Protein AF-0000000084404192 (afdb_homodimer)

Structure (mmCIF, N/CA/C/O backbone):
data_AF-0000000084404192-model_v1
#
loop_
_entity.id
_entity.type
_entity.pdbx_description
1 polymer 'DUF2264 domain-containing protein'
#
loop_
_atom_site.group_PDB
_atom_site.id
_atom_site.type_symbol
_atom_site.label_atom_id
_atom_site.label_alt_id
_atom_site.label_comp_id
_atom_site.label_asym_id
_atom_site.label_entity_id
_atom_site.label_seq_id
_atom_site.pdbx_PDB_ins_code
_atom_site.Cartn_x
_atom_site.Cartn_y
_atom_site.Cartn_z
_atom_site.occupancy
_atom_site.B_iso_or_equiv
_atom_site.auth_seq_id
_atom_site.auth_comp_id
_atom_site.auth_asym_id
_atom_site.auth_atom_id
_atom_site.pdbx_PDB_model_num
ATOM 1 N N . MET A 1 1 ? 2.139 10.898 -24.016 1 40.5 1 MET A N 1
ATOM 2 C CA . MET A 1 1 ? 1.684 10.602 -22.672 1 40.5 1 MET A CA 1
ATOM 3 C C . MET A 1 1 ? 0.314 11.219 -22.406 1 40.5 1 MET A C 1
ATOM 5 O O . MET A 1 1 ? 0.075 12.383 -22.75 1 40.5 1 MET A O 1
ATOM 9 N N . LEU A 1 2 ? -0.665 10.398 -22.328 1 48.69 2 LEU A N 1
ATOM 10 C CA . LEU A 1 2 ? -2.076 10.734 -22.156 1 48.69 2 LEU A CA 1
ATOM 11 C C . LEU A 1 2 ? -2.254 11.852 -21.141 1 48.69 2 LEU A C 1
ATOM 13 O O . LEU A 1 2 ? -3.381 12.211 -20.797 1 48.69 2 LEU A O 1
ATOM 17 N N . LEU A 1 3 ? -1.363 12 -20.219 1 56.56 3 LEU A N 1
ATOM 18 C CA . LEU A 1 3 ? -1.996 13.008 -19.359 1 56.56 3 LEU A CA 1
ATOM 19 C C . LEU A 1 3 ? -2.244 14.297 -20.141 1 56.56 3 LEU A C 1
ATOM 21 O O . LEU A 1 3 ? -1.31 14.883 -20.688 1 56.56 3 LEU A O 1
ATOM 25 N N . GLY A 1 4 ? -3.332 14.422 -20.844 1 57.03 4 GLY A N 1
ATOM 26 C CA . GLY A 1 4 ? -3.65 15.734 -21.375 1 57.03 4 GLY A CA 1
ATOM 27 C C . GLY A 1 4 ? -3.316 16.859 -20.406 1 57.03 4 GLY A C 1
ATOM 28 O O . GLY A 1 4 ? -2.916 16.609 -19.266 1 57.03 4 GLY A O 1
ATOM 29 N N . THR A 1 5 ? -3.389 18.078 -20.844 1 65.88 5 THR A N 1
ATOM 30 C CA . THR A 1 5 ? -3.062 19.359 -20.219 1 65.88 5 THR A CA 1
ATOM 31 C C . THR A 1 5 ? -3.91 19.594 -18.984 1 65.88 5 THR A C 1
ATOM 33 O O . THR A 1 5 ? -5.141 19.578 -19.047 1 65.88 5 THR A O 1
ATOM 36 N N . ASN A 1 6 ? -3.549 19.219 -17.766 1 86.94 6 ASN A N 1
ATOM 37 C CA . ASN A 1 6 ? -4.148 19.625 -16.5 1 86.94 6 ASN A CA 1
ATOM 38 C C . ASN A 1 6 ? -3.67 21 -16.047 1 86.94 6 ASN A C 1
ATOM 40 O O . ASN A 1 6 ? -2.494 21.188 -15.734 1 86.94 6 ASN A O 1
ATOM 44 N N . ASP A 1 7 ? -4.562 21.984 -16.078 1 93.69 7 ASP A N 1
ATOM 45 C CA . ASP A 1 7 ? -4.207 23.391 -15.852 1 93.69 7 ASP A CA 1
ATOM 46 C C . ASP A 1 7 ? -3.729 23.609 -14.422 1 93.69 7 ASP A C 1
ATOM 48 O O . ASP A 1 7 ? -3.26 24.688 -14.07 1 93.69 7 ASP A O 1
ATOM 52 N N . PHE A 1 8 ? -3.838 22.641 -13.578 1 97.56 8 PHE A N 1
ATOM 53 C CA . PHE A 1 8 ? -3.242 22.719 -12.25 1 97.56 8 PHE A CA 1
ATOM 54 C C . PHE A 1 8 ? -1.722 22.75 -12.336 1 97.56 8 PHE A C 1
ATOM 56 O O . PHE A 1 8 ? -1.057 23.406 -11.539 1 97.56 8 PHE A O 1
ATOM 63 N N . LEU A 1 9 ? -1.216 22.047 -13.305 1 96.62 9 LEU A N 1
ATOM 64 C CA . LEU A 1 9 ? 0.223 21.922 -13.508 1 96.62 9 LEU A CA 1
ATOM 65 C C . LEU A 1 9 ? 0.754 23.062 -14.375 1 96.62 9 LEU A C 1
ATOM 67 O O . LEU A 1 9 ? 0.008 23.641 -15.164 1 96.62 9 LEU A O 1
ATOM 71 N N . ASN A 1 10 ? 2.002 23.391 -14.188 1 95.62 10 ASN A N 1
ATOM 72 C CA . ASN A 1 10 ? 2.646 24.469 -14.93 1 95.62 10 ASN A CA 1
ATOM 73 C C . ASN A 1 10 ? 1.862 25.781 -14.828 1 95.62 10 ASN A C 1
ATOM 75 O O . ASN A 1 10 ? 1.777 26.531 -15.789 1 95.62 10 ASN A O 1
ATOM 79 N N . ASN A 1 11 ? 1.137 25.969 -13.781 1 97.12 11 ASN A N 1
ATOM 80 C CA . ASN A 1 11 ? 0.391 27.172 -13.422 1 97.12 11 ASN A CA 1
ATOM 81 C C . ASN A 1 11 ? 1.244 28.141 -12.594 1 97.12 11 ASN A C 1
ATOM 83 O O . ASN A 1 11 ? 1.782 27.766 -11.555 1 97.12 11 ASN A O 1
ATOM 87 N N . PRO A 1 12 ? 1.361 29.391 -13.047 1 97.25 12 PRO A N 1
ATOM 88 C CA . PRO A 1 12 ? 2.252 30.297 -12.32 1 97.25 12 PRO A CA 1
ATOM 89 C C . PRO A 1 12 ? 1.75 30.609 -10.914 1 97.25 12 PRO A C 1
ATOM 91 O O . PRO A 1 12 ? 2.543 30.969 -10.031 1 97.25 12 PRO A O 1
ATOM 94 N N . TYR A 1 13 ? 0.391 30.516 -10.688 1 98 13 TYR A N 1
ATOM 95 C CA . TYR A 1 13 ? -0.243 30.844 -9.414 1 98 13 TYR A CA 1
ATOM 96 C C . TYR A 1 13 ? 0.238 32.188 -8.906 1 98 13 TYR A C 1
ATOM 98 O O . TYR A 1 13 ? 0.752 32.312 -7.789 1 98 13 TYR A O 1
ATOM 106 N N . LYS A 1 14 ? -0.002 33.219 -9.656 1 97.56 14 LYS A N 1
ATOM 107 C CA . LYS A 1 14 ? 0.392 34.594 -9.312 1 97.56 14 LYS A CA 1
ATOM 108 C C . LYS A 1 14 ? -0.83 35.469 -9.086 1 97.56 14 LYS A C 1
ATOM 110 O O . LYS A 1 14 ? -0.753 36.469 -8.375 1 97.56 14 LYS A O 1
ATOM 115 N N . THR A 1 15 ? -1.922 35.094 -9.727 1 97.31 15 THR A N 1
ATOM 116 C CA . THR A 1 15 ? -3.129 35.906 -9.672 1 97.31 15 THR A CA 1
ATOM 117 C C . THR A 1 15 ? -4.32 35.094 -9.195 1 97.31 15 THR A C 1
ATOM 119 O O . THR A 1 15 ? -4.238 33.844 -9.109 1 97.31 15 THR A O 1
ATOM 122 N N . ARG A 1 16 ? -5.41 35.781 -8.883 1 98.12 16 ARG A N 1
ATOM 123 C CA . ARG A 1 16 ? -6.656 35.094 -8.531 1 98.12 16 ARG A CA 1
ATOM 124 C C . ARG A 1 16 ? -7.125 34.188 -9.664 1 98.12 16 ARG A C 1
ATOM 126 O O . ARG A 1 16 ? -7.629 33.094 -9.414 1 98.12 16 ARG A O 1
ATOM 133 N N . GLU A 1 17 ? -6.941 34.625 -10.93 1 97.81 17 GLU A N 1
ATOM 134 C CA . GLU A 1 17 ? -7.332 33.844 -12.102 1 97.81 17 GLU A CA 1
ATOM 135 C C . GLU A 1 17 ? -6.547 32.562 -12.188 1 97.81 17 GLU A C 1
ATOM 137 O O . GLU A 1 17 ? -7.086 31.516 -12.594 1 97.81 17 GLU A O 1
ATOM 142 N N . ASP A 1 18 ? -5.262 32.625 -11.898 1 98.31 18 ASP A N 1
ATOM 143 C CA . ASP A 1 18 ? -4.445 31.422 -11.883 1 98.31 18 ASP A CA 1
ATOM 144 C C . ASP A 1 18 ? -4.988 30.406 -10.875 1 98.31 18 ASP A C 1
ATOM 146 O O . ASP A 1 18 ? -5.039 29.203 -11.156 1 98.31 18 ASP A O 1
ATOM 150 N N . VAL A 1 19 ? -5.328 30.906 -9.688 1 98.69 19 VAL A N 1
ATOM 151 C CA . VAL A 1 19 ? -5.859 30.047 -8.641 1 98.69 19 VAL A CA 1
ATOM 152 C C . VAL A 1 19 ? -7.191 29.453 -9.086 1 98.69 19 VAL A C 1
ATOM 154 O O . VAL A 1 19 ? -7.445 28.266 -8.875 1 98.69 19 VAL A O 1
ATOM 157 N N . LEU A 1 20 ? -8.031 30.281 -9.719 1 98.5 20 LEU A N 1
ATOM 158 C CA . LEU A 1 20 ? -9.305 29.812 -10.25 1 98.5 20 LEU A CA 1
ATOM 159 C C . LEU A 1 20 ? -9.094 28.719 -11.281 1 98.5 20 LEU A C 1
ATOM 161 O O . LEU A 1 20 ? -9.789 27.703 -11.258 1 98.5 20 LEU A O 1
ATOM 165 N N . LYS A 1 21 ? -8.133 28.891 -12.133 1 97.81 21 LYS A N 1
ATOM 166 C CA . LYS A 1 21 ? -7.812 27.891 -13.156 1 97.81 21 LYS A CA 1
ATOM 167 C C . LYS A 1 21 ? -7.391 26.562 -12.516 1 97.81 21 LYS A C 1
ATOM 169 O O . LYS A 1 21 ? -7.762 25.5 -12.992 1 97.81 21 LYS A O 1
ATOM 174 N N . GLY A 1 22 ? -6.551 26.688 -11.508 1 98.31 22 GLY A N 1
ATOM 175 C CA . GLY A 1 22 ? -6.148 25.484 -10.789 1 98.31 22 GLY A CA 1
ATOM 176 C C . GLY A 1 22 ? -7.316 24.75 -10.156 1 98.31 22 GLY A C 1
ATOM 177 O O . GLY A 1 22 ? -7.387 23.516 -10.219 1 98.31 22 GLY A O 1
ATOM 178 N N . CYS A 1 23 ? -8.219 25.484 -9.555 1 98.62 23 CYS A N 1
ATOM 179 C CA . CYS A 1 23 ? -9.398 24.906 -8.93 1 98.62 23 CYS A CA 1
ATOM 180 C C . CYS A 1 23 ? -10.258 24.172 -9.945 1 98.62 23 CYS A C 1
ATOM 182 O O . CYS A 1 23 ? -10.641 23.016 -9.727 1 98.62 23 CYS A O 1
ATOM 184 N N . ILE A 1 24 ? -10.492 24.797 -11.102 1 98.25 24 ILE A N 1
ATOM 185 C CA . ILE A 1 24 ? -11.344 24.266 -12.148 1 98.25 24 ILE A CA 1
ATOM 186 C C . ILE A 1 24 ? -10.688 23.016 -12.75 1 98.25 24 ILE A C 1
ATOM 188 O O . ILE A 1 24 ? -11.375 22.047 -13.086 1 98.25 24 ILE A O 1
ATOM 192 N N . ALA A 1 25 ? -9.383 23.031 -12.82 1 97.56 25 ALA A N 1
ATOM 193 C CA . ALA A 1 25 ? -8.625 21.906 -13.367 1 97.56 25 ALA A CA 1
ATOM 194 C C . ALA A 1 25 ? -8.836 20.641 -12.531 1 97.56 25 ALA A C 1
ATOM 196 O O . ALA A 1 25 ? -8.742 19.531 -13.039 1 97.56 25 ALA A O 1
ATOM 197 N N . LEU A 1 26 ? -9.133 20.781 -11.258 1 98.19 26 LEU A N 1
ATOM 198 C CA . LEU A 1 26 ? -9.375 19.641 -10.375 1 98.19 26 LEU A CA 1
ATOM 199 C C . LEU A 1 26 ? -10.836 19.203 -10.438 1 98.19 26 LEU A C 1
ATOM 201 O O . LEU A 1 26 ? -11.156 18.047 -10.148 1 98.19 26 LEU A O 1
ATOM 205 N N . LEU A 1 27 ? -11.703 20.094 -10.867 1 98.31 27 LEU A N 1
ATOM 206 C CA . LEU A 1 27 ? -13.133 19.812 -10.922 1 98.31 27 LEU A CA 1
ATOM 207 C C . LEU A 1 27 ? -13.508 19.125 -12.234 1 98.31 27 LEU A C 1
ATOM 209 O O . LEU A 1 27 ? -14.305 18.188 -12.25 1 98.31 27 LEU A O 1
ATOM 213 N N . ASP A 1 28 ? -12.914 19.5 -13.281 1 96.94 28 ASP A N 1
ATOM 214 C CA . ASP A 1 28 ? -13.328 19.141 -14.633 1 96.94 28 ASP A CA 1
ATOM 215 C C . ASP A 1 28 ? -13.234 17.625 -14.852 1 96.94 28 ASP A C 1
ATOM 217 O O . ASP A 1 28 ? -14.164 17.016 -15.375 1 96.94 28 ASP A O 1
ATOM 221 N N . PRO A 1 29 ? -12.141 17 -14.43 1 96.06 29 PRO A N 1
ATOM 222 C CA . PRO A 1 29 ? -11.984 15.57 -14.734 1 96.06 29 PRO A CA 1
ATOM 223 C C . PRO A 1 29 ? -13.039 14.703 -14.062 1 96.06 29 PRO A C 1
ATOM 225 O O . PRO A 1 29 ? -13.273 13.57 -14.484 1 96.06 29 PRO A O 1
ATOM 228 N N . LEU A 1 30 ? -13.695 15.195 -13.055 1 97.12 30 LEU A N 1
ATOM 229 C CA . LEU A 1 30 ? -14.648 14.406 -12.281 1 97.12 30 LEU A CA 1
ATOM 230 C C . LEU A 1 30 ? -15.914 14.141 -13.086 1 97.12 30 LEU A C 1
ATOM 232 O O . LEU A 1 30 ? -16.688 13.234 -12.766 1 97.12 30 LEU A O 1
ATOM 236 N N . ALA A 1 31 ? -16.156 14.953 -14.125 1 96.62 31 ALA A N 1
ATOM 237 C CA . ALA A 1 31 ? -17.359 14.844 -14.93 1 96.62 31 ALA A CA 1
ATOM 238 C C . ALA A 1 31 ? -17.5 13.445 -15.523 1 96.62 31 ALA A C 1
ATOM 240 O O . ALA A 1 31 ? -18.578 12.844 -15.477 1 96.62 31 ALA A O 1
ATOM 241 N N . ALA A 1 32 ? -16.422 12.883 -15.969 1 94 32 ALA A N 1
ATOM 242 C CA . ALA A 1 32 ? -16.438 11.602 -16.656 1 94 32 ALA A CA 1
ATOM 243 C C . ALA A 1 32 ? -16.688 10.453 -15.688 1 94 32 ALA A C 1
ATOM 245 O O . ALA A 1 32 ? -17 9.336 -16.109 1 94 32 ALA A O 1
ATOM 246 N N . HIS A 1 33 ? -16.625 10.75 -14.445 1 95.75 33 HIS A N 1
ATOM 247 C CA . HIS A 1 33 ? -16.75 9.719 -13.43 1 95.75 33 HIS A CA 1
ATOM 248 C C . HIS A 1 33 ? -18.016 9.906 -12.594 1 95.75 33 HIS A C 1
ATOM 250 O O . HIS A 1 33 ? -18.172 9.297 -11.539 1 95.75 33 HIS A O 1
ATOM 256 N N . THR A 1 34 ? -18.891 10.766 -13.031 1 97.31 34 THR A N 1
ATOM 257 C CA . THR A 1 34 ? -20.094 11.125 -12.305 1 97.31 34 THR A CA 1
ATOM 258 C C . THR A 1 34 ? -21.297 10.336 -12.82 1 97.31 34 THR A C 1
ATOM 260 O O . THR A 1 34 ? -21.484 10.211 -14.031 1 97.31 34 THR A O 1
ATOM 263 N N . SER A 1 35 ? -22.078 9.727 -11.961 1 97.25 35 SER A N 1
ATOM 264 C CA . SER A 1 35 ? -23.281 8.992 -12.312 1 97.25 35 SER A CA 1
ATOM 265 C C . SER A 1 35 ? -24.312 9.891 -12.992 1 97.25 35 SER A C 1
ATOM 267 O O . SER A 1 35 ? -24.219 11.117 -12.914 1 97.25 35 SER A O 1
ATOM 269 N N . PRO A 1 36 ? -25.359 9.367 -13.664 1 96.44 36 PRO A N 1
ATOM 270 C CA . PRO A 1 36 ? -26.359 10.172 -14.367 1 96.44 36 PRO A CA 1
ATOM 271 C C . PRO A 1 36 ? -27.094 11.141 -13.445 1 96.44 36 PRO A C 1
ATOM 273 O O . PRO A 1 36 ? -27.328 12.289 -13.82 1 96.44 36 PRO A O 1
ATOM 276 N N . GLY A 1 37 ? -27.375 10.734 -12.203 1 97.94 37 GLY A N 1
ATOM 277 C CA . GLY A 1 37 ? -28.047 11.609 -11.258 1 97.94 37 GLY A CA 1
ATOM 278 C C . GLY A 1 37 ? -27.109 12.609 -10.602 1 97.94 37 GLY A C 1
ATOM 279 O O . GLY A 1 37 ? -27.562 13.539 -9.922 1 97.94 37 GLY A O 1
ATOM 280 N N . GLY A 1 38 ? -25.797 12.398 -10.789 1 97.94 38 GLY A N 1
ATOM 281 C CA . GLY A 1 38 ? -24.797 13.344 -10.312 1 97.94 38 GLY A CA 1
ATOM 282 C C . GLY A 1 38 ? -24.266 13.008 -8.938 1 97.94 38 GLY A C 1
ATOM 283 O O . GLY A 1 38 ? -23.219 13.531 -8.523 1 97.94 38 GLY A O 1
ATOM 284 N N . ALA A 1 39 ? -24.875 12.094 -8.188 1 98.38 39 ALA A N 1
ATOM 285 C CA . ALA A 1 39 ? -24.625 11.93 -6.758 1 98.38 39 ALA A CA 1
ATOM 286 C C . ALA A 1 39 ? -23.422 11.031 -6.516 1 98.38 39 ALA A C 1
ATOM 288 O O . ALA A 1 39 ? -22.766 11.125 -5.473 1 98.38 39 ALA A O 1
ATOM 289 N N . LEU A 1 40 ? -23.172 10.086 -7.41 1 97.94 40 LEU A N 1
ATOM 290 C CA . LEU A 1 40 ? -22.141 9.07 -7.195 1 97.94 40 LEU A CA 1
ATOM 291 C C . LEU A 1 40 ? -20.938 9.312 -8.102 1 97.94 40 LEU A C 1
ATOM 293 O O . LEU A 1 40 ? -21.078 9.359 -9.32 1 97.94 40 LEU A O 1
ATOM 297 N N . LEU A 1 41 ? -19.797 9.5 -7.504 1 97.06 41 LEU A N 1
ATOM 298 C CA . LEU A 1 41 ? -18.547 9.57 -8.234 1 97.06 41 LEU A CA 1
ATOM 299 C C . LEU A 1 41 ? -17.688 8.344 -7.953 1 97.06 41 LEU A C 1
ATOM 301 O O . LEU A 1 41 ? -17.438 8.008 -6.793 1 97.06 41 LEU A O 1
ATOM 305 N N . ASP A 1 42 ? -17.266 7.625 -8.969 1 93.44 42 ASP A N 1
ATOM 306 C CA . ASP A 1 42 ? -16.406 6.441 -8.898 1 93.44 42 ASP A CA 1
ATOM 307 C C . ASP A 1 42 ? -15.102 6.664 -9.648 1 93.44 42 ASP A C 1
ATOM 309 O O . ASP A 1 42 ? -15.055 6.57 -10.875 1 93.44 42 ASP A O 1
ATOM 313 N N . ILE A 1 43 ? -13.977 6.84 -8.945 1 93.31 43 ILE A N 1
ATOM 314 C CA . ILE A 1 43 ? -12.758 7.223 -9.648 1 93.31 43 ILE A CA 1
ATOM 315 C C . ILE A 1 43 ? -11.641 6.23 -9.328 1 93.31 43 ILE A C 1
ATOM 317 O O . ILE A 1 43 ? -10.477 6.457 -9.68 1 93.31 43 ILE A O 1
ATOM 321 N N . GLY A 1 44 ? -11.875 5.168 -8.617 1 92 44 GLY A N 1
ATOM 322 C CA . GLY A 1 44 ? -10.867 4.168 -8.312 1 92 44 GLY A CA 1
ATOM 323 C C . GLY A 1 44 ? -11.422 2.967 -7.57 1 92 44 GLY A C 1
ATOM 324 O O . GLY A 1 44 ? -12.594 2.945 -7.203 1 92 44 GLY A O 1
ATOM 325 N N . SER A 1 45 ? -10.492 1.961 -7.281 1 93.06 45 SER A N 1
ATOM 326 C CA . SER A 1 45 ? -11.016 0.665 -6.855 1 93.06 45 SER A CA 1
ATOM 327 C C . SER A 1 45 ? -10.547 0.323 -5.445 1 93.06 45 SER A C 1
ATOM 329 O O . SER A 1 45 ? -10.961 -0.69 -4.875 1 93.06 45 SER A O 1
ATOM 331 N N . THR A 1 46 ? -9.688 1.093 -4.785 1 95 46 THR A N 1
ATOM 332 C CA . THR A 1 46 ? -9.273 0.804 -3.414 1 95 46 THR A CA 1
ATOM 333 C C . THR A 1 46 ? -10.406 1.12 -2.434 1 95 46 THR A C 1
ATOM 335 O O . THR A 1 46 ? -11.305 1.896 -2.748 1 95 46 THR A O 1
ATOM 338 N N . ALA A 1 47 ? -10.352 0.507 -1.283 1 96.5 47 ALA A N 1
ATOM 339 C CA . ALA A 1 47 ? -11.492 0.551 -0.371 1 96.5 47 ALA A CA 1
ATOM 340 C C . ALA A 1 47 ? -11.133 1.277 0.922 1 96.5 47 ALA A C 1
ATOM 342 O O . ALA A 1 47 ? -9.984 1.688 1.112 1 96.5 47 ALA A O 1
ATOM 343 N N . THR A 1 48 ? -12.117 1.525 1.726 1 96.5 48 THR A N 1
ATOM 344 C CA . THR A 1 48 ? -12.062 2.02 3.098 1 96.5 48 THR A CA 1
ATOM 345 C C . THR A 1 48 ? -12.805 1.077 4.043 1 96.5 48 THR A C 1
ATOM 347 O O . THR A 1 48 ? -13.391 0.089 3.604 1 96.5 48 THR A O 1
ATOM 350 N N . HIS A 1 49 ? -12.742 1.449 5.344 1 95.25 49 HIS A N 1
ATOM 351 C CA . HIS A 1 49 ? -13.469 0.657 6.328 1 95.25 49 HIS A CA 1
ATOM 352 C C . HIS A 1 49 ? -14.969 0.925 6.25 1 95.25 49 HIS A C 1
ATOM 354 O O . HIS A 1 49 ? -15.773 0.172 6.809 1 95.25 49 HIS A O 1
ATOM 360 N N . TYR A 1 50 ? -15.398 1.955 5.551 1 95.5 50 TYR A N 1
ATOM 361 C CA . TYR A 1 50 ? -16.812 2.248 5.375 1 95.5 50 TYR A CA 1
ATOM 362 C C . TYR A 1 50 ? -17.281 1.88 3.973 1 95.5 50 TYR A C 1
ATOM 364 O O . TYR A 1 50 ? -16.469 1.549 3.107 1 95.5 50 TYR A O 1
ATOM 372 N N . ASP A 1 51 ? -18.594 1.933 3.719 1 94.81 51 ASP A N 1
ATOM 373 C CA . ASP A 1 51 ? -19.234 1.271 2.582 1 94.81 51 ASP A CA 1
ATOM 374 C C . ASP A 1 51 ? -19.062 2.098 1.308 1 94.81 51 ASP A C 1
ATOM 376 O O . ASP A 1 51 ? -18.688 3.268 1.364 1 94.81 51 ASP A O 1
ATOM 380 N N . VAL A 1 52 ? -19.453 1.566 0.211 1 94.62 52 VAL A N 1
ATOM 381 C CA . VAL A 1 52 ? -19.234 2.072 -1.139 1 94.62 52 VAL A CA 1
ATOM 382 C C . VAL A 1 52 ? -20.016 3.365 -1.345 1 94.62 52 VAL A C 1
ATOM 384 O O . VAL A 1 52 ? -19.531 4.293 -2.004 1 94.62 52 VAL A O 1
ATOM 387 N N . LYS A 1 53 ? -21.203 3.455 -0.828 1 95.75 53 LYS A N 1
ATOM 388 C CA . LYS A 1 53 ? -22 4.668 -0.997 1 95.75 53 LYS A CA 1
ATOM 389 C C . LYS A 1 53 ? -21.359 5.848 -0.268 1 95.75 53 LYS A C 1
ATOM 391 O O . LYS A 1 53 ? -21.375 6.973 -0.771 1 95.75 53 LYS A O 1
ATOM 396 N N . ALA A 1 54 ? -20.875 5.523 0.899 1 96.88 54 ALA A N 1
ATOM 397 C CA . ALA A 1 54 ? -20.172 6.57 1.633 1 96.88 54 ALA A CA 1
ATOM 398 C C . ALA A 1 54 ? -18.922 7.027 0.876 1 96.88 54 ALA A C 1
ATOM 400 O O . ALA A 1 54 ? -18.594 8.211 0.878 1 96.88 54 ALA A O 1
ATOM 401 N N . VAL A 1 55 ? -18.234 6.066 0.261 1 97.56 55 VAL A N 1
ATOM 402 C CA . VAL A 1 55 ? -17.062 6.375 -0.55 1 97.56 55 VAL A CA 1
ATOM 403 C C . VAL A 1 55 ? -17.453 7.301 -1.7 1 97.56 55 VAL A C 1
ATOM 405 O O . VAL A 1 55 ? -16.766 8.281 -1.978 1 97.56 55 VAL A O 1
ATOM 408 N N . ALA A 1 56 ? -18.547 7 -2.373 1 97.69 56 ALA A N 1
ATOM 409 C CA . ALA A 1 56 ? -19.031 7.812 -3.488 1 97.69 56 ALA A CA 1
ATOM 410 C C . ALA A 1 56 ? -19.453 9.203 -3.014 1 97.69 56 ALA A C 1
ATOM 412 O O . ALA A 1 56 ? -19.188 10.203 -3.686 1 97.69 56 ALA A O 1
ATOM 413 N N . LEU A 1 57 ? -20.094 9.25 -1.882 1 98.38 57 LEU A N 1
ATOM 414 C CA . LEU A 1 57 ? -20.469 10.531 -1.289 1 98.38 57 LEU A CA 1
ATOM 415 C C . LEU A 1 57 ? -19.25 11.375 -0.994 1 98.38 57 LEU A C 1
ATOM 417 O O . LEU A 1 57 ? -19.234 12.586 -1.248 1 98.38 57 LEU A O 1
ATOM 421 N N . GLU A 1 58 ? -18.266 10.75 -0.421 1 98.44 58 GLU A N 1
ATOM 422 C CA . GLU A 1 58 ? -17.031 11.461 -0.124 1 98.44 58 GLU A CA 1
ATOM 423 C C . GLU A 1 58 ? -16.453 12.094 -1.381 1 98.44 58 GLU A C 1
ATOM 425 O O . GLU A 1 58 ? -16.062 13.273 -1.367 1 98.44 58 GLU A O 1
ATOM 430 N N . ALA A 1 59 ? -16.375 11.297 -2.451 1 98.5 59 ALA A N 1
ATOM 431 C CA . ALA A 1 59 ? -15.836 11.789 -3.717 1 98.5 59 ALA A CA 1
ATOM 432 C C . ALA A 1 59 ? -16.688 12.93 -4.27 1 98.5 59 ALA A C 1
ATOM 434 O O . ALA A 1 59 ? -16.156 13.836 -4.93 1 98.5 59 ALA A O 1
ATOM 435 N N . PHE A 1 60 ? -17.969 12.914 -4 1 98.56 60 PHE A N 1
ATOM 436 C CA . PHE A 1 60 ? -18.906 13.953 -4.422 1 98.56 60 PHE A CA 1
ATOM 437 C C . PHE A 1 60 ? -18.719 15.211 -3.588 1 98.56 60 PHE A C 1
ATOM 439 O O . PHE A 1 60 ? -18.688 16.328 -4.129 1 98.56 60 PHE A O 1
ATOM 446 N N . ALA A 1 61 ? -18.578 15.078 -2.307 1 98.88 61 ALA A N 1
ATOM 447 C CA . ALA A 1 61 ? -18.719 16.172 -1.354 1 98.88 61 ALA A CA 1
ATOM 448 C C . ALA A 1 61 ? -17.438 17 -1.261 1 98.88 61 ALA A C 1
ATOM 450 O O . ALA A 1 61 ? -17.484 18.234 -1.213 1 98.88 61 ALA A O 1
ATOM 451 N N . ARG A 1 62 ? -16.344 16.453 -1.263 1 98.62 62 ARG A N 1
ATOM 452 C CA . ARG A 1 62 ? -15.102 17.109 -0.866 1 98.62 62 ARG A CA 1
ATOM 453 C C . ARG A 1 62 ? -14.688 18.172 -1.888 1 98.62 62 ARG A C 1
ATOM 455 O O . ARG A 1 62 ? -14.195 19.234 -1.521 1 98.62 62 ARG A O 1
ATOM 462 N N . PRO A 1 63 ? -14.953 17.969 -3.209 1 98.81 63 PRO A N 1
ATOM 463 C CA . PRO A 1 63 ? -14.664 19.031 -4.164 1 98.81 63 PRO A CA 1
ATOM 464 C C . PRO A 1 63 ? -15.477 20.297 -3.896 1 98.81 63 PRO A C 1
ATOM 466 O O . PRO A 1 63 ? -15.109 21.391 -4.363 1 98.81 63 PRO A O 1
ATOM 469 N N . LEU A 1 64 ? -16.516 20.188 -3.115 1 98.88 64 LEU A N 1
ATOM 470 C CA . LEU A 1 64 ? -17.406 21.312 -2.861 1 98.88 64 LEU A CA 1
ATOM 471 C C . LEU A 1 64 ? -16.688 22.406 -2.09 1 98.88 64 LEU A C 1
ATOM 473 O O . LEU A 1 64 ? -17.094 23.578 -2.143 1 98.88 64 LEU A O 1
ATOM 477 N N . TRP A 1 65 ? -15.625 22.094 -1.382 1 98.75 65 TRP A N 1
ATOM 478 C CA . TRP A 1 65 ? -14.859 23.125 -0.689 1 98.75 65 TRP A CA 1
ATOM 479 C C . TRP A 1 65 ? -14.359 24.188 -1.667 1 98.75 65 TRP A C 1
ATOM 481 O O . TRP A 1 65 ? -14.453 25.391 -1.393 1 98.75 65 TRP A O 1
ATOM 491 N N . GLY A 1 66 ? -13.82 23.703 -2.789 1 98.81 66 GLY A N 1
ATOM 492 C CA . GLY A 1 66 ? -13.352 24.609 -3.816 1 98.81 66 GLY A CA 1
ATOM 493 C C . GLY A 1 66 ? -14.469 25.188 -4.66 1 98.81 66 GLY A C 1
ATOM 494 O O . GLY A 1 66 ? -14.5 26.391 -4.926 1 98.81 66 GLY A O 1
ATOM 495 N N . LEU A 1 67 ? -15.453 24.359 -5.039 1 98.88 67 LEU A N 1
ATOM 496 C CA . LEU A 1 67 ? -16.547 24.766 -5.922 1 98.88 67 LEU A CA 1
ATOM 497 C C . LEU A 1 67 ? -17.406 25.844 -5.266 1 98.88 67 LEU A C 1
ATOM 499 O O . LEU A 1 67 ? -17.688 26.875 -5.883 1 98.88 67 LEU A O 1
ATOM 503 N N . ALA A 1 68 ? -17.797 25.609 -4.043 1 98.81 68 ALA A N 1
ATOM 504 C CA . ALA A 1 68 ? -18.625 26.594 -3.344 1 98.81 68 ALA A CA 1
ATOM 505 C C . ALA A 1 68 ? -17.859 27.906 -3.137 1 98.81 68 ALA A C 1
ATOM 507 O O . ALA A 1 68 ? -18.469 28.984 -3.174 1 98.81 68 ALA A O 1
ATOM 508 N N . SER A 1 69 ? -16.578 27.812 -2.949 1 98.81 69 SER A N 1
ATOM 509 C CA . SER A 1 69 ? -15.75 29 -2.734 1 98.81 69 SER A CA 1
ATOM 510 C C . SER A 1 69 ? -15.68 29.859 -3.992 1 98.81 69 SER A C 1
ATOM 512 O O . SER A 1 69 ? -15.867 31.078 -3.93 1 98.81 69 SER A O 1
ATOM 514 N N . LEU A 1 70 ? -15.359 29.188 -5.137 1 98.56 70 LEU A N 1
ATOM 515 C CA . LEU A 1 70 ? -15.289 30 -6.348 1 98.56 70 LEU A CA 1
ATOM 516 C C . LEU A 1 70 ? -16.641 30.609 -6.684 1 98.56 70 LEU A C 1
ATOM 518 O O . LEU A 1 70 ? -16.719 31.734 -7.184 1 98.56 70 LEU A O 1
ATOM 522 N N . LEU A 1 71 ? -17.781 29.938 -6.387 1 98.38 71 LEU A N 1
ATOM 523 C CA . LEU A 1 71 ? -19.109 30.469 -6.625 1 98.38 71 LEU A CA 1
ATOM 524 C C . LEU A 1 71 ? -19.406 31.625 -5.672 1 98.38 71 LEU A C 1
ATOM 526 O O . LEU A 1 71 ? -19.953 32.656 -6.086 1 98.38 71 LEU A O 1
ATOM 530 N N . ALA A 1 72 ? -19.109 31.422 -4.418 1 97.62 72 ALA A N 1
ATOM 531 C CA . ALA A 1 72 ? -19.328 32.469 -3.412 1 97.62 72 ALA A CA 1
ATOM 532 C C . ALA A 1 72 ? -18.547 33.719 -3.75 1 97.62 72 ALA A C 1
ATOM 534 O O . ALA A 1 72 ? -18.969 34.844 -3.426 1 97.62 72 ALA A O 1
ATOM 535 N N . GLY A 1 73 ? -17.406 33.531 -4.359 1 96.75 73 GLY A N 1
ATOM 536 C CA . GLY A 1 73 ? -16.562 34.656 -4.742 1 96.75 73 GLY A CA 1
ATOM 537 C C . GLY A 1 73 ? -17.062 35.375 -5.969 1 96.75 73 GLY A C 1
ATOM 538 O O . GLY A 1 73 ? -16.516 36.438 -6.352 1 96.75 73 GLY A O 1
ATOM 539 N N . GLY A 1 74 ? -18.109 34.875 -6.566 1 95.81 74 GLY A N 1
ATOM 540 C CA . GLY A 1 74 ? -18.734 35.531 -7.688 1 95.81 74 GLY A CA 1
ATOM 541 C C . GLY A 1 74 ? -18.406 34.906 -9.023 1 95.81 74 GLY A C 1
ATOM 542 O O . GLY A 1 74 ? -18.906 35.344 -10.062 1 95.81 74 GLY A O 1
ATOM 543 N N . ASP A 1 75 ? -17.562 33.875 -9.07 1 97.06 75 ASP A N 1
ATOM 544 C CA . ASP A 1 75 ? -17.203 33.219 -10.312 1 97.06 75 ASP A CA 1
ATOM 545 C C . ASP A 1 75 ? -18.312 32.219 -10.734 1 97.06 75 ASP A C 1
ATOM 547 O O . ASP A 1 75 ? -19.188 31.906 -9.938 1 97.06 75 ASP A O 1
ATOM 551 N N . GLN A 1 76 ? -18.266 31.891 -12.016 1 96.56 76 GLN A N 1
ATOM 552 C CA . GLN A 1 76 ? -19.188 30.906 -12.562 1 96.56 76 GLN A CA 1
ATOM 553 C C . GLN A 1 76 ? -18.469 29.641 -12.969 1 96.56 76 GLN A C 1
ATOM 555 O O . GLN A 1 76 ? -17.297 29.672 -13.352 1 96.56 76 GLN A O 1
ATOM 560 N N . TYR A 1 77 ? -19.109 28.578 -12.852 1 97.81 77 TYR A N 1
ATOM 561 C CA . TYR A 1 77 ? -18.641 27.266 -13.266 1 97.81 77 TYR A CA 1
ATOM 562 C C . TYR A 1 77 ? -19.797 26.406 -13.766 1 97.81 77 TYR A C 1
ATOM 564 O O . TYR A 1 77 ? -20.641 25.953 -12.977 1 97.81 77 TYR A O 1
ATOM 572 N N . ALA A 1 78 ? -19.828 26.141 -15.062 1 97.38 78 ALA A N 1
ATOM 573 C CA . ALA A 1 78 ? -20.938 25.453 -15.703 1 97.38 78 ALA A CA 1
ATOM 574 C C . ALA A 1 78 ? -21.141 24.047 -15.117 1 97.38 78 ALA A C 1
ATOM 576 O O . ALA A 1 78 ? -22.266 23.562 -15.016 1 97.38 78 ALA A O 1
ATOM 577 N N . GLY A 1 79 ? -20.109 23.484 -14.672 1 97.69 79 GLY A N 1
ATOM 578 C CA . GLY A 1 79 ? -20.156 22.125 -14.172 1 97.69 79 GLY A CA 1
ATOM 579 C C . GLY A 1 79 ? -20.859 22 -12.82 1 97.69 79 GLY A C 1
ATOM 580 O O . GLY A 1 79 ? -21.141 20.906 -12.352 1 97.69 79 GLY A O 1
ATOM 581 N N . ALA A 1 80 ? -21.172 23.156 -12.211 1 98.31 80 ALA A N 1
ATOM 582 C CA . ALA A 1 80 ? -21.875 23.156 -10.93 1 98.31 80 ALA A CA 1
ATOM 583 C C . ALA A 1 80 ? -23.203 22.422 -11.031 1 98.31 80 ALA A C 1
ATOM 585 O O . ALA A 1 80 ? -23.719 21.906 -10.039 1 98.31 80 ALA A O 1
ATOM 586 N N . GLU A 1 81 ? -23.734 22.344 -12.273 1 97.94 81 GLU A N 1
ATOM 587 C CA . GLU A 1 81 ? -25.016 21.688 -12.523 1 97.94 81 GLU A CA 1
ATOM 588 C C . GLU A 1 81 ? -24.984 20.219 -12.094 1 97.94 81 GLU A C 1
ATOM 590 O O . GLU A 1 81 ? -25.984 19.688 -11.609 1 97.94 81 GLU A O 1
ATOM 595 N N . ARG A 1 82 ? -23.891 19.531 -12.211 1 98 82 ARG A N 1
ATOM 596 C CA . ARG A 1 82 ? -23.766 18.125 -11.805 1 98 82 ARG A CA 1
ATOM 597 C C . ARG A 1 82 ? -23.938 17.984 -10.297 1 98 82 ARG A C 1
ATOM 599 O O . ARG A 1 82 ? -24.547 17.016 -9.836 1 98 82 ARG A O 1
ATOM 606 N N . TRP A 1 83 ? -23.391 18.953 -9.594 1 98.62 83 TRP A N 1
ATOM 607 C CA . TRP A 1 83 ? -23.5 18.906 -8.141 1 98.62 83 TRP A CA 1
ATOM 608 C C . TRP A 1 83 ? -24.922 19.25 -7.695 1 98.62 83 TRP A C 1
ATOM 610 O O . TRP A 1 83 ? -25.422 18.734 -6.699 1 98.62 83 TRP A O 1
ATOM 620 N N . VAL A 1 84 ? -25.562 20.219 -8.422 1 98.5 84 VAL A N 1
ATOM 621 C CA . VAL A 1 84 ? -26.953 20.547 -8.117 1 98.5 84 VAL A CA 1
ATOM 622 C C . VAL A 1 84 ? -27.828 19.312 -8.281 1 98.5 84 VAL A C 1
ATOM 624 O O . VAL A 1 84 ? -28.594 18.969 -7.387 1 98.5 84 VAL A O 1
ATOM 627 N N . ARG A 1 85 ? -27.672 18.594 -9.398 1 98.25 85 ARG A N 1
ATOM 628 C CA . ARG A 1 85 ? -28.391 17.328 -9.617 1 98.25 85 ARG A CA 1
ATOM 629 C C . ARG A 1 85 ? -28.016 16.297 -8.562 1 98.25 85 ARG A C 1
ATOM 631 O O . ARG A 1 85 ? -28.859 15.523 -8.117 1 98.25 85 ARG A O 1
ATOM 638 N N . GLY A 1 86 ? -26.719 16.344 -8.203 1 98.69 86 GLY A N 1
ATOM 639 C CA . GLY A 1 86 ? -26.234 15.391 -7.219 1 98.69 86 GLY A CA 1
ATOM 640 C C . GLY A 1 86 ? -26.859 15.57 -5.848 1 98.69 86 GLY A C 1
ATOM 641 O O . GLY A 1 86 ? -27.156 14.586 -5.168 1 98.69 86 GLY A O 1
ATOM 642 N N . PHE A 1 87 ? -27.031 16.812 -5.426 1 98.75 87 PHE A N 1
ATOM 643 C CA . PHE A 1 87 ? -27.719 17.094 -4.168 1 98.75 87 PHE A CA 1
ATOM 644 C C . PHE A 1 87 ? -29.125 16.5 -4.184 1 98.75 87 PHE A C 1
ATOM 646 O O . PHE A 1 87 ? -29.547 15.867 -3.209 1 98.75 87 PHE A O 1
ATOM 653 N N . ASP A 1 88 ? -29.781 16.688 -5.285 1 98.69 88 ASP A N 1
ATOM 654 C CA . ASP A 1 88 ? -31.141 16.172 -5.422 1 98.69 88 ASP A CA 1
ATOM 655 C C . ASP A 1 88 ? -31.156 14.648 -5.398 1 98.69 88 ASP A C 1
ATOM 657 O O . ASP A 1 88 ? -31.797 14.047 -4.543 1 98.69 88 ASP A O 1
ATOM 661 N N . SER A 1 89 ? -30.359 14.016 -6.211 1 98.69 89 SER A N 1
ATOM 662 C CA . SER A 1 89 ? -30.359 12.562 -6.379 1 98.69 89 SER A CA 1
ATOM 663 C C . SER A 1 89 ? -29.781 11.867 -5.148 1 98.69 89 SER A C 1
ATOM 665 O O . SER A 1 89 ? -30.281 10.82 -4.734 1 98.69 89 SER A O 1
ATOM 667 N N . GLY A 1 90 ? -28.75 12.406 -4.586 1 98.69 90 GLY A N 1
ATOM 668 C CA . GLY A 1 90 ? -28.062 11.781 -3.473 1 98.69 90 GLY A CA 1
ATOM 669 C C . GLY A 1 90 ? -28.859 11.812 -2.182 1 98.69 90 GLY A C 1
ATOM 670 O O . GLY A 1 90 ? -28.641 10.977 -1.299 1 98.69 90 GLY A O 1
ATOM 671 N N . THR A 1 91 ? -29.781 12.734 -2.047 1 98.69 91 THR A N 1
ATOM 672 C CA . THR A 1 91 ? -30.531 12.875 -0.803 1 98.69 91 THR A CA 1
ATOM 673 C C . THR A 1 91 ? -31.953 12.344 -0.96 1 98.69 91 THR A C 1
ATOM 675 O O . THR A 1 91 ? -32.75 12.391 -0.019 1 98.69 91 THR A O 1
ATOM 678 N N . ASP A 1 92 ? -32.312 11.812 -2.135 1 98.5 92 ASP A N 1
ATOM 679 C CA . ASP A 1 92 ? -33.625 11.242 -2.385 1 98.5 92 ASP A CA 1
ATOM 680 C C . ASP A 1 92 ? -33.719 9.797 -1.907 1 98.5 92 ASP A C 1
ATOM 682 O O . ASP A 1 92 ? -33.188 8.891 -2.568 1 98.5 92 ASP A O 1
ATOM 686 N N . PRO A 1 93 ? -34.375 9.539 -0.865 1 97.69 93 PRO A N 1
ATOM 687 C CA . PRO A 1 93 ? -34.375 8.18 -0.314 1 97.69 93 PRO A CA 1
ATOM 688 C C . PRO A 1 93 ? -35.062 7.172 -1.249 1 97.69 93 PRO A C 1
ATOM 690 O O . PRO A 1 93 ? -34.906 5.961 -1.06 1 97.69 93 PRO A O 1
ATOM 693 N N . LYS A 1 94 ? -35.75 7.559 -2.223 1 97.19 94 LYS A N 1
ATOM 694 C CA . LYS A 1 94 ? -36.438 6.672 -3.16 1 97.19 94 LYS A CA 1
ATOM 695 C C . LYS A 1 94 ? -35.594 6.441 -4.41 1 97.19 94 LYS A C 1
ATOM 697 O O . LYS A 1 94 ? -35.906 5.59 -5.242 1 97.19 94 LYS A O 1
ATOM 702 N N . GLY A 1 95 ? -34.594 7.219 -4.488 1 96.94 95 GLY A N 1
ATOM 703 C CA . GLY A 1 95 ? -33.75 7.152 -5.688 1 96.94 95 GLY A CA 1
ATOM 704 C C . GLY A 1 95 ? -32.656 6.105 -5.602 1 96.94 95 GLY A C 1
ATOM 705 O O . GLY A 1 95 ? -32.25 5.727 -4.508 1 96.94 95 GLY A O 1
ATOM 706 N N . LYS A 1 96 ? -32.062 5.707 -6.707 1 95.81 96 LYS A N 1
ATOM 707 C CA . LYS A 1 96 ? -31.016 4.684 -6.809 1 95.81 96 LYS A CA 1
ATOM 708 C C . LYS A 1 96 ? -29.672 5.215 -6.316 1 95.81 96 LYS A C 1
ATOM 710 O O . LYS A 1 96 ? -28.812 4.438 -5.898 1 95.81 96 LYS A O 1
ATOM 715 N N . GLU A 1 97 ? -29.5 6.508 -6.363 1 97.88 97 GLU A N 1
ATOM 716 C CA . GLU A 1 97 ? -28.203 7.094 -6.031 1 97.88 97 GLU A CA 1
ATOM 717 C C . GLU A 1 97 ? -28.203 7.633 -4.602 1 97.88 97 GLU A C 1
ATOM 719 O O . GLU A 1 97 ? -27.266 8.352 -4.211 1 97.88 97 GLU A O 1
ATOM 724 N N . TYR A 1 98 ? -29.281 7.238 -3.824 1 98.12 98 TYR A N 1
ATOM 725 C CA . TYR A 1 98 ? -29.406 7.707 -2.447 1 98.12 98 TYR A CA 1
ATOM 726 C C . TYR A 1 98 ? -28.172 7.32 -1.63 1 98.12 98 TYR A C 1
ATOM 728 O O . TYR A 1 98 ? -27.766 6.16 -1.631 1 98.12 98 TYR A O 1
ATOM 736 N N . TRP A 1 99 ? -27.609 8.281 -0.894 1 98.06 99 TRP A N 1
ATOM 737 C CA . TRP A 1 99 ? -26.391 8.047 -0.109 1 98.06 99 TRP A CA 1
ATOM 738 C C . TRP A 1 99 ? -26.719 7.258 1.157 1 98.06 99 TRP A C 1
ATOM 740 O O . TRP A 1 99 ? -25.828 6.621 1.737 1 98.06 99 TRP A O 1
ATOM 750 N N . GLY A 1 100 ? -27.906 7.281 1.597 1 96.5 100 GLY A N 1
ATOM 751 C CA . GLY A 1 100 ? -28.297 6.688 2.867 1 96.5 100 GLY A CA 1
ATOM 752 C C . GLY A 1 100 ? -28.109 7.621 4.047 1 96.5 100 GLY A C 1
ATOM 753 O O . GLY A 1 100 ? -27.156 8.406 4.074 1 96.5 100 GLY A O 1
ATOM 754 N N . GLU A 1 101 ? -28.922 7.531 5.059 1 95.31 101 GLU A N 1
ATOM 755 C CA . GLU A 1 101 ? -28.812 8.367 6.254 1 95.31 101 GLU A CA 1
ATOM 756 C C . GLU A 1 101 ? -27.578 8.008 7.07 1 95.31 101 GLU A C 1
ATOM 758 O O . GLU A 1 101 ? -27.078 6.891 6.984 1 95.31 101 GLU A O 1
ATOM 763 N N . SER A 1 102 ? -27.141 9.008 7.801 1 95.19 102 SER A N 1
ATOM 764 C CA . SER A 1 102 ? -26 8.773 8.688 1 95.19 102 SER A CA 1
ATOM 765 C C . SER A 1 102 ? -26.391 7.895 9.867 1 95.19 102 SER A C 1
ATOM 767 O O . SER A 1 102 ? -27.484 8.031 10.422 1 95.19 102 SER A O 1
ATOM 769 N N . MET A 1 103 ? -25.516 6.949 10.219 1 93.69 103 MET A N 1
ATOM 770 C CA . MET A 1 103 ? -25.594 6.195 11.469 1 93.69 103 MET A CA 1
ATOM 771 C C . MET A 1 103 ? -24.562 6.707 12.469 1 93.69 103 MET A C 1
ATOM 773 O O . MET A 1 103 ? -23.922 7.742 12.25 1 93.69 103 MET A O 1
ATOM 777 N N . ASP A 1 104 ? -24.453 6.074 13.672 1 94.56 104 ASP A N 1
ATOM 778 C CA . ASP A 1 104 ? -23.484 6.48 14.688 1 94.56 104 ASP A CA 1
ATOM 779 C C . ASP A 1 104 ? -22.062 6.359 14.156 1 94.56 104 ASP A C 1
ATOM 781 O O . ASP A 1 104 ? -21.688 5.324 13.602 1 94.56 104 ASP A O 1
ATOM 785 N N . LYS A 1 105 ? -21.25 7.441 14.32 1 94.62 105 LYS A N 1
ATOM 786 C CA . LYS A 1 105 ? -19.844 7.484 13.938 1 94.62 105 LYS A CA 1
ATOM 787 C C . LYS A 1 105 ? -19.656 7.055 12.492 1 94.62 105 LYS A C 1
ATOM 789 O O . LYS A 1 105 ? -18.766 6.246 12.195 1 94.62 105 LYS A O 1
ATOM 794 N N . ASP A 1 106 ? -20.531 7.582 11.672 1 94 106 ASP A N 1
ATOM 795 C CA . ASP A 1 106 ? -20.641 7.219 10.266 1 94 106 ASP A CA 1
ATOM 796 C C . ASP A 1 106 ? -19.875 8.203 9.383 1 94 106 ASP A C 1
ATOM 798 O O . ASP A 1 106 ? -19.953 9.414 9.586 1 94 106 ASP A O 1
ATOM 802 N N . GLN A 1 107 ? -19.172 7.691 8.43 1 94.88 107 GLN A N 1
ATOM 803 C CA . GLN A 1 107 ? -18.406 8.523 7.508 1 94.88 107 GLN A CA 1
ATOM 804 C C . GLN A 1 107 ? -19.281 9.586 6.863 1 94.88 107 GLN A C 1
ATOM 806 O O . GLN A 1 107 ? -18.812 10.68 6.535 1 94.88 107 GLN A O 1
ATOM 811 N N . ARG A 1 108 ? -20.547 9.375 6.613 1 97.06 108 ARG A N 1
ATOM 812 C CA . ARG A 1 108 ? -21.469 10.336 6.016 1 97.06 108 ARG A CA 1
ATOM 813 C C . ARG A 1 108 ? -21.469 11.648 6.797 1 97.06 108 ARG A C 1
ATOM 815 O O . ARG A 1 108 ? -21.641 12.719 6.215 1 97.06 108 ARG A O 1
ATOM 822 N N . MET A 1 109 ? -21.203 11.531 8.094 1 97.06 109 MET A N 1
ATOM 823 C CA . MET A 1 109 ? -21.172 12.719 8.945 1 97.06 109 MET A CA 1
ATOM 824 C C . MET A 1 109 ? -20.062 13.664 8.523 1 97.06 109 MET A C 1
ATOM 826 O O . MET A 1 109 ? -20.219 14.883 8.539 1 97.06 109 MET A O 1
ATOM 830 N N . VAL A 1 110 ? -18.938 13.078 8.18 1 97 110 VAL A N 1
ATOM 831 C CA . VAL A 1 110 ? -17.781 13.875 7.758 1 97 110 VAL A CA 1
ATOM 832 C C . VAL A 1 110 ? -18.141 14.68 6.512 1 97 110 VAL A C 1
ATOM 834 O O . VAL A 1 110 ? -17.828 15.867 6.426 1 97 110 VAL A O 1
ATOM 837 N N . GLU A 1 111 ? -18.828 14.039 5.613 1 98.25 111 GLU A N 1
ATOM 838 C CA . GLU A 1 111 ? -19.125 14.633 4.312 1 98.25 111 GLU A CA 1
ATOM 839 C C . GLU A 1 111 ? -20.266 15.641 4.406 1 98.25 111 GLU A C 1
ATOM 841 O O . GLU A 1 111 ? -20.484 16.422 3.48 1 98.25 111 GLU A O 1
ATOM 846 N N . MET A 1 112 ? -20.953 15.695 5.492 1 96.44 112 MET A N 1
ATOM 847 C CA . MET A 1 112 ? -21.953 16.734 5.707 1 96.44 112 MET A CA 1
ATOM 848 C C . MET A 1 112 ? -21.297 18.109 5.863 1 96.44 112 MET A C 1
ATOM 850 O O . MET A 1 112 ? -21.938 19.125 5.605 1 96.44 112 MET A O 1
ATOM 854 N N . SER A 1 113 ? -20.047 18.031 6.262 1 97.12 113 SER A N 1
ATOM 855 C CA . SER A 1 113 ? -19.359 19.312 6.441 1 97.12 113 SER A CA 1
ATOM 856 C C . SER A 1 113 ? -19.188 20.031 5.109 1 97.12 113 SER A C 1
ATOM 858 O O . SER A 1 113 ? -19.625 21.172 4.957 1 97.12 113 SER A O 1
ATOM 860 N N . PRO A 1 114 ? -18.594 19.406 4.066 1 98.44 114 PRO A N 1
ATOM 861 C CA . PRO A 1 114 ? -18.5 20.109 2.787 1 98.44 114 PRO A CA 1
ATOM 862 C C . PRO A 1 114 ? -19.859 20.375 2.156 1 98.44 114 PRO A C 1
ATOM 864 O O . PRO A 1 114 ? -20.047 21.406 1.509 1 98.44 114 PRO A O 1
ATOM 867 N N . LEU A 1 115 ? -20.859 19.469 2.318 1 98.81 115 LEU A N 1
ATOM 868 C CA . LEU A 1 115 ? -22.203 19.719 1.818 1 98.81 115 LEU A CA 1
ATOM 869 C C . LEU A 1 115 ? -22.797 20.969 2.453 1 98.81 115 LEU A C 1
ATOM 871 O O . LEU A 1 115 ? -23.359 21.812 1.757 1 98.81 115 LEU A O 1
ATOM 875 N N . SER A 1 116 ? -22.656 21.047 3.742 1 98.75 116 SER A N 1
ATOM 876 C CA . SER A 1 116 ? -23.188 22.172 4.508 1 98.75 116 SER A CA 1
ATOM 877 C C . SER A 1 116 ? -22.484 23.469 4.152 1 98.75 116 SER A C 1
ATOM 879 O O . SER A 1 116 ? -23.125 24.516 4.07 1 98.75 116 SER A O 1
ATOM 881 N N . PHE A 1 117 ? -21.203 23.375 3.988 1 98.69 117 PHE A N 1
ATOM 882 C CA . PHE A 1 117 ? -20.453 24.547 3.555 1 98.69 117 PHE A CA 1
ATOM 883 C C . PHE A 1 117 ? -21 25.094 2.242 1 98.69 117 PHE A C 1
ATOM 885 O O . PHE A 1 117 ? -21.219 26.297 2.107 1 98.69 117 PHE A O 1
ATOM 892 N N . ALA A 1 118 ? -21.219 24.156 1.305 1 98.81 118 ALA A N 1
ATOM 893 C CA . ALA A 1 118 ? -21.734 24.562 -0.001 1 98.81 118 ALA A CA 1
ATOM 894 C C . ALA A 1 118 ? -23.109 25.219 0.13 1 98.81 118 ALA A C 1
ATOM 896 O O . ALA A 1 118 ? -23.359 26.281 -0.436 1 98.81 118 ALA A O 1
ATOM 897 N N . VAL A 1 119 ? -23.969 24.609 0.898 1 98.69 119 VAL A N 1
ATOM 898 C CA . VAL A 1 119 ? -25.344 25.109 1.073 1 98.69 119 VAL A CA 1
ATOM 899 C C . VAL A 1 119 ? -25.312 26.469 1.778 1 98.69 119 VAL A C 1
ATOM 901 O O . VAL A 1 119 ? -26.062 27.375 1.421 1 98.69 119 VAL A O 1
ATOM 904 N N . ALA A 1 120 ? -24.453 26.625 2.74 1 98.31 120 ALA A N 1
ATOM 905 C CA . ALA A 1 120 ? -24.391 27.844 3.533 1 98.31 120 ALA A CA 1
ATOM 906 C C . ALA A 1 120 ? -23.75 28.984 2.75 1 98.31 120 ALA A C 1
ATOM 908 O O . ALA A 1 120 ? -24.172 30.141 2.844 1 98.31 120 ALA A O 1
ATOM 909 N N . MET A 1 121 ? -22.719 28.672 1.968 1 97.94 121 MET A N 1
ATOM 910 C CA . MET A 1 121 ? -21.922 29.703 1.301 1 97.94 121 MET A CA 1
ATOM 911 C C . MET A 1 121 ? -22.562 30.094 -0.031 1 97.94 121 MET A C 1
ATOM 913 O O . MET A 1 121 ? -22.391 31.219 -0.493 1 97.94 121 MET A O 1
ATOM 917 N N . ALA A 1 122 ? -23.281 29.141 -0.623 1 97.81 122 ALA A N 1
ATOM 918 C CA . ALA A 1 122 ? -23.891 29.391 -1.926 1 97.81 122 ALA A CA 1
ATOM 919 C C . ALA A 1 122 ? -25.297 28.797 -1.985 1 97.81 122 ALA A C 1
ATOM 921 O O . ALA A 1 122 ? -25.609 28.016 -2.881 1 97.81 122 ALA A O 1
ATOM 922 N N . PRO A 1 123 ? -26.172 29.234 -1.142 1 97.62 123 PRO A N 1
ATOM 923 C CA . PRO A 1 123 ? -27.516 28.672 -1.07 1 97.62 123 PRO A CA 1
ATOM 924 C C . PRO A 1 123 ? -28.312 28.875 -2.357 1 97.62 123 PRO A C 1
ATOM 926 O O . PRO A 1 123 ? -29.172 28.047 -2.691 1 97.62 123 PRO A O 1
ATOM 929 N N . ASP A 1 124 ? -28.094 29.922 -3.107 1 96.94 124 ASP A N 1
ATOM 930 C CA . ASP A 1 124 ? -28.812 30.219 -4.34 1 96.94 124 ASP A CA 1
ATOM 931 C C . ASP A 1 124 ? -28.531 29.156 -5.402 1 96.94 124 ASP A C 1
ATOM 933 O O . ASP A 1 124 ? -29.375 28.891 -6.262 1 96.94 124 ASP A O 1
ATOM 937 N N . VAL A 1 125 ? -27.344 28.547 -5.27 1 97.62 125 VAL A N 1
ATOM 938 C CA . VAL A 1 125 ? -26.953 27.547 -6.258 1 97.62 125 VAL A CA 1
ATOM 939 C C . VAL A 1 125 ? -27.375 26.156 -5.781 1 97.62 125 VAL A C 1
ATOM 941 O O . VAL A 1 125 ? -28.016 25.422 -6.52 1 97.62 125 VAL A O 1
ATOM 944 N N . PHE A 1 126 ? -27.109 25.797 -4.57 1 98.38 126 PHE A N 1
ATOM 945 C CA . PHE A 1 126 ? -27.156 24.391 -4.168 1 98.38 126 PHE A CA 1
ATOM 946 C C . PHE A 1 126 ? -28.469 24.078 -3.438 1 98.38 126 PHE A C 1
ATOM 948 O O . PHE A 1 126 ? -28.812 22.922 -3.242 1 98.38 126 PHE A O 1
ATOM 955 N N . TYR A 1 127 ? -29.234 25.109 -3.068 1 98.44 127 TYR A N 1
ATOM 956 C CA . TYR A 1 127 ? -30.438 24.844 -2.279 1 98.44 127 TYR A CA 1
ATOM 957 C C . TYR A 1 127 ? -31.641 25.594 -2.84 1 98.44 127 TYR A C 1
ATOM 959 O O . TYR A 1 127 ? -32.625 24.984 -3.258 1 98.44 127 TYR A O 1
ATOM 967 N N . ASN A 1 128 ? -31.562 26.938 -2.941 1 97.94 128 ASN A N 1
ATOM 968 C CA . ASN A 1 128 ? -32.688 27.781 -3.291 1 97.94 128 ASN A CA 1
ATOM 969 C C . ASN A 1 128 ? -33.25 27.438 -4.676 1 97.94 128 ASN A C 1
ATOM 971 O O . ASN A 1 128 ? -34.438 27.562 -4.922 1 97.94 128 ASN A O 1
ATOM 975 N N . ASN A 1 129 ? -32.406 26.953 -5.543 1 94.75 129 ASN A N 1
ATOM 976 C CA . ASN A 1 129 ? -32.812 26.641 -6.91 1 94.75 129 ASN A CA 1
ATOM 977 C C . ASN A 1 129 ? -33.312 25.203 -7.031 1 94.75 129 ASN A C 1
ATOM 979 O O . ASN A 1 129 ? -33.688 24.766 -8.117 1 94.75 129 ASN A O 1
ATOM 983 N N . GLN A 1 130 ? -33.406 24.484 -5.977 1 98.25 130 GLN A N 1
ATOM 984 C CA . GLN A 1 130 ? -33.906 23.109 -5.965 1 98.25 130 GLN A CA 1
ATOM 985 C C . GLN A 1 130 ? -35.406 23.062 -5.906 1 98.25 130 GLN A C 1
ATOM 987 O O . GLN A 1 130 ? -36.062 24.047 -5.547 1 98.25 130 GLN A O 1
ATOM 992 N N . SER A 1 131 ? -36.031 21.922 -6.305 1 98 131 SER A N 1
ATOM 993 C CA . SER A 1 131 ? -37.469 21.688 -6.105 1 98 131 SER A CA 1
ATOM 994 C C . SER A 1 131 ? -37.812 21.625 -4.625 1 98 131 SER A C 1
ATOM 996 O O . SER A 1 131 ? -36.938 21.375 -3.787 1 98 131 SER A O 1
ATOM 998 N N . PRO A 1 132 ? -39.062 21.844 -4.285 1 98.06 132 PRO A N 1
ATOM 999 C CA . PRO A 1 132 ? -39.469 21.719 -2.885 1 98.06 132 PRO A CA 1
ATOM 1000 C C . PRO A 1 132 ? -39.125 20.359 -2.293 1 98.06 132 PRO A C 1
ATOM 1002 O O . PRO A 1 132 ? -38.688 20.266 -1.143 1 98.06 132 PRO A O 1
ATOM 1005 N N . GLU A 1 133 ? -39.344 19.359 -3.088 1 98.19 133 GLU A N 1
ATOM 1006 C CA . GLU A 1 133 ? -39.031 18.016 -2.617 1 98.19 133 GLU A CA 1
ATOM 1007 C C . GLU A 1 133 ? -37.531 17.844 -2.355 1 98.19 133 GLU A C 1
ATOM 1009 O O . GLU A 1 133 ? -37.156 17.25 -1.343 1 98.19 133 GLU A O 1
ATOM 1014 N N . ALA A 1 134 ? -36.75 18.297 -3.277 1 98.44 134 ALA A N 1
ATOM 1015 C CA . ALA A 1 134 ? -35.281 18.203 -3.119 1 98.44 134 ALA A CA 1
ATOM 1016 C C . ALA A 1 134 ? -34.844 18.969 -1.883 1 98.44 134 ALA A C 1
ATOM 1018 O O . ALA A 1 134 ? -33.938 18.516 -1.152 1 98.44 134 ALA A O 1
ATOM 1019 N N . LYS A 1 135 ? -35.375 20.188 -1.667 1 98.62 135 LYS A N 1
ATOM 1020 C CA . LYS A 1 135 ? -35.031 20.984 -0.492 1 98.62 135 LYS A CA 1
ATOM 1021 C C . LYS A 1 135 ? -35.344 20.219 0.795 1 98.62 135 LYS A C 1
ATOM 1023 O O . LYS A 1 135 ? -34.531 20.188 1.713 1 98.62 135 LYS A O 1
ATOM 1028 N N . LYS A 1 136 ? -36.469 19.562 0.807 1 98.31 136 LYS A N 1
ATOM 1029 C CA . LYS A 1 136 ? -36.844 18.766 1.966 1 98.31 136 LYS A CA 1
ATOM 1030 C C . LYS A 1 136 ? -35.875 17.609 2.186 1 98.31 136 LYS A C 1
ATOM 1032 O O . LYS A 1 136 ? -35.469 17.344 3.316 1 98.31 136 LYS A O 1
ATOM 1037 N N . ASN A 1 137 ? -35.562 16.938 1.129 1 98.56 137 ASN A N 1
ATOM 1038 C CA . ASN A 1 137 ? -34.656 15.797 1.208 1 98.56 137 ASN A CA 1
ATOM 1039 C C . ASN A 1 137 ? -33.25 16.219 1.663 1 98.56 137 ASN A C 1
ATOM 1041 O O . ASN A 1 137 ? -32.625 15.516 2.455 1 98.56 137 ASN A O 1
ATOM 1045 N N . ILE A 1 138 ? -32.781 17.344 1.133 1 98.75 138 ILE A N 1
ATOM 1046 C CA . ILE A 1 138 ? -31.469 17.859 1.512 1 98.75 138 ILE A CA 1
ATOM 1047 C C . ILE A 1 138 ? -31.438 18.141 3.014 1 98.75 138 ILE A C 1
ATOM 1049 O O . ILE A 1 138 ? -30.516 17.703 3.709 1 98.75 138 ILE A O 1
ATOM 1053 N N . CYS A 1 139 ? -32.438 18.781 3.506 1 98.69 139 CYS A N 1
ATOM 1054 C CA . CYS A 1 139 ? -32.5 19.094 4.926 1 98.69 139 CYS A CA 1
ATOM 1055 C C . CYS A 1 139 ? -32.625 17.828 5.762 1 98.69 139 CYS A C 1
ATOM 1057 O O . CYS A 1 139 ? -32 17.719 6.824 1 98.69 139 CYS A O 1
ATOM 1059 N N . ALA A 1 140 ? -33.438 16.875 5.262 1 98.31 140 ALA A N 1
ATOM 1060 C CA . ALA A 1 140 ? -33.594 15.602 5.965 1 98.31 140 ALA A CA 1
ATOM 1061 C C . ALA A 1 140 ? -32.281 14.844 6.047 1 98.31 140 ALA A C 1
ATOM 1063 O O . ALA A 1 140 ? -31.969 14.211 7.062 1 98.31 140 ALA A O 1
ATOM 1064 N N . PHE A 1 141 ? -31.531 14.875 5.027 1 98.44 141 PHE A N 1
ATOM 1065 C CA . PHE A 1 141 ? -30.234 14.211 5.004 1 98.44 141 PHE A CA 1
ATOM 1066 C C . PHE A 1 141 ? -29.281 14.859 6 1 98.44 141 PHE A C 1
ATOM 1068 O O . PHE A 1 141 ? -28.641 14.164 6.789 1 98.44 141 PHE A O 1
ATOM 1075 N N . LEU A 1 142 ? -29.141 16.172 5.996 1 98.44 142 LEU A N 1
ATOM 1076 C CA . LEU A 1 142 ? -28.25 16.906 6.902 1 98.44 142 LEU A CA 1
ATOM 1077 C C . LEU A 1 142 ? -28.656 16.672 8.352 1 98.44 142 LEU A C 1
ATOM 1079 O O . LEU A 1 142 ? -27.797 16.547 9.234 1 98.44 142 LEU A O 1
ATOM 1083 N N . GLN A 1 143 ? -29.922 16.625 8.586 1 97.25 143 GLN A N 1
ATOM 1084 C CA . GLN A 1 143 ? -30.422 16.484 9.945 1 97.25 143 GLN A CA 1
ATOM 1085 C C . GLN A 1 143 ? -30.188 15.078 10.484 1 97.25 143 GLN A C 1
ATOM 1087 O O . GLN A 1 143 ? -30.203 14.867 11.703 1 97.25 143 GLN A O 1
ATOM 1092 N N . SER A 1 144 ? -29.875 14.156 9.609 1 96.81 144 SER A N 1
ATOM 1093 C CA . SER A 1 144 ? -29.766 12.758 10.016 1 96.81 144 SER A CA 1
ATOM 1094 C C . SER A 1 144 ? -28.609 12.547 10.992 1 96.81 144 SER A C 1
ATOM 1096 O O . SER A 1 144 ? -28.578 11.547 11.719 1 96.81 144 SER A O 1
ATOM 1098 N N . CYS A 1 145 ? -27.641 13.453 11.039 1 96.25 145 CYS A N 1
ATOM 1099 C CA . CYS A 1 145 ? -26.516 13.312 11.953 1 96.25 145 CYS A CA 1
ATOM 1100 C C . CYS A 1 145 ? -26.828 13.945 13.305 1 96.25 145 CYS A C 1
ATOM 1102 O O . CYS A 1 145 ? -26.109 13.734 14.281 1 96.25 145 CYS A O 1
ATOM 1104 N N . ILE A 1 146 ? -27.906 14.75 13.398 1 95.88 146 ILE A N 1
ATOM 1105 C CA . ILE A 1 146 ? -28.266 15.406 14.648 1 95.88 146 ILE A CA 1
ATOM 1106 C C . ILE A 1 146 ? -28.812 14.375 15.633 1 95.88 146 ILE A C 1
ATOM 1108 O O . ILE A 1 146 ? -29.719 13.609 15.297 1 95.88 146 ILE A O 1
ATOM 1112 N N . GLY A 1 147 ? -28.266 14.305 16.797 1 92.19 147 GLY A N 1
ATOM 1113 C CA . GLY A 1 147 ? -28.656 13.344 17.812 1 92.19 147 GLY A CA 1
ATOM 1114 C C . GLY A 1 147 ? -27.906 12.031 17.719 1 92.19 147 GLY A C 1
ATOM 1115 O O . GLY A 1 147 ? -28.047 11.164 18.578 1 92.19 147 GLY A O 1
ATOM 1116 N N . LYS A 1 148 ? -27.109 11.867 16.703 1 94.38 148 LYS A N 1
ATOM 1117 C CA . LYS A 1 148 ? -26.312 10.648 16.578 1 94.38 148 LYS A CA 1
ATOM 1118 C C . LYS A 1 148 ? -25.016 10.758 17.375 1 94.38 148 LYS A C 1
ATOM 1120 O O . LYS A 1 148 ? -24.547 11.859 17.688 1 94.38 148 LYS A O 1
ATOM 1125 N N . ARG A 1 149 ? -24.469 9.633 17.828 1 95.44 149 ARG A N 1
ATOM 1126 C CA . ARG A 1 149 ? -23.172 9.625 18.484 1 95.44 149 ARG A CA 1
ATOM 1127 C C . ARG A 1 149 ? -22.062 10.039 17.531 1 95.44 149 ARG A C 1
ATOM 1129 O O . ARG A 1 149 ? -21.969 9.539 16.406 1 95.44 149 ARG A O 1
ATOM 1136 N N . MET A 1 150 ? -21.25 10.969 17.859 1 94.25 150 MET A N 1
ATOM 1137 C CA . MET A 1 150 ? -20.062 11.438 17.141 1 94.25 150 MET A CA 1
ATOM 1138 C C . MET A 1 150 ? -18.797 11.031 17.875 1 94.25 150 MET A C 1
ATOM 1140 O O . MET A 1 150 ? -18.766 11 19.109 1 94.25 150 MET A O 1
ATOM 1144 N N . PRO A 1 151 ? -17.719 10.602 17.109 1 92.81 151 PRO A N 1
ATOM 1145 C CA . PRO A 1 151 ? -16.438 10.586 17.812 1 92.81 151 PRO A CA 1
ATOM 1146 C C . PRO A 1 151 ? -16.156 11.898 18.547 1 92.81 151 PRO A C 1
ATOM 1148 O O . PRO A 1 151 ? -16.469 12.969 18.031 1 92.81 151 PRO A O 1
ATOM 1151 N N . ASP A 1 152 ? -15.586 11.734 19.703 1 93.94 152 ASP A N 1
ATOM 1152 C CA . ASP A 1 152 ? -15.312 12.891 20.547 1 93.94 152 ASP A CA 1
ATOM 1153 C C . ASP A 1 152 ? -14.062 13.633 20.078 1 93.94 152 ASP A C 1
ATOM 1155 O O . ASP A 1 152 ? -13.086 13.75 20.812 1 93.94 152 ASP A O 1
ATOM 1159 N N . THR A 1 153 ? -14.102 14.148 18.859 1 93.94 153 THR A N 1
ATOM 1160 C CA . THR A 1 153 ? -13.016 14.797 18.141 1 93.94 153 THR A CA 1
ATOM 1161 C C . THR A 1 153 ? -13.547 15.938 17.266 1 93.94 153 THR A C 1
ATOM 1163 O O . THR A 1 153 ? -14.641 16.453 17.516 1 93.94 153 THR A O 1
ATOM 1166 N N . ASN A 1 154 ? -12.781 16.344 16.266 1 94.5 154 ASN A N 1
ATOM 1167 C CA . ASN A 1 154 ? -13.195 17.391 15.336 1 94.5 154 ASN A CA 1
ATOM 1168 C C . ASN A 1 154 ? -14.492 17.016 14.625 1 94.5 154 ASN A C 1
ATOM 1170 O O . ASN A 1 154 ? -15.141 17.875 14.023 1 94.5 154 ASN A O 1
ATOM 1174 N N . TRP A 1 155 ? -14.969 15.797 14.758 1 95.44 155 TRP A N 1
ATOM 1175 C CA . TRP A 1 155 ? -16.219 15.359 14.125 1 95.44 155 TRP A CA 1
ATOM 1176 C C . TRP A 1 155 ? -17.391 16.219 14.594 1 95.44 155 TRP A C 1
ATOM 1178 O O . TRP A 1 155 ? -18.375 16.391 13.875 1 95.44 155 TRP A O 1
ATOM 1188 N N . LEU A 1 156 ? -17.234 16.75 15.758 1 96.75 156 LEU A N 1
ATOM 1189 C CA . LEU A 1 156 ? -18.297 17.594 16.297 1 96.75 156 LEU A CA 1
ATOM 1190 C C . LEU A 1 156 ? -18.5 18.828 15.406 1 96.75 156 LEU A C 1
ATOM 1192 O O . LEU A 1 156 ? -19.609 19.344 15.328 1 96.75 156 LEU A O 1
ATOM 1196 N N . TRP A 1 157 ? -17.453 19.25 14.727 1 96.94 157 TRP A N 1
ATOM 1197 C CA . TRP A 1 157 ? -17.594 20.359 13.781 1 96.94 157 TRP A CA 1
ATOM 1198 C C . TRP A 1 157 ? -18.484 19.984 12.609 1 96.94 157 TRP A C 1
ATOM 1200 O O . TRP A 1 157 ? -19.188 20.828 12.055 1 96.94 157 TRP A O 1
ATOM 1210 N N . PHE A 1 158 ? -18.516 18.703 12.227 1 97.44 158 PHE A N 1
ATOM 1211 C CA . PHE A 1 158 ? -19.312 18.281 11.086 1 97.44 158 PHE A CA 1
ATOM 1212 C C . PHE A 1 158 ? -20.812 18.422 11.375 1 97.44 158 PHE A C 1
ATOM 1214 O O . PHE A 1 158 ? -21.562 18.875 10.516 1 97.44 158 PHE A O 1
ATOM 1221 N N . ARG A 1 159 ? -21.141 18.016 12.547 1 97.75 159 ARG A N 1
ATOM 1222 C CA . ARG A 1 159 ? -22.531 18.203 12.945 1 97.75 159 ARG A CA 1
ATOM 1223 C C . ARG A 1 159 ? -22.859 19.688 13.125 1 97.75 159 ARG A C 1
ATOM 1225 O O . ARG A 1 159 ? -23.969 20.141 12.828 1 97.75 159 ARG A O 1
ATOM 1232 N N . THR A 1 160 ? -21.922 20.438 13.664 1 97.88 160 THR A N 1
ATOM 1233 C CA . THR A 1 160 ? -22.094 21.891 13.773 1 97.88 160 THR A CA 1
ATOM 1234 C C . THR A 1 160 ? -22.328 22.516 12.398 1 97.88 160 THR A C 1
ATOM 1236 O O . THR A 1 160 ? -23.219 23.344 12.25 1 97.88 160 THR A O 1
ATOM 1239 N N . PHE A 1 161 ? -21.609 22.094 11.391 1 98.25 161 PHE A N 1
ATOM 1240 C CA . PHE A 1 161 ? -21.781 22.594 10.039 1 98.25 161 PHE A CA 1
ATOM 1241 C C . PHE A 1 161 ? -23.156 22.234 9.5 1 98.25 161 PHE A C 1
ATOM 1243 O O . PHE A 1 161 ? -23.812 23.062 8.836 1 98.25 161 PHE A O 1
ATOM 1250 N N . ALA A 1 162 ? -23.594 21.031 9.758 1 98.38 162 ALA A N 1
ATOM 1251 C CA . ALA A 1 162 ? -24.938 20.656 9.336 1 98.38 162 ALA A CA 1
ATOM 1252 C C . ALA A 1 162 ? -25.984 21.578 9.938 1 98.38 162 ALA A C 1
ATOM 1254 O O . ALA A 1 162 ? -26.891 22.031 9.242 1 98.38 162 ALA A O 1
ATOM 1255 N N . ASN A 1 163 ? -25.828 21.906 11.219 1 97.88 163 ASN A N 1
ATOM 1256 C CA . ASN A 1 163 ? -26.75 22.797 11.898 1 97.88 163 ASN A CA 1
ATOM 1257 C C . ASN A 1 163 ? -26.688 24.219 11.312 1 97.88 163 ASN A C 1
ATOM 1259 O O . ASN A 1 163 ? -27.703 24.875 11.18 1 97.88 163 ASN A O 1
ATOM 1263 N N . LEU A 1 164 ? -25.5 24.656 11 1 97.62 164 LEU A N 1
ATOM 1264 C CA . LEU A 1 164 ? -25.328 25.984 10.422 1 97.62 164 LEU A CA 1
ATOM 1265 C C . LEU A 1 164 ? -26.031 26.078 9.07 1 97.62 164 LEU A C 1
ATOM 1267 O O . LEU A 1 164 ? -26.641 27.109 8.766 1 97.62 164 LEU A O 1
ATOM 1271 N N . ALA A 1 165 ? -25.891 25.031 8.25 1 98.5 165 ALA A N 1
ATOM 1272 C CA . ALA A 1 165 ? -26.562 25.016 6.949 1 98.5 165 ALA A CA 1
ATOM 1273 C C . ALA A 1 165 ? -28.078 25.031 7.113 1 98.5 165 ALA A C 1
ATOM 1275 O O . ALA A 1 165 ? -28.781 25.766 6.414 1 98.5 165 ALA A O 1
ATOM 1276 N N . LEU A 1 166 ? -28.594 24.203 8.008 1 98.5 166 LEU A N 1
ATOM 1277 C CA . LEU A 1 166 ? -30.031 24.141 8.273 1 98.5 166 LEU A CA 1
ATOM 1278 C C . LEU A 1 166 ? -30.547 25.484 8.758 1 98.5 166 LEU A C 1
ATOM 1280 O O . LEU A 1 166 ? -31.625 25.922 8.359 1 98.5 166 LEU A O 1
ATOM 1284 N N . ARG A 1 167 ? -29.781 26.109 9.617 1 97.56 167 ARG A N 1
ATOM 1285 C CA . ARG A 1 167 ? -30.125 27.453 10.062 1 97.56 167 ARG A CA 1
ATOM 1286 C C . ARG A 1 167 ? -30.172 28.422 8.891 1 97.56 167 ARG A C 1
ATOM 1288 O O . ARG A 1 167 ? -31.109 29.219 8.773 1 97.56 167 ARG A O 1
ATOM 1295 N N . THR A 1 168 ? -29.156 28.375 8.062 1 97 168 THR A N 1
ATOM 1296 C CA . THR A 1 168 ? -29 29.297 6.941 1 97 168 THR A CA 1
ATOM 1297 C C . THR A 1 168 ? -30.203 29.234 6.008 1 97 168 THR A C 1
ATOM 1299 O O . THR A 1 168 ? -30.672 30.266 5.508 1 97 168 THR A O 1
ATOM 1302 N N . VAL A 1 169 ? -30.75 28.078 5.797 1 97.69 169 VAL A N 1
ATOM 1303 C CA . VAL A 1 169 ? -31.828 27.938 4.82 1 97.69 169 VAL A CA 1
ATOM 1304 C C . VAL A 1 169 ? -33.188 27.969 5.523 1 97.69 169 VAL A C 1
ATOM 1306 O O . VAL A 1 169 ? -34.219 27.734 4.902 1 97.69 169 VAL A O 1
ATOM 1309 N N . GLY A 1 170 ? -33.188 28.203 6.801 1 97 170 GLY A N 1
ATOM 1310 C CA . GLY A 1 170 ? -34.438 28.375 7.555 1 97 170 GLY A CA 1
ATOM 1311 C C . GLY A 1 170 ? -35.188 27.078 7.777 1 97 170 GLY A C 1
ATOM 1312 O O . GLY A 1 170 ? -36.406 27.062 7.836 1 97 170 GLY A O 1
ATOM 1313 N N . SER A 1 171 ? -34.469 26.047 7.898 1 97.75 171 SER A N 1
ATOM 1314 C CA . SER A 1 171 ? -35.094 24.75 8.07 1 97.75 171 SER A CA 1
ATOM 1315 C C . SER A 1 171 ? -35.562 24.547 9.508 1 97.75 171 SER A C 1
ATOM 1317 O O . SER A 1 171 ? -34.875 24.953 10.453 1 97.75 171 SER A O 1
ATOM 1319 N N . ASP A 1 172 ? -36.688 23.734 9.695 1 96.44 172 ASP A N 1
ATOM 1320 C CA . ASP A 1 172 ? -37.219 23.391 11.008 1 96.44 172 ASP A CA 1
ATOM 1321 C C . ASP A 1 172 ? -36.344 22.375 11.711 1 96.44 172 ASP A C 1
ATOM 1323 O O . ASP A 1 172 ? -36.469 22.156 12.922 1 96.44 172 ASP A O 1
ATOM 1327 N N . PHE A 1 173 ? -35.406 21.875 10.977 1 96.75 173 PHE A N 1
ATOM 1328 C CA . PHE A 1 173 ? -34.531 20.859 11.547 1 96.75 173 PHE A CA 1
ATOM 1329 C C . PHE A 1 173 ? -33.375 21.5 12.289 1 96.75 173 PHE A C 1
ATOM 1331 O O . PHE A 1 173 ? -32.625 20.812 13 1 96.75 173 PHE A O 1
ATOM 1338 N N . HIS A 1 174 ? -33.188 22.75 12.086 1 97.31 174 HIS A N 1
ATOM 1339 C CA . HIS A 1 174 ? -32.156 23.438 12.844 1 97.31 174 HIS A CA 1
ATOM 1340 C C . HIS A 1 174 ? -32.312 23.188 14.344 1 97.31 174 HIS A C 1
ATOM 1342 O O . HIS A 1 174 ? -33.406 23.344 14.891 1 97.31 174 HIS A O 1
ATOM 1348 N N . ASN A 1 175 ? -31.219 22.781 15.016 1 97.88 175 ASN A N 1
ATOM 1349 C CA . ASN A 1 175 ? -31.203 22.453 16.438 1 97.88 175 ASN A CA 1
ATOM 1350 C C . ASN A 1 175 ? -30.141 23.25 17.188 1 97.88 175 ASN A C 1
ATOM 1352 O O . ASN A 1 175 ? -29.031 22.75 17.406 1 97.88 175 ASN A O 1
ATOM 1356 N N . PRO A 1 176 ? -30.484 24.391 17.672 1 96.5 176 PRO A N 1
ATOM 1357 C CA . PRO A 1 176 ? -29.5 25.25 18.328 1 96.5 176 PRO A CA 1
ATOM 1358 C C . PRO A 1 176 ? -28.938 24.641 19.594 1 96.5 176 PRO A C 1
ATOM 1360 O O . PRO A 1 176 ? -27.766 24.875 19.938 1 96.5 176 PRO A O 1
ATOM 1363 N N . GLU A 1 177 ? -29.734 23.812 20.297 1 97.19 177 GLU A N 1
ATOM 1364 C CA . GLU A 1 177 ? -29.25 23.188 21.531 1 97.19 177 GLU A CA 1
ATOM 1365 C C . GLU A 1 177 ? -28.109 22.203 21.234 1 97.19 177 GLU A C 1
ATOM 1367 O O . GLU A 1 177 ? -27.094 22.219 21.922 1 97.19 177 GLU A O 1
ATOM 1372 N N . GLN A 1 178 ? -28.344 21.375 20.266 1 97.38 178 GLN A N 1
ATOM 1373 C CA . GLN A 1 178 ? -27.297 20.438 19.875 1 97.38 178 GLN A CA 1
ATOM 1374 C C . GLN A 1 178 ? -26.047 21.172 19.406 1 97.38 178 GLN A C 1
ATOM 1376 O O . GLN A 1 178 ? -24.922 20.75 19.719 1 97.38 178 GLN A O 1
ATOM 1381 N N . MET A 1 179 ? -26.219 22.156 18.609 1 97.56 179 MET A N 1
ATOM 1382 C CA . MET A 1 179 ? -25.078 22.922 18.109 1 97.56 179 MET A CA 1
ATOM 1383 C C . MET A 1 179 ? -24.266 23.516 19.266 1 97.56 179 MET A C 1
ATOM 1385 O O . MET A 1 179 ? -23.031 23.453 19.25 1 97.56 179 MET A O 1
ATOM 1389 N N . GLU A 1 180 ? -24.953 24.094 20.234 1 97.81 180 GLU A N 1
ATOM 1390 C CA . GLU A 1 180 ? -24.281 24.703 21.391 1 97.81 180 GLU A CA 1
ATOM 1391 C C . GLU A 1 180 ? -23.531 23.641 22.203 1 97.81 180 GLU A C 1
ATOM 1393 O O . GLU A 1 180 ? -22.406 23.891 22.656 1 97.81 180 GLU A O 1
ATOM 1398 N N . LYS A 1 181 ? -24.156 22.531 22.375 1 97.88 181 LYS A N 1
ATOM 1399 C CA . LYS A 1 181 ? -23.5 21.438 23.078 1 97.88 181 LYS A CA 1
ATOM 1400 C C . LYS A 1 181 ? -22.203 21.047 22.406 1 97.88 181 LYS A C 1
ATOM 1402 O O . LYS A 1 181 ? -21.188 20.844 23.078 1 97.88 181 LYS A O 1
ATOM 1407 N N . ASP A 1 182 ? -22.234 20.922 21.109 1 98 182 ASP A N 1
ATOM 1408 C CA . ASP A 1 182 ? -21.047 20.562 20.344 1 98 182 ASP A CA 1
ATOM 1409 C C . ASP A 1 182 ? -19.969 21.641 20.469 1 98 182 ASP A C 1
ATOM 1411 O O . ASP A 1 182 ? -18.797 21.344 20.656 1 98 182 ASP A O 1
ATOM 1415 N N . LEU A 1 183 ? -20.375 22.859 20.344 1 98.25 183 LEU A N 1
ATOM 1416 C CA . LEU A 1 183 ? -19.438 23.984 20.391 1 98.25 183 LEU A CA 1
ATOM 1417 C C . LEU A 1 183 ? -18.781 24.078 21.766 1 98.25 183 LEU A C 1
ATOM 1419 O O . LEU A 1 183 ? -17.594 24.359 21.859 1 98.25 183 LEU A O 1
ATOM 1423 N N . LEU A 1 184 ? -19.547 23.844 22.797 1 98.06 184 LEU A N 1
ATOM 1424 C CA . LEU A 1 184 ? -19 23.859 24.156 1 98.06 184 LEU A CA 1
ATOM 1425 C C . LEU A 1 184 ? -17.984 22.734 24.344 1 98.06 184 LEU A C 1
ATOM 1427 O O . LEU A 1 184 ? -16.953 22.922 24.969 1 98.06 184 LEU A O 1
ATOM 1431 N N . ARG A 1 185 ? -18.328 21.547 23.859 1 97.44 185 ARG A N 1
ATOM 1432 C CA . ARG A 1 185 ? -17.391 20.438 23.953 1 97.44 185 ARG A CA 1
ATOM 1433 C C . ARG A 1 185 ? -16.109 20.719 23.188 1 97.44 185 ARG A C 1
ATOM 1435 O O . ARG A 1 185 ? -15.008 20.406 23.656 1 97.44 185 ARG A O 1
ATOM 1442 N N . LEU A 1 186 ? -16.219 21.266 22 1 96.56 186 LEU A N 1
ATOM 1443 C CA . LEU A 1 186 ? -15.07 21.625 21.172 1 96.56 186 LEU A CA 1
ATOM 1444 C C . LEU A 1 186 ? -14.18 22.625 21.906 1 96.56 186 LEU A C 1
ATOM 1446 O O . LEU A 1 186 ? -12.953 22.578 21.766 1 96.56 186 LEU A O 1
ATOM 1450 N N . GLU A 1 187 ? -14.758 23.484 22.656 1 96 187 GLU A N 1
ATOM 1451 C CA . GLU A 1 187 ? -13.992 24.453 23.438 1 96 187 GLU A CA 1
ATOM 1452 C C . GLU A 1 187 ? -13.078 23.75 24.438 1 96 187 GLU A C 1
ATOM 1454 O O . GLU A 1 187 ? -11.984 24.234 24.734 1 96 187 GLU A O 1
ATOM 1459 N N . GLU A 1 188 ? -13.516 22.625 24.891 1 95.81 188 GLU A N 1
ATOM 1460 C CA . GLU A 1 188 ? -12.734 21.875 25.859 1 95.81 188 GLU A CA 1
ATOM 1461 C C . GLU A 1 188 ? -11.477 21.281 25.234 1 95.81 188 GLU A C 1
ATOM 1463 O O . GLU A 1 188 ? -10.547 20.891 25.938 1 95.81 188 GLU A O 1
ATOM 1468 N N . PHE A 1 189 ? -11.461 21.219 23.938 1 94.75 189 PHE A N 1
ATOM 1469 C CA . PHE A 1 189 ? -10.297 20.672 23.25 1 94.75 189 PHE A CA 1
ATOM 1470 C C . PHE A 1 189 ? -9.242 21.75 23.047 1 94.75 189 PHE A C 1
ATOM 1472 O O . PHE A 1 189 ? -8.086 21.438 22.719 1 94.75 189 PHE A O 1
ATOM 1479 N N . GLN A 1 190 ? -9.633 22.984 23.172 1 94.75 190 GLN A N 1
ATOM 1480 C CA . GLN A 1 190 ? -8.703 24.109 23.016 1 94.75 190 GLN A CA 1
ATOM 1481 C C . GLN A 1 190 ? -7.605 24.062 24.078 1 94.75 190 GLN A C 1
ATOM 1483 O O . GLN A 1 190 ? -7.887 23.875 25.266 1 94.75 190 GLN A O 1
ATOM 1488 N N . LEU A 1 191 ? -6.355 24.172 23.656 1 94.44 191 LEU A N 1
ATOM 1489 C CA . LEU A 1 191 ? -5.238 24.203 24.609 1 94.44 191 LEU A CA 1
ATOM 1490 C C . LEU A 1 191 ? -5.102 25.594 25.234 1 94.44 191 LEU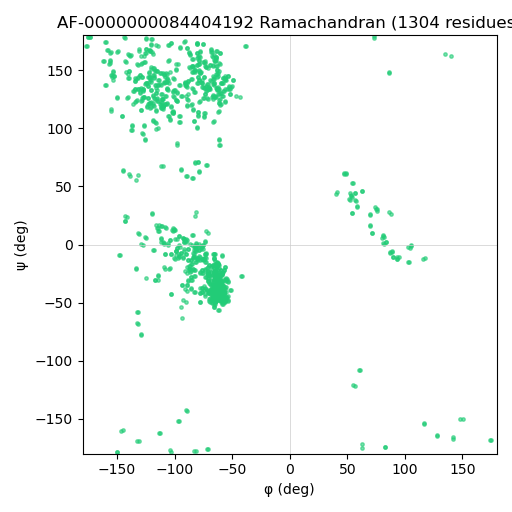 A C 1
ATOM 1492 O O . LEU A 1 191 ? -5.336 26.594 24.578 1 94.44 191 LEU A O 1
ATOM 1496 N N . PRO A 1 192 ? -4.785 25.594 26.5 1 92.31 192 PRO A N 1
ATOM 1497 C CA . PRO A 1 192 ? -4.527 26.891 27.109 1 92.31 192 PRO A CA 1
ATOM 1498 C C . PRO A 1 192 ? -3.279 27.578 26.562 1 92.31 192 PRO A C 1
ATOM 1500 O O . PRO A 1 192 ? -2.385 26.906 26.047 1 92.31 192 PRO A O 1
ATOM 1503 N N . PRO A 1 193 ? -3.332 28.906 26.672 1 91.75 193 PRO A N 1
ATOM 1504 C CA . PRO A 1 193 ? -2.109 29.594 26.234 1 91.75 193 PRO A CA 1
ATOM 1505 C C . PRO A 1 193 ? -0.895 29.203 27.094 1 91.75 193 PRO A C 1
ATOM 1507 O O . PRO A 1 193 ? -1.038 28.891 28.266 1 91.75 193 PRO A O 1
ATOM 1510 N N . HIS A 1 194 ? 0.175 29.125 26.531 1 88.62 194 HIS A N 1
ATOM 1511 C CA . HIS A 1 194 ? 1.41 29.062 27.297 1 88.62 194 HIS A CA 1
ATOM 1512 C C . HIS A 1 194 ? 2.086 30.422 27.391 1 88.62 194 HIS A C 1
ATOM 1514 O O . HIS A 1 194 ? 1.939 31.25 26.5 1 88.62 194 HIS A O 1
ATOM 1520 N N . ASP A 1 195 ? 2.812 30.609 28.469 1 88.31 195 ASP A N 1
ATOM 1521 C CA . ASP A 1 195 ? 3.48 31.875 28.734 1 88.31 195 ASP A CA 1
ATOM 1522 C C . ASP A 1 195 ? 4.703 32.062 27.844 1 88.31 195 ASP A C 1
ATOM 1524 O O . ASP A 1 195 ? 5.289 31.062 27.375 1 88.31 195 ASP A O 1
ATOM 1528 N N . PRO A 1 196 ? 4.867 33.344 27.469 1 89.44 196 PRO A N 1
ATOM 1529 C CA . PRO A 1 196 ? 6.145 33.562 26.797 1 89.44 196 PRO A CA 1
ATOM 1530 C C . PRO A 1 196 ? 7.344 33.125 27.641 1 89.44 196 PRO A C 1
ATOM 1532 O O . PRO A 1 196 ? 7.285 33.156 28.875 1 89.44 196 PRO A O 1
ATOM 1535 N N . GLU A 1 197 ? 8.289 32.625 27.109 1 89.12 197 GLU A N 1
ATOM 1536 C CA . GLU A 1 197 ? 9.539 32.25 27.766 1 89.12 197 GLU A CA 1
ATOM 1537 C C . GLU A 1 197 ? 10.742 32.688 26.953 1 89.12 197 GLU A C 1
ATOM 1539 O O . GLU A 1 197 ? 10.891 32.312 25.781 1 89.12 197 GLU A O 1
ATOM 1544 N N . GLY A 1 198 ? 11.555 33.469 27.609 1 84.69 198 GLY A N 1
ATOM 1545 C CA . GLY A 1 198 ? 12.688 34.031 26.859 1 84.69 198 GLY A CA 1
ATOM 1546 C C . GLY A 1 198 ? 12.273 34.781 25.609 1 84.69 198 GLY A C 1
ATOM 1547 O O . GLY A 1 198 ? 11.43 35.688 25.672 1 84.69 198 GLY A O 1
ATOM 1548 N N . ASP A 1 199 ? 12.789 34.312 24.5 1 79.44 199 ASP A N 1
ATOM 1549 C CA . ASP A 1 199 ? 12.531 35 23.234 1 79.44 199 ASP A CA 1
ATOM 1550 C C . ASP A 1 199 ? 11.289 34.406 22.547 1 79.44 199 ASP A C 1
ATOM 1552 O O . ASP A 1 199 ? 10.844 34.938 21.531 1 79.44 199 ASP A O 1
ATOM 1556 N N . ASP A 1 200 ? 10.789 33.406 23.156 1 86.38 200 ASP A N 1
ATOM 1557 C CA . ASP A 1 200 ? 9.633 32.781 22.547 1 86.38 200 ASP A CA 1
ATOM 1558 C C . ASP A 1 200 ? 8.328 33.406 23.047 1 86.38 200 ASP A C 1
ATOM 1560 O O . ASP A 1 200 ? 8.172 33.656 24.234 1 86.38 200 ASP A O 1
ATOM 1564 N N . ALA A 1 201 ? 7.504 33.625 22.172 1 81.44 201 ALA A N 1
ATOM 1565 C CA . ALA A 1 201 ? 6.234 34.25 22.5 1 81.44 201 ALA A CA 1
ATOM 1566 C C . ALA A 1 201 ? 5.238 33.25 23.062 1 81.44 201 ALA A C 1
ATOM 1568 O O . ALA A 1 201 ? 5.43 32.062 22.938 1 81.44 201 ALA A O 1
ATOM 1569 N N . ALA A 1 202 ? 4.23 33.781 23.641 1 85.38 202 ALA A N 1
ATOM 1570 C CA . ALA A 1 202 ? 3.082 32.969 24.078 1 85.38 202 ALA A CA 1
ATOM 1571 C C . ALA A 1 202 ? 2.242 32.531 22.875 1 85.38 202 ALA A C 1
ATOM 1573 O O . ALA A 1 202 ? 2.363 33.094 21.781 1 85.38 202 ALA A O 1
ATOM 1574 N N . SER A 1 203 ? 1.55 31.469 22.969 1 86.31 203 SER A N 1
ATOM 1575 C CA . SER A 1 203 ? 0.617 31.016 21.953 1 86.31 203 SER A CA 1
ATOM 1576 C C . SER A 1 203 ? -0.647 30.438 22.578 1 86.31 203 SER A C 1
ATOM 1578 O O . SER A 1 203 ? -0.601 29.859 23.656 1 86.31 203 SER A O 1
ATOM 1580 N N . ALA A 1 204 ? -1.828 30.625 21.875 1 89 204 ALA A N 1
ATOM 1581 C CA . ALA A 1 204 ? -3.111 30.094 22.328 1 89 204 ALA A CA 1
ATOM 1582 C C . ALA A 1 204 ? -3.932 29.578 21.156 1 89 204 ALA A C 1
ATOM 1584 O O . ALA A 1 204 ? -5.152 29.438 21.25 1 89 204 ALA A O 1
ATOM 1585 N N . GLY A 1 205 ? -3.25 29.25 20.125 1 91.94 205 GLY A N 1
ATOM 1586 C CA . GLY A 1 205 ? -3.994 28.953 18.906 1 91.94 205 GLY A CA 1
ATOM 1587 C C . GLY A 1 205 ? -4.227 27.469 18.703 1 91.94 205 GLY A C 1
ATOM 1588 O O . GLY A 1 205 ? -5.035 27.078 17.859 1 91.94 205 GLY A O 1
ATOM 1589 N N . TRP A 1 206 ? -3.561 26.594 19.484 1 93.88 206 TRP A N 1
ATOM 1590 C CA . TRP A 1 206 ? -3.584 25.172 19.203 1 93.88 206 TRP A CA 1
ATOM 1591 C C . TRP A 1 206 ? -4.746 24.484 19.906 1 93.88 206 TRP A C 1
ATOM 1593 O O . TRP A 1 206 ? -5.074 24.844 21.047 1 93.88 206 TRP A O 1
ATOM 1603 N N . SER A 1 207 ? -5.391 23.562 19.219 1 93.44 207 SER A N 1
ATOM 1604 C CA . SER A 1 207 ? -6.414 22.688 19.781 1 93.44 207 SER A CA 1
ATOM 1605 C C . SER A 1 207 ? -6.047 21.219 19.609 1 93.44 207 SER A C 1
ATOM 1607 O O . SER A 1 207 ? -5.422 20.844 18.609 1 93.44 207 SER A O 1
ATOM 1609 N N . ARG A 1 208 ? -6.477 20.422 20.562 1 92.31 208 ARG A N 1
ATOM 1610 C CA . ARG A 1 208 ? -6.371 18.984 20.422 1 92.31 208 ARG A CA 1
ATOM 1611 C C . ARG A 1 208 ? -7.535 18.422 19.609 1 92.31 208 ARG A C 1
ATOM 1613 O O . ARG A 1 208 ? -8.641 18.953 19.656 1 92.31 208 ARG A O 1
ATOM 1620 N N . ASP A 1 209 ? -7.273 17.344 18.906 1 93.19 209 ASP A N 1
ATOM 1621 C CA . ASP A 1 209 ? -8.352 16.656 18.219 1 93.19 209 ASP A CA 1
ATOM 1622 C C . ASP A 1 209 ? -8.984 15.586 19.109 1 93.19 209 ASP A C 1
ATOM 1624 O O . ASP A 1 209 ? -9.023 14.414 18.734 1 93.19 209 ASP A O 1
ATOM 1628 N N . GLY A 1 210 ? -9.477 16.031 20.203 1 93.5 210 GLY A N 1
ATOM 1629 C CA . GLY A 1 210 ? -10.062 15.109 21.156 1 93.5 210 GLY A CA 1
ATOM 1630 C C . GLY A 1 210 ? -9.766 15.469 22.594 1 93.5 210 GLY A C 1
ATOM 1631 O O . GLY A 1 210 ? -9.336 16.578 22.891 1 93.5 210 GLY A O 1
ATOM 1632 N N . PRO A 1 211 ? -10 14.539 23.531 1 93.38 211 PRO A N 1
ATOM 1633 C CA . PRO A 1 211 ? -9.828 14.805 24.953 1 93.38 211 PRO A CA 1
ATOM 1634 C C . PRO A 1 211 ? -8.359 14.922 25.359 1 93.38 211 PRO A C 1
ATOM 1636 O O . PRO A 1 211 ? -7.477 14.883 24.5 1 93.38 211 PRO A O 1
ATOM 1639 N N . GLU A 1 212 ? -8.156 15.07 26.547 1 90.06 212 GLU A N 1
ATOM 1640 C CA . GLU A 1 212 ? -6.863 15.492 27.078 1 90.06 212 GLU A CA 1
ATOM 1641 C C . GLU A 1 212 ? -5.781 14.461 26.797 1 90.06 212 GLU A C 1
ATOM 1643 O O . GLU A 1 212 ? -4.609 14.805 26.641 1 90.06 212 GLU A O 1
ATOM 1648 N N . ASP A 1 213 ? -6.125 13.258 26.641 1 88.62 213 ASP A N 1
ATOM 1649 C CA . ASP A 1 213 ? -5.129 12.203 26.469 1 88.62 213 ASP A CA 1
ATOM 1650 C C . ASP A 1 213 ? -4.668 12.109 25.016 1 88.62 213 ASP A C 1
ATOM 1652 O O . ASP A 1 213 ? -3.684 11.438 24.719 1 88.62 213 ASP A O 1
ATOM 1656 N N . VAL A 1 214 ? -5.309 12.828 24.156 1 90.75 214 VAL A N 1
ATOM 1657 C CA . VAL A 1 214 ? -4.91 12.859 22.75 1 90.75 214 VAL A CA 1
ATOM 1658 C C . VAL A 1 214 ? -3.695 13.766 22.578 1 90.75 214 VAL A C 1
ATOM 1660 O O . VAL A 1 214 ? -3.748 14.953 22.891 1 90.75 214 VAL A O 1
ATOM 1663 N N . ARG A 1 215 ? -2.584 13.234 22.016 1 90.06 215 ARG A N 1
ATOM 1664 C CA . ARG A 1 215 ? -1.321 13.953 21.906 1 90.06 215 ARG A CA 1
ATOM 1665 C C . ARG A 1 215 ? -1.03 14.336 20.469 1 90.06 215 ARG A C 1
ATOM 1667 O O . ARG A 1 215 ? -0.028 14.992 20.172 1 90.06 215 ARG A O 1
ATOM 1674 N N . GLN A 1 216 ? -1.935 13.977 19.594 1 92.56 216 GLN A N 1
ATOM 1675 C CA . GLN A 1 216 ? -1.722 14.234 18.172 1 92.56 216 GLN A CA 1
ATOM 1676 C C . GLN A 1 216 ? -2.062 15.68 17.812 1 92.56 216 GLN A C 1
ATOM 1678 O O . GLN A 1 216 ? -3.232 16.016 17.625 1 92.56 216 GLN A O 1
ATOM 1683 N N . LEU A 1 217 ? -1.045 16.453 17.703 1 93.88 217 LEU A N 1
ATOM 1684 C CA . LEU A 1 217 ? -1.224 17.828 17.234 1 93.88 217 LEU A CA 1
ATOM 1685 C C . LEU A 1 217 ? -0.632 18 15.836 1 93.88 217 LEU A C 1
ATOM 1687 O O . LEU A 1 217 ? 0.354 18.734 15.672 1 93.88 217 LEU A O 1
ATOM 1691 N N . ASP A 1 218 ? -1.312 17.312 14.883 1 93.75 218 ASP A N 1
ATOM 1692 C CA . ASP A 1 218 ? -0.915 17.328 13.477 1 93.75 218 ASP A CA 1
ATOM 1693 C C . ASP A 1 218 ? -1.714 18.375 12.695 1 93.75 218 ASP A C 1
ATOM 1695 O O . ASP A 1 218 ? -2.104 19.406 13.234 1 93.75 218 ASP A O 1
ATOM 1699 N N . TYR A 1 219 ? -1.92 18.172 11.414 1 92.88 219 TYR A N 1
ATOM 1700 C CA . TYR A 1 219 ? -2.539 19.188 10.555 1 92.88 219 TYR A CA 1
ATOM 1701 C C . TYR A 1 219 ? -4.051 19.203 10.742 1 92.88 219 TYR A C 1
ATOM 1703 O O . TYR A 1 219 ? -4.742 20.062 10.195 1 92.88 219 TYR A O 1
ATOM 1711 N N . TYR A 1 220 ? -4.66 18.25 11.57 1 85 220 TYR A N 1
ATOM 1712 C CA . TYR A 1 220 ? -6.074 18.344 11.922 1 85 220 TYR A CA 1
ATOM 1713 C C . TYR A 1 220 ? -6.336 19.547 12.82 1 85 220 TYR A C 1
ATOM 1715 O O . TYR A 1 220 ? -7.328 20.25 12.633 1 85 220 TYR A O 1
ATOM 1723 N N . SER A 1 221 ? -5.473 19.688 13.836 1 75.06 221 SER A N 1
ATOM 1724 C CA . SER A 1 221 ? -5.59 20.859 14.703 1 75.06 221 SER A CA 1
ATOM 1725 C C . SER A 1 221 ? -5.285 22.141 13.938 1 75.06 221 SER A C 1
ATOM 1727 O O . SER A 1 221 ? -5.848 23.188 14.242 1 75.06 221 SER A O 1
ATOM 1729 N N . SER A 1 222 ? -4.355 22.047 13.062 1 69.12 222 SER A N 1
ATOM 1730 C CA . SER A 1 222 ? -3.869 23.25 12.406 1 69.12 222 SER A CA 1
ATOM 1731 C C . SER A 1 222 ? -4.605 23.5 11.094 1 69.12 222 SER A C 1
ATOM 1733 O O . SER A 1 222 ? -5.473 24.375 11.016 1 69.12 222 SER A O 1
ATOM 1735 N N . SER A 1 223 ? -4.484 22.641 10.164 1 75 223 SER A N 1
ATOM 1736 C CA . SER A 1 223 ? -4.445 23.109 8.789 1 75 223 SER A CA 1
ATOM 1737 C C . SER A 1 223 ? -5.656 22.625 7.996 1 75 223 SER A C 1
ATOM 1739 O O . SER A 1 223 ? -6.176 23.344 7.141 1 75 223 SER A O 1
ATOM 1741 N N . PHE A 1 224 ? -6.176 21.484 8.344 1 86.5 224 PHE A N 1
ATOM 1742 C CA . PHE A 1 224 ? -7.199 21.234 7.336 1 86.5 224 PHE A CA 1
ATOM 1743 C C . PHE A 1 224 ? -8.516 20.844 7.988 1 86.5 224 PHE A C 1
ATOM 1745 O O . PHE A 1 224 ? -9.508 20.578 7.297 1 86.5 224 PHE A O 1
ATOM 1752 N N . ALA A 1 225 ? -8.531 21.016 9.43 1 92.31 225 ALA A N 1
ATOM 1753 C CA . ALA A 1 225 ? -9.82 20.641 10.016 1 92.31 225 ALA A CA 1
ATOM 1754 C C . ALA A 1 225 ? -10.305 21.703 11 1 92.31 225 ALA A C 1
ATOM 1756 O O . ALA A 1 225 ? -11.125 22.547 10.648 1 92.31 225 ALA A O 1
ATOM 1757 N N . ILE A 1 226 ? -9.633 21.859 12.109 1 95.5 226 ILE A N 1
ATOM 1758 C CA . ILE A 1 226 ? -10.211 22.609 13.227 1 95.5 226 ILE A CA 1
ATOM 1759 C C . ILE A 1 226 ? -10.102 24.109 12.969 1 95.5 226 ILE A C 1
ATOM 1761 O O . ILE A 1 226 ? -11.086 24.828 13.102 1 95.5 226 ILE A O 1
ATOM 1765 N N . GLN A 1 227 ? -8.945 24.609 12.594 1 95.81 227 GLN A N 1
ATOM 1766 C CA . GLN A 1 227 ? -8.773 26.047 12.367 1 95.81 227 GLN A CA 1
ATOM 1767 C C . GLN A 1 227 ? -9.719 26.531 11.273 1 95.81 227 GLN A C 1
ATOM 1769 O O . GLN A 1 227 ? -10.445 27.516 11.469 1 95.81 227 GLN A O 1
ATOM 1774 N N . PRO A 1 228 ? -9.758 25.844 10.133 1 97.19 228 PRO A N 1
ATOM 1775 C CA . PRO A 1 228 ? -10.711 26.297 9.109 1 97.19 228 PRO A CA 1
ATOM 1776 C C . PRO A 1 228 ? -12.164 26.234 9.594 1 97.19 228 PRO A C 1
ATOM 1778 O O . PRO A 1 228 ? -12.953 27.125 9.273 1 97.19 228 PRO A O 1
ATOM 1781 N N . ALA A 1 229 ? -12.492 25.234 10.344 1 97.5 229 ALA A N 1
ATOM 1782 C CA . ALA A 1 229 ? -13.859 25.109 10.844 1 97.5 229 ALA A CA 1
ATOM 1783 C C . ALA A 1 229 ? -14.227 26.297 11.734 1 97.5 229 ALA A C 1
ATOM 1785 O O . ALA A 1 229 ? -15.312 26.859 11.609 1 97.5 229 ALA A O 1
ATOM 1786 N N . GLN A 1 230 ? -13.344 26.656 12.625 1 97.31 230 GLN A N 1
ATOM 1787 C CA . GLN A 1 230 ? -13.578 27.797 13.508 1 97.31 230 GLN A CA 1
ATOM 1788 C C . GLN A 1 230 ? -13.75 29.094 12.711 1 97.31 230 GLN A C 1
ATOM 1790 O O . GLN A 1 230 ? -14.641 29.891 13.008 1 97.31 230 GLN A O 1
ATOM 1795 N N . MET A 1 231 ? -12.969 29.281 11.758 1 97.75 231 MET A N 1
ATOM 1796 C CA . MET A 1 231 ? -13.008 30.516 10.984 1 97.75 231 MET A CA 1
ATOM 1797 C C . MET A 1 231 ? -14.273 30.578 10.141 1 97.75 231 MET A C 1
ATOM 1799 O O . MET A 1 231 ? -14.875 31.656 10.008 1 97.75 231 MET A O 1
ATOM 1803 N N . ILE A 1 232 ? -14.641 29.453 9.547 1 98.25 232 ILE A N 1
ATOM 1804 C CA . ILE A 1 232 ? -15.875 29.406 8.766 1 98.25 232 ILE A CA 1
ATOM 1805 C C . ILE A 1 232 ? -17.062 29.688 9.68 1 98.25 232 ILE A C 1
ATOM 1807 O O . ILE A 1 232 ? -17.984 30.422 9.312 1 98.25 232 ILE A O 1
ATOM 1811 N N . TYR A 1 233 ? -17.031 29.094 10.859 1 98.31 233 TYR A N 1
ATOM 1812 C CA . TYR A 1 233 ? -18.062 29.391 11.852 1 98.31 233 TYR A CA 1
ATOM 1813 C C . TYR A 1 233 ? -18.094 30.891 12.156 1 98.31 233 TYR A C 1
ATOM 1815 O O . TYR A 1 233 ? -19.172 31.484 12.203 1 98.31 233 TYR A O 1
ATOM 1823 N N . ALA A 1 234 ? -16.906 31.438 12.422 1 98.12 234 ALA A N 1
ATOM 1824 C CA . ALA A 1 234 ? -16.828 32.844 12.75 1 98.12 234 ALA A CA 1
ATOM 1825 C C . ALA A 1 234 ? -17.453 33.719 11.648 1 98.12 234 ALA A C 1
ATOM 1827 O O . ALA A 1 234 ? -18.078 34.719 11.93 1 98.12 234 ALA A O 1
ATOM 1828 N N . LYS A 1 235 ? -17.281 33.312 10.43 1 97.5 235 LYS A N 1
ATOM 1829 C CA . LYS A 1 235 ? -17.875 34 9.297 1 97.5 235 LYS A CA 1
ATOM 1830 C C . LYS A 1 235 ? -19.391 33.844 9.273 1 97.5 235 LYS A C 1
ATOM 1832 O O . LYS A 1 235 ? -20.125 34.844 9.18 1 97.5 235 LYS A O 1
ATOM 1837 N N . LEU A 1 236 ? -19.875 32.656 9.398 1 97.06 236 LEU A N 1
ATOM 1838 C CA . LEU A 1 236 ? -21.281 32.344 9.203 1 97.06 236 LEU A CA 1
ATOM 1839 C C . LEU A 1 236 ? -22.109 32.75 10.422 1 97.06 236 LEU A C 1
ATOM 1841 O O . LEU A 1 236 ? -23.312 33 10.305 1 97.06 236 LEU A O 1
ATOM 1845 N N . ALA A 1 237 ? -21.453 32.812 11.57 1 96.81 237 ALA A N 1
ATOM 1846 C CA . ALA A 1 237 ? -22.156 33.125 12.805 1 96.81 237 ALA A CA 1
ATOM 1847 C C . ALA A 1 237 ? -21.719 34.469 13.383 1 96.81 237 ALA A C 1
ATOM 1849 O O . ALA A 1 237 ? -21.938 34.75 14.57 1 96.81 237 ALA A O 1
ATOM 1850 N N . ALA A 1 238 ? -21.094 35.312 12.672 1 96.19 238 ALA A N 1
ATOM 1851 C CA . ALA A 1 238 ? -20.547 36.594 13.117 1 96.19 238 ALA A CA 1
ATOM 1852 C C . ALA A 1 238 ? -21.594 37.406 13.852 1 96.19 238 ALA A C 1
ATOM 1854 O O . ALA A 1 238 ? -21.297 38.062 14.852 1 96.19 238 ALA A O 1
ATOM 1855 N N . LYS A 1 239 ? -22.844 37.406 13.414 1 95.56 239 LYS A N 1
ATOM 1856 C CA . LYS A 1 239 ? -23.906 38.219 14 1 95.56 239 LYS A CA 1
ATOM 1857 C C . LYS A 1 239 ? -24.609 37.469 15.141 1 95.56 239 LYS A C 1
ATOM 1859 O O . LYS A 1 239 ? -24.984 38.062 16.141 1 95.56 239 LYS A O 1
ATOM 1864 N N . THR A 1 240 ? -24.719 36.156 14.969 1 94.81 240 THR A N 1
ATOM 1865 C CA . THR A 1 240 ? -25.531 35.406 15.914 1 94.81 240 THR A CA 1
ATOM 1866 C C . THR A 1 240 ? -24.688 34.938 17.094 1 94.81 240 THR A C 1
ATOM 1868 O O . THR A 1 240 ? -25.219 34.625 18.156 1 94.81 240 THR A O 1
ATOM 1871 N N . ASP A 1 241 ? -23.422 34.906 16.922 1 97.25 241 ASP A N 1
ATOM 1872 C CA . ASP A 1 241 ? -22.5 34.5 17.969 1 97.25 241 ASP A CA 1
ATOM 1873 C C . ASP A 1 241 ? -21.203 35.281 17.922 1 97.25 241 ASP A C 1
ATOM 1875 O O . ASP A 1 241 ? -20.125 34.719 17.766 1 97.25 241 ASP A O 1
ATOM 1879 N N . PRO A 1 242 ? -21.281 36.562 18.125 1 97.69 242 PRO A N 1
ATOM 1880 C CA . PRO A 1 242 ? -20.141 37.469 17.891 1 97.69 242 PRO A CA 1
ATOM 1881 C C . PRO A 1 242 ? -18.969 37.219 18.828 1 97.69 242 PRO A C 1
ATOM 1883 O O . PRO A 1 242 ? -17.812 37.312 18.422 1 97.69 242 PRO A O 1
ATOM 1886 N N . GLU A 1 243 ? -19.203 36.875 20.141 1 98 243 GLU A N 1
ATOM 1887 C CA . GLU A 1 243 ? -18.125 36.656 21.094 1 98 243 GLU A CA 1
ATOM 1888 C C . GLU A 1 243 ? -17.281 35.469 20.719 1 98 243 GLU A C 1
ATOM 1890 O O . GLU A 1 243 ? -16.047 35.531 20.703 1 98 243 GLU A O 1
ATOM 1895 N N . ARG A 1 244 ? -17.938 34.375 20.422 1 97.88 244 ARG A N 1
ATOM 1896 C CA . ARG A 1 244 ? -17.219 33.188 20 1 97.88 244 ARG A CA 1
ATOM 1897 C C . ARG A 1 244 ? -16.5 33.406 18.688 1 97.88 244 ARG A C 1
ATOM 1899 O O . ARG A 1 244 ? -15.375 32.938 18.5 1 97.88 244 ARG A O 1
ATOM 1906 N N . ALA A 1 245 ? -17.172 34.062 17.766 1 98.12 245 ALA A N 1
ATOM 1907 C CA . ALA A 1 245 ? -16.562 34.375 16.484 1 98.12 245 ALA A CA 1
ATOM 1908 C C . ALA A 1 245 ? -15.25 35.125 16.656 1 98.12 245 ALA A C 1
ATOM 1910 O O . ALA A 1 245 ? -14.25 34.844 16.016 1 98.12 245 ALA A O 1
ATOM 1911 N N . GLU A 1 246 ? -15.297 36.094 17.531 1 97.88 246 GLU A N 1
ATOM 1912 C CA . GLU A 1 246 ? -14.094 36.875 17.75 1 97.88 246 GLU A CA 1
ATOM 1913 C C . GLU A 1 246 ? -12.992 36.031 18.391 1 97.88 246 GLU A C 1
ATOM 1915 O O . GLU A 1 246 ? -11.812 36.219 18.062 1 97.88 246 GLU A O 1
ATOM 1920 N N . ARG A 1 247 ? -13.344 35.188 19.312 1 97.12 247 ARG A N 1
ATOM 1921 C CA . ARG A 1 247 ? -12.367 34.281 19.906 1 97.12 247 ARG A CA 1
ATOM 1922 C C . ARG A 1 247 ? -11.719 33.406 18.828 1 97.12 247 ARG A C 1
ATOM 1924 O O . ARG A 1 247 ? -10.5 33.219 18.844 1 97.12 247 ARG A O 1
ATOM 1931 N N . TYR A 1 248 ? -12.555 32.938 17.953 1 97.38 248 TYR A N 1
ATOM 1932 C CA . TYR A 1 248 ? -12.039 32.094 16.891 1 97.38 248 TYR A CA 1
ATOM 1933 C C . TYR A 1 248 ? -11.125 32.875 15.961 1 97.38 248 TYR A C 1
ATOM 1935 O O . TYR A 1 248 ? -10.117 32.344 15.477 1 97.38 248 TYR A O 1
ATOM 1943 N N . ARG A 1 249 ? -11.461 34.125 15.672 1 97.75 249 ARG A N 1
ATOM 1944 C CA . ARG A 1 249 ? -10.594 34.969 14.859 1 97.75 249 ARG A CA 1
ATOM 1945 C C . ARG A 1 249 ? -9.242 35.188 15.531 1 97.75 249 ARG A C 1
ATOM 1947 O O . ARG A 1 249 ? -8.203 35.156 14.875 1 97.75 249 ARG A O 1
ATOM 1954 N N . GLN A 1 250 ? -9.297 35.375 16.812 1 96.81 250 GLN A N 1
ATOM 1955 C CA . GLN A 1 250 ? -8.055 35.562 17.547 1 96.81 250 GLN A CA 1
ATOM 1956 C C . GLN A 1 250 ? -7.215 34.281 17.562 1 96.81 250 GLN A C 1
ATOM 1958 O O . GLN A 1 250 ? -5.992 34.344 17.406 1 96.81 250 GLN A O 1
ATOM 1963 N N . ARG A 1 251 ? -7.836 33.188 17.719 1 95.81 251 ARG A N 1
ATOM 1964 C CA . ARG A 1 251 ? -7.133 31.906 17.719 1 95.81 251 ARG A CA 1
ATOM 1965 C C . ARG A 1 251 ? -6.441 31.672 16.375 1 95.81 251 ARG A C 1
ATOM 1967 O O . ARG A 1 251 ? -5.348 31.109 16.328 1 95.81 251 ARG A O 1
ATOM 1974 N N . ALA A 1 252 ? -7.141 32.062 15.344 1 96.25 252 ALA A N 1
ATOM 1975 C CA . ALA A 1 252 ? -6.547 31.938 14.016 1 96.25 252 ALA A CA 1
ATOM 1976 C C . ALA A 1 252 ? -5.254 32.75 13.914 1 96.25 252 ALA A C 1
ATOM 1978 O O . ALA A 1 252 ? -4.262 32.25 13.359 1 96.25 252 ALA A O 1
ATOM 1979 N N . ARG A 1 253 ? -5.281 34 14.445 1 96.19 253 ARG A N 1
ATOM 1980 C CA . ARG A 1 253 ? -4.09 34.844 14.461 1 96.19 253 ARG A CA 1
ATOM 1981 C C . ARG A 1 253 ? -2.971 34.188 15.266 1 96.19 253 ARG A C 1
ATOM 1983 O O . ARG A 1 253 ? -1.824 34.156 14.82 1 96.19 253 ARG A O 1
ATOM 1990 N N . ASP A 1 254 ? -3.35 33.688 16.406 1 94.5 254 ASP A N 1
ATOM 1991 C CA . ASP A 1 254 ? -2.371 33.031 17.297 1 94.5 254 ASP A CA 1
ATOM 1992 C C . ASP A 1 254 ? -1.778 31.797 16.656 1 94.5 254 ASP A C 1
ATOM 1994 O O . ASP A 1 254 ? -0.569 31.562 16.719 1 94.5 254 ASP A O 1
ATOM 1998 N N . PHE A 1 255 ? -2.576 31.094 16.094 1 95.12 255 PHE A N 1
ATOM 1999 C CA . PHE A 1 255 ? -2.137 29.844 15.484 1 95.12 255 PHE A CA 1
ATOM 2000 C C . PHE A 1 255 ? -1.209 30.094 14.305 1 95.12 255 PHE A C 1
ATOM 2002 O O . PHE A 1 255 ? -0.198 29.422 14.141 1 95.12 255 PHE A O 1
ATOM 2009 N N . LEU A 1 256 ? -1.569 31 13.398 1 94.75 256 LEU A N 1
ATOM 2010 C CA . LEU A 1 256 ? -0.797 31.281 12.195 1 94.75 256 LEU A CA 1
ATOM 2011 C C . LEU A 1 256 ? 0.638 31.656 12.539 1 94.75 256 LEU A C 1
ATOM 2013 O O . LEU A 1 256 ? 1.568 31.344 11.805 1 94.75 256 LEU A O 1
ATOM 2017 N N . SER A 1 257 ? 0.829 32.281 13.68 1 92 257 SER A N 1
ATOM 2018 C CA . SER A 1 257 ? 2.154 32.719 14.102 1 92 257 SER A CA 1
ATOM 2019 C C . SER A 1 257 ? 3.078 31.531 14.352 1 92 257 SER A C 1
ATOM 2021 O O . SER A 1 257 ? 4.301 31.656 14.273 1 92 257 SER A O 1
ATOM 2023 N N . ASP A 1 258 ? 2.461 30.391 14.688 1 92.81 258 ASP A N 1
ATOM 2024 C CA . ASP A 1 258 ? 3.207 29.141 14.82 1 92.81 258 ASP A CA 1
ATOM 2025 C C . ASP A 1 258 ? 3.268 28.406 13.484 1 92.81 258 ASP A C 1
ATOM 2027 O O . ASP A 1 258 ? 4.32 27.891 13.102 1 92.81 258 ASP A O 1
ATOM 2031 N N . PHE A 1 259 ? 2.191 28.469 12.852 1 94.38 259 PHE A N 1
ATOM 2032 C CA . PHE A 1 259 ? 1.944 27.594 11.719 1 94.38 259 PHE A CA 1
ATOM 2033 C C . PHE A 1 259 ? 2.846 27.953 10.547 1 94.38 259 PHE A C 1
ATOM 2035 O O . PHE A 1 259 ? 3.246 27.094 9.766 1 94.38 259 PHE A O 1
ATOM 2042 N N . VAL A 1 260 ? 3.215 29.188 10.398 1 94.69 260 VAL A N 1
ATOM 2043 C CA . VAL A 1 260 ? 4.031 29.672 9.297 1 94.69 260 VAL A CA 1
ATOM 2044 C C . VAL A 1 260 ? 5.371 28.938 9.281 1 94.69 260 VAL A C 1
ATOM 2046 O O . VAL A 1 260 ? 5.945 28.703 8.211 1 94.69 260 VAL A O 1
ATOM 2049 N N . TYR A 1 261 ? 5.82 28.422 10.438 1 95.19 261 TYR A N 1
ATOM 2050 C CA . TYR A 1 261 ? 7.129 27.797 10.555 1 95.19 261 TYR A CA 1
ATOM 2051 C C . TYR A 1 261 ? 7.121 26.406 9.93 1 95.19 261 TYR A C 1
ATOM 2053 O O . TYR A 1 261 ? 8.18 25.797 9.703 1 95.19 261 TYR A O 1
ATOM 2061 N N . TYR A 1 262 ? 5.977 25.844 9.609 1 96.56 262 TYR A N 1
ATOM 2062 C CA . TYR A 1 262 ? 5.875 24.5 9.031 1 96.56 262 TYR A CA 1
ATOM 2063 C C . TYR A 1 262 ? 6.148 24.531 7.535 1 96.56 262 TYR A C 1
ATOM 2065 O O . TYR A 1 262 ? 6.125 23.5 6.875 1 96.56 262 TYR A O 1
ATOM 2073 N N . PHE A 1 263 ? 6.445 25.734 6.988 1 96.44 263 PHE A N 1
ATOM 2074 C CA . PHE A 1 263 ? 6.613 25.875 5.547 1 96.44 263 PHE A CA 1
ATOM 2075 C C . PHE A 1 263 ? 8.008 26.391 5.211 1 96.44 263 PHE A C 1
ATOM 2077 O O . PHE A 1 263 ? 8.539 27.25 5.918 1 96.44 263 PHE A O 1
ATOM 2084 N N . SER A 1 264 ? 8.57 25.875 4.137 1 95.88 264 SER A N 1
ATOM 2085 C CA . SER A 1 264 ? 9.812 26.438 3.605 1 95.88 264 SER A CA 1
ATOM 2086 C C . SER A 1 264 ? 9.562 27.75 2.873 1 95.88 264 SER A C 1
ATOM 2088 O O . SER A 1 264 ? 8.414 28.094 2.594 1 95.88 264 SER A O 1
ATOM 2090 N N . ASP A 1 265 ? 10.641 28.422 2.49 1 92.88 265 ASP A N 1
ATOM 2091 C CA . ASP A 1 265 ? 10.562 29.688 1.774 1 92.88 265 ASP A CA 1
ATOM 2092 C C . ASP A 1 265 ? 9.984 29.5 0.375 1 92.88 265 ASP A C 1
ATOM 2094 O O . ASP A 1 265 ? 9.438 30.438 -0.209 1 92.88 265 ASP A O 1
ATOM 2098 N N . GLU A 1 266 ? 10.039 28.25 -0.056 1 92.38 266 GLU A N 1
ATOM 2099 C CA . GLU A 1 266 ? 9.57 27.953 -1.408 1 92.38 266 GLU A CA 1
ATOM 2100 C C . GLU A 1 266 ? 8.141 27.422 -1.392 1 92.38 266 GLU A C 1
ATOM 2102 O O . GLU A 1 266 ? 7.547 27.203 -2.447 1 92.38 266 GLU A O 1
ATOM 2107 N N . GLY A 1 267 ? 7.625 27.266 -0.225 1 95.44 267 GLY A N 1
ATOM 2108 C CA . GLY A 1 267 ? 6.215 26.922 -0.142 1 95.44 267 GLY A CA 1
ATOM 2109 C C . GLY A 1 267 ? 5.98 25.469 0.227 1 95.44 267 GLY A C 1
ATOM 2110 O O . GLY A 1 267 ? 4.836 25.047 0.419 1 95.44 267 GLY A O 1
ATOM 2111 N N . ALA A 1 268 ? 7.059 24.672 0.41 1 96.62 268 ALA A N 1
ATOM 2112 C CA . ALA A 1 268 ? 6.895 23.266 0.798 1 96.62 268 ALA A CA 1
ATOM 2113 C C . ALA A 1 268 ? 6.473 23.156 2.26 1 96.62 268 ALA A C 1
ATOM 2115 O O . ALA A 1 268 ? 7.066 23.781 3.137 1 96.62 268 ALA A O 1
ATOM 2116 N N . ALA A 1 269 ? 5.445 22.406 2.535 1 97.25 269 ALA A N 1
ATOM 2117 C CA . ALA A 1 269 ? 5.086 22.062 3.908 1 97.25 269 ALA A CA 1
ATOM 2118 C C . ALA A 1 269 ? 5.91 20.891 4.41 1 97.25 269 ALA A C 1
ATOM 2120 O O . ALA A 1 269 ? 6.328 20.031 3.625 1 97.25 269 ALA A O 1
ATOM 2121 N N . ILE A 1 270 ? 6.172 20.812 5.703 1 98 270 ILE A N 1
ATOM 2122 C CA . ILE A 1 270 ? 6.77 19.625 6.309 1 98 270 ILE A CA 1
ATOM 2123 C C . ILE A 1 270 ? 5.73 18.516 6.41 1 98 270 ILE A C 1
ATOM 2125 O O . ILE A 1 270 ? 4.75 18.641 7.148 1 98 270 ILE A O 1
ATOM 2129 N N . PRO A 1 271 ? 5.902 17.438 5.602 1 97.69 271 PRO A N 1
ATOM 2130 C CA . PRO A 1 271 ? 4.969 16.328 5.828 1 97.69 271 PRO A CA 1
ATOM 2131 C C . PRO A 1 271 ? 5.129 15.695 7.207 1 97.69 271 PRO A C 1
ATOM 2133 O O . PRO A 1 271 ? 6.234 15.297 7.59 1 97.69 271 PRO A O 1
ATOM 2136 N N . PHE A 1 272 ? 4.078 15.602 7.922 1 96.62 272 PHE A N 1
ATOM 2137 C CA . PHE A 1 272 ? 4.023 15.125 9.297 1 96.62 272 PHE A CA 1
ATOM 2138 C C . PHE A 1 272 ? 2.609 14.688 9.664 1 96.62 272 PHE A C 1
ATOM 2140 O O . PHE A 1 272 ? 1.632 15.312 9.242 1 96.62 272 PHE A O 1
ATOM 2147 N N . GLY A 1 273 ? 2.57 13.547 10.367 1 95.88 273 GLY A N 1
ATOM 2148 C CA . GLY A 1 273 ? 1.27 13.133 10.867 1 95.88 273 GLY A CA 1
ATOM 2149 C C . GLY A 1 273 ? 0.439 12.391 9.836 1 95.88 273 GLY A C 1
ATOM 2150 O O . GLY A 1 273 ? 0.938 12.039 8.766 1 95.88 273 GLY A O 1
ATOM 2151 N N . ARG A 1 274 ? -0.775 12.078 10.133 1 94.44 274 ARG A N 1
ATOM 2152 C CA . ARG A 1 274 ? -1.707 11.352 9.281 1 94.44 274 ARG A CA 1
ATOM 2153 C C . ARG A 1 274 ? -2.293 12.266 8.211 1 94.44 274 ARG A C 1
ATOM 2155 O O . ARG A 1 274 ? -2.141 13.492 8.281 1 94.44 274 ARG A O 1
ATOM 2162 N N . SER A 1 275 ? -2.924 11.75 7.203 1 95.19 275 SER A N 1
ATOM 2163 C CA . SER A 1 275 ? -3.799 12.398 6.234 1 95.19 275 SER A CA 1
ATOM 2164 C C . SER A 1 275 ? -3.008 13.32 5.309 1 95.19 275 SER A C 1
ATOM 2166 O O . SER A 1 275 ? -3.547 14.305 4.797 1 95.19 275 SER A O 1
ATOM 2168 N N . MET A 1 276 ? -1.733 13.023 5.133 1 96.19 276 MET A N 1
ATOM 2169 C CA . MET A 1 276 ? -0.942 13.797 4.184 1 96.19 276 MET A CA 1
ATOM 2170 C C . MET A 1 276 ? -1.427 13.578 2.758 1 96.19 276 MET A C 1
ATOM 2172 O O . MET A 1 276 ? -1.075 14.336 1.852 1 96.19 276 MET A O 1
ATOM 2176 N N . VAL A 1 277 ? -2.354 12.617 2.576 1 96.88 277 VAL A N 1
ATOM 2177 C CA . VAL A 1 277 ? -2.943 12.359 1.268 1 96.88 277 VAL A CA 1
ATOM 2178 C C . VAL A 1 277 ? -3.746 13.57 0.809 1 96.88 277 VAL A C 1
ATOM 2180 O O . VAL A 1 277 ? -4.012 13.734 -0.384 1 96.88 277 VAL A O 1
ATOM 2183 N N . TYR A 1 278 ? -4.078 14.484 1.76 1 97.38 278 TYR A N 1
ATOM 2184 C CA . TYR A 1 278 ? -4.848 15.672 1.413 1 97.38 278 TYR A CA 1
ATOM 2185 C C . TYR A 1 278 ? -3.955 16.75 0.802 1 97.38 278 TYR A C 1
ATOM 2187 O O . TYR A 1 278 ? -4.445 17.75 0.292 1 97.38 278 TYR A O 1
ATOM 2195 N N . ARG A 1 279 ? -2.652 16.594 0.883 1 97.44 279 ARG A N 1
ATOM 2196 C CA . ARG A 1 279 ? -1.653 17.328 0.123 1 97.44 279 ARG A CA 1
ATOM 2197 C C . ARG A 1 279 ? -1.744 18.828 0.413 1 97.44 279 ARG A C 1
ATOM 2199 O O . ARG A 1 279 ? -1.491 19.266 1.539 1 97.44 279 ARG A O 1
ATOM 2206 N N . PHE A 1 280 ? -2.219 19.609 -0.497 1 97.56 280 PHE A N 1
ATOM 2207 C CA . PHE A 1 280 ? -2.119 21.047 -0.343 1 97.56 280 PHE A CA 1
ATOM 2208 C C . PHE A 1 280 ? -3.271 21.594 0.498 1 97.56 280 PHE A C 1
ATOM 2210 O O . PHE A 1 280 ? -3.35 22.797 0.762 1 97.56 280 PHE A O 1
ATOM 2217 N N . ALA A 1 281 ? -4.078 20.656 1.089 1 97.62 281 ALA A N 1
ATOM 2218 C CA . ALA A 1 281 ? -5.066 21.094 2.078 1 97.62 281 ALA A CA 1
ATOM 2219 C C . ALA A 1 281 ? -4.391 21.734 3.285 1 97.62 281 ALA A C 1
ATOM 2221 O O . ALA A 1 281 ? -5.035 22.438 4.059 1 97.62 281 ALA A O 1
ATOM 2222 N N . VAL A 1 282 ? -3.135 21.531 3.463 1 96.75 282 VAL A N 1
ATOM 2223 C CA . VAL A 1 282 ? -2.416 22.016 4.641 1 96.75 282 VAL A CA 1
ATOM 2224 C C . VAL A 1 282 ? -2.438 23.547 4.672 1 96.75 282 VAL A C 1
ATOM 2226 O O . VAL A 1 282 ? -2.305 24.156 5.738 1 96.75 282 VAL A O 1
ATOM 2229 N N . ILE A 1 283 ? -2.701 24.172 3.529 1 97.19 283 ILE A N 1
ATOM 2230 C CA . ILE A 1 283 ? -2.627 25.641 3.465 1 97.19 283 ILE A CA 1
ATOM 2231 C C . ILE A 1 283 ? -3.998 26.234 3.771 1 97.19 283 ILE A C 1
ATOM 2233 O O . ILE A 1 283 ? -4.172 27.453 3.732 1 97.19 283 ILE A O 1
ATOM 2237 N N . ALA A 1 284 ? -4.957 25.375 4.129 1 97.56 284 ALA A N 1
ATOM 2238 C CA . ALA A 1 284 ? -6.359 25.781 4.246 1 97.56 284 ALA A CA 1
ATOM 2239 C C . ALA A 1 284 ? -6.535 26.859 5.309 1 97.56 284 ALA A C 1
ATOM 2241 O O . ALA A 1 284 ? -7.387 27.734 5.172 1 97.56 284 ALA A O 1
ATOM 2242 N N . THR A 1 285 ? -5.734 26.812 6.375 1 96.31 285 THR A N 1
ATOM 2243 C CA . THR A 1 285 ? -5.832 27.844 7.414 1 96.31 285 THR A CA 1
ATOM 2244 C C . THR A 1 285 ? -5.59 29.234 6.832 1 96.31 285 THR A C 1
ATOM 2246 O O . THR A 1 285 ? -6.406 30.141 7.027 1 96.31 285 THR A O 1
ATOM 2249 N N . ALA A 1 286 ? -4.5 29.375 6.109 1 97 286 ALA A N 1
ATOM 2250 C CA . ALA A 1 286 ? -4.168 30.672 5.508 1 97 286 ALA A CA 1
ATOM 2251 C C . ALA A 1 286 ? -5.211 31.078 4.473 1 97 286 ALA A C 1
ATOM 2253 O O . ALA A 1 286 ? -5.582 32.25 4.379 1 97 286 ALA A O 1
ATOM 2254 N N . SER A 1 287 ? -5.68 30.125 3.717 1 97.94 287 SER A N 1
ATOM 2255 C CA . SER A 1 287 ? -6.703 30.375 2.709 1 97.94 287 SER A CA 1
ATOM 2256 C C . SER A 1 287 ? -8.008 30.844 3.354 1 97.94 287 SER A C 1
ATOM 2258 O O . SER A 1 287 ? -8.68 31.734 2.834 1 97.94 287 SER A O 1
ATOM 2260 N N . THR A 1 288 ? -8.391 30.234 4.43 1 98.12 288 THR A N 1
ATOM 2261 C CA . THR A 1 288 ? -9.664 30.516 5.082 1 98.12 288 THR A CA 1
ATOM 2262 C C . THR A 1 288 ? -9.633 31.875 5.766 1 98.12 288 THR A C 1
ATOM 2264 O O . THR A 1 288 ? -10.68 32.5 5.965 1 98.12 288 THR A O 1
ATOM 2267 N N . MET A 1 289 ? -8.453 32.375 6.129 1 98 289 MET A N 1
ATOM 2268 C CA . MET A 1 289 ? -8.359 33.719 6.68 1 98 289 MET A CA 1
ATOM 2269 C C . MET A 1 289 ? -8.914 34.75 5.699 1 98 289 MET A C 1
ATOM 2271 O O . MET A 1 289 ? -9.523 35.75 6.109 1 98 289 MET A O 1
ATOM 2275 N N . ALA A 1 290 ? -8.695 34.5 4.434 1 98.31 290 ALA A N 1
ATOM 2276 C CA . ALA A 1 290 ? -9.234 35.406 3.412 1 98.31 290 ALA A CA 1
ATOM 2277 C C . ALA A 1 290 ? -10.758 35.375 3.408 1 98.31 290 ALA A C 1
ATOM 2279 O O . ALA A 1 290 ? -11.406 36.438 3.328 1 98.31 290 ALA A O 1
ATOM 2280 N N . LEU A 1 291 ? -11.32 34.219 3.434 1 97.81 291 LEU A N 1
ATOM 2281 C CA . LEU A 1 291 ? -12.773 34.062 3.479 1 97.81 291 LEU A CA 1
ATOM 2282 C C . LEU A 1 291 ? -13.352 34.781 4.699 1 97.81 291 LEU A C 1
ATOM 2284 O O . LEU A 1 291 ? -14.352 35.5 4.594 1 97.81 291 LEU A O 1
ATOM 2288 N N . ALA A 1 292 ? -12.742 34.562 5.871 1 97.5 292 ALA A N 1
ATOM 2289 C CA . ALA A 1 292 ? -13.273 35.062 7.141 1 97.5 292 ALA A CA 1
ATOM 2290 C C . ALA A 1 292 ? -12.836 36.5 7.41 1 97.5 292 ALA A C 1
ATOM 2292 O O . ALA A 1 292 ? -13.195 37.062 8.43 1 97.5 292 ALA A O 1
ATOM 2293 N N . ASP A 1 293 ? -12.062 37.062 6.504 1 97.31 293 ASP A N 1
ATOM 2294 C CA . ASP A 1 293 ? -11.586 38.438 6.617 1 97.31 293 ASP A CA 1
ATOM 2295 C C . ASP A 1 293 ? -10.867 38.656 7.945 1 97.31 293 ASP A C 1
ATOM 2297 O O . ASP A 1 293 ? -11.227 39.531 8.711 1 97.31 293 ASP A O 1
ATOM 2301 N N . ILE A 1 294 ? -9.953 37.844 8.188 1 98.06 294 ILE A N 1
ATOM 2302 C CA . ILE A 1 294 ? -9.164 37.906 9.414 1 98.06 294 ILE A CA 1
ATOM 2303 C C . ILE A 1 294 ? -7.781 38.5 9.102 1 98.06 294 ILE A C 1
ATOM 2305 O O . ILE A 1 294 ? -6.906 37.781 8.609 1 98.06 294 ILE A O 1
ATOM 2309 N N . GLU A 1 295 ? -7.547 39.688 9.508 1 97.5 295 GLU A N 1
ATOM 2310 C CA . GLU A 1 295 ? -6.242 40.312 9.312 1 97.5 295 GLU A CA 1
ATOM 2311 C C . GLU A 1 295 ? -5.164 39.625 10.133 1 97.5 295 GLU A C 1
ATOM 2313 O O . GLU A 1 295 ? -5.336 39.406 11.336 1 97.5 295 GLU A O 1
ATOM 2318 N N . PRO A 1 296 ? -4.082 39.25 9.461 1 96.94 296 PRO A N 1
ATOM 2319 C CA . PRO A 1 296 ? -3.016 38.594 10.227 1 96.94 296 PRO A CA 1
ATOM 2320 C C . PRO A 1 296 ? -2.406 39.5 11.289 1 96.94 296 PRO A C 1
ATOM 2322 O O . PRO A 1 296 ? -2.439 40.719 11.148 1 96.94 296 PRO A O 1
ATOM 2325 N N . ALA A 1 297 ? -1.935 38.938 12.344 1 94.88 297 ALA A N 1
ATOM 2326 C CA . ALA A 1 297 ? -1.247 39.688 13.383 1 94.88 297 ALA A CA 1
ATOM 2327 C C . ALA A 1 297 ? 0.184 40.031 12.961 1 94.88 297 ALA A C 1
ATOM 2329 O O . ALA A 1 297 ? 0.84 39.219 12.297 1 94.88 297 ALA A O 1
ATOM 2330 N N . ALA A 1 298 ? 0.72 41.125 13.383 1 93.44 298 ALA A N 1
ATOM 2331 C CA . ALA A 1 298 ? 2.113 41.5 13.148 1 93.44 298 ALA A CA 1
ATOM 2332 C C . ALA A 1 298 ? 3.061 40.438 13.656 1 93.44 298 ALA A C 1
ATOM 2334 O O . ALA A 1 298 ? 2.809 39.812 14.695 1 93.44 298 ALA A O 1
ATOM 2335 N N . PRO A 1 299 ? 4.027 40.219 12.992 1 93.94 299 PRO A N 1
ATOM 2336 C CA . PRO A 1 299 ? 4.566 40.969 11.859 1 93.94 299 PRO A CA 1
ATOM 2337 C C . PRO A 1 299 ? 4.012 40.5 10.516 1 93.94 299 PRO A C 1
ATOM 2339 O O . PRO A 1 299 ? 4.445 40.969 9.461 1 93.94 299 PRO A O 1
ATOM 2342 N N . LEU A 1 300 ? 3.145 39.594 10.453 1 96.56 300 LEU A N 1
ATOM 2343 C CA . LEU A 1 300 ? 2.568 39.094 9.195 1 96.56 300 LEU A CA 1
ATOM 2344 C C . LEU A 1 300 ? 1.539 40.094 8.664 1 96.56 300 LEU A C 1
ATOM 2346 O O . LEU A 1 300 ? 0.844 40.75 9.445 1 96.56 300 LEU A O 1
ATOM 2350 N N . THR A 1 301 ? 1.54 40.281 7.375 1 97.38 301 THR A N 1
ATOM 2351 C CA . THR A 1 301 ? 0.556 41.062 6.66 1 97.38 301 THR A CA 1
ATOM 2352 C C . THR A 1 301 ? -0.193 40.219 5.637 1 97.38 301 THR A C 1
ATOM 2354 O O . THR A 1 301 ? 0.122 39.062 5.445 1 97.38 301 THR A O 1
ATOM 2357 N N . TRP A 1 302 ? -1.163 40.844 4.973 1 98.25 302 TRP A N 1
ATOM 2358 C CA . TRP A 1 302 ? -1.892 40.125 3.924 1 98.25 302 TRP A CA 1
ATOM 2359 C C . TRP A 1 302 ? -0.949 39.656 2.814 1 98.25 302 TRP A C 1
ATOM 2361 O O . TRP A 1 302 ? -1.146 38.625 2.215 1 98.25 302 TRP A O 1
ATOM 2371 N N . GLY A 1 303 ? 0.083 40.469 2.572 1 98.25 303 GLY A N 1
ATOM 2372 C CA . GLY A 1 303 ? 1.065 40.062 1.574 1 98.25 303 GLY A CA 1
ATOM 2373 C C . GLY A 1 303 ? 1.793 38.781 1.931 1 98.25 303 GLY A C 1
ATOM 2374 O O . GLY A 1 303 ? 2.1 37.969 1.054 1 98.25 303 GLY A O 1
ATOM 2375 N N . HIS A 1 304 ? 2.068 38.625 3.223 1 97.69 304 HIS A N 1
ATOM 2376 C CA . HIS A 1 304 ? 2.727 37.406 3.684 1 97.69 304 HIS A CA 1
ATOM 2377 C C . HIS A 1 304 ? 1.796 36.219 3.58 1 97.69 304 HIS A C 1
ATOM 2379 O O . HIS A 1 304 ? 2.219 35.125 3.172 1 97.69 304 HIS A O 1
ATOM 2385 N N . VAL A 1 305 ? 0.518 36.406 3.938 1 98 305 VAL A N 1
ATOM 2386 C CA . VAL A 1 305 ? -0.461 35.312 3.887 1 98 305 VAL A CA 1
ATOM 2387 C C . VAL A 1 305 ? -0.71 34.906 2.436 1 98 305 VAL A C 1
ATOM 2389 O O . VAL A 1 305 ? -0.738 33.719 2.113 1 98 305 VAL A O 1
ATOM 2392 N N . LYS A 1 306 ? -0.875 35.938 1.559 1 98.5 306 LYS A N 1
ATOM 2393 C CA . LYS A 1 306 ? -1.005 35.688 0.127 1 98.5 306 LYS A CA 1
ATOM 2394 C C . LYS A 1 306 ? 0.194 34.906 -0.404 1 98.5 306 LYS A C 1
ATOM 2396 O O . LYS A 1 306 ? 0.03 33.906 -1.119 1 98.5 306 LYS A O 1
ATOM 2401 N N . GLY A 1 307 ? 1.381 35.375 -0.035 1 98.19 307 GLY A N 1
ATOM 2402 C CA . GLY A 1 307 ? 2.594 34.688 -0.457 1 98.19 307 GLY A CA 1
ATOM 2403 C C . GLY A 1 307 ? 2.658 33.25 0 1 98.19 307 GLY A C 1
ATOM 2404 O O . GLY A 1 307 ? 3.102 32.375 -0.748 1 98.19 307 GLY A O 1
ATOM 2405 N N . LEU A 1 308 ? 2.229 33 1.22 1 97.56 308 LEU A N 1
ATOM 2406 C CA . LEU A 1 308 ? 2.227 31.641 1.764 1 97.56 308 LEU A CA 1
ATOM 2407 C C . LEU A 1 308 ? 1.327 30.734 0.941 1 97.56 308 LEU A C 1
ATOM 2409 O O . LEU A 1 308 ? 1.733 29.625 0.567 1 97.56 308 LEU A O 1
ATOM 2413 N N . VAL A 1 309 ? 0.117 31.125 0.614 1 98.38 309 VAL A N 1
ATOM 2414 C CA . VAL A 1 309 ? -0.857 30.328 -0.122 1 98.38 309 VAL A CA 1
ATOM 2415 C C . VAL A 1 309 ? -0.359 30.094 -1.546 1 98.38 309 VAL A C 1
ATOM 2417 O O . VAL A 1 309 ? -0.329 28.953 -2.016 1 98.38 309 VAL A O 1
ATOM 2420 N N . LEU A 1 310 ? 0.088 31.156 -2.209 1 98.69 310 LEU A N 1
ATOM 2421 C CA . LEU A 1 310 ? 0.454 31.062 -3.617 1 98.69 310 LEU A CA 1
ATOM 2422 C C . LEU A 1 310 ? 1.73 30.25 -3.795 1 98.69 310 LEU A C 1
ATOM 2424 O O . LEU A 1 310 ? 1.831 29.438 -4.715 1 98.69 310 LEU A O 1
ATOM 2428 N N . ARG A 1 311 ? 2.703 30.453 -2.928 1 98 311 ARG A N 1
ATOM 2429 C CA . ARG A 1 311 ? 3.939 29.688 -3.029 1 98 311 ARG A CA 1
ATOM 2430 C C . ARG A 1 311 ? 3.686 28.203 -2.771 1 98 311 ARG A C 1
ATOM 2432 O O . ARG A 1 311 ? 4.32 27.344 -3.387 1 98 311 ARG A O 1
ATOM 2439 N N . HIS A 1 312 ? 2.801 27.938 -1.844 1 98.12 312 HIS A N 1
ATOM 2440 C CA . HIS A 1 312 ? 2.473 26.547 -1.585 1 98.12 312 HIS A CA 1
ATOM 2441 C C . HIS A 1 312 ? 1.825 25.891 -2.803 1 98.12 312 HIS A C 1
ATOM 2443 O O . HIS A 1 312 ? 2.16 24.766 -3.16 1 98.12 312 HIS A O 1
ATOM 2449 N N . LEU A 1 313 ? 0.887 26.562 -3.418 1 98.5 313 LEU A N 1
ATOM 2450 C CA . LEU A 1 313 ? 0.267 26.031 -4.629 1 98.5 313 LEU A CA 1
ATOM 2451 C C . LEU A 1 313 ? 1.301 25.859 -5.738 1 98.5 313 LEU A C 1
ATOM 2453 O O . LEU A 1 313 ? 1.279 24.859 -6.461 1 98.5 313 LEU A O 1
ATOM 2457 N N . ARG A 1 314 ? 2.191 26.844 -5.844 1 97.56 314 ARG A N 1
ATOM 2458 C CA . ARG A 1 314 ? 3.246 26.75 -6.848 1 97.56 314 ARG A CA 1
ATOM 2459 C C . ARG A 1 314 ? 4.156 25.562 -6.586 1 97.56 314 ARG A C 1
ATOM 2461 O O . ARG A 1 314 ? 4.641 24.922 -7.523 1 97.56 314 ARG A O 1
ATOM 2468 N N . TYR A 1 315 ? 4.398 25.312 -5.359 1 96.44 315 TYR A N 1
ATOM 2469 C CA . TYR A 1 315 ? 5.207 24.156 -4.992 1 96.44 315 TYR A CA 1
ATOM 2470 C C . TYR A 1 315 ? 4.609 22.859 -5.555 1 96.44 315 TYR A C 1
ATOM 2472 O O . TYR A 1 315 ? 5.34 21.938 -5.91 1 96.44 315 TYR A O 1
ATOM 2480 N N . TRP A 1 316 ? 3.346 22.766 -5.719 1 97.44 316 TRP A N 1
ATOM 2481 C CA . TRP A 1 316 ? 2.668 21.562 -6.152 1 97.44 316 TRP A CA 1
ATOM 2482 C C . TRP A 1 316 ? 2.463 21.547 -7.66 1 97.44 316 TRP A C 1
ATOM 2484 O O . TRP A 1 316 ? 2.041 20.547 -8.234 1 97.44 316 TRP A O 1
ATOM 2494 N N . ASN A 1 317 ? 2.756 22.609 -8.359 1 95.44 317 ASN A N 1
ATOM 2495 C CA . ASN A 1 317 ? 2.322 22.766 -9.742 1 95.44 317 ASN A CA 1
ATOM 2496 C C . ASN A 1 317 ? 3.203 21.953 -10.703 1 95.44 317 ASN A C 1
ATOM 2498 O O . ASN A 1 317 ? 2.955 21.938 -11.906 1 95.44 317 ASN A O 1
ATOM 2502 N N . ASP A 1 318 ? 4.223 21.25 -10.227 1 92.81 318 ASP A N 1
ATOM 2503 C CA . ASP A 1 318 ? 5.012 20.344 -11.062 1 92.81 318 ASP A CA 1
ATOM 2504 C C . ASP A 1 318 ? 4.762 18.891 -10.68 1 92.81 318 ASP A C 1
ATOM 2506 O O . ASP A 1 318 ? 5.441 17.984 -11.172 1 92.81 318 ASP A O 1
ATOM 2510 N N . ALA A 1 319 ? 3.908 18.656 -9.766 1 94.44 319 ALA A N 1
ATOM 2511 C CA . ALA A 1 319 ? 3.689 17.312 -9.234 1 94.44 319 ALA A CA 1
ATOM 2512 C C . ALA A 1 319 ? 2.799 16.5 -10.164 1 94.44 319 ALA A C 1
ATOM 2514 O O . ALA A 1 319 ? 1.699 16.094 -9.781 1 94.44 319 ALA A O 1
ATOM 2515 N N . LYS A 1 320 ? 3.322 16.109 -11.32 1 94.75 320 LYS A N 1
ATOM 2516 C CA . LYS A 1 320 ? 2.549 15.375 -12.312 1 94.75 320 LYS A CA 1
ATOM 2517 C C . LYS A 1 320 ? 2.135 14.008 -11.789 1 94.75 320 LYS A C 1
ATOM 2519 O O . LYS A 1 320 ? 1.083 13.484 -12.164 1 94.75 320 LYS A O 1
ATOM 2524 N N . ASP A 1 321 ? 2.912 13.492 -10.859 1 95.69 321 ASP A N 1
ATOM 2525 C CA . ASP A 1 321 ? 2.738 12.109 -10.422 1 95.69 321 ASP A CA 1
ATOM 2526 C C . ASP A 1 321 ? 1.602 11.992 -9.414 1 95.69 321 ASP A C 1
ATOM 2528 O O . ASP A 1 321 ? 1.254 10.891 -8.984 1 95.69 321 ASP A O 1
ATOM 2532 N N . ILE A 1 322 ? 0.945 13.094 -9.031 1 97.06 322 ILE A N 1
ATOM 2533 C CA . ILE A 1 322 ? -0.188 13 -8.117 1 97.06 322 ILE A CA 1
ATOM 2534 C C . ILE A 1 322 ? -1.475 12.781 -8.906 1 97.06 322 ILE A C 1
ATOM 2536 O O . ILE A 1 322 ? -2.537 12.539 -8.328 1 97.06 322 ILE A O 1
ATOM 2540 N N . PHE A 1 323 ? -1.39 12.789 -10.242 1 96.19 323 PHE A N 1
ATOM 2541 C CA . PHE A 1 323 ? -2.549 12.633 -11.109 1 96.19 323 PHE A CA 1
ATOM 2542 C C . PHE A 1 323 ? -2.523 11.273 -11.805 1 96.19 323 PHE A C 1
ATOM 2544 O O . PHE A 1 323 ? -1.45 10.742 -12.102 1 96.19 323 PHE A O 1
ATOM 2551 N N . ARG A 1 324 ? -3.686 10.727 -12.016 1 93.56 324 ARG A N 1
ATOM 2552 C CA . ARG A 1 324 ? -3.863 9.594 -12.914 1 93.56 324 ARG A CA 1
ATOM 2553 C C . ARG A 1 324 ? -3.916 10.039 -14.367 1 93.56 324 ARG A C 1
ATOM 2555 O O . ARG A 1 324 ? -3.936 11.242 -14.648 1 93.56 324 ARG A O 1
ATOM 2562 N N . SER A 1 325 ? -3.947 9.078 -15.273 1 91.75 325 SER A N 1
ATOM 2563 C CA . SER A 1 325 ? -3.926 9.391 -16.688 1 91.75 325 SER A CA 1
ATOM 2564 C C . SER A 1 325 ? -5.18 10.156 -17.109 1 91.75 325 SER A C 1
ATOM 2566 O O . SER A 1 325 ? -5.172 10.875 -18.109 1 91.75 325 SER A O 1
ATOM 2568 N N . ASP A 1 326 ? -6.254 10.047 -16.359 1 91.75 326 ASP A N 1
ATOM 2569 C CA . ASP A 1 326 ? -7.488 10.766 -16.672 1 91.75 326 ASP A CA 1
ATOM 2570 C C . ASP A 1 326 ? -7.547 12.102 -15.938 1 91.75 326 ASP A C 1
ATOM 2572 O O . ASP A 1 326 ? -8.602 12.734 -15.867 1 91.75 326 ASP A O 1
ATOM 2576 N N . SER A 1 327 ? -6.512 12.523 -15.234 1 94.12 327 SER A N 1
ATOM 2577 C CA . SER A 1 327 ? -6.297 13.812 -14.578 1 94.12 327 SER A CA 1
ATOM 2578 C C . SER A 1 327 ? -7.012 13.867 -13.234 1 94.12 327 SER A C 1
ATOM 2580 O O . SER A 1 327 ? -7.117 14.938 -12.633 1 94.12 327 SER A O 1
ATOM 2582 N N . THR A 1 328 ? -7.574 12.75 -12.766 1 96.06 328 THR A N 1
ATOM 2583 C CA . THR A 1 328 ? -8.031 12.711 -11.375 1 96.06 328 THR A CA 1
ATOM 2584 C C . THR A 1 328 ? -6.855 12.492 -10.43 1 96.06 328 THR A C 1
ATOM 2586 O O . THR A 1 328 ? -5.777 12.07 -10.852 1 96.06 328 THR A O 1
ATOM 2589 N N . LEU A 1 329 ? -7.035 12.781 -9.211 1 97.06 329 LEU A N 1
ATOM 2590 C CA . LEU A 1 329 ? -5.98 12.633 -8.219 1 97.06 329 LEU A CA 1
ATOM 2591 C C . LEU A 1 329 ? -5.859 11.18 -7.77 1 97.06 329 LEU A C 1
ATOM 2593 O O . LEU A 1 329 ? -6.867 10.469 -7.672 1 97.06 329 LEU A O 1
ATOM 2597 N N . ASN A 1 330 ? -4.707 10.711 -7.605 1 96.06 330 ASN A N 1
ATOM 2598 C CA . ASN A 1 330 ? -4.5 9.398 -7.004 1 96.06 330 ASN A CA 1
ATOM 2599 C C . ASN A 1 330 ? -4.328 9.5 -5.488 1 96.06 330 ASN A C 1
ATOM 2601 O O . ASN A 1 330 ? -4.41 10.594 -4.922 1 96.06 330 ASN A O 1
ATOM 2605 N N . VAL A 1 331 ? -4.223 8.359 -4.754 1 96.88 331 VAL A N 1
ATOM 2606 C CA . VAL A 1 331 ? -4.016 8.297 -3.312 1 96.88 331 VAL A CA 1
ATOM 2607 C C . VAL A 1 331 ? -2.518 8.273 -3.006 1 96.88 331 VAL A C 1
ATOM 2609 O O . VAL A 1 331 ? -1.777 7.453 -3.547 1 96.88 331 VAL A O 1
ATOM 2612 N N . GLY A 1 332 ? -2.061 9.109 -2.186 1 96.38 332 GLY A N 1
ATOM 2613 C CA . GLY A 1 332 ? -0.66 9.266 -1.827 1 96.38 332 GLY A CA 1
ATOM 2614 C C . GLY A 1 332 ? -0.299 10.688 -1.435 1 96.38 332 GLY A C 1
ATOM 2615 O O . GLY A 1 332 ? -1.107 11.391 -0.831 1 96.38 332 GLY A O 1
ATOM 2616 N N . TYR A 1 333 ? 1.012 11.086 -1.701 1 97.31 333 TYR A N 1
ATOM 2617 C CA . TYR A 1 333 ? 1.456 12.445 -1.399 1 97.31 333 TYR A CA 1
ATOM 2618 C C . TYR A 1 333 ? 2.139 13.07 -2.605 1 97.31 333 TYR A C 1
ATOM 2620 O O . TYR A 1 333 ? 1.47 13.555 -3.525 1 97.31 333 TYR A O 1
ATOM 2628 N N . ARG A 1 334 ? 3.361 12.734 -2.906 1 97.44 334 ARG A N 1
ATOM 2629 C CA . ARG A 1 334 ? 3.998 13.289 -4.098 1 97.44 334 ARG A CA 1
ATOM 2630 C C . ARG A 1 334 ? 3.812 12.367 -5.297 1 97.44 334 ARG A C 1
ATOM 2632 O O . ARG A 1 334 ? 4.051 12.773 -6.438 1 97.44 334 ARG A O 1
ATOM 2639 N N . PHE A 1 335 ? 3.363 11.211 -5.145 1 96.62 335 PHE A N 1
ATOM 2640 C CA . PHE A 1 335 ? 3.061 10.172 -6.121 1 96.62 335 PHE A CA 1
ATOM 2641 C C . PHE A 1 335 ? 2.1 9.141 -5.535 1 96.62 335 PHE A C 1
ATOM 2643 O O . PHE A 1 335 ? 1.712 9.242 -4.367 1 96.62 335 PHE A O 1
ATOM 2650 N N . ASP A 1 336 ? 1.64 8.203 -6.312 1 95.44 336 ASP A N 1
ATOM 2651 C CA . ASP A 1 336 ? 0.788 7.117 -5.844 1 95.44 336 ASP A CA 1
ATOM 2652 C C . ASP A 1 336 ? 1.498 6.285 -4.777 1 95.44 336 ASP A C 1
ATOM 2654 O O . ASP A 1 336 ? 2.607 5.793 -5 1 95.44 336 ASP A O 1
ATOM 2658 N N . ASN A 1 337 ? 0.883 6.227 -3.561 1 95.12 337 ASN A N 1
ATOM 2659 C CA . ASN A 1 337 ? 1.527 5.574 -2.426 1 95.12 337 ASN A CA 1
ATOM 2660 C C . ASN A 1 337 ? 0.503 5.082 -1.406 1 95.12 337 ASN A C 1
ATOM 2662 O O . ASN A 1 337 ? -0.098 5.883 -0.688 1 95.12 337 ASN A O 1
ATOM 2666 N N . MET A 1 338 ? 0.395 3.803 -1.212 1 94.12 338 MET A N 1
ATOM 2667 C CA . MET A 1 338 ? -0.598 3.252 -0.294 1 94.12 338 MET A CA 1
ATOM 2668 C C . MET A 1 338 ? 0.019 2.977 1.073 1 94.12 338 MET A C 1
ATOM 2670 O O . MET A 1 338 ? -0.699 2.748 2.049 1 94.12 338 MET A O 1
ATOM 2674 N N . ASN A 1 339 ? 1.283 3.096 1.217 1 94.56 339 ASN A N 1
ATOM 2675 C CA . ASN A 1 339 ? 1.912 2.814 2.504 1 94.56 339 ASN A CA 1
ATOM 2676 C C . ASN A 1 339 ? 1.579 3.887 3.537 1 94.56 339 ASN A C 1
ATOM 2678 O O . ASN A 1 339 ? 1.521 3.604 4.734 1 94.56 339 ASN A O 1
ATOM 2682 N N . MET A 1 340 ? 1.354 5.059 3.119 1 94.25 340 MET A N 1
ATOM 2683 C CA . MET A 1 340 ? 1.116 6.156 4.051 1 94.25 340 MET A CA 1
ATOM 2684 C C . MET A 1 340 ? -0.374 6.32 4.328 1 94.25 340 MET A C 1
ATOM 2686 O O . MET A 1 340 ? -0.773 7.195 5.102 1 94.25 340 MET A O 1
ATOM 2690 N N . THR A 1 341 ? -1.253 5.477 3.768 1 95.19 341 THR A N 1
ATOM 2691 C CA . THR A 1 341 ? -2.697 5.672 3.848 1 95.19 341 THR A CA 1
ATOM 2692 C C . THR A 1 341 ? -3.236 5.188 5.191 1 95.19 341 THR A C 1
ATOM 2694 O O . THR A 1 341 ? -2.615 4.352 5.848 1 95.19 341 THR A O 1
ATOM 2697 N N . GLU A 1 342 ? -4.355 5.77 5.582 1 95.5 342 GLU A N 1
ATOM 2698 C CA . GLU A 1 342 ? -5.199 5.258 6.66 1 95.5 342 GLU A CA 1
ATOM 2699 C C . GLU A 1 342 ? -6.324 4.387 6.109 1 95.5 342 GLU A C 1
ATOM 2701 O O . GLU A 1 342 ? -6.539 4.332 4.898 1 95.5 342 GLU A O 1
ATOM 2706 N N . ASN A 1 343 ? -7.016 3.699 7.008 1 95.5 343 ASN A N 1
ATOM 2707 C CA . ASN A 1 343 ? -8.07 2.789 6.582 1 95.5 343 ASN A CA 1
ATOM 2708 C C . ASN A 1 343 ? -9.312 3.551 6.117 1 95.5 343 ASN A C 1
ATOM 2710 O O . ASN A 1 343 ? -10.305 2.941 5.707 1 95.5 343 ASN A O 1
ATOM 2714 N N . TYR A 1 344 ? -9.227 4.902 6.117 1 95.75 344 TYR A N 1
ATOM 2715 C CA . TYR A 1 344 ? -10.359 5.703 5.668 1 95.75 344 TYR A CA 1
ATOM 2716 C C . TYR A 1 344 ? -10.008 6.48 4.406 1 95.75 344 TYR A C 1
ATOM 2718 O O . TYR A 1 344 ? -10.688 7.449 4.055 1 95.75 344 TYR A O 1
ATOM 2726 N N . ASN A 1 345 ? -8.945 6.156 3.74 1 97.19 345 ASN A N 1
ATOM 2727 C CA . ASN A 1 345 ? -8.578 6.863 2.52 1 97.19 345 ASN A CA 1
ATOM 2728 C C . ASN A 1 345 ? -9.062 6.125 1.274 1 97.19 345 ASN A C 1
ATOM 2730 O O . ASN A 1 345 ? -8.539 5.062 0.934 1 97.19 345 ASN A O 1
ATOM 2734 N N . ALA A 1 346 ? -10.008 6.703 0.645 1 96.81 346 ALA A N 1
ATOM 2735 C CA . ALA A 1 346 ? -10.555 6.23 -0.624 1 96.81 346 ALA A CA 1
ATOM 2736 C C . ALA A 1 346 ? -10.047 7.074 -1.789 1 96.81 346 ALA A C 1
ATOM 2738 O O . ALA A 1 346 ? -9.375 8.086 -1.585 1 96.81 346 ALA A O 1
ATOM 2739 N N . PRO A 1 347 ? -10.352 6.68 -3.051 1 96.31 347 PRO A N 1
ATOM 2740 C CA . PRO A 1 347 ? -9.859 7.434 -4.207 1 96.31 347 PRO A CA 1
ATOM 2741 C C . PRO A 1 347 ? -10.312 8.891 -4.199 1 96.31 347 PRO A C 1
ATOM 2743 O O . PRO A 1 347 ? -9.617 9.758 -4.73 1 96.31 347 PRO A O 1
ATOM 2746 N N . GLY A 1 348 ? -11.391 9.195 -3.549 1 97.88 348 GLY A N 1
ATOM 2747 C CA . GLY A 1 348 ? -11.891 10.562 -3.488 1 97.88 348 GLY A CA 1
ATOM 2748 C C . GLY A 1 348 ? -11.344 11.344 -2.311 1 97.88 348 GLY A C 1
ATOM 2749 O O . GLY A 1 348 ? -11.508 12.57 -2.24 1 97.88 348 GLY A O 1
ATOM 2750 N N . SER A 1 349 ? -10.641 10.688 -1.42 1 98.06 349 SER A N 1
ATOM 2751 C CA . SER A 1 349 ? -10.18 11.297 -0.179 1 98.06 349 SER A CA 1
ATOM 2752 C C . SER A 1 349 ? -9.25 12.477 -0.456 1 98.06 349 SER A C 1
ATOM 2754 O O . SER A 1 349 ? -9.32 13.5 0.225 1 98.06 349 SER A O 1
ATOM 2756 N N . PRO A 1 350 ? -8.398 12.391 -1.46 1 98.19 350 PRO A N 1
ATOM 2757 C CA . PRO A 1 350 ? -7.441 13.477 -1.686 1 98.19 350 PRO A CA 1
ATOM 2758 C C . PRO A 1 350 ? -8.117 14.805 -2.025 1 98.19 350 PRO A C 1
ATOM 2760 O O . PRO A 1 350 ? -7.5 15.859 -1.903 1 98.19 350 PRO A O 1
ATOM 2763 N N . TYR A 1 351 ? -9.359 14.812 -2.371 1 98.69 351 TYR A N 1
ATOM 2764 C CA . TYR A 1 351 ? -10.023 16.031 -2.803 1 98.69 351 TYR A CA 1
ATOM 2765 C C . TYR A 1 351 ? -10.367 16.922 -1.61 1 98.69 351 TYR A C 1
ATOM 2767 O O . TYR A 1 351 ? -10.859 18.031 -1.779 1 98.69 351 TYR A O 1
ATOM 2775 N N . TRP A 1 352 ? -10.023 16.391 -0.391 1 98 352 TRP A N 1
ATOM 2776 C CA . TRP A 1 352 ? -10 17.328 0.737 1 98 352 TRP A CA 1
ATOM 2777 C C . TRP A 1 352 ? -9.062 18.5 0.461 1 98 352 TRP A C 1
ATOM 2779 O O . TRP A 1 352 ? -9.203 19.562 1.059 1 98 352 TRP A O 1
ATOM 2789 N N . CYS A 1 353 ? -8.156 18.328 -0.485 1 98.19 353 CYS A N 1
ATOM 2790 C CA . CYS A 1 353 ? -7.184 19.344 -0.88 1 98.19 353 CYS A CA 1
ATOM 2791 C C . CYS A 1 353 ? -7.879 20.578 -1.432 1 98.19 353 CYS A C 1
ATOM 2793 O O . CYS A 1 353 ? -7.285 21.656 -1.488 1 98.19 353 CYS A O 1
ATOM 2795 N N . MET A 1 354 ? -9.164 20.484 -1.801 1 98.62 354 MET A N 1
ATOM 2796 C CA . MET A 1 354 ? -9.914 21.594 -2.381 1 98.62 354 MET A CA 1
ATOM 2797 C C . MET A 1 354 ? -10.094 22.719 -1.367 1 98.62 354 MET A C 1
ATOM 2799 O O . MET A 1 354 ? -10.414 23.844 -1.738 1 98.62 354 MET A O 1
ATOM 2803 N N . LYS A 1 355 ? -9.789 22.438 -0.137 1 98.31 355 LYS A N 1
ATOM 2804 C CA . LYS A 1 355 ? -9.836 23.469 0.896 1 98.31 355 LYS A CA 1
ATOM 2805 C C . LYS A 1 355 ? -8.789 24.547 0.64 1 98.31 355 LYS A C 1
ATOM 2807 O O . LYS A 1 355 ? -8.914 25.672 1.126 1 98.31 355 LYS A O 1
ATOM 2812 N N . ALA A 1 356 ? -7.746 24.172 -0.074 1 98.44 356 ALA A N 1
ATOM 2813 C CA . ALA A 1 356 ? -6.723 25.156 -0.409 1 98.44 356 ALA A CA 1
ATOM 2814 C C . ALA A 1 356 ? -7.324 26.344 -1.172 1 98.44 356 ALA A C 1
ATOM 2816 O O . ALA A 1 356 ? -6.781 27.438 -1.146 1 98.44 356 ALA A O 1
ATOM 2817 N N . PHE A 1 357 ? -8.484 26.172 -1.802 1 98.75 357 PHE A N 1
ATOM 2818 C CA . PHE A 1 357 ? -9.055 27.172 -2.707 1 98.75 357 PHE A CA 1
ATOM 2819 C C . PHE A 1 357 ? -10.164 27.953 -2.016 1 98.75 357 PHE A C 1
ATOM 2821 O O . PHE A 1 357 ? -10.898 28.703 -2.668 1 98.75 357 PHE A O 1
ATOM 2828 N N . ILE A 1 358 ? -10.289 27.844 -0.744 1 98.69 358 ILE A N 1
ATOM 2829 C CA . ILE A 1 358 ? -11.297 28.578 0.013 1 98.69 358 ILE A CA 1
ATOM 2830 C C . ILE A 1 358 ? -11.078 30.078 -0.144 1 98.69 358 ILE A C 1
ATOM 2832 O O . ILE A 1 358 ? -12.023 30.859 -0.087 1 98.69 358 ILE A O 1
ATOM 2836 N N . CYS A 1 359 ? -9.844 30.531 -0.441 1 98.69 359 CYS A N 1
ATOM 2837 C CA . CYS A 1 359 ? -9.523 31.953 -0.618 1 98.69 359 CYS A CA 1
ATOM 2838 C C . CYS A 1 359 ? -10.305 32.531 -1.788 1 98.69 359 CYS A C 1
ATOM 2840 O O . CYS A 1 359 ? -10.5 33.75 -1.854 1 98.69 359 CYS A O 1
ATOM 2842 N N . LEU A 1 360 ? -10.75 31.688 -2.689 1 98.81 360 LEU A N 1
ATOM 2843 C CA . LEU A 1 360 ? -11.516 32.156 -3.838 1 98.81 360 LEU A CA 1
ATOM 2844 C C . LEU A 1 360 ? -12.859 32.719 -3.4 1 98.81 360 LEU A C 1
ATOM 2846 O O . LEU A 1 360 ? -13.523 33.438 -4.172 1 98.81 360 LEU A O 1
ATOM 2850 N N . ALA A 1 361 ? -13.297 32.406 -2.191 1 98.69 361 ALA A N 1
ATOM 2851 C CA . ALA A 1 361 ? -14.562 32.938 -1.681 1 98.69 361 ALA A CA 1
ATOM 2852 C C . ALA A 1 361 ? -14.453 34.438 -1.382 1 98.69 361 ALA A C 1
ATOM 2854 O O . ALA A 1 361 ? -15.461 35.125 -1.297 1 98.69 361 ALA A O 1
ATOM 2855 N N . ALA A 1 362 ? -13.219 34.906 -1.104 1 98.19 362 ALA A N 1
ATOM 2856 C CA . ALA A 1 362 ? -13 36.344 -0.912 1 98.19 362 ALA A CA 1
ATOM 2857 C C . ALA A 1 362 ? -13.148 37.094 -2.23 1 98.19 362 ALA A C 1
ATOM 2859 O O . ALA A 1 362 ? -12.641 36.656 -3.264 1 98.19 362 ALA A O 1
ATOM 2860 N N . PRO A 1 363 ? -13.852 38.188 -2.207 1 95.88 363 PRO A N 1
ATOM 2861 C CA . PRO A 1 363 ? -14.016 38.969 -3.445 1 95.88 363 PRO A CA 1
ATOM 2862 C C . PRO A 1 363 ? -12.695 39.531 -3.969 1 95.88 363 PRO A C 1
ATOM 2864 O O . PRO A 1 363 ? -11.734 39.656 -3.209 1 95.88 363 PRO A O 1
ATOM 2867 N N . VAL A 1 364 ? -12.648 39.906 -5.203 1 95.81 364 VAL A N 1
ATOM 2868 C CA . VAL A 1 364 ? -11.453 40.406 -5.887 1 95.81 364 VAL A CA 1
ATOM 2869 C C . VAL A 1 364 ? -10.922 41.656 -5.191 1 95.81 364 VAL A C 1
ATOM 2871 O O . VAL A 1 364 ? -9.719 41.906 -5.219 1 95.81 364 VAL A O 1
ATOM 2874 N N . SER A 1 365 ? -11.758 42.406 -4.504 1 97.12 365 SER A N 1
ATOM 2875 C CA . SER A 1 365 ? -11.383 43.656 -3.846 1 97.12 365 SER A CA 1
ATOM 2876 C C . SER A 1 365 ? -10.781 43.406 -2.471 1 97.12 365 SER A C 1
ATOM 2878 O O . SER A 1 365 ? -10.25 44.312 -1.838 1 97.12 365 SER A O 1
ATOM 2880 N N . HIS A 1 366 ? -10.883 42.219 -2.01 1 97.88 366 HIS A N 1
ATOM 2881 C CA . HIS A 1 366 ? -10.352 41.906 -0.69 1 97.88 366 HIS A CA 1
ATOM 2882 C C . HIS A 1 366 ? -8.844 42.125 -0.632 1 97.88 366 HIS A C 1
ATOM 2884 O O . HIS A 1 366 ? -8.125 41.844 -1.588 1 97.88 366 HIS A O 1
ATOM 2890 N N . PRO A 1 367 ? -8.273 42.531 0.519 1 98.25 367 PRO A N 1
ATOM 2891 C CA . PRO A 1 367 ? -6.848 42.812 0.664 1 98.25 367 PRO A CA 1
ATOM 2892 C C . PRO A 1 367 ? -5.973 41.594 0.367 1 98.25 367 PRO A C 1
ATOM 2894 O O . PRO A 1 367 ? -4.828 41.75 -0.068 1 98.25 367 PRO A O 1
ATOM 2897 N N . PHE A 1 368 ? -6.477 40.438 0.546 1 98.25 368 PHE A N 1
ATOM 2898 C CA . PHE A 1 368 ? -5.734 39.25 0.182 1 98.25 368 PHE A CA 1
ATOM 2899 C C . PHE A 1 368 ? -5.344 39.281 -1.29 1 98.25 368 PHE A C 1
ATOM 2901 O O . PHE A 1 368 ? -4.211 38.938 -1.644 1 98.25 368 PHE A O 1
ATOM 2908 N N . TRP A 1 369 ? -6.215 39.688 -2.104 1 98.31 369 TRP A N 1
ATOM 2909 C CA . TRP A 1 369 ? -5.965 39.656 -3.541 1 98.31 369 TRP A CA 1
ATOM 2910 C C . TRP A 1 369 ? -5.289 40.938 -3.998 1 98.31 369 TRP A C 1
ATOM 2912 O O . TRP A 1 369 ? -4.496 40.938 -4.941 1 98.31 369 TRP A O 1
ATOM 2922 N N . THR A 1 370 ? -5.57 42.062 -3.344 1 98.12 370 THR A N 1
ATOM 2923 C CA . THR A 1 370 ? -5.086 43.344 -3.834 1 98.12 370 THR A CA 1
ATOM 2924 C C . THR A 1 370 ? -3.688 43.625 -3.303 1 98.12 370 THR A C 1
ATOM 2926 O O . THR A 1 370 ? -2.973 44.469 -3.848 1 98.12 370 THR A O 1
ATOM 2929 N N . SER A 1 371 ? -3.285 42.969 -2.271 1 98.38 371 SER A N 1
ATOM 2930 C CA . SER A 1 371 ? -1.946 43.156 -1.724 1 98.38 371 SER A CA 1
ATOM 2931 C C . SER A 1 371 ? -0.882 42.562 -2.629 1 98.38 371 SER A C 1
ATOM 2933 O O . SER A 1 371 ? -1.153 41.594 -3.359 1 98.38 371 SER A O 1
ATOM 2935 N N . GLU A 1 372 ? 0.333 43.125 -2.576 1 98.25 372 GLU A N 1
ATOM 2936 C CA . GLU A 1 372 ? 1.48 42.531 -3.246 1 98.25 372 GLU A CA 1
ATOM 2937 C C . GLU A 1 372 ? 1.91 41.25 -2.549 1 98.25 372 GLU A C 1
ATOM 2939 O O . GLU A 1 372 ? 1.938 41.188 -1.317 1 98.25 372 GLU A O 1
ATOM 2944 N N . GLU A 1 373 ? 2.143 40.219 -3.354 1 98.19 373 GLU A N 1
ATOM 2945 C CA . GLU A 1 373 ? 2.689 38.969 -2.789 1 98.19 373 GLU A CA 1
ATOM 2946 C C . GLU A 1 373 ? 4.051 39.219 -2.145 1 98.19 373 GLU A C 1
ATOM 2948 O O . GLU A 1 373 ? 4.969 39.719 -2.795 1 98.19 373 GLU A O 1
ATOM 2953 N N . LEU A 1 374 ? 4.219 38.875 -0.912 1 97.75 374 LEU A N 1
ATOM 2954 C CA . LEU A 1 374 ? 5.496 39.031 -0.223 1 97.75 374 LEU A CA 1
ATOM 2955 C C . LEU A 1 374 ? 6.16 37.688 -0.002 1 97.75 374 LEU A C 1
ATOM 2957 O O . LEU A 1 374 ? 5.473 36.656 0.147 1 97.75 374 LEU A O 1
ATOM 2961 N N . PRO A 1 375 ? 7.5 37.625 -0.026 1 95.5 375 PRO A N 1
ATOM 2962 C CA . PRO A 1 375 ? 8.203 36.375 0.283 1 95.5 375 PRO A CA 1
ATOM 2963 C C . PRO A 1 375 ? 8.062 35.969 1.747 1 95.5 375 PRO A C 1
ATOM 2965 O O . PRO A 1 375 ? 7.5 36.719 2.551 1 95.5 375 PRO A O 1
ATOM 2968 N N . TRP A 1 376 ? 8.445 34.75 2.006 1 92.19 376 TRP A N 1
ATOM 2969 C CA . TRP A 1 376 ? 8.523 34.344 3.406 1 92.19 376 TRP A CA 1
ATOM 2970 C C . TRP A 1 376 ? 9.32 35.375 4.227 1 92.19 376 TRP A C 1
ATOM 2972 O O . TRP A 1 376 ? 10.375 35.844 3.789 1 92.19 376 TRP A O 1
ATOM 2982 N N . PRO A 1 377 ? 8.828 35.688 5.375 1 91.88 377 PRO A N 1
ATOM 2983 C CA . PRO A 1 377 ? 9.453 36.781 6.125 1 91.88 377 PRO A CA 1
ATOM 2984 C C . PRO A 1 377 ? 10.68 36.344 6.906 1 91.88 377 PRO A C 1
ATOM 2986 O O . PRO A 1 377 ? 10.703 36.406 8.141 1 91.88 377 PRO A O 1
ATOM 2989 N N . THR A 1 378 ? 11.711 36.062 6.281 1 88.94 378 THR A N 1
ATOM 2990 C CA . THR A 1 378 ? 12.945 35.5 6.836 1 88.94 378 THR A CA 1
ATOM 2991 C C . THR A 1 378 ? 13.555 36.469 7.844 1 88.94 378 THR A C 1
ATOM 2993 O O . THR A 1 378 ? 14.148 36.062 8.836 1 88.94 378 THR A O 1
ATOM 2996 N N . ASP A 1 379 ? 13.344 37.75 7.602 1 88.94 379 ASP A N 1
ATOM 2997 C CA . ASP A 1 379 ? 13.969 38.781 8.43 1 88.94 379 ASP A CA 1
ATOM 2998 C C . ASP A 1 379 ? 13.164 39.031 9.703 1 88.94 379 ASP A C 1
ATOM 3000 O O . ASP A 1 379 ? 13.664 39.656 10.648 1 88.94 379 ASP A O 1
ATOM 3004 N N . LYS A 1 380 ? 12.023 38.5 9.734 1 89.38 380 LYS A N 1
ATOM 3005 C CA . LYS A 1 380 ? 11.133 38.812 10.844 1 89.38 380 LYS A CA 1
ATOM 3006 C C . LYS A 1 380 ? 10.977 37.625 11.789 1 89.38 380 LYS A C 1
ATOM 3008 O O . LYS A 1 380 ? 10.57 37.812 12.938 1 89.38 380 LYS A O 1
ATOM 3013 N N . LEU A 1 381 ? 11.234 36.531 11.352 1 89.81 381 LEU A N 1
ATOM 3014 C CA . LEU A 1 381 ? 11 35.312 12.133 1 89.81 381 LEU A CA 1
ATOM 3015 C C . LEU A 1 381 ? 12.312 34.594 12.453 1 89.81 381 LEU A C 1
ATOM 3017 O O . LEU A 1 381 ? 13.164 34.438 11.578 1 89.81 381 LEU A O 1
ATOM 3021 N N . PRO A 1 382 ? 12.469 34.188 13.75 1 90.56 382 PRO A N 1
ATOM 3022 C CA . PRO A 1 382 ? 13.688 33.469 14.125 1 90.56 382 PRO A CA 1
ATOM 3023 C C . PRO A 1 382 ? 13.883 32.156 13.359 1 90.56 382 PRO A C 1
ATOM 3025 O O . PRO A 1 382 ? 12.898 31.562 12.914 1 90.56 382 PRO A O 1
ATOM 3028 N N . LEU A 1 383 ? 15.117 31.75 13.266 1 92.31 383 LEU A N 1
ATOM 3029 C CA . LEU A 1 383 ? 15.461 30.531 12.555 1 92.31 383 LEU A CA 1
ATOM 3030 C C . LEU A 1 383 ? 15.047 29.297 13.344 1 92.31 383 LEU A C 1
ATOM 3032 O O . LEU A 1 383 ? 14.852 28.219 12.773 1 92.31 383 LEU A O 1
ATOM 3036 N N . THR A 1 384 ? 15.008 29.422 14.664 1 94.31 384 THR A N 1
ATOM 3037 C CA . THR A 1 384 ? 14.586 28.359 15.555 1 94.31 384 THR A CA 1
ATOM 3038 C C . THR A 1 384 ? 13.422 28.812 16.438 1 94.31 384 THR A C 1
ATOM 3040 O O . THR A 1 384 ? 13.484 29.875 17.047 1 94.31 384 THR A O 1
ATOM 3043 N N . LYS A 1 385 ? 12.367 28.047 16.406 1 93.69 385 LYS A N 1
ATOM 3044 C CA . LYS A 1 385 ? 11.195 28.359 17.219 1 93.69 385 LYS A CA 1
ATOM 3045 C C . LYS A 1 385 ? 10.688 27.125 17.969 1 93.69 385 LYS A C 1
ATOM 3047 O O . LYS A 1 385 ? 10.445 26.094 17.359 1 93.69 385 LYS A O 1
ATOM 3052 N N . SER A 1 386 ? 10.586 27.219 19.281 1 95.38 386 SER A N 1
ATOM 3053 C CA . SER A 1 386 ? 9.984 26.156 20.078 1 95.38 386 SER A CA 1
ATOM 3054 C C . SER A 1 386 ? 8.469 26.266 20.094 1 95.38 386 SER A C 1
ATOM 3056 O O . SER A 1 386 ? 7.922 27.359 20.25 1 95.38 386 SER A O 1
ATOM 3058 N N . LEU A 1 387 ? 7.828 25.219 19.844 1 94.5 387 LEU A N 1
ATOM 3059 C CA . LEU A 1 387 ? 6.375 25.125 19.938 1 94.5 387 LEU A CA 1
ATOM 3060 C C . LEU A 1 387 ? 5.965 24.156 21.047 1 94.5 387 LEU A C 1
ATOM 3062 O O . LEU A 1 387 ? 5.859 22.953 20.797 1 94.5 387 LEU A O 1
ATOM 3066 N N . PRO A 1 388 ? 5.598 24.656 22.188 1 94.12 388 PRO A N 1
ATOM 3067 C CA . PRO A 1 388 ? 5.301 23.797 23.344 1 94.12 388 PRO A CA 1
ATOM 3068 C C . PRO A 1 388 ? 4.117 22.875 23.094 1 94.12 388 PRO A C 1
ATOM 3070 O O . PRO A 1 388 ? 4.141 21.703 23.516 1 94.12 388 PRO A O 1
ATOM 3073 N N . ASP A 1 389 ? 3.105 23.344 22.438 1 92.75 389 ASP A N 1
ATOM 3074 C CA . ASP A 1 389 ? 1.872 22.578 22.281 1 92.75 389 ASP A CA 1
ATOM 3075 C C . ASP A 1 389 ? 2.121 21.281 21.516 1 92.75 389 ASP A C 1
ATOM 3077 O O . ASP A 1 389 ? 1.887 20.188 22.047 1 92.75 389 ASP A O 1
ATOM 3081 N N . PRO A 1 390 ? 2.65 21.281 20.344 1 94.31 390 PRO A N 1
ATOM 3082 C CA . PRO A 1 390 ? 2.943 20.031 19.641 1 94.31 390 PRO A CA 1
ATOM 3083 C C . PRO A 1 390 ? 4.262 19.406 20.094 1 94.31 390 PRO A C 1
ATOM 3085 O O . PRO A 1 390 ? 4.617 18.312 19.625 1 94.31 390 PRO A O 1
ATOM 3088 N N . SER A 1 391 ? 5.027 20.016 20.984 1 94.94 391 SER A N 1
ATOM 3089 C CA . SER A 1 391 ? 6.324 19.531 21.453 1 94.94 391 SER A CA 1
ATOM 3090 C C . SER A 1 391 ? 7.332 19.469 20.312 1 94.94 391 SER A C 1
ATOM 3092 O O . SER A 1 391 ? 8.016 18.469 20.125 1 94.94 391 SER A O 1
ATOM 3094 N N . HIS A 1 392 ? 7.375 20.547 19.516 1 96.88 392 HIS A N 1
ATOM 3095 C CA . HIS A 1 392 ? 8.281 20.641 18.391 1 96.88 392 HIS A CA 1
ATOM 3096 C C . HIS A 1 392 ? 9.273 21.797 18.578 1 96.88 392 HIS A C 1
ATOM 3098 O O . HIS A 1 392 ? 8.984 22.75 19.281 1 96.88 392 HIS A O 1
ATOM 3104 N N . ILE A 1 393 ? 10.422 21.656 18.047 1 97.81 393 ILE A N 1
ATOM 3105 C CA . ILE A 1 393 ? 11.305 22.781 17.734 1 97.81 393 ILE A CA 1
ATOM 3106 C C . ILE A 1 393 ? 11.438 22.922 16.219 1 97.81 393 ILE A C 1
ATOM 3108 O O . ILE A 1 393 ? 11.906 22 15.547 1 97.81 393 ILE A O 1
ATOM 3112 N N . MET A 1 394 ? 10.992 24.062 15.727 1 96.88 394 MET A N 1
ATOM 3113 C CA . MET A 1 394 ? 11.078 24.344 14.297 1 96.88 394 MET A CA 1
ATOM 3114 C C . MET A 1 394 ? 12.453 24.891 13.93 1 96.88 394 MET A C 1
ATOM 3116 O O . MET A 1 394 ? 12.992 25.75 14.641 1 96.88 394 MET A O 1
ATOM 3120 N N . CYS A 1 395 ? 13.016 24.344 12.844 1 97.5 395 CYS A N 1
ATOM 3121 C CA . CYS A 1 395 ? 14.359 24.734 12.422 1 97.5 395 CYS A CA 1
ATOM 3122 C C . CYS A 1 395 ? 14.375 25.156 10.953 1 97.5 395 CYS A C 1
ATOM 3124 O O . CYS A 1 395 ? 13.797 24.469 10.102 1 97.5 395 CYS A O 1
ATOM 3126 N N . ARG A 1 396 ? 14.977 26.266 10.68 1 94.75 396 ARG A N 1
ATOM 3127 C CA . ARG A 1 396 ? 15.141 26.797 9.328 1 94.75 396 ARG A CA 1
ATOM 3128 C C . ARG A 1 396 ? 16.578 27.219 9.07 1 94.75 396 ARG A C 1
ATOM 3130 O O . ARG A 1 396 ? 16.844 28.375 8.75 1 94.75 396 ARG A O 1
ATOM 3137 N N . GLN A 1 397 ? 17.484 26.375 9.156 1 92.88 397 GLN A N 1
ATOM 3138 C CA . GLN A 1 397 ? 18.906 26.641 8.992 1 92.88 397 GLN A CA 1
ATOM 3139 C C . GLN A 1 397 ? 19.438 26.031 7.695 1 92.88 397 GLN A C 1
ATOM 3141 O O . GLN A 1 397 ? 19.016 24.938 7.305 1 92.88 397 GLN A O 1
ATOM 3146 N N . ALA A 1 398 ? 20.438 26.672 7.059 1 90.69 398 ALA A N 1
ATOM 3147 C CA . ALA A 1 398 ? 21.188 26.172 5.906 1 90.69 398 ALA A CA 1
ATOM 3148 C C . ALA A 1 398 ? 20.234 25.734 4.797 1 90.69 398 ALA A C 1
ATOM 3150 O O . ALA A 1 398 ? 20.406 24.641 4.227 1 90.69 398 ALA A O 1
ATOM 3151 N N . ASP A 1 399 ? 19.188 26.453 4.605 1 89.44 399 ASP A N 1
ATOM 3152 C CA . ASP A 1 399 ? 18.188 26.234 3.553 1 89.44 399 ASP A CA 1
ATOM 3153 C C . ASP A 1 399 ? 17.375 24.969 3.809 1 89.44 399 ASP A C 1
ATOM 3155 O O . ASP A 1 399 ? 16.797 24.406 2.881 1 89.44 399 ASP A O 1
ATOM 3159 N N . HIS A 1 400 ? 17.469 24.531 5.023 1 95.62 400 HIS A N 1
ATOM 3160 C CA . HIS A 1 400 ? 16.719 23.344 5.406 1 95.62 400 HIS A CA 1
ATOM 3161 C C . HIS A 1 400 ? 15.609 23.688 6.387 1 95.62 400 HIS A C 1
ATOM 3163 O O . HIS A 1 400 ? 15.859 24.312 7.422 1 95.62 400 HIS A O 1
ATOM 3169 N N . THR A 1 401 ? 14.359 23.375 6.051 1 97.25 401 THR A N 1
ATOM 3170 C CA . THR A 1 401 ? 13.203 23.562 6.914 1 97.25 401 THR A CA 1
ATOM 3171 C C . THR A 1 401 ? 12.719 22.234 7.469 1 97.25 401 THR A C 1
ATOM 3173 O O . THR A 1 401 ? 12.25 21.375 6.715 1 97.25 401 THR A O 1
ATOM 3176 N N . PHE A 1 402 ? 12.891 22.016 8.766 1 98.5 402 PHE A N 1
ATOM 3177 C CA . PHE A 1 402 ? 12.5 20.766 9.406 1 98.5 402 PHE A CA 1
ATOM 3178 C C . PHE A 1 402 ? 12.094 21 10.852 1 98.5 402 PHE A C 1
ATOM 3180 O O . PHE A 1 402 ? 12.219 22.109 11.375 1 98.5 402 PHE A O 1
ATOM 3187 N N . LEU A 1 403 ? 11.469 20.016 11.438 1 98.5 403 LEU A N 1
ATOM 3188 C CA . LEU A 1 403 ? 11.133 20.094 12.859 1 98.5 403 LEU A CA 1
ATOM 3189 C C . LEU A 1 403 ? 11.758 18.938 13.617 1 98.5 403 LEU A C 1
ATOM 3191 O O . LEU A 1 403 ? 11.961 17.844 13.055 1 98.5 403 LEU A O 1
ATOM 3195 N N . LEU A 1 404 ? 12.18 19.156 14.812 1 98.75 404 LEU A N 1
ATOM 3196 C CA . LEU A 1 404 ? 12.477 18.125 15.805 1 98.75 404 LEU A CA 1
ATOM 3197 C C . LEU A 1 404 ? 11.25 17.812 16.656 1 98.75 404 LEU A C 1
ATOM 3199 O O . LEU A 1 404 ? 10.469 18.719 16.969 1 98.75 404 LEU A O 1
ATOM 3203 N N . SER A 1 405 ? 11.086 16.562 16.906 1 98.12 405 SER A N 1
ATOM 3204 C CA . SER A 1 405 ? 9.875 16.125 17.594 1 98.12 405 SER A CA 1
ATOM 3205 C C . SER A 1 405 ? 10.188 15.227 18.781 1 98.12 405 SER A C 1
ATOM 3207 O O . SER A 1 405 ? 11.109 14.406 18.703 1 98.12 405 SER A O 1
ATOM 3209 N N . SER A 1 406 ? 9.398 15.25 19.953 1 93.81 406 SER A N 1
ATOM 3210 C CA . SER A 1 406 ? 9.68 14.383 21.094 1 93.81 406 SER A CA 1
ATOM 3211 C C . SER A 1 406 ? 8.398 14 21.828 1 93.81 406 SER A C 1
ATOM 3213 O O . SER A 1 406 ? 8.398 13.094 22.656 1 93.81 406 SER A O 1
ATOM 3215 N N . GLY A 1 407 ? 7.285 14.586 21.5 1 92.38 407 GLY A N 1
ATOM 3216 C CA . GLY A 1 407 ? 6.152 14.391 22.391 1 92.38 407 GLY A CA 1
ATOM 3217 C C . GLY A 1 407 ? 4.906 13.906 21.672 1 92.38 407 GLY A C 1
ATOM 3218 O O . GLY A 1 407 ? 3.865 13.695 22.297 1 92.38 407 GLY A O 1
ATOM 3219 N N . GLN A 1 408 ? 4.918 13.719 20.469 1 95.31 408 GLN A N 1
ATOM 3220 C CA . GLN A 1 408 ? 3.758 13.289 19.688 1 95.31 408 GLN A CA 1
ATOM 3221 C C . GLN A 1 408 ? 3.623 11.766 19.703 1 95.31 408 GLN A C 1
ATOM 3223 O O . GLN A 1 408 ? 4.625 11.047 19.688 1 95.31 408 GLN A O 1
ATOM 3228 N N . ALA A 1 409 ? 2.402 11.195 19.766 1 94.19 409 ALA A N 1
ATOM 3229 C CA . ALA A 1 409 ? 2.113 9.766 19.688 1 94.19 409 ALA A CA 1
ATOM 3230 C C . ALA A 1 409 ? 0.695 9.516 19.188 1 94.19 409 ALA A C 1
ATOM 3232 O O . ALA A 1 409 ? -0.218 10.289 19.469 1 94.19 409 ALA A O 1
ATOM 3233 N N . PRO A 1 410 ? 0.518 8.461 18.453 1 91.5 410 PRO A N 1
ATOM 3234 C CA . PRO A 1 410 ? -0.853 8.133 18.047 1 91.5 410 PRO A CA 1
ATOM 3235 C C . PRO A 1 410 ? -1.734 7.734 19.234 1 91.5 410 PRO A C 1
ATOM 3237 O O . PRO A 1 410 ? -1.265 7.07 20.156 1 91.5 410 PRO A O 1
ATOM 3240 N N . HIS A 1 411 ? -2.996 8.078 19.219 1 89 411 HIS A N 1
ATOM 3241 C CA . HIS A 1 411 ? -3.873 7.789 20.344 1 89 411 HIS A CA 1
ATOM 3242 C C . HIS A 1 411 ? -4.699 6.535 20.094 1 89 411 HIS A C 1
ATOM 3244 O O . HIS A 1 411 ? -5.496 6.133 20.953 1 89 411 HIS A O 1
ATOM 3250 N N . TYR A 1 412 ? -4.613 5.977 18.922 1 88.19 412 TYR A N 1
ATOM 3251 C CA . TYR A 1 412 ? -5.219 4.688 18.609 1 88.19 412 TYR A CA 1
ATOM 3252 C C . TYR A 1 412 ? -4.336 3.896 17.641 1 88.19 412 TYR A C 1
ATOM 3254 O O . TYR A 1 412 ? -3.244 4.344 17.281 1 88.19 412 TYR A O 1
ATOM 3262 N N . ALA A 1 413 ? -4.754 2.705 17.297 1 89.75 413 ALA A N 1
ATOM 3263 C CA . ALA A 1 413 ? -3.963 1.833 16.438 1 89.75 413 ALA A CA 1
ATOM 3264 C C . ALA A 1 413 ? -3.967 2.342 14.992 1 89.75 413 ALA A C 1
ATOM 3266 O O . ALA A 1 413 ? -4.426 1.648 14.086 1 89.75 413 ALA A O 1
ATOM 3267 N N . MET A 1 414 ? -3.303 3.488 14.828 1 93.38 414 MET A N 1
ATOM 3268 C CA . MET A 1 414 ? -3.172 4.09 13.5 1 93.38 414 MET A CA 1
ATOM 3269 C C . MET A 1 414 ? -2.127 3.352 12.672 1 93.38 414 MET A C 1
ATOM 3271 O O . MET A 1 414 ? -1.064 2.99 13.18 1 93.38 414 MET A O 1
ATOM 3275 N N . ARG A 1 415 ? -2.477 3.182 11.414 1 94.56 415 ARG A N 1
ATOM 3276 C CA . ARG A 1 415 ? -1.493 2.568 10.523 1 94.56 415 ARG A CA 1
ATOM 3277 C C . ARG A 1 415 ? -0.188 3.357 10.523 1 94.56 415 ARG A C 1
ATOM 3279 O O . ARG A 1 415 ? -0.184 4.562 10.273 1 94.56 415 ARG A O 1
ATOM 3286 N N . HIS A 1 416 ? 0.905 2.746 10.844 1 96.31 416 HIS A N 1
ATOM 3287 C CA . HIS A 1 416 ? 2.25 3.311 10.891 1 96.31 416 HIS A CA 1
ATOM 3288 C C . HIS A 1 416 ? 2.295 4.551 11.773 1 96.31 416 HIS A C 1
ATOM 3290 O O . HIS A 1 416 ? 2.939 5.543 11.43 1 96.31 416 HIS A O 1
ATOM 3296 N N . GLY A 1 417 ? 1.613 4.496 12.898 1 95.75 417 GLY A N 1
ATOM 3297 C CA . GLY A 1 417 ? 1.562 5.605 13.844 1 95.75 417 GLY A CA 1
ATOM 3298 C C . GLY A 1 417 ? 2.934 6.098 14.258 1 95.75 417 GLY A C 1
ATOM 3299 O O . GLY A 1 417 ? 3.201 7.301 14.227 1 95.75 417 GLY A O 1
ATOM 3300 N N . PRO A 1 418 ? 3.828 5.211 14.625 1 95.88 418 PRO A N 1
ATOM 3301 C CA . PRO A 1 418 ? 5.168 5.645 15.039 1 95.88 418 PRO A CA 1
ATOM 3302 C C . PRO A 1 418 ? 5.891 6.438 13.953 1 95.88 418 PRO A C 1
ATOM 3304 O O . PRO A 1 418 ? 6.574 7.422 14.258 1 95.88 418 PRO A O 1
ATOM 3307 N N . ALA A 1 419 ? 5.781 6.031 12.695 1 97.31 419 ALA A N 1
ATOM 3308 C CA . ALA A 1 419 ? 6.426 6.75 11.602 1 97.31 419 ALA A CA 1
ATOM 3309 C C . ALA A 1 419 ? 5.828 8.141 11.43 1 97.31 419 ALA A C 1
ATOM 3311 O O . ALA A 1 419 ? 6.539 9.094 11.102 1 97.31 419 ALA A O 1
ATOM 3312 N N . LYS A 1 420 ? 4.602 8.266 11.711 1 97.25 420 LYS A N 1
ATOM 3313 C CA . LYS A 1 420 ? 3.879 9.508 11.445 1 97.25 420 LYS A CA 1
ATOM 3314 C C . LYS A 1 420 ? 4.035 10.492 12.602 1 97.25 420 LYS A C 1
ATOM 3316 O O . LYS A 1 420 ? 3.932 11.703 12.406 1 97.25 420 LYS A O 1
ATOM 3321 N N . TYR A 1 421 ? 4.352 9.969 13.828 1 96.94 421 TYR A N 1
ATOM 3322 C CA . TYR A 1 421 ? 4.258 10.891 14.953 1 96.94 421 TYR A CA 1
ATOM 3323 C C . TYR A 1 421 ? 5.488 10.781 15.844 1 96.94 421 TYR A C 1
ATOM 3325 O O . TYR A 1 421 ? 5.762 11.672 16.656 1 96.94 421 TYR A O 1
ATOM 3333 N N . CYS A 1 422 ? 6.227 9.672 15.781 1 97.62 422 CYS A N 1
ATOM 3334 C CA . CYS A 1 422 ? 7.141 9.414 16.891 1 97.62 422 CYS A CA 1
ATOM 3335 C C . CYS A 1 422 ? 8.594 9.531 16.438 1 97.62 422 CYS A C 1
ATOM 3337 O O . CYS A 1 422 ? 9.516 9.227 17.188 1 97.62 422 CYS A O 1
ATOM 3339 N N . LYS A 1 423 ? 8.859 9.93 15.219 1 98.31 423 LYS A N 1
ATOM 3340 C CA . LYS A 1 423 ? 10.234 10.148 14.781 1 98.31 423 LYS A CA 1
ATOM 3341 C C . LYS A 1 423 ? 10.852 11.352 15.5 1 98.31 423 LYS A C 1
ATOM 3343 O O . LYS A 1 423 ? 10.141 12.164 16.078 1 98.31 423 LYS A O 1
ATOM 3348 N N . PHE A 1 424 ? 12.164 11.43 15.391 1 98.75 424 PHE A N 1
ATOM 3349 C CA . PHE A 1 424 ? 12.883 12.492 16.078 1 98.75 424 PHE A CA 1
ATOM 3350 C C . PHE A 1 424 ? 12.875 13.781 15.258 1 98.75 424 PHE A C 1
ATOM 3352 O O . PHE A 1 424 ? 13.102 14.867 15.797 1 98.75 424 PHE A O 1
ATOM 3359 N N . SER A 1 425 ? 12.648 13.633 13.953 1 98.75 425 SER A N 1
ATOM 3360 C CA . SER A 1 425 ? 12.602 14.812 13.094 1 98.75 425 SER A CA 1
ATOM 3361 C C . SER A 1 425 ? 11.797 14.539 11.828 1 98.75 425 SER A C 1
ATOM 3363 O O . SER A 1 425 ? 11.648 13.391 11.422 1 98.75 425 SER A O 1
ATOM 3365 N N . TYR A 1 426 ? 11.266 15.562 11.227 1 98.62 426 TYR A N 1
ATOM 3366 C CA . TYR A 1 426 ? 10.562 15.578 9.953 1 98.62 426 TYR A CA 1
ATOM 3367 C C . TYR A 1 426 ? 11.039 16.734 9.078 1 98.62 426 TYR A C 1
ATOM 3369 O O . TYR A 1 426 ? 11.258 17.844 9.57 1 98.62 426 TYR A O 1
ATOM 3377 N N . SER A 1 427 ? 11.172 16.5 7.781 1 98.69 427 SER A N 1
ATOM 3378 C CA . SER A 1 427 ? 11.789 17.453 6.879 1 98.69 427 SER A CA 1
ATOM 3379 C C . SER A 1 427 ? 10.859 17.797 5.719 1 98.69 427 SER A C 1
ATOM 3381 O O . SER A 1 427 ? 10.195 16.922 5.164 1 98.69 427 SER A O 1
ATOM 3383 N N . ALA A 1 428 ? 10.844 19.078 5.375 1 97.88 428 ALA A N 1
ATOM 3384 C CA . ALA A 1 428 ? 10.078 19.516 4.211 1 97.88 428 ALA A CA 1
ATOM 3385 C C . ALA A 1 428 ? 10.711 19.016 2.916 1 97.88 428 ALA A C 1
ATOM 3387 O O . ALA A 1 428 ? 10.016 18.812 1.915 1 97.88 428 ALA A O 1
ATOM 3388 N N . ALA A 1 429 ? 12.016 18.797 2.943 1 97.38 429 ALA A N 1
ATOM 3389 C CA . ALA A 1 429 ? 12.742 18.469 1.721 1 97.38 429 ALA A CA 1
ATOM 3390 C C . ALA A 1 429 ? 12.844 16.953 1.535 1 97.38 429 ALA A C 1
ATOM 3392 O O . ALA A 1 429 ? 12.805 16.453 0.407 1 97.38 429 ALA A O 1
ATOM 3393 N N . PHE A 1 430 ? 12.977 16.281 2.68 1 98.31 430 PHE A N 1
ATOM 3394 C CA . PHE A 1 430 ? 13.359 14.875 2.572 1 98.31 430 PHE A CA 1
ATOM 3395 C C . PHE A 1 430 ? 12.195 13.961 2.93 1 98.31 430 PHE A C 1
ATOM 3397 O O . PHE A 1 430 ? 12.258 12.75 2.711 1 98.31 430 PHE A O 1
ATOM 3404 N N . GLY A 1 431 ? 11.102 14.516 3.432 1 97.81 431 GLY A N 1
ATOM 3405 C CA . GLY A 1 431 ? 9.922 13.727 3.773 1 97.81 431 GLY A CA 1
ATOM 3406 C C . GLY A 1 431 ? 10.18 12.711 4.871 1 97.81 431 GLY A C 1
ATOM 3407 O O . GLY A 1 431 ? 11.188 12.797 5.574 1 97.81 431 GLY A O 1
ATOM 3408 N N . PHE A 1 432 ? 9.258 11.844 5.152 1 98.62 432 PHE A N 1
ATOM 3409 C CA . PHE A 1 432 ? 9.414 10.734 6.09 1 98.62 432 PHE A CA 1
ATOM 3410 C C . PHE A 1 432 ? 8.977 9.422 5.457 1 98.62 432 PHE A C 1
ATOM 3412 O O . PHE A 1 432 ? 8.312 9.422 4.418 1 98.62 432 PHE A O 1
ATOM 3419 N N . CYS A 1 433 ? 9.391 8.336 6.023 1 98.56 433 CYS A N 1
ATOM 3420 C CA . CYS A 1 433 ? 9.102 7.012 5.492 1 98.56 433 CYS A CA 1
ATOM 3421 C C . CYS A 1 433 ? 8.039 6.309 6.328 1 98.56 433 CYS A C 1
ATOM 3423 O O . CYS A 1 433 ? 8.008 6.453 7.551 1 98.56 433 CYS A O 1
ATOM 3425 N N . CYS A 1 434 ? 7.188 5.609 5.672 1 97.75 434 CYS A N 1
ATOM 3426 C CA . CYS A 1 434 ? 6.348 4.59 6.293 1 97.75 434 CYS A CA 1
ATOM 3427 C C . CYS A 1 434 ? 6.844 3.191 5.957 1 97.75 434 CYS A C 1
ATOM 3429 O O . CYS A 1 434 ? 7.219 2.92 4.812 1 97.75 434 CYS A O 1
ATOM 3431 N N . PRO A 1 435 ? 6.824 2.324 6.949 1 96.94 435 PRO A N 1
ATOM 3432 C CA . PRO A 1 435 ? 7.305 0.966 6.68 1 96.94 435 PRO A CA 1
ATOM 3433 C C . PRO A 1 435 ? 6.449 0.234 5.648 1 96.94 435 PRO A C 1
ATOM 3435 O O . PRO A 1 435 ? 5.234 0.445 5.582 1 96.94 435 PRO A O 1
ATOM 3438 N N . THR A 1 436 ? 7.094 -0.639 4.84 1 96.31 436 THR A N 1
ATOM 3439 C CA . THR A 1 436 ? 6.402 -1.529 3.914 1 96.31 436 THR A CA 1
ATOM 3440 C C . THR A 1 436 ? 6.355 -2.951 4.465 1 96.31 436 THR A C 1
ATOM 3442 O O . THR A 1 436 ? 5.676 -3.818 3.906 1 96.31 436 THR A O 1
ATOM 3445 N N . GLY A 1 437 ? 7 -3.188 5.484 1 93.25 437 GLY A N 1
ATOM 3446 C CA . GLY A 1 437 ? 7.199 -4.422 6.223 1 93.25 437 GLY A CA 1
ATOM 3447 C C . GLY A 1 437 ? 8.195 -4.281 7.363 1 93.25 437 GLY A C 1
ATOM 3448 O O . GLY A 1 437 ? 8.539 -3.168 7.758 1 93.25 437 GLY A O 1
ATOM 3449 N N . ASP A 1 438 ? 8.625 -5.398 7.949 1 88.88 438 ASP A N 1
ATOM 3450 C CA . ASP A 1 438 ? 9.5 -5.281 9.109 1 88.88 438 ASP A CA 1
ATOM 3451 C C . ASP A 1 438 ? 10.562 -6.375 9.109 1 88.88 438 ASP A C 1
ATOM 3453 O O . ASP A 1 438 ? 11.141 -6.684 10.148 1 88.88 438 ASP A O 1
ATOM 3457 N N . MET A 1 439 ? 10.789 -6.941 7.98 1 89.88 439 MET A N 1
ATOM 3458 C CA . MET A 1 439 ? 11.703 -8.078 7.938 1 89.88 439 MET A CA 1
ATOM 3459 C C . MET A 1 439 ? 13.148 -7.613 7.879 1 89.88 439 MET A C 1
ATOM 3461 O O . MET A 1 439 ? 14.062 -8.359 8.234 1 89.88 439 MET A O 1
ATOM 3465 N N . ASP A 1 440 ? 13.352 -6.441 7.332 1 94 440 ASP A N 1
ATOM 3466 C CA . ASP A 1 440 ? 14.688 -5.859 7.305 1 94 440 ASP A CA 1
ATOM 3467 C C . ASP A 1 440 ? 14.625 -4.336 7.344 1 94 440 ASP A C 1
ATOM 3469 O O . ASP A 1 440 ? 13.547 -3.756 7.477 1 94 440 ASP A O 1
ATOM 3473 N N . LEU A 1 441 ? 15.805 -3.719 7.285 1 96.81 441 LEU A N 1
ATOM 3474 C CA . LEU A 1 441 ? 15.875 -2.27 7.426 1 96.81 441 LEU A CA 1
ATOM 3475 C C . LEU A 1 441 ? 15.312 -1.574 6.191 1 96.81 441 LEU A C 1
ATOM 3477 O O . LEU A 1 441 ? 14.797 -0.457 6.285 1 96.81 441 LEU A O 1
ATOM 3481 N N . GLY A 1 442 ? 15.469 -2.234 5.027 1 96.88 442 GLY A N 1
ATOM 3482 C CA . GLY A 1 442 ? 14.875 -1.66 3.832 1 96.88 442 GLY A CA 1
ATOM 3483 C C . GLY A 1 442 ? 13.367 -1.535 3.914 1 96.88 442 GLY A C 1
ATOM 3484 O O . GLY A 1 442 ? 12.797 -0.539 3.467 1 96.88 442 GLY A O 1
ATOM 3485 N N . GLN A 1 443 ? 12.711 -2.51 4.504 1 96.62 443 GLN A N 1
ATOM 3486 C CA . GLN A 1 443 ? 11.266 -2.508 4.684 1 96.62 443 GLN A CA 1
ATOM 3487 C C . GLN A 1 443 ? 10.852 -1.57 5.812 1 96.62 443 GLN A C 1
ATOM 3489 O O . GLN A 1 443 ? 9.867 -0.842 5.695 1 96.62 443 GLN A O 1
ATOM 3494 N N . LEU A 1 444 ? 11.609 -1.586 6.879 1 97.44 444 LEU A N 1
ATOM 3495 C CA . LEU A 1 444 ? 11.297 -0.757 8.039 1 97.44 444 LEU A CA 1
ATOM 3496 C C . LEU A 1 444 ? 11.469 0.722 7.711 1 97.44 444 LEU A C 1
ATOM 3498 O O . LEU A 1 444 ? 10.727 1.566 8.211 1 97.44 444 LEU A O 1
ATOM 3502 N N . ALA A 1 445 ? 12.531 1.031 6.957 1 98.12 445 ALA A N 1
ATOM 3503 C CA . ALA A 1 445 ? 12.875 2.395 6.566 1 98.12 445 ALA A CA 1
ATOM 3504 C C . ALA A 1 445 ? 12.805 3.344 7.758 1 98.12 445 ALA A C 1
ATOM 3506 O O . ALA A 1 445 ? 12.078 4.34 7.723 1 98.12 445 ALA A O 1
ATOM 3507 N N . PRO A 1 446 ? 13.562 3.152 8.766 1 98.44 446 PRO A N 1
ATOM 3508 C CA . PRO A 1 446 ? 13.422 3.928 10.008 1 98.44 446 PRO A CA 1
ATOM 3509 C C . PRO A 1 446 ? 14.156 5.266 9.945 1 98.44 446 PRO A C 1
ATOM 3511 O O . PRO A 1 446 ? 14.992 5.555 10.812 1 98.44 446 PRO A O 1
ATOM 3514 N N . ASP A 1 447 ? 13.797 6.094 8.938 1 98.88 447 ASP A N 1
ATOM 3515 C CA . ASP A 1 447 ? 14.375 7.434 8.859 1 98.88 447 ASP A CA 1
ATOM 3516 C C . ASP A 1 447 ? 14.086 8.227 10.125 1 98.88 447 ASP A C 1
ATOM 3518 O O . ASP A 1 447 ? 13 8.117 10.703 1 98.88 447 ASP A O 1
ATOM 3522 N N . SER A 1 448 ? 15.156 8.977 10.578 1 98.81 448 SER A N 1
ATOM 3523 C CA . SER A 1 448 ? 15.062 9.867 11.727 1 98.81 448 SER A CA 1
ATOM 3524 C C . SER A 1 448 ? 14.641 9.102 12.984 1 98.81 448 SER A C 1
ATOM 3526 O O . SER A 1 448 ? 13.922 9.633 13.828 1 98.81 448 SER A O 1
ATOM 3528 N N . MET A 1 449 ? 15.039 7.855 13.086 1 98.62 449 MET A N 1
ATOM 3529 C CA . MET A 1 449 ? 14.711 7.035 14.25 1 98.62 449 MET A CA 1
ATOM 3530 C C . MET A 1 449 ? 15.914 6.203 14.688 1 98.62 449 MET A C 1
ATOM 3532 O O . MET A 1 449 ? 16.891 6.09 13.953 1 98.62 449 MET A O 1
ATOM 3536 N N . LEU A 1 450 ? 15.875 5.688 15.93 1 98.62 450 LEU A N 1
ATOM 3537 C CA . LEU A 1 450 ? 16.703 4.602 16.438 1 98.62 450 LEU A CA 1
ATOM 3538 C C . LEU A 1 450 ? 15.93 3.291 16.469 1 98.62 450 LEU A C 1
ATOM 3540 O O . LEU A 1 450 ? 14.93 3.178 17.172 1 98.62 450 LEU A O 1
ATOM 3544 N N . ALA A 1 451 ? 16.375 2.342 15.625 1 98.5 451 ALA A N 1
ATOM 3545 C CA . ALA A 1 451 ? 15.773 1.013 15.617 1 98.5 451 ALA A CA 1
ATOM 3546 C C . ALA A 1 451 ? 16.625 0.02 16.406 1 98.5 451 ALA A C 1
ATOM 3548 O O . ALA A 1 451 ? 17.844 -0.016 16.266 1 98.5 451 ALA A O 1
AT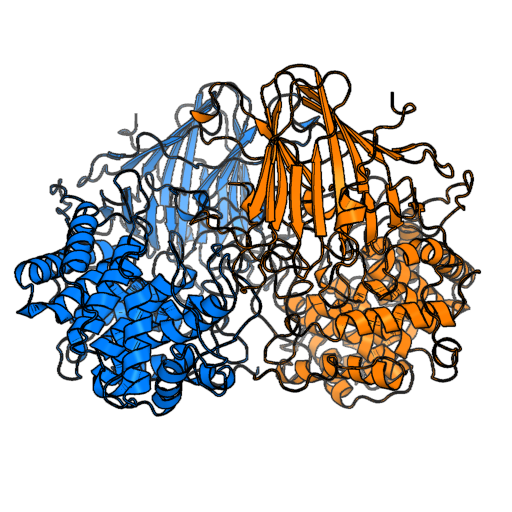OM 3549 N N . LEU A 1 452 ? 15.977 -0.743 17.266 1 97.88 452 LEU A N 1
ATOM 3550 C CA . LEU A 1 452 ? 16.656 -1.729 18.094 1 97.88 452 LEU A CA 1
ATOM 3551 C C . LEU A 1 452 ? 16.078 -3.123 17.859 1 97.88 452 LEU A C 1
ATOM 3553 O O . LEU A 1 452 ? 14.883 -3.27 17.609 1 97.88 452 LEU A O 1
ATOM 3557 N N . LYS A 1 453 ? 16.891 -4.062 17.906 1 96.5 453 LYS A N 1
ATOM 3558 C CA . LYS A 1 453 ? 16.516 -5.461 17.75 1 96.5 453 LYS A CA 1
ATOM 3559 C C . LYS A 1 453 ? 17.188 -6.332 18.812 1 96.5 453 LYS A C 1
ATOM 3561 O O . LYS A 1 453 ? 18.359 -6.148 19.109 1 96.5 453 LYS A O 1
ATOM 3566 N N . ASP A 1 454 ? 16.406 -7.223 19.438 1 95.44 454 ASP A N 1
ATOM 3567 C CA . ASP A 1 454 ? 16.953 -8.141 20.422 1 95.44 454 ASP A CA 1
ATOM 3568 C C . ASP A 1 454 ? 18.016 -9.055 19.781 1 95.44 454 ASP A C 1
ATOM 3570 O O . ASP A 1 454 ? 17.734 -9.727 18.781 1 95.44 454 ASP A O 1
ATOM 3574 N N . ALA A 1 455 ? 19.141 -9 20.297 1 95.56 455 ALA A N 1
ATOM 3575 C CA . ALA A 1 455 ? 20.234 -9.828 19.812 1 95.56 455 ALA A CA 1
ATOM 3576 C C . ALA A 1 455 ? 20.75 -10.75 20.922 1 95.56 455 ALA A C 1
ATOM 3578 O O . ALA A 1 455 ? 21.938 -11.078 20.953 1 95.56 455 ALA A O 1
ATOM 3579 N N . SER A 1 456 ? 19.906 -11.062 21.828 1 94.19 456 SER A N 1
ATOM 3580 C CA . SER A 1 456 ? 20.281 -11.961 22.906 1 94.19 456 SER A CA 1
ATOM 3581 C C . SER A 1 456 ? 20.531 -13.375 22.391 1 94.19 456 SER A C 1
ATOM 3583 O O . SER A 1 456 ? 20.062 -13.742 21.312 1 94.19 456 SER A O 1
ATOM 3585 N N . ASP A 1 457 ? 21.203 -14.141 23.172 1 91.19 457 ASP A N 1
ATOM 3586 C CA . ASP A 1 457 ? 21.516 -15.516 22.797 1 91.19 457 ASP A CA 1
ATOM 3587 C C . ASP A 1 457 ? 20.234 -16.328 22.625 1 91.19 457 ASP A C 1
ATOM 3589 O O . ASP A 1 457 ? 19.312 -16.219 23.438 1 91.19 457 ASP A O 1
ATOM 3593 N N . GLY A 1 458 ? 20.172 -17.078 21.594 1 88.38 458 GLY A N 1
ATOM 3594 C CA . GLY A 1 458 ? 19.062 -18 21.391 1 88.38 458 GLY A CA 1
ATOM 3595 C C . GLY A 1 458 ? 17.938 -17.422 20.562 1 88.38 458 GLY A C 1
ATOM 3596 O O . GLY A 1 458 ? 17.047 -18.141 20.109 1 88.38 458 GLY A O 1
ATOM 3597 N N . VAL A 1 459 ? 17.984 -16.141 20.328 1 89.44 459 VAL A N 1
ATOM 3598 C CA . VAL A 1 459 ? 16.906 -15.484 19.594 1 89.44 459 VAL A CA 1
ATOM 3599 C C . VAL A 1 459 ? 16.875 -16.016 18.156 1 89.44 459 VAL A C 1
ATOM 3601 O O . VAL A 1 459 ? 15.797 -16.141 17.562 1 89.44 459 VAL A O 1
ATOM 3604 N N . ASP A 1 460 ? 17.891 -16.406 17.625 1 85.69 460 ASP A N 1
ATOM 3605 C CA . ASP A 1 460 ? 17.984 -16.828 16.234 1 85.69 460 ASP A CA 1
ATOM 3606 C C . ASP A 1 460 ? 17.438 -18.234 16.047 1 85.69 460 ASP A C 1
ATOM 3608 O O . ASP A 1 460 ? 17.188 -18.672 14.914 1 85.69 460 ASP A O 1
ATOM 3612 N N . ALA A 1 461 ? 17.234 -18.953 17.094 1 86.69 461 ALA A N 1
ATOM 3613 C CA . ALA A 1 461 ? 16.703 -20.297 17.031 1 86.69 461 ALA A CA 1
ATOM 3614 C C . ALA A 1 461 ? 15.172 -20.297 16.906 1 86.69 461 ALA A C 1
ATOM 3616 O O . ALA A 1 461 ? 14.555 -21.328 16.688 1 86.69 461 ALA A O 1
ATOM 3617 N N . ALA A 1 462 ? 14.648 -19.156 16.984 1 91.81 462 ALA A N 1
ATOM 3618 C CA . ALA A 1 462 ? 13.203 -18.984 16.859 1 91.81 462 ALA A CA 1
ATOM 3619 C C . ALA A 1 462 ? 12.859 -18.203 15.586 1 91.81 462 ALA A C 1
ATOM 3621 O O . ALA A 1 462 ? 13.594 -18.266 14.594 1 91.81 462 ALA A O 1
ATOM 3622 N N . ASP A 1 463 ? 11.68 -17.656 15.484 1 90.25 463 ASP A N 1
ATOM 3623 C CA . ASP A 1 463 ? 11.219 -16.906 14.312 1 90.25 463 ASP A CA 1
ATOM 3624 C C . ASP A 1 463 ? 11.93 -15.562 14.211 1 90.25 463 ASP A C 1
ATOM 3626 O O . ASP A 1 463 ? 11.641 -14.773 13.312 1 90.25 463 ASP A O 1
ATOM 3630 N N . GLY A 1 464 ? 12.961 -15.406 15.047 1 83.62 464 GLY A N 1
ATOM 3631 C CA . GLY A 1 464 ? 13.703 -14.164 15.031 1 83.62 464 GLY A CA 1
ATOM 3632 C C . GLY A 1 464 ? 12.945 -13 15.656 1 83.62 464 GLY A C 1
ATOM 3633 O O . GLY A 1 464 ? 11.859 -13.188 16.203 1 83.62 464 GLY A O 1
ATOM 3634 N N . GLU A 1 465 ? 13.656 -11.812 15.664 1 85 465 GLU A N 1
ATOM 3635 C CA . GLU A 1 465 ? 13.086 -10.594 16.219 1 85 465 GLU A CA 1
ATOM 3636 C C . GLU A 1 465 ? 12.898 -9.523 15.141 1 85 465 GLU A C 1
ATOM 3638 O O . GLU A 1 465 ? 13.57 -9.562 14.109 1 85 465 GLU A O 1
ATOM 3643 N N . THR A 1 466 ? 11.898 -8.742 15.367 1 88.31 466 THR A N 1
ATOM 3644 C CA . THR A 1 466 ? 11.711 -7.586 14.5 1 88.31 466 THR A CA 1
ATOM 3645 C C . THR A 1 466 ? 12.305 -6.328 15.125 1 88.31 466 THR A C 1
ATOM 3647 O O . THR A 1 466 ? 12.508 -6.273 16.344 1 88.31 466 THR A O 1
ATOM 3650 N N . TRP A 1 467 ? 12.641 -5.422 14.297 1 95.5 467 TRP A N 1
ATOM 3651 C CA . TRP A 1 467 ? 13.141 -4.133 14.758 1 95.5 467 TRP A CA 1
ATOM 3652 C C . TRP A 1 467 ? 12.055 -3.359 15.5 1 95.5 467 TRP A C 1
ATOM 3654 O O . TRP A 1 467 ? 10.883 -3.404 15.125 1 95.5 467 TRP A O 1
ATOM 3664 N N . ARG A 1 468 ? 12.469 -2.725 16.578 1 96 468 ARG A N 1
ATOM 3665 C CA . ARG A 1 468 ? 11.562 -1.862 17.328 1 96 468 ARG A CA 1
ATOM 3666 C C . ARG A 1 468 ? 12.008 -0.405 17.25 1 96 468 ARG A C 1
ATOM 3668 O O . ARG A 1 468 ? 13.203 -0.113 17.297 1 96 468 ARG A O 1
ATOM 3675 N N . VAL A 1 469 ? 11.055 0.465 17.062 1 97.06 469 VAL A N 1
ATOM 3676 C CA . VAL A 1 469 ? 11.281 1.907 17.094 1 97.06 469 VAL A CA 1
ATOM 3677 C C . VAL A 1 469 ? 10.391 2.545 18.156 1 97.06 469 VAL A C 1
ATOM 3679 O O . VAL A 1 469 ? 9.508 1.889 18.719 1 97.06 469 VAL A O 1
ATOM 3682 N N . ARG A 1 470 ? 10.633 3.791 18.5 1 97.31 470 ARG A N 1
ATOM 3683 C CA . ARG A 1 470 ? 9.852 4.504 19.5 1 97.31 470 ARG A CA 1
ATOM 3684 C C . ARG A 1 470 ? 8.383 4.555 19.125 1 97.31 470 ARG A C 1
ATOM 3686 O O . ARG A 1 470 ? 8.039 4.973 18.016 1 97.31 470 ARG A O 1
ATOM 3693 N N . ARG A 1 471 ? 7.535 4.133 20.062 1 94.62 471 ARG A N 1
ATOM 3694 C CA . ARG A 1 471 ? 6.098 4.156 19.828 1 94.62 471 ARG A CA 1
ATOM 3695 C C . ARG A 1 471 ? 5.398 5.086 20.812 1 94.62 471 ARG A C 1
ATOM 3697 O O . ARG A 1 471 ? 4.344 5.645 20.516 1 94.62 471 ARG A O 1
ATOM 3704 N N . ASN A 1 472 ? 5.973 5.188 21.984 1 93.75 472 ASN A N 1
ATOM 3705 C CA . ASN A 1 472 ? 5.387 5.984 23.062 1 93.75 472 ASN A CA 1
ATOM 3706 C C . ASN A 1 472 ? 6.445 6.805 23.797 1 93.75 472 ASN A C 1
ATOM 3708 O O . ASN A 1 472 ? 7.035 6.328 24.766 1 93.75 472 ASN A O 1
ATOM 3712 N N . PRO A 1 473 ? 6.539 8.055 23.422 1 96 473 PRO A N 1
ATOM 3713 C CA . PRO A 1 473 ? 7.469 8.906 24.172 1 96 473 PRO A CA 1
ATOM 3714 C C . PRO A 1 473 ? 7.031 9.117 25.625 1 96 473 PRO A C 1
ATOM 3716 O O . PRO A 1 473 ? 5.848 9.32 25.891 1 96 473 PRO A O 1
ATOM 3719 N N . ILE A 1 474 ? 7.992 9.047 26.5 1 95.75 474 ILE A N 1
ATOM 3720 C CA . ILE A 1 474 ? 7.773 9.211 27.922 1 95.75 474 ILE A CA 1
ATOM 3721 C C . ILE A 1 474 ? 8.523 10.445 28.422 1 95.75 474 ILE A C 1
ATOM 3723 O O . ILE A 1 474 ? 9.656 10.703 28 1 95.75 474 ILE A O 1
ATOM 3727 N N . ASP A 1 475 ? 7.898 11.266 29.281 1 96.44 475 ASP A N 1
ATOM 3728 C CA . ASP A 1 475 ? 8.5 12.414 29.953 1 96.44 475 ASP A CA 1
ATOM 3729 C C . ASP A 1 475 ? 9.086 13.391 28.938 1 96.44 475 ASP A C 1
ATOM 3731 O O . ASP A 1 475 ? 10.227 13.844 29.094 1 96.44 475 ASP A O 1
ATOM 3735 N N . ALA A 1 476 ? 8.359 13.672 27.875 1 97.12 476 ALA A N 1
ATOM 3736 C CA . ALA A 1 476 ? 8.82 14.586 26.844 1 97.12 476 ALA A CA 1
ATOM 3737 C C . ALA A 1 476 ? 8.75 16.031 27.312 1 97.12 476 ALA A C 1
ATOM 3739 O O . ALA A 1 476 ? 7.758 16.438 27.938 1 97.12 476 ALA A O 1
ATOM 3740 N N . LYS A 1 477 ? 9.789 16.812 27.078 1 96.44 477 LYS A N 1
ATOM 3741 C CA . LYS A 1 477 ? 9.789 18.219 27.484 1 96.44 477 LYS A CA 1
ATOM 3742 C C . LYS A 1 477 ? 10.711 19.047 26.594 1 96.44 477 LYS A C 1
ATOM 3744 O O . LYS A 1 477 ? 11.664 18.516 26.016 1 96.44 477 LYS A O 1
ATOM 3749 N N . ILE A 1 478 ? 10.336 20.25 26.438 1 96.88 478 ILE A N 1
ATOM 3750 C CA . ILE A 1 478 ? 11.234 21.25 25.875 1 96.88 478 ILE A CA 1
ATOM 3751 C C . ILE A 1 478 ? 12.047 21.906 27 1 96.88 478 ILE A C 1
ATOM 3753 O O . ILE A 1 478 ? 11.477 22.469 27.938 1 96.88 478 ILE A O 1
ATOM 3757 N N . VAL A 1 479 ? 13.344 21.781 26.922 1 96.81 479 VAL A N 1
ATOM 3758 C CA . VAL A 1 479 ? 14.234 22.328 27.938 1 96.81 479 VAL A CA 1
ATOM 3759 C C . VAL A 1 479 ? 14.938 23.562 27.391 1 96.81 479 VAL A C 1
ATOM 3761 O O . VAL A 1 479 ? 15.406 23.578 26.25 1 96.81 479 VAL A O 1
ATOM 3764 N N . GLY A 1 480 ? 14.969 24.609 28.188 1 95.44 480 GLY A N 1
ATOM 3765 C CA . GLY A 1 480 ? 15.688 25.812 27.828 1 95.44 480 GLY A CA 1
ATOM 3766 C C . GLY A 1 480 ? 14.953 26.641 26.781 1 95.44 480 GLY A C 1
ATOM 3767 O O . GLY A 1 480 ? 15.586 27.297 25.953 1 95.44 480 GLY A O 1
ATOM 3768 N N . ARG A 1 481 ? 13.672 26.594 26.719 1 94.25 481 ARG A N 1
ATOM 3769 C CA . ARG A 1 481 ? 12.875 27.375 25.766 1 94.25 481 ARG A CA 1
ATOM 3770 C C . ARG A 1 481 ? 13.234 28.844 25.812 1 94.25 481 ARG A C 1
ATOM 3772 O O . ARG A 1 481 ? 13.359 29.422 26.906 1 94.25 481 ARG A O 1
ATOM 3779 N N . GLY A 1 482 ? 13.414 29.438 24.672 1 90.62 482 GLY A N 1
ATOM 3780 C CA . GLY A 1 482 ? 13.703 30.859 24.578 1 90.62 482 GLY A CA 1
ATOM 3781 C C . GLY A 1 482 ? 15.172 31.172 24.766 1 90.62 482 GLY A C 1
ATOM 3782 O O . GLY A 1 482 ? 15.555 32.344 24.844 1 90.62 482 GLY A O 1
ATOM 3783 N N . THR A 1 483 ? 15.969 30.125 24.938 1 92.81 483 THR A N 1
ATOM 3784 C CA . THR A 1 483 ? 17.406 30.344 25.094 1 92.81 483 THR A CA 1
ATOM 3785 C C . THR A 1 483 ? 18.188 29.609 24 1 92.81 483 THR A C 1
ATOM 3787 O O . THR A 1 483 ? 17.594 28.844 23.219 1 92.81 483 THR A O 1
ATOM 3790 N N . ASP A 1 484 ? 19.484 29.875 23.969 1 90.62 484 ASP A N 1
ATOM 3791 C CA . ASP A 1 484 ? 20.359 29.234 22.984 1 90.62 484 ASP A CA 1
ATOM 3792 C C . ASP A 1 484 ? 20.641 27.781 23.375 1 90.62 484 ASP A C 1
ATOM 3794 O O . ASP A 1 484 ? 21.297 27.062 22.609 1 90.62 484 ASP A O 1
ATOM 3798 N N . LYS A 1 485 ? 20.094 27.344 24.5 1 94.81 485 LYS A N 1
ATOM 3799 C CA . LYS A 1 485 ? 20.328 25.969 24.969 1 94.81 485 LYS A CA 1
ATOM 3800 C C . LYS A 1 485 ? 19.062 25.109 24.797 1 94.81 485 LYS A C 1
ATOM 3802 O O . LYS A 1 485 ? 18.953 24.047 25.422 1 94.81 485 LYS A O 1
ATOM 3807 N N . VAL A 1 486 ? 18.172 25.625 24.047 1 96.25 486 VAL A N 1
ATOM 3808 C CA . VAL A 1 486 ? 16.906 24.938 23.906 1 96.25 486 VAL A CA 1
ATOM 3809 C C . VAL A 1 486 ? 17.141 23.562 23.297 1 96.25 486 VAL A C 1
ATOM 3811 O O . VAL A 1 486 ? 17.969 23.406 22.391 1 96.25 486 VAL A O 1
ATOM 3814 N N . HIS A 1 487 ? 16.547 22.531 23.828 1 97.62 487 HIS A N 1
ATOM 3815 C CA . HIS A 1 487 ? 16.578 21.188 23.297 1 97.62 487 HIS A CA 1
ATOM 3816 C C . HIS A 1 487 ? 15.367 20.375 23.766 1 97.62 487 HIS A C 1
ATOM 3818 O O . HIS A 1 487 ? 14.602 20.844 24.609 1 97.62 487 HIS A O 1
ATOM 3824 N N . LEU A 1 488 ? 15.117 19.25 23.109 1 98.38 488 LEU A N 1
ATOM 3825 C CA . LEU A 1 488 ? 14.062 18.328 23.531 1 98.38 488 LEU A CA 1
ATOM 3826 C C . LEU A 1 488 ? 14.641 17.141 24.297 1 98.38 488 LEU A C 1
ATOM 3828 O O . LEU A 1 488 ? 15.719 16.656 23.969 1 98.38 488 LEU A O 1
ATOM 3832 N N . ARG A 1 489 ? 13.945 16.688 25.312 1 97.94 489 ARG A N 1
ATOM 3833 C CA . ARG A 1 489 ? 14.305 15.508 26.078 1 97.94 489 ARG A CA 1
ATOM 3834 C C . ARG A 1 489 ? 13.109 14.578 26.25 1 97.94 489 ARG A C 1
ATOM 3836 O O . ARG A 1 489 ? 11.992 15.031 26.5 1 97.94 489 ARG A O 1
ATOM 3843 N N . SER A 1 490 ? 13.32 13.297 26.016 1 97.75 490 SER A N 1
ATOM 3844 C CA . SER A 1 490 ? 12.266 12.305 26.203 1 97.75 490 SER A CA 1
ATOM 3845 C C . SER A 1 490 ? 12.852 10.914 26.406 1 97.75 490 SER A C 1
ATOM 3847 O O . SER A 1 490 ? 14.055 10.703 26.234 1 97.75 490 SER A O 1
ATOM 3849 N N . LYS A 1 491 ? 11.992 10 26.844 1 98 491 LYS A N 1
ATOM 3850 C CA . LYS A 1 491 ? 12.367 8.602 27 1 98 491 LYS A CA 1
ATOM 3851 C C . LYS A 1 491 ? 11.422 7.688 26.219 1 98 491 LYS A C 1
ATOM 3853 O O . LYS A 1 491 ? 10.383 8.133 25.734 1 98 491 LYS A O 1
ATOM 3858 N N . TRP A 1 492 ? 11.812 6.461 26.016 1 97.88 492 TRP A N 1
ATOM 3859 C CA . TRP A 1 492 ? 10.945 5.375 25.562 1 97.88 492 TRP A CA 1
ATOM 3860 C C . TRP A 1 492 ? 11.516 4.02 25.984 1 97.88 492 TRP A C 1
ATOM 3862 O O . TRP A 1 492 ? 12.672 3.924 26.391 1 97.88 492 TRP A O 1
ATOM 3872 N N . ARG A 1 493 ? 10.688 3.027 26.031 1 97.5 493 ARG A N 1
ATOM 3873 C CA . ARG A 1 493 ? 11.047 1.681 26.469 1 97.5 493 ARG A CA 1
ATOM 3874 C C . ARG A 1 493 ? 10.609 0.641 25.438 1 97.5 493 ARG A C 1
ATOM 3876 O O . ARG A 1 493 ? 9.5 0.12 25.516 1 97.5 493 ARG A O 1
ATOM 3883 N N . PRO A 1 494 ? 11.57 0.238 24.547 1 96.31 494 PRO A N 1
ATOM 3884 C CA . PRO A 1 494 ? 11.18 -0.791 23.578 1 96.31 494 PRO A CA 1
ATOM 3885 C C . PRO A 1 494 ? 10.781 -2.107 24.234 1 96.31 494 PRO A C 1
ATOM 3887 O O . PRO A 1 494 ? 9.938 -2.832 23.719 1 96.31 494 PRO A O 1
ATOM 3890 N N . TRP A 1 495 ? 11.391 -2.479 25.312 1 94.69 495 TRP A N 1
ATOM 3891 C CA . TRP A 1 495 ? 11.07 -3.6 26.188 1 94.69 495 TRP A CA 1
ATOM 3892 C C . TRP A 1 495 ? 11.039 -3.16 27.641 1 94.69 495 TRP A C 1
ATOM 3894 O O . TRP A 1 495 ? 11.523 -2.076 27.984 1 94.69 495 TRP A O 1
ATOM 3904 N N . LYS A 1 496 ? 10.492 -4.035 28.484 1 92.75 496 LYS A N 1
ATOM 3905 C CA . LYS A 1 496 ? 10.352 -3.693 29.906 1 92.75 496 LYS A CA 1
ATOM 3906 C C . LYS A 1 496 ? 11.719 -3.525 30.562 1 92.75 496 LYS A C 1
ATOM 3908 O O . LYS A 1 496 ? 11.852 -2.809 31.562 1 92.75 496 LYS A O 1
ATOM 3913 N N . ASP A 1 497 ? 12.766 -4.129 30 1 94.44 497 ASP A N 1
ATOM 3914 C CA . ASP A 1 497 ? 14.086 -4.109 30.625 1 94.44 497 ASP A CA 1
ATOM 3915 C C . ASP A 1 497 ? 15.062 -3.26 29.812 1 94.44 497 ASP A C 1
ATOM 3917 O O . ASP A 1 497 ? 16.281 -3.438 29.922 1 94.44 497 ASP A O 1
ATOM 3921 N N . VAL A 1 498 ? 14.617 -2.428 28.906 1 97.19 498 VAL A N 1
ATOM 3922 C CA . VAL A 1 498 ? 15.422 -1.507 28.109 1 97.19 498 VAL A CA 1
ATOM 3923 C C . VAL A 1 498 ? 14.82 -0.104 28.172 1 97.19 498 VAL A C 1
ATOM 3925 O O . VAL A 1 498 ? 13.609 0.069 28 1 97.19 498 VAL A O 1
ATOM 3928 N N . GLU A 1 499 ? 15.586 0.882 28.453 1 98.19 499 GLU A N 1
ATOM 3929 C CA . GLU A 1 499 ? 15.164 2.279 28.438 1 98.19 499 GLU A CA 1
ATOM 3930 C C . GLU A 1 499 ? 16.125 3.137 27.609 1 98.19 499 GLU A C 1
ATOM 3932 O O . GLU A 1 499 ? 17.344 2.98 27.703 1 98.19 499 GLU A O 1
ATOM 3937 N N . VAL A 1 500 ? 15.602 3.969 26.781 1 98.38 500 VAL A N 1
ATOM 3938 C CA . VAL A 1 500 ? 16.375 4.91 25.984 1 98.38 500 VAL A CA 1
ATOM 3939 C C . VAL A 1 500 ? 15.977 6.34 26.344 1 98.38 500 VAL A C 1
ATOM 3941 O O . VAL A 1 500 ? 14.812 6.723 26.219 1 98.38 500 VAL A O 1
ATOM 3944 N N . GLU A 1 501 ? 16.859 7.105 26.797 1 98 501 GLU A N 1
ATOM 3945 C CA . GLU A 1 501 ? 16.688 8.539 27 1 98 501 GLU A CA 1
ATOM 3946 C C . GLU A 1 501 ? 17.359 9.328 25.875 1 98 501 GLU A C 1
ATOM 3948 O O . GLU A 1 501 ? 18.516 9.078 25.531 1 98 501 GLU A O 1
ATOM 3953 N N . THR A 1 502 ? 16.641 10.305 25.281 1 98.25 502 THR A N 1
ATOM 3954 C CA . THR A 1 502 ? 17.125 10.977 24.094 1 98.25 502 THR A CA 1
ATOM 3955 C C . THR A 1 502 ? 17.109 12.492 24.281 1 98.25 502 THR A C 1
ATOM 3957 O O . THR A 1 502 ? 16.141 13.047 24.797 1 98.25 502 THR A O 1
ATOM 3960 N N . TRP A 1 503 ? 18.172 13.164 23.922 1 98.12 503 TRP A N 1
ATOM 3961 C CA . TRP A 1 503 ? 18.266 14.609 23.766 1 98.12 503 TRP A CA 1
ATOM 3962 C C . TRP A 1 503 ? 18.375 14.992 22.297 1 98.12 503 TRP A C 1
ATOM 3964 O O . TRP A 1 503 ? 19.188 14.438 21.562 1 98.12 503 TRP A O 1
ATOM 3974 N N . LEU A 1 504 ? 17.516 15.891 21.844 1 98.62 504 LEU A N 1
ATOM 3975 C CA . LEU A 1 504 ? 17.594 16.453 20.5 1 98.62 504 LEU A CA 1
ATOM 3976 C C . LEU A 1 504 ? 18 17.906 20.531 1 98.62 504 LEU A C 1
ATOM 3978 O O . LEU A 1 504 ? 17.297 18.75 21.109 1 98.62 504 LEU A O 1
ATOM 3982 N N . LEU A 1 505 ? 19.094 18.234 19.922 1 98.06 505 LEU A N 1
ATOM 3983 C CA . LEU A 1 505 ? 19.609 19.594 19.906 1 98.06 505 LEU A CA 1
ATOM 3984 C C . LEU A 1 505 ? 19.484 20.203 18.516 1 98.06 505 LEU A C 1
ATOM 3986 O O . LEU A 1 505 ? 20.078 19.688 17.562 1 98.06 505 LEU A O 1
ATOM 3990 N N . PRO A 1 506 ? 18.734 21.281 18.375 1 97.88 506 PRO A N 1
ATOM 3991 C CA . PRO A 1 506 ? 18.703 21.953 17.062 1 97.88 506 PRO A CA 1
ATOM 3992 C C . PRO A 1 506 ? 20.062 22.5 16.656 1 97.88 506 PRO A C 1
ATOM 3994 O O . PRO A 1 506 ? 21 22.5 17.453 1 97.88 506 PRO A O 1
ATOM 3997 N N . PRO A 1 507 ? 20.172 22.875 15.336 1 96.12 507 PRO A N 1
ATOM 3998 C CA . PRO A 1 507 ? 21.438 23.469 14.922 1 96.12 507 PRO A CA 1
ATOM 3999 C C . PRO A 1 507 ? 21.859 24.641 15.805 1 96.12 507 PRO A C 1
ATOM 4001 O O . PRO A 1 507 ? 21.031 25.5 16.125 1 96.12 507 PRO A O 1
ATOM 4004 N N . GLN A 1 508 ? 23.109 24.641 16.156 1 84.31 508 GLN A N 1
ATOM 4005 C CA . GLN A 1 508 ? 23.609 25.625 17.109 1 84.31 508 GLN A CA 1
ATOM 4006 C C . GLN A 1 508 ? 24.078 26.891 16.406 1 84.31 508 GLN A C 1
ATOM 4008 O O . GLN A 1 508 ? 24.188 27.953 17.016 1 84.31 508 GLN A O 1
ATOM 4013 N N . ASP A 1 509 ? 24.422 26.703 15.188 1 88.12 509 ASP A N 1
ATOM 4014 C CA . ASP A 1 509 ? 24.875 27.828 14.383 1 88.12 509 ASP A CA 1
ATOM 4015 C C . ASP A 1 509 ? 23.984 28.016 13.156 1 88.12 509 ASP A C 1
ATOM 4017 O O . ASP A 1 509 ? 23.422 27.062 12.641 1 88.12 509 ASP A O 1
ATOM 4021 N N . VAL A 1 510 ? 23.906 29.281 12.664 1 87 510 VAL A N 1
ATOM 4022 C CA . VAL A 1 510 ? 23.016 29.672 11.57 1 87 510 VAL A CA 1
ATOM 4023 C C . VAL A 1 510 ? 23.422 28.938 10.297 1 87 510 VAL A C 1
ATOM 4025 O O . VAL A 1 510 ? 22.578 28.688 9.422 1 87 510 VAL A O 1
ATOM 4028 N N . GLN A 1 511 ? 24.578 28.547 10.242 1 90.25 511 GLN A N 1
ATOM 4029 C CA . GLN A 1 511 ? 25.062 27.953 9.008 1 90.25 511 GLN A CA 1
ATOM 4030 C C . GLN A 1 511 ? 25.156 26.438 9.133 1 90.25 511 GLN A C 1
ATOM 4032 O O . GLN A 1 511 ? 25.547 25.75 8.18 1 90.25 511 GLN A O 1
ATOM 4037 N N . SER A 1 512 ? 24.734 26 10.234 1 94.19 512 SER A N 1
ATOM 4038 C CA . SER A 1 512 ? 24.922 24.578 10.453 1 94.19 512 SER A CA 1
ATOM 4039 C C . SER A 1 512 ? 23.906 23.75 9.672 1 94.19 512 SER A C 1
ATOM 4041 O O . SER A 1 512 ? 22.719 24.094 9.648 1 94.19 512 SER A O 1
ATOM 4043 N N . SER A 1 513 ? 24.375 22.719 9.047 1 96.94 513 SER A N 1
ATOM 4044 C CA . SER A 1 513 ? 23.531 21.75 8.352 1 96.94 513 SER A CA 1
ATOM 4045 C C . SER A 1 513 ? 23.328 20.5 9.18 1 96.94 513 SER A C 1
ATOM 4047 O O . SER A 1 513 ? 22.938 19.453 8.656 1 96.94 513 SER A O 1
ATOM 4049 N N . TYR A 1 514 ? 23.703 20.609 10.516 1 98.12 514 TYR A N 1
ATOM 4050 C CA . TYR A 1 514 ? 23.625 19.469 11.422 1 98.12 514 TYR A CA 1
ATOM 4051 C C . TYR A 1 514 ? 22.656 19.75 12.562 1 98.12 514 TYR A C 1
ATOM 4053 O O . TYR A 1 514 ? 22.531 20.891 13.016 1 98.12 514 TYR A O 1
ATOM 4061 N N . TYR A 1 515 ? 21.938 18.766 12.984 1 98.25 515 TYR A N 1
ATOM 4062 C CA . TYR A 1 515 ? 21.453 18.734 14.359 1 98.25 515 TYR A CA 1
ATOM 4063 C C . TYR A 1 515 ? 21.984 17.516 15.109 1 98.25 515 TYR A C 1
ATOM 4065 O O . TYR A 1 515 ? 22.562 16.609 14.5 1 98.25 515 TYR A O 1
ATOM 4073 N N . LEU A 1 516 ? 21.906 17.516 16.469 1 97.81 516 LEU A N 1
ATOM 4074 C CA . LEU A 1 516 ? 22.484 16.438 17.281 1 97.81 516 LEU A CA 1
ATOM 4075 C C . LEU A 1 516 ? 21.406 15.617 17.953 1 97.81 516 LEU A C 1
ATOM 4077 O O . LEU A 1 516 ? 20.406 16.172 18.453 1 97.81 516 LEU A O 1
ATOM 4081 N N . ARG A 1 517 ? 21.578 14.305 17.938 1 98.19 517 ARG A N 1
ATOM 4082 C CA . ARG A 1 517 ? 20.781 13.344 18.672 1 98.19 517 ARG A CA 1
ATOM 4083 C C . ARG A 1 517 ? 21.641 12.555 19.656 1 98.19 517 ARG A C 1
ATOM 4085 O O . ARG A 1 517 ? 22.609 11.891 19.25 1 98.19 517 ARG A O 1
ATOM 4092 N N . ILE A 1 518 ? 21.312 12.602 20.891 1 97.5 518 ILE A N 1
ATOM 4093 C CA . ILE A 1 518 ? 22.062 11.914 21.953 1 97.5 518 ILE A CA 1
ATOM 4094 C C . ILE A 1 518 ? 21.156 10.898 22.641 1 97.5 518 ILE A C 1
ATOM 4096 O O . ILE A 1 518 ? 20.062 11.234 23.078 1 97.5 518 ILE A O 1
ATOM 4100 N N . HIS A 1 519 ? 21.594 9.672 22.734 1 97.31 519 HIS A N 1
ATOM 4101 C CA . HIS A 1 519 ? 20.828 8.633 23.422 1 97.31 519 HIS A CA 1
ATOM 4102 C C . HIS A 1 519 ? 21.625 8.055 24.578 1 97.31 519 HIS A C 1
ATOM 4104 O O . HIS A 1 519 ? 22.812 7.75 24.438 1 97.31 519 HIS A O 1
ATOM 4110 N N . LYS A 1 520 ? 21.047 7.93 25.688 1 97 520 LYS A N 1
ATOM 4111 C CA . LYS A 1 520 ? 21.484 7.051 26.766 1 97 520 LYS A CA 1
ATOM 4112 C C . LYS A 1 520 ? 20.656 5.777 26.812 1 97 520 LYS A C 1
ATOM 4114 O O . LYS A 1 520 ? 19.453 5.824 27.094 1 97 520 LYS A O 1
ATOM 4119 N N . VAL A 1 521 ? 21.266 4.641 26.547 1 97.38 521 VAL A N 1
ATOM 4120 C CA . VAL A 1 521 ? 20.578 3.359 26.5 1 97.38 521 VAL A CA 1
ATOM 4121 C C . VAL A 1 521 ? 20.938 2.533 27.734 1 97.38 521 VAL A C 1
ATOM 4123 O O . VAL A 1 521 ? 22.109 2.271 27.984 1 97.38 521 VAL A O 1
ATOM 4126 N N . THR A 1 522 ? 19.984 2.178 28.484 1 98.06 522 THR A N 1
ATOM 4127 C CA . THR A 1 522 ? 20.141 1.223 29.578 1 98.06 522 THR A CA 1
ATOM 4128 C C . THR A 1 522 ? 19.422 -0.088 29.25 1 98.06 522 THR A C 1
ATOM 4130 O O . THR A 1 522 ? 18.203 -0.113 29.078 1 98.06 522 THR A O 1
ATOM 4133 N N . SER A 1 523 ? 20.203 -1.131 29.172 1 97.56 523 SER A N 1
ATOM 4134 C CA . SER A 1 523 ? 19.625 -2.385 28.703 1 97.56 523 SER A CA 1
ATOM 4135 C C . SER A 1 523 ? 20.156 -3.572 29.484 1 97.56 523 SER A C 1
ATOM 4137 O O . SER A 1 523 ? 21.344 -3.627 29.812 1 97.56 523 SER A O 1
ATOM 4139 N N . SER A 1 524 ? 19.297 -4.566 29.75 1 96.31 524 SER A N 1
ATOM 4140 C CA . SER A 1 524 ? 19.703 -5.828 30.359 1 96.31 524 SER A CA 1
ATOM 4141 C C . SER A 1 524 ? 19.969 -6.891 29.281 1 96.31 524 SER A C 1
ATOM 4143 O O . SER A 1 524 ? 20.281 -8.039 29.609 1 96.31 524 SER A O 1
ATOM 4145 N N . ARG A 1 525 ? 19.766 -6.551 28.047 1 95.31 525 ARG A N 1
ATOM 4146 C CA . ARG A 1 525 ? 19.938 -7.496 26.938 1 95.31 525 ARG A CA 1
ATOM 4147 C C . ARG A 1 525 ? 20.891 -6.945 25.891 1 95.31 525 ARG A C 1
ATOM 4149 O O . ARG A 1 525 ? 21.141 -5.738 25.844 1 95.31 525 ARG A O 1
ATOM 4156 N N . LYS A 1 526 ? 21.5 -7.879 25.094 1 96.62 526 LYS A N 1
ATOM 4157 C CA . LYS A 1 526 ? 22.266 -7.477 23.922 1 96.62 526 LYS A CA 1
ATOM 4158 C C . LYS A 1 526 ? 21.344 -7.004 22.797 1 96.62 526 LYS A C 1
ATOM 4160 O O . LYS A 1 526 ? 20.297 -7.617 22.547 1 96.62 526 LYS A O 1
ATOM 4165 N N . LEU A 1 527 ? 21.719 -5.871 22.156 1 97.31 527 LEU A N 1
ATOM 4166 C CA . LEU A 1 527 ? 20.875 -5.309 21.125 1 97.31 527 LEU A CA 1
ATOM 4167 C C . LEU A 1 527 ? 21.672 -5.051 19.844 1 97.31 527 LEU A C 1
ATOM 4169 O O . LEU A 1 527 ? 22.859 -4.777 19.906 1 97.31 527 LEU A O 1
ATOM 4173 N N . GLU A 1 528 ? 21.047 -5.25 18.734 1 97.12 528 GLU A N 1
ATOM 4174 C CA . GLU A 1 528 ? 21.484 -4.602 17.516 1 97.12 528 GLU A CA 1
ATOM 4175 C C . GLU A 1 528 ? 20.828 -3.232 17.344 1 97.12 528 GLU A C 1
ATOM 4177 O O . GLU A 1 528 ? 19.672 -3.047 17.703 1 97.12 528 GLU A O 1
ATOM 4182 N N . SER A 1 529 ? 21.609 -2.281 16.859 1 98 529 SER A N 1
ATOM 4183 C CA . SER A 1 529 ? 21.078 -0.932 16.672 1 98 529 SER A CA 1
ATOM 4184 C C . SER A 1 529 ? 21.266 -0.447 15.242 1 98 529 SER A C 1
ATOM 4186 O O . SER A 1 529 ? 22.281 -0.773 14.602 1 98 529 SER A O 1
ATOM 4188 N N . ALA A 1 530 ? 20.312 0.188 14.695 1 98.62 530 ALA A N 1
ATOM 4189 C CA . ALA A 1 530 ? 20.391 0.945 13.453 1 98.62 530 ALA A CA 1
ATOM 4190 C C . ALA A 1 530 ? 19.828 2.354 13.633 1 98.62 530 ALA A C 1
ATOM 4192 O O . ALA A 1 530 ? 18.641 2.523 13.945 1 98.62 530 ALA A O 1
ATOM 4193 N N . GLU A 1 531 ? 20.594 3.352 13.5 1 98.62 531 GLU A N 1
ATOM 4194 C CA . GLU A 1 531 ? 20.188 4.746 13.641 1 98.62 531 GLU A CA 1
ATOM 4195 C C . GLU A 1 531 ? 20.312 5.496 12.312 1 98.62 531 GLU A C 1
ATOM 4197 O O . GLU A 1 531 ? 21.406 5.582 11.742 1 98.62 531 GLU A O 1
ATOM 4202 N N . ALA A 1 532 ? 19.188 6.066 11.898 1 98.81 532 ALA A N 1
ATOM 4203 C CA . ALA A 1 532 ? 19.188 6.629 10.547 1 98.81 532 ALA A CA 1
ATOM 4204 C C . ALA A 1 532 ? 18.938 8.133 10.578 1 98.81 532 ALA A C 1
ATOM 4206 O O . ALA A 1 532 ? 18.328 8.648 11.531 1 98.81 532 ALA A O 1
ATOM 4207 N N . GLY A 1 533 ? 19.469 8.852 9.555 1 98.75 533 GLY A N 1
ATOM 4208 C CA . GLY A 1 533 ? 19.156 10.25 9.312 1 98.75 533 GLY A CA 1
ATOM 4209 C C . GLY A 1 533 ? 17.953 10.445 8.406 1 98.75 533 GLY A C 1
ATOM 4210 O O . GLY A 1 533 ? 16.938 9.766 8.562 1 98.75 533 GLY A O 1
ATOM 4211 N N . TRP A 1 534 ? 18.031 11.453 7.566 1 98.75 534 TRP A N 1
ATOM 4212 C CA . TRP A 1 534 ? 16.984 11.711 6.59 1 98.75 534 TRP A CA 1
ATOM 4213 C C . TRP A 1 534 ? 17.203 10.883 5.328 1 98.75 534 TRP A C 1
ATOM 4215 O O . TRP A 1 534 ? 18.328 10.484 5.02 1 98.75 534 TRP A O 1
ATOM 4225 N N . THR A 1 535 ? 16.125 10.609 4.656 1 98.5 535 THR A N 1
ATOM 4226 C CA . THR A 1 535 ? 16.172 9.938 3.363 1 98.5 535 THR A CA 1
ATOM 4227 C C . THR A 1 535 ? 16.578 10.906 2.26 1 98.5 535 THR A C 1
ATOM 4229 O O . THR A 1 535 ? 16.344 12.109 2.361 1 98.5 535 THR A O 1
ATOM 4232 N N . ASN A 1 536 ? 17.266 10.406 1.287 1 97.81 536 ASN A N 1
ATOM 4233 C CA . ASN A 1 536 ? 17.516 11.133 0.044 1 97.81 536 ASN A CA 1
ATOM 4234 C C . ASN A 1 536 ? 16.984 10.367 -1.165 1 97.81 536 ASN A C 1
ATOM 4236 O O . ASN A 1 536 ? 16.547 9.219 -1.036 1 97.81 536 ASN A O 1
ATOM 4240 N N . TYR A 1 537 ? 16.922 11.141 -2.348 1 96.75 537 TYR A N 1
ATOM 4241 C CA . TYR A 1 537 ? 16.688 10.438 -3.604 1 96.75 537 TYR A CA 1
ATOM 4242 C C . TYR A 1 537 ? 17.703 9.336 -3.822 1 96.75 537 TYR A C 1
ATOM 4244 O O . TYR A 1 537 ? 18.906 9.547 -3.629 1 96.75 537 TYR A O 1
ATOM 4252 N N . GLY A 1 538 ? 17.281 8.148 -4.219 1 96.69 538 GLY A N 1
ATOM 4253 C CA . GLY A 1 538 ? 18.109 6.961 -4.133 1 96.69 538 GLY A CA 1
ATOM 4254 C C . GLY A 1 538 ? 18.828 6.637 -5.43 1 96.69 538 GLY A C 1
ATOM 4255 O O . GLY A 1 538 ? 19.406 5.559 -5.574 1 96.69 538 GLY A O 1
ATOM 4256 N N . GLN A 1 539 ? 18.75 7.527 -6.445 1 95.25 539 GLN A N 1
ATOM 4257 C CA . GLN A 1 539 ? 19.391 7.238 -7.723 1 95.25 539 GLN A CA 1
ATOM 4258 C C . GLN A 1 539 ? 20.625 8.109 -7.93 1 95.25 539 GLN A C 1
ATOM 4260 O O . GLN A 1 539 ? 20.656 9.266 -7.504 1 95.25 539 GLN A O 1
ATOM 4265 N N . GLY A 1 540 ? 21.641 7.496 -8.57 1 92.69 540 GLY A N 1
ATOM 4266 C CA . GLY A 1 540 ? 22.828 8.25 -8.945 1 92.69 540 GLY A CA 1
ATOM 4267 C C . GLY A 1 540 ? 22.672 9.008 -10.25 1 92.69 540 GLY A C 1
ATOM 4268 O O . GLY A 1 540 ? 21.609 8.977 -10.867 1 92.69 540 GLY A O 1
ATOM 4269 N N . GLU A 1 541 ? 23.734 9.656 -10.656 1 89.19 541 GLU A N 1
ATOM 4270 C CA . GLU A 1 541 ? 23.719 10.469 -11.875 1 89.19 541 GLU A CA 1
ATOM 4271 C C . GLU A 1 541 ? 23.453 9.609 -13.109 1 89.19 541 GLU A C 1
ATOM 4273 O O . GLU A 1 541 ? 22.906 10.086 -14.102 1 89.19 541 GLU A O 1
ATOM 4278 N N . ASP A 1 542 ? 23.797 8.352 -13.039 1 88.44 542 ASP A N 1
ATOM 4279 C CA . ASP A 1 542 ? 23.609 7.449 -14.172 1 88.44 542 ASP A CA 1
ATOM 4280 C C . ASP A 1 542 ? 22.172 6.91 -14.219 1 88.44 542 ASP A C 1
ATOM 4282 O O . ASP A 1 542 ? 21.828 6.129 -15.102 1 88.44 542 ASP A O 1
ATOM 4286 N N . GLY A 1 543 ? 21.438 7.297 -13.273 1 90.31 543 GLY A N 1
ATOM 4287 C CA . GLY A 1 543 ? 20.047 6.871 -13.234 1 90.31 543 GLY A CA 1
ATOM 4288 C C . GLY A 1 543 ? 19.828 5.574 -12.477 1 90.31 543 GLY A C 1
ATOM 4289 O O . GLY A 1 543 ? 18.703 5.207 -12.156 1 90.31 543 GLY A O 1
ATOM 4290 N N . ARG A 1 544 ? 20.844 4.891 -12.141 1 92.56 544 ARG A N 1
ATOM 4291 C CA . ARG A 1 544 ? 20.75 3.643 -11.391 1 92.56 544 ARG A CA 1
ATOM 4292 C C . ARG A 1 544 ? 20.734 3.906 -9.883 1 92.56 544 ARG A C 1
ATOM 4294 O O . ARG A 1 544 ? 21.031 5.016 -9.445 1 92.56 544 ARG A O 1
ATOM 4301 N N . ALA A 1 545 ? 20.328 2.877 -9.125 1 93.62 545 ALA A N 1
ATOM 4302 C CA . ALA A 1 545 ? 20.297 3.006 -7.668 1 93.62 545 ALA A CA 1
ATOM 4303 C C . ALA A 1 545 ? 21.672 3.318 -7.105 1 93.62 545 ALA A C 1
ATOM 4305 O O . ALA A 1 545 ? 22.688 2.775 -7.574 1 93.62 545 ALA A O 1
ATOM 4306 N N . LEU A 1 546 ? 21.75 4.199 -6.141 1 94.62 546 LEU A N 1
ATOM 4307 C CA . LEU A 1 546 ? 23.016 4.508 -5.5 1 94.62 546 LEU A CA 1
ATOM 4308 C C . LEU A 1 546 ? 23.672 3.244 -4.953 1 94.62 546 LEU A C 1
ATOM 4310 O O . LEU A 1 546 ? 24.891 3.068 -5.078 1 94.62 546 LEU A O 1
ATOM 4314 N N . ILE A 1 547 ? 22.828 2.518 -4.328 1 91.94 547 ILE A N 1
ATOM 4315 C CA . ILE A 1 547 ? 23.234 1.18 -3.898 1 91.94 547 ILE A CA 1
ATOM 4316 C C . ILE A 1 547 ? 22.219 0.156 -4.402 1 91.94 547 ILE A C 1
ATOM 4318 O O . ILE A 1 547 ? 21.016 0.326 -4.223 1 91.94 547 ILE A O 1
ATOM 4322 N N . GLN A 1 548 ? 22.734 -0.804 -5.059 1 86.19 548 GLN A N 1
ATOM 4323 C CA . GLN A 1 548 ? 21.906 -1.928 -5.469 1 86.19 548 GLN A CA 1
ATOM 4324 C C . GLN A 1 548 ? 22.016 -3.088 -4.484 1 86.19 548 GLN A C 1
ATOM 4326 O O . GLN A 1 548 ? 22.953 -3.891 -4.566 1 86.19 548 GLN A O 1
ATOM 4331 N N . SER A 1 549 ? 21.062 -3.295 -3.707 1 79.38 549 SER A N 1
ATOM 4332 C CA . SER A 1 549 ? 21.141 -4.227 -2.586 1 79.38 549 SER A CA 1
ATOM 4333 C C . SER A 1 549 ? 21.328 -5.656 -3.068 1 79.38 549 SER A C 1
ATOM 4335 O O . SER A 1 549 ? 21.969 -6.469 -2.387 1 79.38 549 SER A O 1
ATOM 4337 N N . PHE A 1 550 ? 20.875 -5.961 -4.23 1 79.38 550 PHE A N 1
ATOM 4338 C CA . PHE A 1 550 ? 20.938 -7.328 -4.73 1 79.38 550 PHE A CA 1
ATOM 4339 C C . PHE A 1 550 ? 22.344 -7.656 -5.219 1 79.38 550 PHE A C 1
ATOM 4341 O O . PHE A 1 550 ? 22.844 -8.766 -5.016 1 79.38 550 PHE A O 1
ATOM 4348 N N . SER A 1 551 ? 22.984 -6.609 -5.852 1 82.56 551 SER A N 1
ATOM 4349 C CA . SER A 1 551 ? 24.297 -6.867 -6.461 1 82.56 551 SER A CA 1
ATOM 4350 C C . SER A 1 551 ? 25.422 -6.297 -5.609 1 82.56 551 SER A C 1
ATOM 4352 O O . SER A 1 551 ? 26.578 -6.707 -5.75 1 82.56 551 SER A O 1
ATOM 4354 N N . GLY A 1 552 ? 25.141 -5.395 -4.781 1 82.19 552 GLY A N 1
ATOM 4355 C CA . GLY A 1 552 ? 26.141 -4.691 -3.994 1 82.19 552 GLY A CA 1
ATOM 4356 C C . GLY A 1 552 ? 26.828 -3.58 -4.762 1 82.19 552 GLY A C 1
ATOM 4357 O O . GLY A 1 552 ? 27.625 -2.838 -4.195 1 82.19 552 GLY A O 1
ATOM 4358 N N . LEU A 1 553 ? 26.391 -3.42 -6.012 1 85.31 553 LEU A N 1
ATOM 4359 C CA . LEU A 1 553 ? 26.984 -2.363 -6.824 1 85.31 553 LEU A CA 1
ATOM 4360 C C . LEU A 1 553 ? 26.578 -0.987 -6.312 1 85.31 553 LEU A C 1
ATOM 4362 O O . LEU A 1 553 ? 25.438 -0.805 -5.852 1 85.31 553 LEU A O 1
ATOM 4366 N N . MET A 1 554 ? 27.547 -0.035 -6.352 1 87.81 554 MET A N 1
ATOM 4367 C CA . MET A 1 554 ? 27.281 1.32 -5.883 1 87.81 554 MET A CA 1
ATOM 4368 C C . MET A 1 554 ? 27.562 2.342 -6.98 1 87.81 554 MET A C 1
ATOM 4370 O O . MET A 1 554 ? 28.531 2.219 -7.719 1 87.81 554 MET A O 1
ATOM 4374 N N . SER A 1 555 ? 26.703 3.254 -7.105 1 87.5 555 SER A N 1
ATOM 4375 C CA . SER A 1 555 ? 26.938 4.418 -7.957 1 87.5 555 SER A CA 1
ATOM 4376 C C . SER A 1 555 ? 27.609 5.547 -7.188 1 87.5 555 SER A C 1
ATOM 4378 O O . SER A 1 555 ? 27.734 5.48 -5.965 1 87.5 555 SER A O 1
ATOM 4380 N N . LYS A 1 556 ? 28.062 6.543 -7.992 1 90.69 556 LYS A N 1
ATOM 4381 C CA . LYS A 1 556 ? 28.672 7.707 -7.355 1 90.69 556 LYS A CA 1
ATOM 4382 C C . LYS A 1 556 ? 27.641 8.477 -6.531 1 90.69 556 LYS A C 1
ATOM 4384 O O . LYS A 1 556 ? 26.484 8.609 -6.934 1 90.69 556 LYS A O 1
ATOM 4389 N N . GLY A 1 557 ? 28.141 8.984 -5.367 1 94.06 557 GLY A N 1
ATOM 4390 C CA . GLY A 1 557 ? 27.297 9.836 -4.551 1 94.06 557 GLY A CA 1
ATOM 4391 C C . GLY A 1 557 ? 26.984 9.242 -3.188 1 94.06 557 GLY A C 1
ATOM 4392 O O . GLY A 1 557 ? 26.438 9.922 -2.32 1 94.06 557 GLY A O 1
ATOM 4393 N N . GLY A 1 558 ? 27.297 7.973 -3.039 1 94.75 558 GLY A N 1
ATOM 4394 C CA . GLY A 1 558 ? 27.109 7.328 -1.752 1 94.75 558 GLY A CA 1
ATOM 4395 C C . GLY A 1 558 ? 28.406 6.922 -1.086 1 94.75 558 GLY A C 1
ATOM 4396 O O . GLY A 1 558 ? 29.344 6.492 -1.758 1 94.75 558 GLY A O 1
ATOM 4397 N N . ASP A 1 559 ? 28.469 7.078 0.217 1 95.69 559 ASP A N 1
ATOM 4398 C CA . ASP A 1 559 ? 29.656 6.723 0.996 1 95.69 559 ASP A CA 1
ATOM 4399 C C . ASP A 1 559 ? 29.266 5.973 2.268 1 95.69 559 ASP A C 1
ATOM 4401 O O . ASP A 1 559 ? 28.312 6.34 2.945 1 95.69 559 ASP A O 1
ATOM 4405 N N . GLN A 1 560 ? 29.938 4.875 2.521 1 96 560 GLN A N 1
ATOM 4406 C CA . GLN A 1 560 ? 29.828 4.074 3.738 1 96 560 GLN A CA 1
ATOM 4407 C C . GLN A 1 560 ? 31.188 3.904 4.402 1 96 560 GLN A C 1
ATOM 4409 O O . GLN A 1 560 ? 32.125 3.357 3.801 1 96 560 GLN A O 1
ATOM 4414 N N . GLU A 1 561 ? 31.328 4.379 5.594 1 97.06 561 GLU A N 1
ATOM 4415 C CA . GLU A 1 561 ? 32.594 4.324 6.324 1 97.06 561 GLU A CA 1
ATOM 4416 C C . GLU A 1 561 ? 32.375 3.994 7.797 1 97.06 561 GLU A C 1
ATOM 4418 O O . GLU A 1 561 ? 31.234 4.023 8.273 1 97.06 561 GLU A O 1
ATOM 4423 N N . VAL A 1 562 ? 33.438 3.582 8.492 1 97.69 562 VAL A N 1
ATOM 4424 C CA . VAL A 1 562 ? 33.375 3.48 9.953 1 97.69 562 VAL A CA 1
ATOM 4425 C C . VAL A 1 562 ? 33.094 4.855 10.555 1 97.69 562 VAL A C 1
ATOM 4427 O O . VAL A 1 562 ? 33.875 5.805 10.312 1 97.69 562 VAL A O 1
ATOM 4430 N N . GLY A 1 563 ? 32.031 4.957 11.125 1 97.75 563 GLY A N 1
ATOM 4431 C CA . GLY A 1 563 ? 31.719 6.176 11.852 1 97.75 563 GLY A CA 1
ATOM 4432 C C . GLY A 1 563 ? 30.766 7.094 11.102 1 97.75 563 GLY A C 1
ATOM 4433 O O . GLY A 1 563 ? 30.297 8.086 11.648 1 97.75 563 GLY A O 1
ATOM 4434 N N . TRP A 1 564 ? 30.578 6.871 9.82 1 98.31 564 TRP A N 1
ATOM 4435 C CA . TRP A 1 564 ? 29.656 7.77 9.133 1 98.31 564 TRP A CA 1
ATOM 4436 C C . TRP A 1 564 ? 29.172 7.164 7.816 1 98.31 564 TRP A C 1
ATOM 4438 O O . TRP A 1 564 ? 29.781 6.215 7.309 1 98.31 564 TRP A O 1
ATOM 4448 N N . SER A 1 565 ? 28.062 7.555 7.262 1 98.44 565 SER A N 1
ATOM 4449 C CA . SER A 1 565 ? 27.531 7.305 5.922 1 98.44 565 SER A CA 1
ATOM 4450 C C . SER A 1 565 ? 26.875 8.547 5.344 1 98.44 565 SER A C 1
ATOM 4452 O O . SER A 1 565 ? 26.406 9.414 6.09 1 98.44 565 SER A O 1
ATOM 4454 N N . ARG A 1 566 ? 26.906 8.703 3.994 1 98.19 566 ARG A N 1
ATOM 4455 C CA . ARG A 1 566 ? 26.406 9.914 3.348 1 98.19 566 ARG A CA 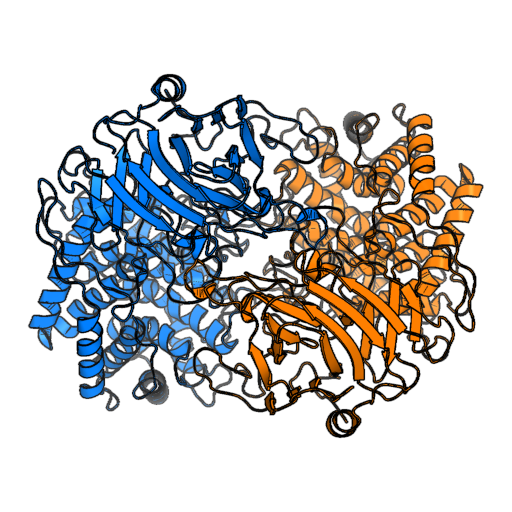1
ATOM 4456 C C . ARG A 1 566 ? 25.938 9.617 1.928 1 98.19 566 ARG A C 1
ATOM 4458 O O . ARG A 1 566 ? 26.484 8.75 1.25 1 98.19 566 ARG A O 1
ATOM 4465 N N . ALA A 1 567 ? 24.938 10.266 1.526 1 97.69 567 ALA A N 1
ATOM 4466 C CA . ALA A 1 567 ? 24.438 10.219 0.154 1 97.69 567 ALA A CA 1
ATOM 4467 C C . ALA A 1 567 ? 24.266 11.617 -0.415 1 97.69 567 ALA A C 1
ATOM 4469 O O . ALA A 1 567 ? 23.594 12.461 0.194 1 97.69 567 ALA A O 1
ATOM 4470 N N . VAL A 1 568 ? 24.859 11.938 -1.511 1 96.75 568 VAL A N 1
ATOM 4471 C CA . VAL A 1 568 ? 24.703 13.188 -2.244 1 96.75 568 VAL A CA 1
ATOM 4472 C C . VAL A 1 568 ? 24.109 12.914 -3.623 1 96.75 568 VAL A C 1
ATOM 4474 O O . VAL A 1 568 ? 24.781 12.359 -4.496 1 96.75 568 VAL A O 1
ATOM 4477 N N . THR A 1 569 ? 22.875 13.219 -3.797 1 95.44 569 THR A N 1
ATOM 4478 C CA . THR A 1 569 ? 22.156 12.992 -5.039 1 95.44 569 THR A CA 1
ATOM 4479 C C . THR A 1 569 ? 21.375 14.242 -5.453 1 95.44 569 THR A C 1
ATOM 4481 O O . THR A 1 569 ? 21.641 15.336 -4.949 1 95.44 569 THR A O 1
ATOM 4484 N N . ALA A 1 570 ? 20.484 14.078 -6.477 1 93.81 570 ALA A N 1
ATOM 4485 C CA . ALA A 1 570 ? 19.719 15.203 -6.988 1 93.81 570 ALA A CA 1
ATOM 4486 C C . ALA A 1 570 ? 18.797 15.781 -5.91 1 93.81 570 ALA A C 1
ATOM 4488 O O . ALA A 1 570 ? 18.391 16.938 -5.992 1 93.81 570 ALA A O 1
ATOM 4489 N N . GLY A 1 571 ? 18.516 14.984 -4.832 1 94.56 571 GLY A N 1
ATOM 4490 C CA . GLY A 1 571 ? 17.656 15.453 -3.754 1 94.56 571 GLY A CA 1
ATOM 4491 C C . GLY A 1 571 ? 18.391 16.312 -2.74 1 94.56 571 GLY A C 1
ATOM 4492 O O . GLY A 1 571 ? 17.766 17 -1.932 1 94.56 571 GLY A O 1
ATOM 4493 N N . GLY A 1 572 ? 19.672 16.281 -2.775 1 97 572 GLY A N 1
ATOM 4494 C CA . GLY A 1 572 ? 20.5 16.984 -1.816 1 97 572 GLY A CA 1
ATOM 4495 C C . GLY A 1 572 ? 21.547 16.094 -1.162 1 97 572 GLY A C 1
ATOM 4496 O O . GLY A 1 572 ? 21.969 15.094 -1.744 1 97 572 GLY A O 1
ATOM 4497 N N . ALA A 1 573 ? 22.062 16.609 -0.104 1 97.81 573 ALA A N 1
ATOM 4498 C CA . ALA A 1 573 ? 23.062 15.859 0.659 1 97.81 573 ALA A CA 1
ATOM 4499 C C . ALA A 1 573 ? 22.547 15.516 2.051 1 97.81 573 ALA A C 1
ATOM 4501 O O . ALA A 1 573 ? 22.016 16.391 2.758 1 97.81 573 ALA A O 1
ATOM 4502 N N . VAL A 1 574 ? 22.578 14.273 2.375 1 98.56 574 VAL A N 1
ATOM 4503 C CA . VAL A 1 574 ? 22.188 13.828 3.711 1 98.56 574 VAL A CA 1
ATOM 4504 C C . VAL A 1 574 ? 23.25 12.867 4.254 1 98.56 574 VAL A C 1
ATOM 4506 O O . VAL A 1 574 ? 23.984 12.242 3.486 1 98.56 574 VAL A O 1
ATOM 4509 N N . GLY A 1 575 ? 23.328 12.789 5.562 1 98.75 575 GLY A N 1
ATOM 4510 C CA . GLY A 1 575 ? 24.281 11.867 6.18 1 98.75 575 GLY A CA 1
ATOM 4511 C C . GLY A 1 575 ? 24.172 11.836 7.691 1 98.75 575 GLY A C 1
ATOM 4512 O O . GLY A 1 575 ? 23.406 12.594 8.289 1 98.75 575 GLY A O 1
ATOM 4513 N N . VAL A 1 576 ? 24.875 10.875 8.289 1 98.88 576 VAL A N 1
ATOM 4514 C CA . VAL A 1 576 ? 25 10.734 9.734 1 98.88 576 VAL A CA 1
ATOM 4515 C C . VAL A 1 576 ? 26.453 10.5 10.117 1 98.88 576 VAL A C 1
ATOM 4517 O O . VAL A 1 576 ? 27.188 9.836 9.391 1 98.88 576 VAL A O 1
ATOM 4520 N N . VAL A 1 577 ? 26.844 11.055 11.195 1 98.56 577 VAL A N 1
ATOM 4521 C CA . VAL A 1 577 ? 28.188 10.891 11.742 1 98.56 577 VAL A CA 1
ATOM 4522 C C . VAL A 1 577 ? 28.109 10.43 13.195 1 98.56 577 VAL A C 1
ATOM 4524 O O . VAL A 1 577 ? 27.359 11 13.992 1 98.56 577 VAL A O 1
ATOM 4527 N N . ASP A 1 578 ? 28.797 9.344 13.492 1 97.94 578 ASP A N 1
ATOM 4528 C CA . ASP A 1 578 ? 28.938 8.875 14.867 1 97.94 578 ASP A CA 1
ATOM 4529 C C . ASP A 1 578 ? 29.906 9.766 15.648 1 97.94 578 ASP A C 1
ATOM 4531 O O . ASP A 1 578 ? 31.109 9.766 15.367 1 97.94 578 ASP A O 1
ATOM 4535 N N . VAL A 1 579 ? 29.406 10.461 16.609 1 96.31 579 VAL A N 1
ATOM 4536 C CA . VAL A 1 579 ? 30.219 11.383 17.391 1 96.31 579 VAL A CA 1
ATOM 4537 C C . VAL A 1 579 ? 30.641 10.719 18.688 1 96.31 579 VAL A C 1
ATOM 4539 O O . VAL A 1 579 ? 29.812 10.227 19.453 1 96.31 579 VAL A O 1
ATOM 4542 N N . SER A 1 580 ? 31.953 10.648 18.984 1 91.94 580 SER A N 1
ATOM 4543 C CA . SER A 1 580 ? 32.469 10.055 20.219 1 91.94 580 SER A CA 1
ATOM 4544 C C . SER A 1 580 ? 32 10.852 21.438 1 91.94 580 SER A C 1
ATOM 4546 O O . SER A 1 580 ? 32.031 12.078 21.422 1 91.94 580 SER A O 1
ATOM 4548 N N . TYR A 1 581 ? 31.578 10.047 22.375 1 91.06 581 TYR A N 1
ATOM 4549 C CA . TYR A 1 581 ? 31.078 10.672 23.594 1 91.06 581 TYR A CA 1
ATOM 4550 C C . TYR A 1 581 ? 31.219 9.719 24.781 1 91.06 581 TYR A C 1
ATOM 4552 O O . TYR A 1 581 ? 31 8.508 24.641 1 91.06 581 TYR A O 1
ATOM 4560 N N . ARG A 1 582 ? 31.531 10.242 26.016 1 84.12 582 ARG A N 1
ATOM 4561 C CA . ARG A 1 582 ? 31.594 9.617 27.344 1 84.12 582 ARG A CA 1
ATOM 4562 C C . ARG A 1 582 ? 32.219 8.234 27.266 1 84.12 582 ARG A C 1
ATOM 4564 O O . ARG A 1 582 ? 31.656 7.27 27.797 1 84.12 582 ARG A O 1
ATOM 4571 N N . GLY A 1 583 ? 33.219 7.93 26.609 1 71.56 583 GLY A N 1
ATOM 4572 C CA . GLY A 1 583 ? 33.969 6.68 26.609 1 71.56 583 GLY A CA 1
ATOM 4573 C C . GLY A 1 583 ? 33.438 5.656 25.641 1 71.56 583 GLY A C 1
ATOM 4574 O O . GLY A 1 583 ? 33.562 4.449 25.859 1 71.56 583 GLY A O 1
ATOM 4575 N N . SER A 1 584 ? 32.844 6.039 24.688 1 71.06 584 SER A N 1
ATOM 4576 C CA . SER A 1 584 ? 32.375 5.156 23.625 1 71.06 584 SER A CA 1
ATOM 4577 C C . SER A 1 584 ? 33.406 4.121 23.234 1 71.06 584 SER A C 1
ATOM 4579 O O . SER A 1 584 ? 34.625 4.418 23.219 1 71.06 584 SER A O 1
ATOM 4581 N N . SER A 1 585 ? 33 2.828 23.25 1 68.31 585 SER A N 1
ATOM 4582 C CA . SER A 1 585 ? 33.875 1.702 23 1 68.31 585 SER A CA 1
ATOM 4583 C C . SER A 1 585 ? 34.062 1.457 21.516 1 68.31 585 SER A C 1
ATOM 4585 O O . SER A 1 585 ? 34.406 0.352 21.094 1 68.31 585 SER A O 1
ATOM 4587 N N . GLY A 1 586 ? 33.906 2.344 20.734 1 80.75 586 GLY A N 1
ATOM 4588 C CA . GLY A 1 586 ? 34.031 2.133 19.297 1 80.75 586 GLY A CA 1
ATOM 4589 C C . GLY A 1 586 ? 33 2.863 18.469 1 80.75 586 GLY A C 1
ATOM 4590 O O . GLY A 1 586 ? 31.984 3.322 19 1 80.75 586 GLY A O 1
ATOM 4591 N N . LYS A 1 587 ? 33.375 2.971 17.109 1 91.88 587 LYS A N 1
ATOM 4592 C CA . LYS A 1 587 ? 32.469 3.65 16.188 1 91.88 587 LYS A CA 1
ATOM 4593 C C . LYS A 1 587 ? 31.484 2.662 15.555 1 91.88 587 LYS A C 1
ATOM 4595 O O . LYS A 1 587 ? 31.859 1.53 15.242 1 91.88 587 LYS A O 1
ATOM 4600 N N . ARG A 1 588 ? 30.328 3.111 15.516 1 97.06 588 ARG A N 1
ATOM 4601 C CA . ARG A 1 588 ? 29.359 2.369 14.734 1 97.06 588 ARG A CA 1
ATOM 4602 C C . ARG A 1 588 ? 29.734 2.375 13.25 1 97.06 588 ARG A C 1
ATOM 4604 O O . ARG A 1 588 ? 30.562 3.178 12.82 1 97.06 588 ARG A O 1
ATOM 4611 N N . HIS A 1 589 ? 29.172 1.427 12.453 1 98.06 589 HIS A N 1
ATOM 4612 C CA . HIS A 1 589 ? 29.469 1.31 11.031 1 98.06 589 HIS A CA 1
ATOM 4613 C C . HIS A 1 589 ? 28.453 2.066 10.188 1 98.06 589 HIS A C 1
ATOM 4615 O O . HIS A 1 589 ? 27.234 1.909 10.383 1 98.06 589 HIS A O 1
ATOM 4621 N N . GLY A 1 590 ? 29.016 2.926 9.305 1 98.19 590 GLY A N 1
ATOM 4622 C CA . GLY A 1 590 ? 28.141 3.578 8.352 1 98.19 590 GLY A CA 1
ATOM 4623 C C . GLY A 1 590 ? 27.578 2.629 7.309 1 98.19 590 GLY A C 1
ATOM 4624 O O . GLY A 1 590 ? 28.328 1.821 6.742 1 98.19 590 GLY A O 1
ATOM 4625 N N . GLN A 1 591 ? 26.312 2.719 7.07 1 97.44 591 GLN A N 1
ATOM 4626 C CA . GLN A 1 591 ? 25.641 1.875 6.082 1 97.44 591 GLN A CA 1
ATOM 4627 C C . GLN A 1 591 ? 24.578 2.658 5.316 1 97.44 591 GLN A C 1
ATOM 4629 O O . GLN A 1 591 ? 23.75 3.346 5.918 1 97.44 591 GLN A O 1
ATOM 4634 N N . LEU A 1 592 ? 24.672 2.637 4 1 97.56 592 LEU A N 1
ATOM 4635 C CA . LEU A 1 592 ? 23.578 3.135 3.168 1 97.56 592 LEU A CA 1
ATOM 4636 C C . LEU A 1 592 ? 22.531 2.053 2.945 1 97.56 592 LEU A C 1
ATOM 4638 O O . LEU A 1 592 ? 22.844 0.975 2.432 1 97.56 592 LEU A O 1
ATOM 4642 N N . VAL A 1 593 ? 21.328 2.322 3.344 1 97.5 593 VAL A N 1
ATOM 4643 C CA . VAL A 1 593 ? 20.234 1.362 3.197 1 97.5 593 VAL A CA 1
ATOM 4644 C C . VAL A 1 593 ? 19.359 1.755 2.016 1 97.5 593 VAL A C 1
ATOM 4646 O O . VAL A 1 593 ? 18.766 2.836 2.008 1 97.5 593 VAL A O 1
ATOM 4649 N N . GLN A 1 594 ? 19.312 0.975 0.962 1 97.38 594 GLN A N 1
ATOM 4650 C CA . GLN A 1 594 ? 18.281 1.141 -0.046 1 97.38 594 GLN A CA 1
ATOM 4651 C C . GLN A 1 594 ? 16.906 0.795 0.521 1 97.38 594 GLN A C 1
ATOM 4653 O O . GLN A 1 594 ? 16.594 -0.378 0.726 1 97.38 594 GLN A O 1
ATOM 4658 N N . ILE A 1 595 ? 16.141 1.803 0.768 1 97.56 595 ILE A N 1
ATOM 4659 C CA . ILE A 1 595 ? 14.844 1.522 1.367 1 97.56 595 ILE A CA 1
ATOM 4660 C C . ILE A 1 595 ? 13.875 1.026 0.293 1 97.56 595 ILE A C 1
ATOM 4662 O O . ILE A 1 595 ? 14.078 1.271 -0.897 1 97.56 595 ILE A O 1
ATOM 4666 N N . ASP A 1 596 ? 12.844 0.333 0.723 1 97.12 596 ASP A N 1
ATOM 4667 C CA . ASP A 1 596 ? 11.836 -0.17 -0.207 1 97.12 596 ASP A CA 1
ATOM 4668 C C . ASP A 1 596 ? 11.203 0.971 -0.997 1 97.12 596 ASP A C 1
ATOM 4670 O O . ASP A 1 596 ? 10.984 2.059 -0.46 1 97.12 596 ASP A O 1
ATOM 4674 N N . PRO A 1 597 ? 10.922 0.632 -2.27 1 97 597 PRO A N 1
ATOM 4675 C CA . PRO A 1 597 ? 10.227 1.651 -3.061 1 97 597 PRO A CA 1
ATOM 4676 C C . PRO A 1 597 ? 8.922 2.113 -2.414 1 97 597 PRO A C 1
ATOM 4678 O O . PRO A 1 597 ? 8.211 1.311 -1.801 1 97 597 PRO A O 1
ATOM 4681 N N . ASN A 1 598 ? 8.641 3.414 -2.533 1 97.25 598 ASN A N 1
ATOM 4682 C CA . ASN A 1 598 ? 7.398 4.055 -2.117 1 97.25 598 ASN A CA 1
ATOM 4683 C C . ASN A 1 598 ? 7.289 4.137 -0.597 1 97.25 598 ASN A C 1
ATOM 4685 O O . ASN A 1 598 ? 6.207 4.387 -0.061 1 97.25 598 ASN A O 1
ATOM 4689 N N . ALA A 1 599 ? 8.367 3.834 0.095 1 97.75 599 ALA A N 1
ATOM 4690 C CA . ALA A 1 599 ? 8.328 3.971 1.549 1 97.75 599 ALA A CA 1
ATOM 4691 C C . ALA A 1 599 ? 8.328 5.441 1.962 1 97.75 599 ALA A C 1
ATOM 4693 O O . ALA A 1 599 ? 7.664 5.82 2.93 1 97.75 599 ALA A O 1
ATOM 4694 N N . ASN A 1 600 ? 9.102 6.273 1.268 1 98.5 600 ASN A N 1
ATOM 4695 C CA . ASN A 1 600 ? 9.156 7.703 1.549 1 98.5 600 ASN A CA 1
ATOM 4696 C C . ASN A 1 600 ? 8.031 8.461 0.849 1 98.5 600 ASN A C 1
ATOM 4698 O O . ASN A 1 600 ? 7.625 8.094 -0.254 1 98.5 600 ASN A O 1
ATOM 4702 N N . VAL A 1 601 ? 7.578 9.5 1.438 1 98 601 VAL A N 1
ATOM 4703 C CA . VAL A 1 601 ? 6.402 10.188 0.911 1 98 601 VAL A CA 1
ATOM 4704 C C . VAL A 1 601 ? 6.816 11.125 -0.218 1 98 601 VAL A C 1
ATOM 4706 O O . VAL A 1 601 ? 5.988 11.523 -1.041 1 98 601 VAL A O 1
ATOM 4709 N N . ILE A 1 602 ? 8.086 11.516 -0.237 1 97.69 602 ILE A N 1
ATOM 4710 C CA . ILE A 1 602 ? 8.539 12.469 -1.242 1 97.69 602 ILE A CA 1
ATOM 4711 C C . ILE A 1 602 ? 9.312 11.734 -2.338 1 97.69 602 ILE A C 1
ATOM 4713 O O . ILE A 1 602 ? 9.133 12.016 -3.525 1 97.69 602 ILE A O 1
ATOM 4717 N N . PHE A 1 603 ? 10.18 10.781 -1.949 1 97.25 603 PHE A N 1
ATOM 4718 C CA . PHE A 1 603 ? 10.992 10.031 -2.895 1 97.25 603 PHE A CA 1
ATOM 4719 C C . PHE A 1 603 ? 10.422 8.625 -3.098 1 97.25 603 PHE A C 1
ATOM 4721 O O . PHE A 1 603 ? 10.445 7.805 -2.18 1 97.25 603 PHE A O 1
ATOM 4728 N N . SER A 1 604 ? 10.023 8.312 -4.305 1 97 604 SER A N 1
ATOM 4729 C CA . SER A 1 604 ? 9.523 6.973 -4.578 1 97 604 SER A CA 1
ATOM 4730 C C . SER A 1 604 ? 10.641 5.941 -4.527 1 97 604 SER A C 1
ATOM 4732 O O . SER A 1 604 ? 10.391 4.758 -4.297 1 97 604 SER A O 1
ATOM 4734 N N . ARG A 1 605 ? 11.867 6.383 -4.793 1 97.44 605 ARG A N 1
ATOM 4735 C CA . ARG A 1 605 ? 13.102 5.637 -4.578 1 97.44 605 ARG A CA 1
ATOM 4736 C C . ARG A 1 605 ? 14.031 6.383 -3.625 1 97.44 605 ARG A C 1
ATOM 4738 O O . ARG A 1 605 ? 14.469 7.496 -3.924 1 97.44 605 ARG A O 1
ATOM 4745 N N . GLY A 1 606 ? 14.281 5.727 -2.508 1 97.69 606 GLY A N 1
ATOM 4746 C CA . GLY A 1 606 ? 15.047 6.461 -1.512 1 97.69 606 GLY A CA 1
ATOM 4747 C C . GLY A 1 606 ? 16.25 5.699 -1.004 1 97.69 606 GLY A C 1
ATOM 4748 O O . GLY A 1 606 ? 16.344 4.48 -1.18 1 97.69 606 GLY A O 1
ATOM 4749 N N . ILE A 1 607 ? 17.219 6.414 -0.518 1 98.31 607 ILE A N 1
ATOM 4750 C CA . ILE A 1 607 ? 18.406 5.906 0.154 1 98.31 607 ILE A CA 1
ATOM 4751 C C . ILE A 1 607 ? 18.5 6.496 1.56 1 98.31 607 ILE A C 1
ATOM 4753 O O . ILE A 1 607 ? 18.141 7.656 1.778 1 98.31 607 ILE A O 1
ATOM 4757 N N . LEU A 1 608 ? 18.875 5.703 2.477 1 98.69 608 LEU A N 1
ATOM 4758 C CA . LEU A 1 608 ? 18.844 6.098 3.881 1 98.69 608 LEU A CA 1
ATOM 4759 C C . LEU A 1 608 ? 20.203 5.895 4.539 1 98.69 608 LEU A C 1
ATOM 4761 O O . LEU A 1 608 ? 20.562 4.77 4.898 1 98.69 608 LEU A O 1
ATOM 4765 N N . PRO A 1 609 ? 21 6.961 4.754 1 98.81 609 PRO A N 1
ATOM 4766 C CA . PRO A 1 609 ? 22.234 6.84 5.535 1 98.81 609 PRO A CA 1
ATOM 4767 C C . PRO A 1 609 ? 21.984 6.434 6.984 1 98.81 609 PRO A C 1
ATOM 4769 O O . PRO A 1 609 ? 21.125 7.016 7.648 1 98.81 609 PRO A O 1
ATOM 4772 N N . SER A 1 610 ? 22.734 5.465 7.453 1 98.81 610 SER A N 1
ATOM 4773 C CA . SER A 1 610 ? 22.5 4.902 8.781 1 98.81 610 SER A CA 1
ATOM 4774 C C . SER A 1 610 ? 23.812 4.562 9.469 1 98.81 610 SER A C 1
ATOM 4776 O O . SER A 1 610 ? 24.859 4.488 8.812 1 98.81 610 SER A O 1
ATOM 4778 N N . LEU A 1 611 ? 23.781 4.496 10.789 1 98.75 611 LEU A N 1
ATOM 4779 C CA . LEU A 1 611 ? 24.812 3.912 11.633 1 98.75 611 LEU A CA 1
ATOM 4780 C C . LEU A 1 611 ? 24.312 2.629 12.297 1 98.75 611 LEU A C 1
ATOM 4782 O O . LEU A 1 611 ? 23.25 2.619 12.922 1 98.75 611 LEU A O 1
ATOM 4786 N N . VAL A 1 612 ? 25.094 1.555 12.07 1 98.38 612 VAL A N 1
ATOM 4787 C CA . VAL A 1 612 ? 24.688 0.272 12.633 1 98.38 612 VAL A CA 1
ATOM 4788 C C . VAL A 1 612 ? 25.734 -0.228 13.617 1 98.38 612 VAL A C 1
ATOM 4790 O O . VAL A 1 612 ? 26.922 0.045 13.461 1 98.38 612 VAL A O 1
ATOM 4793 N N . GLY A 1 613 ? 25.297 -0.885 14.641 1 97.06 613 GLY A N 1
ATOM 4794 C CA . GLY A 1 613 ? 26.203 -1.439 15.633 1 97.06 613 GLY A CA 1
ATOM 4795 C C . GLY A 1 613 ? 25.5 -2.303 16.672 1 97.06 613 GLY A C 1
ATOM 4796 O O . GLY A 1 613 ? 24.297 -2.551 16.562 1 97.06 613 GLY A O 1
ATOM 4797 N N . THR A 1 614 ? 26.297 -2.848 17.562 1 96.5 614 THR A N 1
ATOM 4798 C CA . THR A 1 614 ? 25.797 -3.678 18.656 1 96.5 614 THR A CA 1
ATOM 4799 C C . THR A 1 614 ? 25.891 -2.938 19.984 1 96.5 614 THR A C 1
ATOM 4801 O O . THR A 1 614 ? 26.859 -2.207 20.234 1 96.5 614 THR A O 1
ATOM 4804 N N . ILE A 1 615 ? 24.891 -3.09 20.812 1 96.56 615 ILE A N 1
ATOM 4805 C CA . ILE A 1 615 ? 24.875 -2.529 22.156 1 96.56 615 ILE A CA 1
ATOM 4806 C C . ILE A 1 615 ? 24.922 -3.656 23.188 1 96.56 615 ILE A C 1
ATOM 4808 O O . ILE A 1 615 ? 24.047 -4.523 23.219 1 96.56 615 ILE A O 1
ATOM 4812 N N . GLN A 1 616 ? 25.922 -3.652 24.016 1 95.38 616 GLN A N 1
ATOM 4813 C CA . GLN A 1 616 ? 26.062 -4.645 25.078 1 95.38 616 GLN A CA 1
ATOM 4814 C C . GLN A 1 616 ? 25.156 -4.309 26.266 1 95.38 616 GLN A C 1
ATOM 4816 O O . GLN A 1 616 ? 24.781 -3.15 26.453 1 95.38 616 GLN A O 1
ATOM 4821 N N . PRO A 1 617 ? 24.797 -5.34 27.062 1 96.69 617 PRO A N 1
ATOM 4822 C CA . PRO A 1 617 ? 24.047 -5.027 28.281 1 96.69 617 PRO A CA 1
ATOM 4823 C C . PRO A 1 617 ? 24.75 -3.994 29.156 1 96.69 617 PRO A C 1
ATOM 4825 O O . PRO A 1 617 ? 25.984 -4.012 29.266 1 96.69 617 PRO A O 1
ATOM 4828 N N . GLY A 1 618 ? 23.953 -3.131 29.828 1 96.06 618 GLY A N 1
ATOM 4829 C CA . GLY A 1 618 ? 24.484 -2.025 30.625 1 96.06 618 GLY A CA 1
ATOM 4830 C C . GLY A 1 618 ? 24.062 -0.666 30.094 1 96.06 618 GLY A C 1
ATOM 4831 O O . GLY A 1 618 ? 22.969 -0.507 29.562 1 96.06 618 GLY A O 1
ATOM 4832 N N . GLU A 1 619 ? 24.906 0.295 30.406 1 95.75 619 GLU A N 1
ATOM 4833 C CA . GLU A 1 619 ? 24.672 1.662 29.953 1 95.75 619 GLU A CA 1
ATOM 4834 C C . GLU A 1 619 ? 25.531 1.997 28.734 1 95.75 619 GLU A C 1
ATOM 4836 O O . GLU A 1 619 ? 26.719 1.722 28.719 1 95.75 619 GLU A O 1
ATOM 4841 N N . SER A 1 620 ? 24.922 2.463 27.719 1 95 620 SER A N 1
ATOM 4842 C CA . SER A 1 620 ? 25.625 2.895 26.516 1 95 620 SER A CA 1
ATOM 4843 C C . SER A 1 620 ? 25.141 4.266 26.062 1 95 620 SER A C 1
ATOM 4845 O O . SER A 1 620 ? 23.969 4.594 26.203 1 95 620 SER A O 1
ATOM 4847 N N . TRP A 1 621 ? 26.094 5.059 25.531 1 95.56 621 TRP A N 1
ATOM 4848 C CA . TRP A 1 621 ? 25.75 6.355 24.953 1 95.56 621 TRP A CA 1
ATOM 4849 C C . TRP A 1 621 ? 25.953 6.352 23.438 1 95.56 621 TRP A C 1
ATOM 4851 O O . TRP A 1 621 ? 26.984 5.879 22.953 1 95.56 621 TRP A O 1
ATOM 4861 N N . LEU A 1 622 ? 25 6.762 22.719 1 96.56 622 LEU A N 1
ATOM 4862 C CA . LEU A 1 622 ? 25.078 6.961 21.266 1 96.56 622 LEU A CA 1
ATOM 4863 C C . LEU A 1 622 ? 24.875 8.43 20.906 1 96.56 622 LEU A C 1
ATOM 4865 O O . LEU A 1 622 ? 23.875 9.039 21.328 1 96.56 622 LEU A O 1
ATOM 4869 N N . VAL A 1 623 ? 25.797 9.047 20.172 1 97.38 623 VAL A N 1
ATOM 4870 C CA . VAL A 1 623 ? 25.656 10.422 19.703 1 97.38 623 VAL A CA 1
ATOM 4871 C C . VAL A 1 623 ? 25.75 10.453 18.172 1 97.38 623 VAL A C 1
ATOM 4873 O O . VAL A 1 623 ? 26.75 9.984 17.609 1 97.38 623 VAL A O 1
ATOM 4876 N N . THR A 1 624 ? 24.734 10.938 17.578 1 98.25 624 THR A N 1
ATOM 4877 C CA . THR A 1 624 ? 24.688 11.016 16.125 1 98.25 624 THR A CA 1
ATOM 4878 C C . THR A 1 624 ? 24.5 12.453 15.664 1 98.25 624 THR A C 1
ATOM 4880 O O . THR A 1 624 ? 23.531 13.117 16.078 1 98.25 624 THR A O 1
ATOM 4883 N N . ALA A 1 625 ? 25.422 12.992 14.859 1 98.5 625 ALA A N 1
ATOM 4884 C CA . ALA A 1 625 ? 25.203 14.219 14.109 1 98.5 625 ALA A CA 1
ATOM 4885 C C . ALA A 1 625 ? 24.484 13.945 12.797 1 98.5 625 ALA A C 1
ATOM 4887 O O . ALA A 1 625 ? 24.969 13.203 11.945 1 98.5 625 ALA A O 1
ATOM 4888 N N . VAL A 1 626 ? 23.312 14.461 12.664 1 98.81 626 VAL A N 1
ATOM 4889 C CA . VAL A 1 626 ? 22.484 14.227 11.484 1 98.81 626 VAL A CA 1
ATOM 4890 C C . VAL A 1 626 ? 22.625 15.391 10.516 1 98.81 626 VAL A C 1
ATOM 4892 O O . VAL A 1 626 ? 22.344 16.531 10.867 1 98.81 626 VAL A O 1
ATOM 4895 N N . PHE A 1 627 ? 23.016 15.109 9.32 1 98.62 627 PHE A N 1
ATOM 4896 C CA . PHE A 1 627 ? 23.328 16.109 8.305 1 98.62 627 PHE A CA 1
ATOM 4897 C C . PHE A 1 627 ? 22.234 16.172 7.25 1 98.62 627 PHE A C 1
ATOM 4899 O O . PHE A 1 627 ? 21.75 15.141 6.781 1 98.62 627 PHE A O 1
ATOM 4906 N N . GLY A 1 628 ? 21.797 17.344 6.883 1 97.94 628 GLY A N 1
ATOM 4907 C CA . GLY A 1 628 ? 20.875 17.547 5.77 1 97.94 628 GLY A CA 1
ATOM 4908 C C . GLY A 1 628 ? 21.062 18.891 5.09 1 97.94 628 GLY A C 1
ATOM 4909 O O . GLY A 1 628 ? 21.125 19.922 5.754 1 97.94 628 GLY A O 1
ATOM 4910 N N . LYS A 1 629 ? 21.25 18.875 3.818 1 97.19 629 LYS A N 1
ATOM 4911 C CA . LYS A 1 629 ? 21.312 20.047 2.963 1 97.19 629 LYS A CA 1
ATOM 4912 C C . LYS A 1 629 ? 20.531 19.844 1.674 1 97.19 629 LYS A C 1
ATOM 4914 O O . LYS A 1 629 ? 21.047 19.266 0.714 1 97.19 629 LYS A O 1
ATOM 4919 N N . PRO A 1 630 ? 19.328 20.406 1.588 1 95.94 630 PRO A N 1
ATOM 4920 C CA . PRO A 1 630 ? 18.484 20.203 0.409 1 95.94 630 PRO A CA 1
ATOM 4921 C C . PRO A 1 630 ? 19.094 20.766 -0.867 1 95.94 630 PRO A C 1
ATOM 4923 O O . PRO A 1 630 ? 19.922 21.688 -0.805 1 95.94 630 PRO A O 1
ATOM 4926 N N . SER A 1 631 ? 18.688 20.172 -1.943 1 92.88 631 SER A N 1
ATOM 4927 C CA . SER A 1 631 ? 19.109 20.641 -3.258 1 92.88 631 SER A CA 1
ATOM 4928 C C . SER A 1 631 ? 18.297 21.859 -3.695 1 92.88 631 SER A C 1
ATOM 4930 O O . SER A 1 631 ? 17.156 22.031 -3.264 1 92.88 631 SER A O 1
ATOM 4932 N N . LYS A 1 632 ? 18.953 22.703 -4.352 1 83.25 632 LYS A N 1
ATOM 4933 C CA . LYS A 1 632 ? 18.281 23.75 -5.102 1 83.25 632 LYS A CA 1
ATOM 4934 C C . LYS A 1 632 ? 18.547 23.609 -6.602 1 83.25 632 LYS A C 1
ATOM 4936 O O . LYS A 1 632 ? 19.688 23.672 -7.051 1 83.25 632 LYS A O 1
ATOM 4941 N N . GLU A 1 633 ? 17.516 23.359 -7.344 1 76.56 633 GLU A N 1
ATOM 4942 C CA . GLU A 1 633 ? 17.578 23.141 -8.789 1 76.56 633 GLU A CA 1
ATOM 4943 C C . GLU A 1 633 ? 18.531 22 -9.141 1 76.56 633 GLU A C 1
ATOM 4945 O O . GLU A 1 633 ? 19.391 22.141 -10.008 1 76.56 633 GLU A O 1
ATOM 4950 N N . GLY A 1 634 ? 18.531 20.969 -8.344 1 73.5 634 GLY A N 1
ATOM 4951 C CA . GLY A 1 634 ? 19.281 19.766 -8.641 1 73.5 634 GLY A CA 1
ATOM 4952 C C . GLY A 1 634 ? 20.719 19.812 -8.156 1 73.5 634 GLY A C 1
ATOM 4953 O O . GLY A 1 634 ? 21.484 18.875 -8.367 1 73.5 634 GLY A O 1
ATOM 4954 N N . LYS A 1 635 ? 21.266 20.984 -7.629 1 76.19 635 LYS A N 1
ATOM 4955 C CA . LYS A 1 635 ? 22.641 21.125 -7.137 1 76.19 635 LYS A CA 1
ATOM 4956 C C . LYS A 1 635 ? 22.656 21.438 -5.641 1 76.19 635 LYS A C 1
ATOM 4958 O O . LYS A 1 635 ? 21.781 22.156 -5.141 1 76.19 635 LYS A O 1
ATOM 4963 N N . THR A 1 636 ? 23.438 20.688 -4.945 1 83.81 636 THR A N 1
ATOM 4964 C CA . THR A 1 636 ? 23.625 20.953 -3.523 1 83.81 636 THR A CA 1
ATOM 4965 C C . THR A 1 636 ? 24.906 21.75 -3.287 1 83.81 636 THR A C 1
ATOM 4967 O O . THR A 1 636 ? 25.938 21.172 -2.941 1 83.81 636 THR A O 1
ATOM 4970 N N . ALA A 1 637 ? 24.828 23 -3.357 1 84.25 637 ALA A N 1
ATOM 4971 C CA . ALA A 1 637 ? 26 23.859 -3.268 1 84.25 637 ALA A CA 1
ATOM 4972 C C . ALA A 1 637 ? 26.547 23.906 -1.84 1 84.25 637 ALA A C 1
ATOM 4974 O O . ALA A 1 637 ? 25.766 23.984 -0.883 1 84.25 637 ALA A O 1
ATOM 4975 N N . GLY A 1 638 ? 27.844 23.734 -1.715 1 90.94 638 GLY A N 1
ATOM 4976 C CA . GLY A 1 638 ? 28.531 23.984 -0.455 1 90.94 638 GLY A CA 1
ATOM 4977 C C . GLY A 1 638 ? 28.406 22.844 0.531 1 90.94 638 GLY A C 1
ATOM 4978 O O . GLY A 1 638 ? 28.734 22.984 1.707 1 90.94 638 GLY A O 1
ATOM 4979 N N . TRP A 1 639 ? 27.812 21.719 0.126 1 94.94 639 TRP A N 1
ATOM 4980 C CA . TRP A 1 639 ? 27.562 20.625 1.07 1 94.94 639 TRP A CA 1
ATOM 4981 C C . TRP A 1 639 ? 28.875 20.078 1.624 1 94.94 639 TRP A C 1
ATOM 4983 O O . TRP A 1 639 ? 28.938 19.656 2.781 1 94.94 639 TRP A O 1
ATOM 4993 N N . GLU A 1 640 ? 29.969 20.156 0.848 1 96.38 640 GLU A N 1
ATOM 4994 C CA . GLU A 1 640 ? 31.234 19.594 1.288 1 96.38 640 GLU A CA 1
ATOM 4995 C C . GLU A 1 640 ? 31.797 20.359 2.492 1 96.38 640 GLU A C 1
ATOM 4997 O O . GLU A 1 640 ? 32.25 19.75 3.457 1 96.38 640 GLU A O 1
ATOM 5002 N N . GLU A 1 641 ? 31.781 21.641 2.354 1 96.25 641 GLU A N 1
ATOM 5003 C CA . GLU A 1 641 ? 32.219 22.469 3.469 1 96.25 641 GLU A CA 1
ATOM 5004 C C . GLU A 1 641 ? 31.344 22.281 4.691 1 96.25 641 GLU A C 1
ATOM 5006 O O . GLU A 1 641 ? 31.828 22.203 5.82 1 96.25 641 GLU A O 1
ATOM 5011 N N . ALA A 1 642 ? 30.062 22.25 4.496 1 96.31 642 ALA A N 1
ATOM 5012 C CA . ALA A 1 642 ? 29.125 22.062 5.59 1 96.31 642 ALA A CA 1
ATOM 5013 C C . ALA A 1 642 ? 29.312 20.719 6.262 1 96.31 642 ALA A C 1
ATOM 5015 O O . ALA A 1 642 ? 29.172 20.594 7.484 1 96.31 642 ALA A O 1
ATOM 5016 N N . TRP A 1 643 ? 29.625 19.688 5.539 1 97.25 643 TRP A N 1
ATOM 5017 C CA . TRP A 1 643 ? 29.797 18.328 6.031 1 97.25 643 TRP A CA 1
ATOM 5018 C C . TRP A 1 643 ? 30.953 18.266 7.023 1 97.25 643 TRP A C 1
ATOM 5020 O O . TRP A 1 643 ? 30.906 17.5 7.988 1 97.25 643 TRP A O 1
ATOM 5030 N N . LYS A 1 644 ? 31.938 19.062 6.789 1 97.06 644 LYS A N 1
ATOM 5031 C CA . LYS A 1 644 ? 33.156 19.031 7.605 1 97.06 644 LYS A CA 1
ATOM 5032 C C . LYS A 1 644 ? 32.906 19.688 8.961 1 97.06 644 LYS A C 1
ATOM 5034 O O . LYS A 1 644 ? 33.688 19.5 9.891 1 97.06 644 LYS A O 1
ATOM 5039 N N . GLN A 1 645 ? 31.844 20.359 9.055 1 96.31 645 GLN A N 1
ATOM 5040 C CA . GLN A 1 645 ? 31.578 21.094 10.281 1 96.31 645 GLN A CA 1
ATOM 5041 C C . GLN A 1 645 ? 30.719 20.281 11.242 1 96.31 645 GLN A C 1
ATOM 5043 O O . GLN A 1 645 ? 29.625 20.719 11.641 1 96.31 645 GLN A O 1
ATOM 5048 N N . VAL A 1 646 ? 31.219 19.188 11.742 1 96.88 646 VAL A N 1
ATOM 5049 C CA . VAL A 1 646 ? 30.5 18.281 12.633 1 96.88 646 VAL A CA 1
ATOM 5050 C C . VAL A 1 646 ? 30.422 18.891 14.031 1 96.88 646 VAL A C 1
ATOM 5052 O O . VAL A 1 646 ? 31.438 19.266 14.617 1 96.88 646 VAL A O 1
ATOM 5055 N N . PRO A 1 647 ? 29.25 18.984 14.539 1 95.62 647 PRO A N 1
ATOM 5056 C CA . PRO A 1 647 ? 29.125 19.562 15.883 1 95.62 647 PRO A CA 1
ATOM 5057 C C . PRO A 1 647 ? 29.578 18.609 16.984 1 95.62 647 PRO A C 1
ATOM 5059 O O . PRO A 1 647 ? 29.562 17.391 16.781 1 95.62 647 PRO A O 1
ATOM 5062 N N . GLN A 1 648 ? 29.938 19.203 18.125 1 93 648 GLN A N 1
ATOM 5063 C CA . GLN A 1 648 ? 30.266 18.453 19.328 1 93 648 GLN A CA 1
ATOM 5064 C C . GLN A 1 648 ? 29.141 18.547 20.359 1 93 648 GLN A C 1
ATOM 5066 O O . GLN A 1 648 ? 28.297 19.453 20.281 1 93 648 GLN A O 1
ATOM 5071 N N . VAL A 1 649 ? 29.141 17.609 21.203 1 95.12 649 VAL A N 1
ATOM 5072 C CA . VAL A 1 649 ? 28.172 17.656 22.297 1 95.12 649 VAL A CA 1
ATOM 5073 C C . VAL A 1 649 ? 28.484 18.828 23.219 1 95.12 649 VAL A C 1
ATOM 5075 O O . VAL A 1 649 ? 29.609 18.938 23.734 1 95.12 649 VAL A O 1
ATOM 5078 N N . PRO A 1 650 ? 27.5 19.656 23.422 1 94.31 650 PRO A N 1
ATOM 5079 C CA . PRO A 1 650 ? 27.766 20.766 24.328 1 94.31 650 PRO A CA 1
ATOM 5080 C C . PRO A 1 650 ? 28.031 20.312 25.766 1 94.31 650 PRO A C 1
ATOM 5082 O O . PRO A 1 650 ? 27.453 19.312 26.203 1 94.31 650 PRO A O 1
ATOM 5085 N N . SER A 1 651 ? 28.703 21.141 26.531 1 91.69 651 SER A N 1
ATOM 5086 C CA . SER A 1 651 ? 29.109 20.797 27.891 1 91.69 651 SER A CA 1
ATOM 5087 C C . SER A 1 651 ? 27.922 20.812 28.844 1 91.69 651 SER A C 1
ATOM 5089 O O . SER A 1 651 ? 27.953 20.172 29.891 1 91.69 651 SER A O 1
ATOM 5091 N N . TRP A 1 652 ? 26.906 21.516 28.422 1 89.62 652 TRP A N 1
ATOM 5092 C CA . TRP A 1 652 ? 25.766 21.656 29.312 1 89.62 652 TRP A CA 1
ATOM 5093 C C . TRP A 1 652 ? 24.859 20.438 29.234 1 89.62 652 TRP A C 1
ATOM 5095 O O . TRP A 1 652 ? 23.891 20.312 30 1 89.62 652 TRP A O 1
ATOM 5105 N N . ILE A 1 653 ? 25.156 19.547 28.344 1 89.06 653 ILE A N 1
ATOM 5106 C CA . ILE A 1 653 ? 24.438 18.266 28.328 1 89.06 653 ILE A CA 1
ATOM 5107 C C . ILE A 1 653 ? 25.016 17.344 29.3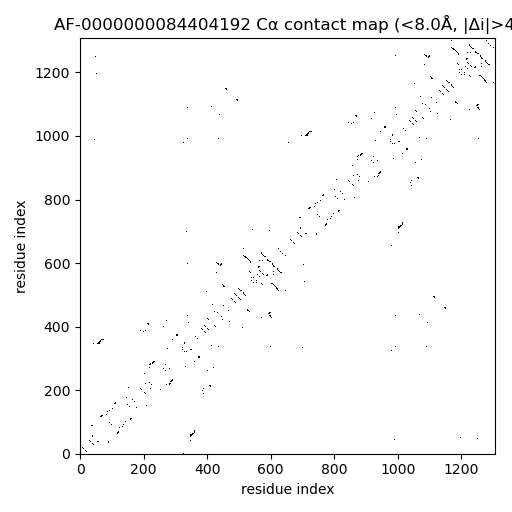91 1 89.06 653 ILE A C 1
ATOM 5109 O O . ILE A 1 653 ? 26.219 17.094 29.422 1 89.06 653 ILE A O 1
ATOM 5113 N N . GLN A 1 654 ? 24.25 16.969 30.469 1 74.38 654 GLN A N 1
ATOM 5114 C CA . GLN A 1 654 ? 24.656 16.109 31.562 1 74.38 654 GLN A CA 1
ATOM 5115 C C . GLN A 1 654 ? 23.969 14.75 31.5 1 74.38 654 GLN A C 1
ATOM 5117 O O . GLN A 1 654 ? 22.828 14.648 31.031 1 74.38 654 GLN A O 1
ATOM 5122 N N . MET B 1 1 ? -19.281 6.004 -16.859 1 39.72 1 MET B N 1
ATOM 5123 C CA . MET B 1 1 ? -18.016 5.516 -16.328 1 39.72 1 MET B CA 1
ATOM 5124 C C . MET B 1 1 ? -16.984 5.348 -17.438 1 39.72 1 MET B C 1
ATOM 5126 O O . MET B 1 1 ? -17.297 4.809 -18.5 1 39.72 1 MET B O 1
ATOM 5130 N N . LEU B 1 2 ? -16.016 6.199 -17.438 1 48.66 2 LEU B N 1
ATOM 5131 C CA . LEU B 1 2 ? -14.953 6.285 -18.422 1 48.66 2 LEU B CA 1
ATOM 5132 C C . LEU B 1 2 ? -14.438 4.895 -18.781 1 48.66 2 LEU B C 1
ATOM 5134 O O . LEU B 1 2 ? -13.516 4.766 -19.594 1 48.66 2 LEU B O 1
ATOM 5138 N N . LEU B 1 3 ? -14.547 3.977 -17.891 1 56.97 3 LEU B N 1
ATOM 5139 C CA . LEU B 1 3 ? -13.82 2.879 -18.531 1 56.97 3 LEU B CA 1
ATOM 5140 C C . LEU B 1 3 ? -14.484 2.471 -19.828 1 56.97 3 LEU B C 1
ATOM 5142 O O . LEU B 1 3 ? -15.672 2.125 -19.859 1 56.97 3 LEU B O 1
ATOM 5146 N N . GLY B 1 4 ? -14.188 3.096 -20.922 1 56.88 4 GLY B N 1
ATOM 5147 C CA . GLY B 1 4 ? -14.664 2.535 -22.188 1 56.88 4 GLY B CA 1
ATOM 5148 C C . GLY B 1 4 ? -14.617 1.019 -22.219 1 56.88 4 GLY B C 1
ATOM 5149 O O . GLY B 1 4 ? -14.109 0.389 -21.281 1 56.88 4 GLY B O 1
ATOM 5150 N N . THR B 1 5 ? -15.18 0.396 -23.219 1 66.5 5 THR B N 1
ATOM 5151 C CA . THR B 1 5 ? -15.375 -1.014 -23.531 1 66.5 5 THR B CA 1
ATOM 5152 C C . THR B 1 5 ? -14.031 -1.729 -23.672 1 66.5 5 THR B C 1
ATOM 5154 O O . THR B 1 5 ? -13.203 -1.339 -24.5 1 66.5 5 THR B O 1
ATOM 5157 N N . ASN B 1 6 ? -13.414 -2.307 -22.656 1 86.69 6 ASN B N 1
ATOM 5158 C CA . ASN B 1 6 ? -12.273 -3.221 -22.734 1 86.69 6 ASN B CA 1
ATOM 5159 C C . ASN B 1 6 ? -12.711 -4.637 -23.094 1 86.69 6 ASN B C 1
ATOM 5161 O O . ASN B 1 6 ? -13.414 -5.289 -22.312 1 86.69 6 ASN B O 1
ATOM 5165 N N . ASP B 1 7 ? -12.344 -5.09 -24.297 1 93.56 7 ASP B N 1
ATOM 5166 C CA . ASP B 1 7 ? -12.836 -6.352 -24.844 1 93.56 7 ASP B CA 1
ATOM 5167 C C . ASP B 1 7 ? -12.344 -7.539 -24.016 1 93.56 7 ASP B C 1
ATOM 5169 O O . ASP B 1 7 ? -12.758 -8.68 -24.234 1 93.56 7 ASP B O 1
ATOM 5173 N N . PHE B 1 8 ? -11.469 -7.328 -23.094 1 97.56 8 PHE B N 1
ATOM 5174 C CA . PHE B 1 8 ? -11.086 -8.383 -22.156 1 97.56 8 PHE B CA 1
ATOM 5175 C C . PHE B 1 8 ? -12.258 -8.758 -21.25 1 97.56 8 PHE B C 1
ATOM 5177 O O . PHE B 1 8 ? -12.414 -9.922 -20.875 1 97.56 8 PHE B O 1
ATOM 5184 N N . LEU B 1 9 ? -13.039 -7.762 -20.938 1 96.62 9 LEU B N 1
ATOM 5185 C CA . LEU B 1 9 ? -14.18 -7.934 -20.047 1 96.62 9 LEU B CA 1
ATOM 5186 C C . LEU B 1 9 ? -15.422 -8.375 -20.812 1 96.62 9 LEU B C 1
ATOM 5188 O O . LEU B 1 9 ? -15.539 -8.109 -22.016 1 96.62 9 LEU B O 1
ATOM 5192 N N . ASN B 1 10 ? -16.297 -9.078 -20.141 1 95.5 10 ASN B N 1
ATOM 5193 C CA . ASN B 1 10 ? -17.531 -9.578 -20.75 1 95.5 10 ASN B CA 1
ATOM 5194 C C . ASN B 1 10 ? -17.234 -10.391 -22.016 1 95.5 10 ASN B C 1
ATOM 5196 O O . ASN B 1 10 ? -18 -10.32 -22.984 1 95.5 10 ASN B O 1
ATOM 5200 N N . ASN B 1 11 ? -16.109 -10.977 -22.125 1 97.12 11 ASN B N 1
ATOM 5201 C CA . ASN B 1 11 ? -15.664 -11.883 -23.172 1 97.12 11 ASN B CA 1
ATOM 5202 C C . ASN B 1 11 ? -16.016 -13.336 -22.859 1 97.12 11 ASN B C 1
ATOM 5204 O O . ASN B 1 11 ? -15.648 -13.852 -21.797 1 97.12 11 ASN B O 1
ATOM 5208 N N . PRO B 1 12 ? -16.734 -14.016 -23.766 1 97.25 12 PRO B N 1
ATOM 5209 C CA . PRO B 1 12 ? -17.156 -15.375 -23.438 1 97.25 12 PRO B CA 1
ATOM 5210 C C . PRO B 1 12 ? -15.992 -16.344 -23.297 1 97.25 12 PRO B C 1
ATOM 5212 O O . PRO B 1 12 ? -16.109 -17.359 -22.609 1 97.25 12 PRO B O 1
ATOM 5215 N N . TYR B 1 13 ? -14.836 -16.062 -24 1 98 13 TYR B N 1
ATOM 5216 C CA . TYR B 1 13 ? -13.664 -16.922 -24.031 1 98 13 TYR B CA 1
ATOM 5217 C C . TYR B 1 13 ? -14.055 -18.375 -24.328 1 98 13 TYR B C 1
ATOM 5219 O O . TYR B 1 13 ? -13.75 -19.281 -23.547 1 98 13 TYR B O 1
ATOM 5227 N N . LYS B 1 14 ? -14.633 -18.594 -25.469 1 97.56 14 LYS B N 1
ATOM 5228 C CA . LYS B 1 14 ? -15.062 -19.906 -25.906 1 97.56 14 LYS B CA 1
ATOM 5229 C C . LYS B 1 14 ? -14.273 -20.359 -27.125 1 97.56 14 LYS B C 1
ATOM 5231 O O . LYS B 1 14 ? -14.148 -21.562 -27.375 1 97.56 14 LYS B O 1
ATOM 5236 N N . THR B 1 15 ? -13.797 -19.391 -27.875 1 97.31 15 THR B N 1
ATOM 5237 C CA . THR B 1 15 ? -13.109 -19.703 -29.125 1 97.31 15 THR B CA 1
ATOM 5238 C C . THR B 1 15 ? -11.719 -19.078 -29.156 1 97.31 15 THR B C 1
ATOM 5240 O O . THR B 1 15 ? -11.391 -18.25 -28.297 1 97.31 15 THR B O 1
ATOM 5243 N N . ARG B 1 16 ? -10.914 -19.484 -30.125 1 98.12 16 ARG B N 1
ATOM 5244 C CA . ARG B 1 16 ? -9.609 -18.875 -30.328 1 98.12 16 ARG B CA 1
ATOM 5245 C C . ARG B 1 16 ? -9.734 -17.375 -30.578 1 98.12 16 ARG B C 1
ATOM 5247 O O . ARG B 1 16 ? -8.914 -16.594 -30.109 1 98.12 16 ARG B O 1
ATOM 5254 N N . GLU B 1 17 ? -10.789 -16.953 -31.312 1 97.81 17 GLU B N 1
ATOM 5255 C CA . GLU B 1 17 ? -11.031 -15.547 -31.625 1 97.81 17 GLU B CA 1
ATOM 5256 C C . GLU B 1 17 ? -11.305 -14.75 -30.344 1 97.81 17 GLU B C 1
ATOM 5258 O O . GLU B 1 17 ? -10.883 -13.594 -30.234 1 97.81 17 GLU B O 1
ATOM 5263 N N . ASP B 1 18 ? -12.07 -15.336 -29.453 1 98.25 18 ASP B N 1
ATOM 5264 C CA . ASP B 1 18 ? -12.32 -14.68 -28.172 1 98.25 18 ASP B CA 1
ATOM 5265 C C . ASP B 1 18 ? -11.016 -14.414 -27.422 1 98.25 18 ASP B C 1
ATOM 5267 O O . ASP B 1 18 ? -10.836 -13.344 -26.844 1 98.25 18 ASP B O 1
ATOM 5271 N N . VAL B 1 19 ? -10.164 -15.43 -27.406 1 98.69 19 VAL B N 1
ATOM 5272 C CA . VAL B 1 19 ? -8.875 -15.32 -26.719 1 98.69 19 VAL B CA 1
ATOM 5273 C C . VAL B 1 19 ? -8.031 -14.242 -27.406 1 98.69 19 VAL B C 1
ATOM 5275 O O . VAL B 1 19 ? -7.395 -13.43 -26.719 1 98.69 19 VAL B O 1
ATOM 5278 N N . LEU B 1 20 ? -8.047 -14.227 -28.75 1 98.5 20 LEU B N 1
ATOM 5279 C CA . LEU B 1 20 ? -7.332 -13.211 -29.5 1 98.5 20 LEU B CA 1
ATOM 5280 C C . LEU B 1 20 ? -7.84 -11.812 -29.156 1 98.5 20 LEU B C 1
ATOM 5282 O O . LEU B 1 20 ? -7.047 -10.891 -28.953 1 98.5 20 LEU B O 1
ATOM 5286 N N . LYS B 1 21 ? -9.125 -11.664 -29.047 1 97.81 21 LYS B N 1
ATOM 5287 C CA . LYS B 1 21 ? -9.734 -10.391 -28.688 1 97.81 21 LYS B CA 1
ATOM 5288 C C . LYS B 1 21 ? -9.273 -9.93 -27.312 1 97.81 21 LYS B C 1
ATOM 5290 O O . LYS B 1 21 ? -9.016 -8.742 -27.094 1 97.81 21 LYS B O 1
ATOM 5295 N N . GLY B 1 22 ? -9.273 -10.867 -26.375 1 98.31 22 GLY B N 1
ATOM 5296 C CA . GLY B 1 22 ? -8.789 -10.539 -25.047 1 98.31 22 GLY B CA 1
ATOM 5297 C C . GLY B 1 22 ? -7.34 -10.086 -25.031 1 98.31 22 GLY B C 1
ATOM 5298 O O . GLY B 1 22 ? -6.996 -9.117 -24.344 1 98.31 22 GLY B O 1
ATOM 5299 N N . CYS B 1 23 ? -6.504 -10.758 -25.797 1 98.62 23 CYS B N 1
ATOM 5300 C CA . CYS B 1 23 ? -5.094 -10.406 -25.891 1 98.62 23 CYS B CA 1
ATOM 5301 C C . CYS B 1 23 ? -4.914 -9 -26.438 1 98.62 23 CYS B C 1
ATOM 5303 O O . CYS B 1 23 ? -4.184 -8.188 -25.875 1 98.62 23 CYS B O 1
ATOM 5305 N N . ILE B 1 24 ? -5.645 -8.68 -27.516 1 98.25 24 ILE B N 1
ATOM 5306 C CA . ILE B 1 24 ? -5.543 -7.395 -28.203 1 98.25 24 ILE B CA 1
ATOM 5307 C C . ILE B 1 24 ? -6.059 -6.285 -27.281 1 98.25 24 ILE B C 1
ATOM 5309 O O . ILE B 1 24 ? -5.516 -5.18 -27.281 1 98.25 24 ILE B O 1
ATOM 5313 N N . ALA B 1 25 ? -7.059 -6.602 -26.5 1 97.56 25 ALA B N 1
ATOM 5314 C CA . ALA B 1 25 ? -7.648 -5.637 -25.578 1 97.56 25 ALA B CA 1
ATOM 5315 C C . ALA B 1 25 ? -6.629 -5.18 -24.531 1 97.56 25 ALA B C 1
ATOM 5317 O O . ALA B 1 25 ? -6.719 -4.066 -24.016 1 97.56 25 ALA B O 1
ATOM 5318 N N . LEU B 1 26 ? -5.648 -5.984 -24.234 1 98.19 26 LEU B N 1
ATOM 5319 C CA . LEU B 1 26 ? -4.605 -5.641 -23.266 1 98.19 26 LEU B CA 1
ATOM 5320 C C . LEU B 1 26 ? -3.467 -4.887 -23.938 1 98.19 26 LEU B C 1
ATOM 5322 O O . LEU B 1 26 ? -2.734 -4.145 -23.281 1 98.19 26 LEU B O 1
ATOM 5326 N N . LEU B 1 27 ? -3.348 -5.035 -25.234 1 98.31 27 LEU B N 1
ATOM 5327 C CA . LEU B 1 27 ? -2.266 -4.41 -26 1 98.31 27 LEU B CA 1
ATOM 5328 C C . LEU B 1 27 ? -2.645 -2.992 -26.406 1 98.31 27 LEU B C 1
ATOM 5330 O O . LEU B 1 27 ? -1.823 -2.076 -26.328 1 98.31 27 LEU B O 1
ATOM 5334 N N . ASP B 1 28 ? -3.832 -2.768 -26.75 1 96.88 28 ASP B N 1
ATOM 5335 C CA . ASP B 1 28 ? -4.289 -1.546 -27.406 1 96.88 28 ASP B CA 1
ATOM 5336 C C . ASP B 1 28 ? -4.09 -0.331 -26.5 1 96.88 28 ASP B C 1
ATOM 5338 O O . ASP B 1 28 ? -3.58 0.7 -26.938 1 96.88 28 ASP B O 1
ATOM 5342 N N . PRO B 1 29 ? -4.441 -0.431 -25.219 1 96 29 PRO B N 1
ATOM 5343 C CA . PRO B 1 29 ? -4.367 0.76 -24.375 1 96 29 PRO B CA 1
ATOM 5344 C C . PRO B 1 29 ? -2.938 1.266 -24.188 1 96 29 PRO B C 1
ATOM 5346 O O . PRO B 1 29 ? -2.73 2.428 -23.828 1 96 29 PRO B O 1
ATOM 5349 N N . LEU B 1 30 ? -1.958 0.45 -24.438 1 97.12 30 LEU B N 1
ATOM 5350 C CA . LEU B 1 30 ? -0.564 0.806 -24.203 1 97.12 30 LEU B CA 1
ATOM 5351 C C . LEU B 1 30 ? -0.083 1.842 -25.219 1 97.12 30 LEU B C 1
ATOM 5353 O O . LEU B 1 30 ? 0.922 2.518 -24.984 1 97.12 30 LEU B O 1
ATOM 5357 N N . ALA B 1 31 ? -0.787 1.958 -26.344 1 96.62 31 ALA B N 1
ATOM 5358 C CA . ALA B 1 31 ? -0.387 2.869 -27.406 1 96.62 31 ALA B CA 1
ATOM 5359 C C . ALA B 1 31 ? -0.281 4.305 -26.891 1 96.62 31 ALA B C 1
ATOM 5361 O O . ALA B 1 31 ? 0.693 5 -27.188 1 96.62 31 ALA B O 1
ATOM 5362 N N . ALA B 1 32 ? -1.195 4.695 -26.078 1 94 32 ALA B N 1
ATOM 5363 C CA . ALA B 1 32 ? -1.271 6.078 -25.609 1 94 32 ALA B CA 1
ATOM 5364 C C . ALA B 1 32 ? -0.156 6.379 -24.609 1 94 32 ALA B C 1
ATOM 5366 O O . ALA B 1 32 ? 0.111 7.543 -24.297 1 94 32 ALA B O 1
ATOM 5367 N N . HIS B 1 33 ? 0.5 5.371 -24.172 1 95.75 33 HIS B N 1
ATOM 5368 C CA . HIS B 1 33 ? 1.518 5.531 -23.141 1 95.75 33 HIS B CA 1
ATOM 5369 C C . HIS B 1 33 ? 2.908 5.215 -23.688 1 95.75 33 HIS B C 1
ATOM 5371 O O . HIS B 1 33 ? 3.855 5.043 -22.922 1 95.75 33 HIS B O 1
ATOM 5377 N N . THR B 1 34 ? 3.029 5.094 -24.969 1 97.31 34 THR B N 1
ATOM 5378 C CA . THR B 1 34 ? 4.266 4.695 -25.625 1 97.31 34 THR B CA 1
ATOM 5379 C C . THR B 1 34 ? 5.027 5.918 -26.141 1 97.31 34 THR B C 1
ATOM 5381 O O . THR B 1 34 ? 4.434 6.82 -26.734 1 97.31 34 THR B O 1
ATOM 5384 N N . SER B 1 35 ? 6.309 6.035 -25.859 1 97.25 35 SER B N 1
ATOM 5385 C CA . SER B 1 35 ? 7.164 7.125 -26.328 1 97.25 35 SER B CA 1
ATOM 5386 C C . SER B 1 35 ? 7.23 7.164 -27.844 1 97.25 35 SER B C 1
ATOM 5388 O O . SER B 1 35 ? 6.875 6.191 -28.516 1 97.25 35 SER B O 1
ATOM 5390 N N . PRO B 1 36 ? 7.707 8.25 -28.484 1 96.44 36 PRO B N 1
ATOM 5391 C CA . PRO B 1 36 ? 7.77 8.367 -29.953 1 96.44 36 PRO B CA 1
ATOM 5392 C C . PRO B 1 36 ? 8.625 7.281 -30.594 1 96.44 36 PRO B C 1
ATOM 5394 O O . PRO B 1 36 ? 8.258 6.73 -31.625 1 96.44 36 PRO B O 1
ATOM 5397 N N . GLY B 1 37 ? 9.727 6.875 -29.953 1 97.94 37 GLY B N 1
ATOM 5398 C CA . GLY B 1 37 ? 10.578 5.824 -30.484 1 97.94 37 GLY B CA 1
ATOM 5399 C C . GLY B 1 37 ? 10.047 4.43 -30.219 1 97.94 37 GLY B C 1
ATOM 5400 O O . GLY B 1 37 ? 10.555 3.449 -30.766 1 97.94 37 GLY B O 1
ATOM 5401 N N . GLY B 1 38 ? 9.031 4.355 -29.344 1 97.94 38 GLY B N 1
ATOM 5402 C CA . GLY B 1 38 ? 8.352 3.096 -29.078 1 97.94 38 GLY B CA 1
ATOM 5403 C C . GLY B 1 38 ? 8.922 2.338 -27.891 1 97.94 38 GLY B C 1
ATOM 5404 O O . GLY B 1 38 ? 8.289 1.414 -27.375 1 97.94 38 GLY B O 1
ATOM 5405 N N . ALA B 1 39 ? 10.086 2.713 -27.375 1 98.31 39 ALA B N 1
ATOM 5406 C CA . ALA B 1 39 ? 10.859 1.875 -26.453 1 98.31 39 ALA B CA 1
ATOM 5407 C C . ALA B 1 39 ? 10.375 2.059 -25.016 1 98.31 39 ALA B C 1
ATOM 5409 O O . ALA B 1 39 ? 10.539 1.163 -24.172 1 98.31 39 ALA B O 1
ATOM 5410 N N . LEU B 1 40 ? 9.883 3.24 -24.688 1 97.88 40 LEU B N 1
ATOM 5411 C CA . LEU B 1 40 ? 9.547 3.572 -23.297 1 97.88 40 LEU B CA 1
ATOM 5412 C C . LEU B 1 40 ? 8.039 3.637 -23.109 1 97.88 40 LEU B C 1
ATOM 5414 O O . LEU B 1 40 ? 7.355 4.402 -23.781 1 97.88 40 LEU B O 1
ATOM 5418 N N . LEU B 1 41 ? 7.535 2.822 -22.219 1 97 41 LEU B N 1
ATOM 5419 C CA . LEU B 1 41 ? 6.137 2.891 -21.812 1 97 41 LEU B CA 1
ATOM 5420 C C . LEU B 1 41 ? 6.027 3.379 -20.359 1 97 41 LEU B C 1
ATOM 5422 O O . LEU B 1 41 ? 6.672 2.834 -19.469 1 97 41 LEU B O 1
ATOM 5426 N N . ASP B 1 42 ? 5.273 4.426 -20.109 1 93.31 42 ASP B N 1
ATOM 5427 C CA . ASP B 1 42 ? 5.02 5.023 -18.812 1 93.31 42 ASP B CA 1
ATOM 5428 C C . ASP B 1 42 ? 3.535 4.973 -18.453 1 93.31 42 ASP B C 1
ATOM 5430 O O . ASP B 1 42 ? 2.75 5.793 -18.938 1 93.31 42 ASP B O 1
ATOM 5434 N N . ILE B 1 43 ? 3.119 4.105 -17.531 1 93.12 43 ILE B N 1
ATOM 5435 C CA . ILE B 1 43 ? 1.687 3.93 -17.312 1 93.12 43 ILE B CA 1
ATOM 5436 C C . ILE B 1 43 ? 1.353 4.148 -15.844 1 93.12 43 ILE B C 1
ATOM 5438 O O . ILE B 1 43 ? 0.234 3.869 -15.406 1 93.12 43 ILE B O 1
ATOM 5442 N N . GLY B 1 44 ? 2.246 4.559 -15.016 1 91.75 44 GLY B N 1
ATOM 5443 C CA . GLY B 1 44 ? 1.975 4.82 -13.609 1 91.75 44 GLY B CA 1
ATOM 5444 C C . GLY B 1 44 ? 3.166 5.395 -12.867 1 91.75 44 GLY B C 1
ATOM 5445 O O . GLY B 1 44 ? 4.254 5.516 -13.43 1 91.75 44 GLY B O 1
ATOM 5446 N N . SER B 1 45 ? 2.955 5.695 -11.516 1 92.69 45 SER B N 1
ATOM 5447 C CA . SER B 1 45 ? 3.943 6.523 -10.836 1 92.69 45 SER B CA 1
ATOM 5448 C C . SER B 1 45 ? 4.594 5.773 -9.68 1 92.69 45 SER B C 1
ATOM 5450 O O . SER B 1 45 ? 5.52 6.281 -9.039 1 92.69 45 SER B O 1
ATOM 5452 N N . THR B 1 46 ? 4.184 4.555 -9.32 1 94.88 46 THR B N 1
ATOM 5453 C CA . THR B 1 46 ? 4.832 3.803 -8.25 1 94.88 46 THR B CA 1
ATOM 5454 C C . THR B 1 46 ? 6.188 3.271 -8.703 1 94.88 46 THR B C 1
ATOM 5456 O O . THR B 1 46 ? 6.438 3.137 -9.906 1 94.88 46 THR B O 1
ATOM 5459 N N . ALA B 1 47 ? 7.051 3.01 -7.758 1 96.5 47 ALA B N 1
ATOM 5460 C CA . ALA B 1 47 ? 8.445 2.717 -8.086 1 96.5 47 ALA B CA 1
ATOM 5461 C C . ALA B 1 47 ? 8.805 1.277 -7.727 1 96.5 47 ALA B C 1
ATOM 5463 O O . ALA B 1 47 ? 7.977 0.544 -7.18 1 96.5 47 ALA B O 1
ATOM 5464 N N . THR B 1 48 ? 9.953 0.86 -8.141 1 96.56 48 THR B N 1
ATOM 5465 C CA . THR B 1 48 ? 10.641 -0.373 -7.781 1 96.56 48 THR B CA 1
ATOM 5466 C C . THR B 1 48 ? 12.039 -0.073 -7.234 1 96.56 48 THR B C 1
ATOM 5468 O O . THR B 1 48 ? 12.461 1.085 -7.199 1 96.56 48 THR B O 1
ATOM 5471 N N . HIS B 1 49 ? 12.711 -1.172 -6.828 1 95.25 49 HIS B N 1
ATOM 5472 C CA . HIS B 1 49 ? 14.078 -1.006 -6.344 1 95.25 49 HIS B CA 1
ATOM 5473 C C . HIS B 1 49 ? 15.047 -0.754 -7.496 1 95.25 49 HIS B C 1
ATOM 5475 O O . HIS B 1 49 ? 16.188 -0.334 -7.277 1 95.25 49 HIS B O 1
ATOM 5481 N N . TYR B 1 50 ? 14.641 -0.956 -8.734 1 95.31 50 TYR B N 1
ATOM 5482 C CA . TYR B 1 50 ? 15.484 -0.686 -9.891 1 95.31 50 TYR B CA 1
ATOM 5483 C C . TYR B 1 50 ? 15.039 0.585 -10.602 1 95.31 50 TYR B C 1
ATOM 5485 O O . TYR B 1 50 ? 13.992 1.15 -10.281 1 95.31 50 TYR B O 1
ATOM 5493 N N . ASP B 1 51 ? 15.812 1.056 -11.578 1 94.69 51 ASP B N 1
ATOM 5494 C CA . ASP B 1 51 ? 15.734 2.42 -12.094 1 94.69 51 ASP B CA 1
ATOM 5495 C C . ASP B 1 51 ? 14.594 2.566 -13.094 1 94.69 51 ASP B C 1
ATOM 5497 O O . ASP B 1 51 ? 14.031 1.568 -13.555 1 94.69 51 ASP B O 1
ATOM 5501 N N . VAL B 1 52 ? 14.328 3.738 -13.516 1 94.5 52 VAL B N 1
ATOM 5502 C CA . VAL B 1 52 ? 13.172 4.145 -14.305 1 94.5 52 VAL B CA 1
ATOM 5503 C C . VAL B 1 52 ? 13.258 3.535 -15.703 1 94.5 52 VAL B C 1
ATOM 5505 O O . VAL B 1 52 ? 12.25 3.143 -16.281 1 94.5 52 VAL B O 1
ATOM 5508 N N . LYS B 1 53 ? 14.422 3.467 -16.281 1 95.62 53 LYS B N 1
ATOM 5509 C CA . LYS B 1 53 ? 14.57 2.898 -17.609 1 95.62 53 LYS B CA 1
ATOM 5510 C C . LYS B 1 53 ? 14.242 1.406 -17.609 1 95.62 53 LYS B C 1
ATOM 5512 O O . LYS B 1 53 ? 13.625 0.899 -18.547 1 95.62 53 LYS B O 1
ATOM 5517 N N . ALA B 1 54 ? 14.711 0.788 -16.562 1 96.81 54 ALA B N 1
ATOM 5518 C CA . ALA B 1 54 ? 14.383 -0.628 -16.438 1 96.81 54 ALA B CA 1
ATOM 5519 C C . ALA B 1 54 ? 12.875 -0.824 -16.266 1 96.81 54 ALA B C 1
ATOM 5521 O O . ALA B 1 54 ? 12.312 -1.786 -16.797 1 96.81 54 ALA B O 1
ATOM 5522 N N . VAL B 1 55 ? 12.242 0.075 -15.523 1 97.56 55 VAL B N 1
ATOM 5523 C CA . VAL B 1 55 ? 10.797 0.038 -15.344 1 97.56 55 VAL B CA 1
ATOM 5524 C C . VAL B 1 55 ? 10.102 0.184 -16.688 1 97.56 55 VAL B C 1
ATOM 5526 O O . VAL B 1 55 ? 9.164 -0.553 -17 1 97.56 55 VAL B O 1
ATOM 5529 N N . ALA B 1 56 ? 10.562 1.125 -17.516 1 97.62 56 ALA B N 1
ATOM 5530 C CA . ALA B 1 56 ? 9.977 1.353 -18.828 1 97.62 56 ALA B CA 1
ATOM 5531 C C . ALA B 1 56 ? 10.203 0.149 -19.75 1 97.62 56 ALA B C 1
ATOM 5533 O O . ALA B 1 56 ? 9.312 -0.235 -20.5 1 97.62 56 ALA B O 1
ATOM 5534 N N . LEU B 1 57 ? 11.375 -0.419 -19.672 1 98.38 57 LEU B N 1
ATOM 5535 C CA . LEU B 1 57 ? 11.68 -1.623 -20.438 1 98.38 57 LEU B CA 1
ATOM 5536 C C . LEU B 1 57 ? 10.742 -2.764 -20.047 1 98.38 57 LEU B C 1
ATOM 5538 O O . LEU B 1 57 ? 10.258 -3.492 -20.906 1 98.38 57 LEU B O 1
ATOM 5542 N N . GLU B 1 58 ? 10.562 -2.922 -18.781 1 98.44 58 GLU B N 1
ATOM 5543 C CA . GLU B 1 58 ? 9.656 -3.963 -18.297 1 98.44 58 GLU B CA 1
ATOM 5544 C C . GLU B 1 58 ? 8.266 -3.805 -18.906 1 98.44 58 GLU B C 1
ATOM 5546 O O . GLU B 1 58 ? 7.684 -4.773 -19.391 1 98.44 58 GLU B O 1
ATOM 5551 N N . ALA B 1 59 ? 7.762 -2.572 -18.859 1 98.5 59 ALA B N 1
ATOM 5552 C CA . ALA B 1 59 ? 6.438 -2.285 -19.391 1 98.5 59 ALA B CA 1
ATOM 5553 C C . ALA B 1 59 ? 6.391 -2.555 -20.891 1 98.5 59 ALA B C 1
ATOM 5555 O O . ALA B 1 59 ? 5.348 -2.943 -21.438 1 98.5 59 ALA B O 1
ATOM 5556 N N . PHE B 1 60 ? 7.504 -2.359 -21.578 1 98.56 60 PHE B N 1
ATOM 5557 C CA . PHE B 1 60 ? 7.629 -2.607 -23.016 1 98.56 60 PHE B CA 1
ATOM 5558 C C . PHE B 1 60 ? 7.684 -4.105 -23.297 1 98.56 60 PHE B C 1
ATOM 5560 O O . PHE B 1 60 ? 7.012 -4.59 -24.219 1 98.56 60 PHE B O 1
ATOM 5567 N N . ALA B 1 61 ? 8.414 -4.848 -22.531 1 98.88 61 ALA B N 1
ATOM 5568 C CA . ALA B 1 61 ? 8.828 -6.211 -22.875 1 98.88 61 ALA B CA 1
ATOM 5569 C C . ALA B 1 61 ? 7.73 -7.215 -22.531 1 98.88 61 ALA B C 1
ATOM 5571 O O . ALA B 1 61 ? 7.457 -8.133 -23.297 1 98.88 61 ALA B O 1
ATOM 5572 N N . ARG B 1 62 ? 7.082 -7.117 -21.5 1 98.69 62 ARG B N 1
ATOM 5573 C CA . ARG B 1 62 ? 6.254 -8.18 -20.938 1 98.69 62 ARG B CA 1
ATOM 5574 C C . ARG B 1 62 ? 5.02 -8.422 -21.797 1 98.69 62 ARG B C 1
ATOM 5576 O O . ARG B 1 62 ? 4.605 -9.57 -21.984 1 98.69 62 ARG B O 1
ATOM 5583 N N . PRO B 1 63 ? 4.438 -7.375 -22.453 1 98.81 63 PRO B N 1
ATOM 5584 C CA . PRO B 1 63 ? 3.332 -7.641 -23.359 1 98.81 63 PRO B CA 1
ATOM 5585 C C . PRO B 1 63 ? 3.746 -8.516 -24.547 1 98.81 63 PRO B C 1
ATOM 5587 O O . PRO B 1 63 ? 2.893 -9.117 -25.203 1 98.81 63 PRO B O 1
ATOM 5590 N N . LEU B 1 64 ? 5.02 -8.641 -24.781 1 98.88 64 LEU B N 1
ATOM 5591 C CA . LEU B 1 64 ? 5.527 -9.375 -25.922 1 98.88 64 LEU B CA 1
ATOM 5592 C C . LEU B 1 64 ? 5.195 -10.859 -25.812 1 98.88 64 LEU B C 1
ATOM 5594 O O . LEU B 1 64 ? 5.145 -11.57 -26.812 1 98.88 64 LEU B O 1
ATOM 5598 N N . TRP B 1 65 ? 4.961 -11.367 -24.609 1 98.81 65 TRP B N 1
ATOM 5599 C CA . TRP B 1 65 ? 4.566 -12.758 -24.453 1 98.81 65 TRP B CA 1
ATOM 5600 C C . TRP B 1 65 ? 3.299 -13.062 -25.25 1 98.81 65 TRP B C 1
ATOM 5602 O O . TRP B 1 65 ? 3.213 -14.086 -25.922 1 98.81 65 TRP B O 1
ATOM 5612 N N . GLY B 1 66 ? 2.326 -12.141 -25.125 1 98.81 66 GLY B N 1
ATOM 5613 C CA . GLY B 1 66 ? 1.087 -12.297 -25.859 1 98.81 66 GLY B CA 1
ATOM 5614 C C . GLY B 1 66 ? 1.21 -11.898 -27.312 1 98.81 66 GLY B C 1
ATOM 5615 O O . GLY B 1 66 ? 0.735 -12.609 -28.203 1 98.81 66 GLY B O 1
ATOM 5616 N N . LEU B 1 67 ? 1.904 -10.789 -27.609 1 98.88 67 LEU B N 1
ATOM 5617 C CA . LEU B 1 67 ? 2.025 -10.242 -28.953 1 98.88 67 LEU B CA 1
ATOM 5618 C C . LEU B 1 67 ? 2.768 -11.211 -29.875 1 98.88 67 LEU B C 1
ATOM 5620 O O . LEU B 1 67 ? 2.309 -11.508 -30.969 1 98.88 67 LEU B O 1
ATOM 5624 N N . ALA B 1 68 ? 3.898 -11.695 -29.406 1 98.81 68 ALA B N 1
ATOM 5625 C CA . ALA B 1 68 ? 4.676 -12.633 -30.219 1 98.81 68 ALA B CA 1
ATOM 5626 C C . ALA B 1 68 ? 3.9 -13.922 -30.469 1 98.81 68 ALA B C 1
ATOM 5628 O O . ALA B 1 68 ? 4.016 -14.531 -31.531 1 98.81 68 ALA B O 1
ATOM 5629 N N . SER B 1 69 ? 3.1 -14.328 -29.5 1 98.81 69 SER B N 1
ATOM 5630 C CA . SER B 1 69 ? 2.318 -15.555 -29.625 1 98.81 69 SER B CA 1
ATOM 5631 C C . SER B 1 69 ? 1.239 -15.422 -30.688 1 98.81 69 SER B C 1
ATOM 5633 O O . SER B 1 69 ? 1.086 -16.297 -31.531 1 98.81 69 SER B O 1
ATOM 5635 N N . LEU B 1 70 ? 0.466 -14.305 -30.594 1 98.56 70 LEU B N 1
ATOM 5636 C CA . LEU B 1 70 ? -0.573 -14.164 -31.609 1 98.56 70 LEU B CA 1
ATOM 5637 C C . LEU B 1 70 ? 0.039 -14.031 -33 1 98.56 70 LEU B C 1
ATOM 5639 O O . LEU B 1 70 ? -0.523 -14.523 -33.969 1 98.56 70 LEU B O 1
ATOM 5643 N N . LEU B 1 71 ? 1.231 -13.414 -33.188 1 98.38 71 LEU B N 1
ATOM 5644 C CA . LEU B 1 71 ? 1.906 -13.305 -34.469 1 98.38 71 LEU B CA 1
ATOM 5645 C C . LEU B 1 71 ? 2.412 -14.664 -34.938 1 98.38 71 LEU B C 1
ATOM 5647 O O . LEU B 1 71 ? 2.258 -15.016 -36.094 1 98.38 71 LEU B O 1
ATOM 5651 N N . ALA B 1 72 ? 3.043 -15.383 -34.031 1 97.62 72 ALA B N 1
ATOM 5652 C CA . ALA B 1 72 ? 3.553 -16.719 -34.344 1 97.62 72 ALA B CA 1
ATOM 5653 C C . ALA B 1 72 ? 2.426 -17.641 -34.812 1 97.62 72 ALA B C 1
ATOM 5655 O O . ALA B 1 72 ? 2.641 -18.547 -35.594 1 97.62 72 ALA B O 1
ATOM 5656 N N . GLY B 1 73 ? 1.259 -17.422 -34.219 1 96.75 73 GLY B N 1
ATOM 5657 C CA . GLY B 1 73 ? 0.103 -18.234 -34.594 1 96.75 73 GLY B CA 1
ATOM 5658 C C . GLY B 1 73 ? -0.503 -17.875 -35.906 1 96.75 73 GLY B C 1
ATOM 5659 O O . GLY B 1 73 ? -1.422 -18.547 -36.406 1 96.75 73 GLY B O 1
ATOM 5660 N N . GLY B 1 74 ? 0.011 -16.828 -36.531 1 95.88 74 GLY B N 1
ATOM 5661 C CA . GLY B 1 74 ? -0.426 -16.469 -37.875 1 95.88 74 GLY B CA 1
ATOM 5662 C C . GLY B 1 74 ? -1.347 -15.258 -37.875 1 95.88 74 GLY B C 1
ATOM 5663 O O . GLY B 1 74 ? -1.765 -14.805 -38.938 1 95.88 74 GLY B O 1
ATOM 5664 N N . ASP B 1 75 ? -1.699 -14.703 -36.719 1 97.06 75 ASP B N 1
ATOM 5665 C CA . ASP B 1 75 ? -2.555 -13.523 -36.656 1 97.06 75 ASP B CA 1
ATOM 5666 C C . ASP B 1 75 ? -1.756 -12.25 -36.938 1 97.06 75 ASP B C 1
ATOM 5668 O O . ASP B 1 75 ? -0.524 -12.273 -36.938 1 97.06 75 ASP B O 1
ATOM 5672 N N . GLN B 1 76 ? -2.51 -11.203 -37.281 1 96.5 76 GLN B N 1
ATOM 5673 C CA . GLN B 1 76 ? -1.91 -9.898 -37.5 1 96.5 76 GLN B CA 1
ATOM 5674 C C . GLN B 1 76 ? -2.348 -8.898 -36.438 1 96.5 76 GLN B C 1
ATOM 5676 O O . GLN B 1 76 ? -3.447 -9 -35.875 1 96.5 76 GLN B O 1
ATOM 5681 N N . TYR B 1 77 ? -1.519 -8.023 -36.125 1 97.81 77 TYR B N 1
ATOM 5682 C CA . TYR B 1 77 ? -1.77 -6.926 -35.188 1 97.81 77 TYR B CA 1
ATOM 5683 C C . TYR B 1 77 ? -1.02 -5.668 -35.625 1 97.81 77 TYR B C 1
ATOM 5685 O O . TYR B 1 77 ? 0.208 -5.605 -35.531 1 97.81 77 TYR B O 1
ATOM 5693 N N . ALA B 1 78 ? -1.733 -4.664 -36.062 1 97.31 78 ALA B N 1
ATOM 5694 C CA . ALA B 1 78 ? -1.146 -3.457 -36.656 1 97.31 78 ALA B CA 1
ATOM 5695 C C . ALA B 1 78 ? -0.255 -2.746 -35.625 1 97.31 78 ALA B C 1
ATOM 5697 O O . ALA B 1 78 ? 0.758 -2.145 -36 1 97.31 78 ALA B O 1
ATOM 5698 N N . GLY B 1 79 ? -0.57 -2.877 -34.438 1 97.69 79 GLY B N 1
ATOM 5699 C CA . GLY B 1 79 ? 0.162 -2.178 -33.375 1 97.69 79 GLY B CA 1
ATOM 5700 C C . GLY B 1 79 ? 1.545 -2.754 -33.125 1 97.69 79 GLY B C 1
ATOM 5701 O O . GLY B 1 79 ? 2.346 -2.166 -32.406 1 97.69 79 GLY B O 1
ATOM 5702 N N . ALA B 1 80 ? 1.844 -3.896 -33.781 1 98.31 80 ALA B N 1
ATOM 5703 C CA . ALA B 1 80 ? 3.162 -4.504 -33.625 1 98.31 80 ALA B CA 1
ATOM 5704 C C . ALA B 1 80 ? 4.266 -3.549 -34.062 1 98.31 80 ALA B C 1
ATOM 5706 O O . ALA B 1 80 ? 5.406 -3.654 -33.625 1 98.31 80 ALA B O 1
ATOM 5707 N N . GLU B 1 81 ? 3.893 -2.568 -34.906 1 97.88 81 GLU B N 1
ATOM 5708 C CA . GLU B 1 81 ? 4.844 -1.592 -35.438 1 97.88 81 GLU B CA 1
ATOM 5709 C C . GLU B 1 81 ? 5.488 -0.791 -34.312 1 97.88 81 GLU B C 1
ATOM 5711 O O . GLU B 1 81 ? 6.668 -0.44 -34.375 1 97.88 81 GLU B O 1
ATOM 5716 N N . ARG B 1 82 ? 4.801 -0.505 -33.25 1 98 82 ARG B N 1
ATOM 5717 C CA . ARG B 1 82 ? 5.348 0.233 -32.094 1 98 82 ARG B CA 1
ATOM 5718 C C . ARG B 1 82 ? 6.469 -0.55 -31.422 1 98 82 ARG B C 1
ATOM 5720 O O . ARG B 1 82 ? 7.461 0.033 -30.984 1 98 82 ARG B O 1
ATOM 5727 N N . TRP B 1 83 ? 6.25 -1.844 -31.359 1 98.62 83 TRP B N 1
ATOM 5728 C CA . TRP B 1 83 ? 7.266 -2.684 -30.719 1 98.62 83 TRP B CA 1
ATOM 5729 C C . TRP B 1 83 ? 8.477 -2.846 -31.641 1 98.62 83 TRP B C 1
ATOM 5731 O O . TRP B 1 83 ? 9.609 -2.943 -31.172 1 98.62 83 TRP B O 1
ATOM 5741 N N . VAL B 1 84 ? 8.227 -2.922 -32.969 1 98.5 84 VAL B N 1
ATOM 5742 C CA . VAL B 1 84 ? 9.336 -2.982 -33.906 1 98.5 84 VAL B CA 1
ATOM 5743 C C . VAL B 1 84 ? 10.203 -1.733 -33.781 1 98.5 84 VAL B C 1
ATOM 5745 O O . VAL B 1 84 ? 11.422 -1.83 -33.625 1 98.5 84 VAL B O 1
ATOM 5748 N N . ARG B 1 85 ? 9.586 -0.547 -33.75 1 98.25 85 ARG B N 1
ATOM 5749 C CA . ARG B 1 85 ? 10.305 0.703 -33.531 1 98.25 85 ARG B CA 1
ATOM 5750 C C . ARG B 1 85 ? 10.977 0.709 -32.156 1 98.25 85 ARG B C 1
ATOM 5752 O O . ARG B 1 85 ? 12.086 1.229 -32 1 98.25 85 ARG B O 1
ATOM 5759 N N . GLY B 1 86 ? 10.266 0.103 -31.188 1 98.69 86 GLY B N 1
ATOM 5760 C CA . GLY B 1 86 ? 10.781 0.058 -29.828 1 98.69 86 GLY B CA 1
ATOM 5761 C C . GLY B 1 86 ? 12.055 -0.758 -29.703 1 98.69 86 GLY B C 1
ATOM 5762 O O . GLY B 1 86 ? 12.969 -0.381 -28.969 1 98.69 86 GLY B O 1
ATOM 5763 N N . PHE B 1 87 ? 12.109 -1.89 -30.406 1 98.75 87 PHE B N 1
ATOM 5764 C CA . PHE B 1 87 ? 13.328 -2.688 -30.438 1 98.75 87 PHE B CA 1
ATOM 5765 C C . PHE B 1 87 ? 14.508 -1.87 -30.953 1 98.75 87 PHE B C 1
ATOM 5767 O O . PHE B 1 87 ? 15.594 -1.901 -30.391 1 98.75 87 PHE B O 1
ATOM 5774 N N . ASP B 1 88 ? 14.227 -1.155 -32 1 98.69 88 ASP B N 1
ATOM 5775 C CA . ASP B 1 88 ? 15.266 -0.327 -32.594 1 98.69 88 ASP B CA 1
ATOM 5776 C C . ASP B 1 88 ? 15.711 0.784 -31.656 1 98.69 88 ASP B C 1
ATOM 5778 O O . ASP B 1 88 ? 16.891 0.869 -31.297 1 98.69 88 ASP B O 1
ATOM 5782 N N . SER B 1 89 ? 14.789 1.539 -31.125 1 98.69 89 SER B N 1
ATOM 5783 C CA . SER B 1 89 ? 15.07 2.705 -30.297 1 98.69 89 SER B CA 1
ATOM 5784 C C . SER B 1 89 ? 15.633 2.297 -28.938 1 98.69 89 SER B C 1
ATOM 5786 O O . SER B 1 89 ? 16.547 2.943 -28.422 1 98.69 89 SER B O 1
ATOM 5788 N N . GLY B 1 90 ? 15.086 1.271 -28.359 1 98.62 90 GLY B N 1
ATOM 5789 C CA . GLY B 1 90 ? 15.461 0.849 -27.016 1 98.62 90 GLY B CA 1
ATOM 5790 C C . GLY B 1 90 ? 16.844 0.238 -26.953 1 98.62 90 GLY B C 1
ATOM 5791 O O . GLY B 1 90 ? 17.484 0.248 -25.891 1 98.62 90 GLY B O 1
ATOM 5792 N N . THR B 1 91 ? 17.359 -0.265 -28.047 1 98.69 91 THR B N 1
ATOM 5793 C CA . THR B 1 91 ? 18.641 -0.947 -28.047 1 98.69 91 THR B CA 1
ATOM 5794 C C . THR B 1 91 ? 19.719 -0.075 -28.672 1 98.69 91 THR B C 1
ATOM 5796 O O . THR B 1 91 ? 20.875 -0.483 -28.781 1 98.69 91 THR B O 1
ATOM 5799 N N . ASP B 1 92 ? 19.391 1.141 -29.125 1 98.5 92 ASP B N 1
ATOM 5800 C CA . ASP B 1 92 ? 20.344 2.07 -29.719 1 98.5 92 ASP B CA 1
ATOM 5801 C C . ASP B 1 92 ? 21.094 2.854 -28.641 1 98.5 92 ASP B C 1
ATOM 5803 O O . ASP B 1 92 ? 20.547 3.789 -28.062 1 98.5 92 ASP B O 1
ATOM 5807 N N . PRO B 1 93 ? 22.297 2.562 -28.422 1 97.69 93 PRO B N 1
ATOM 5808 C CA . PRO B 1 93 ? 23.031 3.217 -27.328 1 97.69 93 PRO B CA 1
ATOM 5809 C C . PRO B 1 93 ? 23.203 4.719 -27.547 1 97.69 93 PRO B C 1
ATOM 5811 O O . PRO B 1 93 ? 23.547 5.449 -26.625 1 97.69 93 PRO B O 1
ATOM 5814 N N . LYS B 1 94 ? 22.984 5.234 -28.688 1 97.19 94 LYS B N 1
ATOM 5815 C CA . LYS B 1 94 ? 23.125 6.652 -28.984 1 97.19 94 LYS B CA 1
ATOM 5816 C C . LYS B 1 94 ? 21.781 7.379 -28.891 1 97.19 94 LYS B C 1
ATOM 5818 O O . LYS B 1 94 ? 21.734 8.609 -28.953 1 97.19 94 LYS B O 1
ATOM 5823 N N . GLY B 1 95 ? 20.797 6.582 -28.781 1 96.88 95 GLY B N 1
ATOM 5824 C CA . GLY B 1 95 ? 19.469 7.156 -28.766 1 96.88 95 GLY B CA 1
ATOM 5825 C C . GLY B 1 95 ? 19.016 7.582 -27.391 1 96.88 95 GLY B C 1
ATOM 5826 O O . GLY B 1 95 ? 19.5 7.062 -26.375 1 96.88 95 GLY B O 1
ATOM 5827 N N . LYS B 1 96 ? 17.984 8.398 -27.266 1 95.75 96 LYS B N 1
ATOM 5828 C CA . LYS B 1 96 ? 17.438 8.938 -26.016 1 95.75 96 LYS B CA 1
ATOM 5829 C C . LYS B 1 96 ? 16.625 7.887 -25.266 1 95.75 96 LYS B C 1
ATOM 5831 O O . LYS B 1 96 ? 16.469 7.965 -24.047 1 95.75 96 LYS B O 1
ATOM 5836 N N . GLU B 1 97 ? 16.125 6.914 -25.984 1 97.88 97 GLU B N 1
ATOM 5837 C CA . GLU B 1 97 ? 15.234 5.934 -25.375 1 97.88 97 GLU B CA 1
ATOM 5838 C C . GLU B 1 97 ? 15.984 4.645 -25.047 1 97.88 97 GLU B C 1
ATOM 5840 O O . GLU B 1 97 ? 15.359 3.627 -24.719 1 97.88 97 GLU B O 1
ATOM 5845 N N . TYR B 1 98 ? 17.359 4.73 -25.125 1 98.12 98 TYR B N 1
ATOM 5846 C CA . TYR B 1 98 ? 18.188 3.559 -24.859 1 98.12 98 TYR B CA 1
ATOM 5847 C C . TYR B 1 98 ? 17.922 3.002 -23.469 1 98.12 98 TYR B C 1
ATOM 5849 O O . TYR B 1 98 ? 17.938 3.744 -22.484 1 98.12 98 TYR B O 1
ATOM 5857 N N . TRP B 1 99 ? 17.719 1.687 -23.375 1 98 99 TRP B N 1
ATOM 5858 C CA . TRP B 1 99 ? 17.391 1.044 -22.094 1 98 99 TRP B CA 1
ATOM 5859 C C . TRP B 1 99 ? 18.641 0.919 -21.219 1 98 99 TRP B C 1
ATOM 5861 O O . TRP B 1 99 ? 18.547 0.789 -20 1 98 99 TRP B O 1
ATOM 5871 N N . GLY B 1 100 ? 19.781 0.953 -21.797 1 96.38 100 GLY B N 1
ATOM 5872 C CA . GLY B 1 100 ? 21.031 0.702 -21.078 1 96.38 100 GLY B CA 1
ATOM 5873 C C . GLY B 1 100 ? 21.375 -0.771 -21 1 96.38 100 GLY B C 1
ATOM 5874 O O . GLY B 1 100 ? 20.5 -1.621 -20.875 1 96.38 100 GLY B O 1
ATOM 5875 N N . GLU B 1 101 ? 22.641 -1.12 -21 1 95.12 101 GLU B N 1
ATOM 5876 C CA . GLU B 1 101 ? 23.094 -2.504 -20.906 1 95.12 101 GLU B CA 1
ATOM 5877 C C . GLU B 1 101 ? 22.812 -3.088 -19.516 1 95.12 101 GLU B C 1
ATOM 5879 O O . GLU B 1 101 ? 22.688 -2.348 -18.547 1 95.12 101 GLU B O 1
ATOM 5884 N N . SER B 1 102 ? 22.688 -4.387 -19.531 1 94.94 102 SER B N 1
ATOM 5885 C CA . SER B 1 102 ? 22.469 -5.074 -18.25 1 94.94 102 SER B CA 1
ATOM 5886 C C . SER B 1 102 ? 23.75 -5.066 -17.406 1 94.94 102 SER B C 1
ATOM 5888 O O . SER B 1 102 ? 24.844 -5.227 -17.938 1 94.94 102 SER B O 1
ATOM 5890 N N . MET B 1 103 ? 23.594 -4.82 -16.109 1 93.31 103 MET B N 1
ATOM 5891 C CA . MET B 1 103 ? 24.641 -5.035 -15.109 1 93.31 103 MET B CA 1
ATOM 5892 C C . MET B 1 103 ? 24.375 -6.316 -14.32 1 93.31 103 MET B C 1
ATOM 5894 O O . MET B 1 103 ? 23.484 -7.098 -14.664 1 93.31 103 MET B O 1
ATOM 5898 N N . ASP B 1 104 ? 25.234 -6.648 -13.32 1 94.19 104 ASP B N 1
ATOM 5899 C CA . ASP B 1 104 ? 25.062 -7.84 -12.492 1 94.19 104 ASP B CA 1
ATOM 5900 C C . ASP B 1 104 ? 23.719 -7.801 -11.758 1 94.19 104 ASP B C 1
ATOM 5902 O O . ASP B 1 104 ? 23.391 -6.797 -11.125 1 94.19 104 ASP B O 1
ATOM 5906 N N . LYS B 1 105 ? 22.953 -8.906 -11.852 1 94.25 105 LYS B N 1
ATOM 5907 C CA . LYS B 1 105 ? 21.688 -9.078 -11.148 1 94.25 105 LYS B CA 1
ATOM 5908 C C . LYS B 1 105 ? 20.734 -7.91 -11.422 1 94.25 105 LYS B C 1
ATOM 5910 O O . LYS B 1 105 ? 20.125 -7.371 -10.492 1 94.25 105 LYS B O 1
ATOM 5915 N N . ASP B 1 106 ? 20.719 -7.547 -12.68 1 93.62 106 ASP B N 1
ATOM 5916 C CA . ASP B 1 106 ? 20 -6.367 -13.172 1 93.62 106 ASP B CA 1
ATOM 5917 C C . ASP B 1 106 ? 18.625 -6.738 -13.703 1 93.62 106 ASP B C 1
ATOM 5919 O O . ASP B 1 106 ? 18.469 -7.742 -14.398 1 93.62 106 ASP B O 1
ATOM 5923 N N . GLN B 1 107 ? 17.641 -5.953 -13.375 1 94.69 107 GLN B N 1
ATOM 5924 C CA . GLN B 1 107 ? 16.281 -6.199 -13.828 1 94.69 107 GLN B CA 1
ATOM 5925 C C . GLN B 1 107 ? 16.219 -6.34 -15.344 1 94.69 107 GLN B C 1
ATOM 5927 O O . GLN B 1 107 ? 15.375 -7.066 -15.875 1 94.69 107 GLN B O 1
ATOM 5932 N N . ARG B 1 108 ? 17.047 -5.684 -16.125 1 96.94 108 ARG B N 1
ATOM 5933 C CA . ARG B 1 108 ? 17.062 -5.77 -17.594 1 96.94 108 ARG B CA 1
ATOM 5934 C C . ARG B 1 108 ? 17.203 -7.219 -18.047 1 96.94 108 ARG B C 1
ATOM 5936 O O . ARG B 1 108 ? 16.672 -7.598 -19.094 1 96.94 108 ARG B O 1
ATOM 5943 N N . MET B 1 109 ? 17.859 -8.016 -17.203 1 97 109 MET B N 1
ATOM 5944 C CA . MET B 1 109 ? 18.062 -9.422 -17.531 1 97 109 MET B CA 1
ATOM 5945 C C . MET B 1 109 ? 16.734 -10.156 -17.609 1 97 109 MET B C 1
ATOM 5947 O O . MET B 1 109 ? 16.531 -11.016 -18.469 1 97 109 MET B O 1
ATOM 5951 N N . VAL B 1 110 ? 15.844 -9.82 -16.688 1 97 110 VAL B N 1
ATOM 5952 C CA . VAL B 1 110 ? 14.531 -10.445 -16.656 1 97 110 VAL B CA 1
ATOM 5953 C C . VAL B 1 110 ? 13.781 -10.164 -17.953 1 97 110 VAL B C 1
ATOM 5955 O O . VAL B 1 110 ? 13.18 -11.07 -18.547 1 97 110 VAL B O 1
ATOM 5958 N N . GLU B 1 111 ? 13.898 -8.945 -18.406 1 98.25 111 GLU B N 1
ATOM 5959 C CA . GLU B 1 111 ? 13.117 -8.5 -19.562 1 98.25 111 GLU B CA 1
ATOM 5960 C C . GLU B 1 111 ? 13.727 -8.992 -20.875 1 98.25 111 GLU B C 1
ATOM 5962 O O . GLU B 1 111 ? 13.094 -8.93 -21.922 1 98.25 111 GLU B O 1
ATOM 5967 N N . MET B 1 112 ? 14.906 -9.531 -20.828 1 96.44 112 MET B N 1
ATOM 5968 C CA . MET B 1 112 ? 15.484 -10.156 -22.016 1 96.44 112 MET B CA 1
ATOM 5969 C C . MET B 1 112 ? 14.742 -11.438 -22.391 1 96.44 112 MET B C 1
ATOM 5971 O O . MET B 1 112 ? 14.758 -11.859 -23.531 1 96.44 112 MET B O 1
ATOM 5975 N N . SER B 1 113 ? 14.094 -11.977 -21.375 1 97.06 113 SER B N 1
ATOM 5976 C CA . SER B 1 113 ? 13.359 -13.203 -21.641 1 97.06 113 SER B CA 1
ATOM 5977 C C . SER B 1 113 ? 12.195 -12.953 -22.594 1 97.06 113 SER B C 1
ATOM 5979 O O . SER B 1 113 ? 12.109 -13.57 -23.672 1 97.06 113 SER B O 1
ATOM 5981 N N . PRO B 1 114 ? 11.273 -11.992 -22.312 1 98.44 114 PRO B N 1
ATOM 5982 C CA . PRO B 1 114 ? 10.203 -11.734 -23.281 1 98.44 114 PRO B CA 1
ATOM 5983 C C . PRO B 1 114 ? 10.727 -11.164 -24.594 1 98.44 114 PRO B C 1
ATOM 5985 O O . PRO B 1 114 ? 10.18 -11.469 -25.656 1 98.44 114 PRO B O 1
ATOM 5988 N N . LEU B 1 115 ? 11.797 -10.328 -24.578 1 98.81 115 LEU B N 1
ATOM 5989 C CA . LEU B 1 115 ? 12.398 -9.836 -25.812 1 98.81 115 LEU B CA 1
ATOM 5990 C C . LEU B 1 115 ? 12.891 -10.984 -26.688 1 98.81 115 LEU B C 1
ATOM 5992 O O . LEU B 1 115 ? 12.633 -11.016 -27.891 1 98.81 115 LEU B O 1
ATOM 5996 N N . SER B 1 116 ? 13.586 -11.891 -26.047 1 98.75 116 SER B N 1
ATOM 5997 C CA . SER B 1 116 ? 14.156 -13.039 -26.75 1 98.75 116 SER B CA 1
ATOM 5998 C C . SER B 1 116 ? 13.062 -13.969 -27.266 1 98.75 116 SER B C 1
ATOM 6000 O O . SER B 1 116 ? 13.188 -14.516 -28.375 1 98.75 116 SER B O 1
ATOM 6002 N N . PHE B 1 117 ? 12.055 -14.148 -26.484 1 98.69 117 PHE B N 1
ATOM 6003 C CA . PHE B 1 117 ? 10.914 -14.938 -26.922 1 98.69 117 PHE B CA 1
ATOM 6004 C C . PHE B 1 117 ? 10.336 -14.367 -28.219 1 98.69 117 PHE B C 1
ATOM 6006 O O . PHE B 1 117 ? 10.086 -15.109 -29.172 1 98.69 117 PHE B O 1
ATOM 6013 N N . ALA B 1 118 ? 10.156 -13.047 -28.219 1 98.81 118 ALA B N 1
ATOM 6014 C CA . ALA B 1 118 ? 9.594 -12.383 -29.391 1 98.81 118 ALA B CA 1
ATOM 6015 C C . ALA B 1 118 ? 10.5 -12.57 -30.609 1 98.81 118 ALA B C 1
ATOM 6017 O O . ALA B 1 118 ? 10.023 -12.938 -31.688 1 98.81 118 ALA B O 1
ATOM 6018 N N . VAL B 1 119 ? 11.781 -12.375 -30.422 1 98.69 119 VAL B N 1
ATOM 6019 C CA . VAL B 1 119 ? 12.742 -12.477 -31.516 1 98.69 119 VAL B CA 1
ATOM 6020 C C . VAL B 1 119 ? 12.805 -13.922 -32.031 1 98.69 119 VAL B C 1
ATOM 6022 O O . VAL B 1 119 ? 12.875 -14.164 -33.219 1 98.69 119 VAL B O 1
ATOM 6025 N N . ALA B 1 120 ? 12.742 -14.867 -31.125 1 98.31 120 ALA B N 1
ATOM 6026 C CA . ALA B 1 120 ? 12.883 -16.281 -31.5 1 98.31 120 ALA B CA 1
ATOM 6027 C C . ALA B 1 120 ? 11.602 -16.797 -32.156 1 98.31 120 ALA B C 1
ATOM 6029 O O . ALA B 1 120 ? 11.664 -17.578 -33.094 1 98.31 120 ALA B O 1
ATOM 6030 N N . MET B 1 121 ? 10.445 -16.359 -31.672 1 97.94 121 MET B N 1
ATOM 6031 C CA . MET B 1 121 ? 9.172 -16.906 -32.125 1 97.94 121 MET B CA 1
ATOM 6032 C C . MET B 1 121 ? 8.68 -16.203 -33.375 1 97.94 121 MET B C 1
ATOM 6034 O O . MET B 1 121 ? 7.957 -16.781 -34.188 1 97.94 121 MET B O 1
ATOM 6038 N N . ALA B 1 122 ? 9.094 -14.938 -33.5 1 97.75 122 ALA B N 1
ATOM 6039 C CA . ALA B 1 122 ? 8.648 -14.141 -34.656 1 97.75 122 ALA B CA 1
ATOM 6040 C C . ALA B 1 122 ? 9.797 -13.297 -35.219 1 97.75 122 ALA B C 1
ATOM 6042 O O . ALA B 1 122 ? 9.672 -12.07 -35.312 1 97.75 122 ALA B O 1
ATOM 6043 N N . PRO B 1 123 ? 10.836 -13.914 -35.625 1 97.62 123 PRO B N 1
ATOM 6044 C CA . PRO B 1 123 ? 12.016 -13.18 -36.094 1 97.62 123 PRO B CA 1
ATOM 6045 C C . PRO B 1 123 ? 11.727 -12.32 -37.312 1 97.62 123 PRO B C 1
ATOM 6047 O O . PRO B 1 123 ? 12.367 -11.281 -37.531 1 97.62 123 PRO B O 1
ATOM 6050 N N . ASP B 1 124 ? 10.805 -12.68 -38.188 1 96.94 124 ASP B N 1
ATOM 6051 C CA . ASP B 1 124 ? 10.477 -11.922 -39.406 1 96.94 124 ASP B CA 1
ATOM 6052 C C . ASP B 1 124 ? 9.891 -10.555 -39.031 1 96.94 124 ASP B C 1
ATOM 6054 O O . ASP B 1 124 ? 10.031 -9.602 -39.812 1 96.94 124 ASP B O 1
ATOM 6058 N N . VAL B 1 125 ? 9.266 -10.523 -37.875 1 97.69 125 VAL B N 1
ATOM 6059 C CA . VAL B 1 125 ? 8.633 -9.273 -37.438 1 97.69 125 VAL B CA 1
ATOM 6060 C C . VAL B 1 125 ? 9.617 -8.438 -36.625 1 97.69 125 VAL B C 1
ATOM 6062 O O . VAL B 1 125 ? 9.828 -7.262 -36.906 1 97.69 125 VAL B O 1
ATOM 6065 N N . PHE B 1 126 ? 10.281 -9 -35.656 1 98.38 126 PHE B N 1
ATOM 6066 C CA . PHE B 1 126 ? 10.945 -8.211 -34.625 1 98.38 126 PHE B CA 1
ATOM 6067 C C . PHE B 1 126 ? 12.438 -8.086 -34.938 1 98.38 126 PHE B C 1
ATOM 6069 O O . PHE B 1 126 ? 13.125 -7.258 -34.344 1 98.38 126 PHE B O 1
ATOM 6076 N N . TYR B 1 127 ? 12.953 -8.859 -35.875 1 98.44 127 TYR B N 1
ATOM 6077 C CA . TYR B 1 127 ? 14.398 -8.836 -36.125 1 98.44 127 TYR B CA 1
ATOM 6078 C C . TYR B 1 127 ? 14.711 -8.703 -37.594 1 98.44 127 TYR B C 1
ATOM 6080 O O . TYR B 1 127 ? 15.336 -7.727 -38.031 1 98.44 127 TYR B O 1
ATOM 6088 N N . ASN B 1 128 ? 14.219 -9.648 -38.438 1 97.94 128 ASN B N 1
ATOM 6089 C CA . ASN B 1 128 ? 14.594 -9.711 -39.844 1 97.94 128 ASN B CA 1
ATOM 6090 C C . ASN B 1 128 ? 14.18 -8.453 -40.594 1 97.94 128 ASN B C 1
ATOM 6092 O O . ASN B 1 128 ? 14.836 -8.055 -41.562 1 97.94 128 ASN B O 1
ATOM 6096 N N . ASN B 1 129 ? 13.172 -7.789 -40.156 1 94.81 129 ASN B N 1
ATOM 6097 C CA . ASN B 1 129 ? 12.656 -6.59 -40.812 1 94.81 129 ASN B CA 1
ATOM 6098 C C . ASN B 1 129 ? 13.352 -5.332 -40.281 1 94.81 129 ASN B C 1
ATOM 6100 O O . ASN B 1 129 ? 13.055 -4.227 -40.75 1 94.81 129 ASN B O 1
ATOM 6104 N N . GLN B 1 130 ? 14.297 -5.449 -39.438 1 98.25 130 GLN B N 1
ATOM 6105 C CA . GLN B 1 130 ? 15.039 -4.316 -38.906 1 98.25 130 GLN B CA 1
ATOM 6106 C C . GLN B 1 130 ? 16.188 -3.91 -39.812 1 98.25 130 GLN B C 1
ATOM 6108 O O . GLN B 1 130 ? 16.609 -4.688 -40.688 1 98.25 130 GLN B O 1
ATOM 6113 N N . SER B 1 131 ? 16.703 -2.65 -39.688 1 98 131 SER B N 1
ATOM 6114 C CA . SER B 1 131 ? 17.922 -2.23 -40.375 1 98 131 SER B CA 1
ATOM 6115 C C . SER B 1 131 ? 19.141 -3.012 -39.844 1 98 131 SER B C 1
ATOM 6117 O O . SER B 1 131 ? 19.094 -3.586 -38.781 1 98 131 SER B O 1
ATOM 6119 N N . PRO B 1 132 ? 20.188 -3.055 -40.625 1 98.06 132 PRO B N 1
ATOM 6120 C CA . PRO B 1 132 ? 21.391 -3.734 -40.156 1 98.06 132 PRO B CA 1
ATOM 6121 C C . PRO B 1 132 ? 21.906 -3.184 -38.844 1 98.06 132 PRO B C 1
ATOM 6123 O O . PRO B 1 132 ? 22.344 -3.951 -37.969 1 98.06 132 PRO B O 1
ATOM 6126 N N . GLU B 1 133 ? 21.812 -1.913 -38.719 1 98.19 133 GLU B N 1
ATOM 6127 C CA . GLU B 1 133 ? 22.266 -1.296 -37.469 1 98.19 133 GLU B CA 1
ATOM 6128 C C . GLU B 1 133 ? 21.406 -1.728 -36.281 1 98.19 133 GLU B C 1
ATOM 6130 O O . GLU B 1 133 ? 21.922 -2.035 -35.219 1 98.19 133 GLU B O 1
ATOM 6135 N N . ALA B 1 134 ? 20.109 -1.706 -36.469 1 98.44 134 ALA B N 1
ATOM 6136 C CA . ALA B 1 134 ? 19.188 -2.133 -35.438 1 98.44 134 ALA B CA 1
ATOM 6137 C C . ALA B 1 134 ? 19.422 -3.592 -35.062 1 98.44 134 ALA B C 1
ATOM 6139 O O . ALA B 1 134 ? 19.375 -3.945 -33.875 1 98.44 134 ALA B O 1
ATOM 6140 N N . LYS B 1 135 ? 19.625 -4.461 -36.062 1 98.62 135 LYS B N 1
ATOM 6141 C CA . LYS B 1 135 ? 19.922 -5.867 -35.812 1 98.62 135 LYS B CA 1
ATOM 6142 C C . LYS B 1 135 ? 21.156 -6.031 -34.906 1 98.62 135 LYS B C 1
ATOM 6144 O O . LYS B 1 135 ? 21.141 -6.805 -33.969 1 98.62 135 LYS B O 1
ATOM 6149 N N . LYS B 1 136 ? 22.156 -5.254 -35.25 1 98.25 136 LYS B N 1
ATOM 6150 C CA . LYS B 1 136 ? 23.391 -5.289 -34.438 1 98.25 136 LYS B CA 1
ATOM 6151 C C . LYS B 1 136 ? 23.125 -4.844 -33 1 98.25 136 LYS B C 1
ATOM 6153 O O . LYS B 1 136 ? 23.625 -5.461 -32.062 1 98.25 136 LYS B O 1
ATOM 6158 N N . ASN B 1 137 ? 22.406 -3.783 -32.875 1 98.56 137 ASN B N 1
ATOM 6159 C CA . ASN B 1 137 ? 22.109 -3.238 -31.547 1 98.56 137 ASN B CA 1
ATOM 6160 C C . ASN B 1 137 ? 21.266 -4.203 -30.719 1 98.56 137 ASN B C 1
ATOM 6162 O O . ASN B 1 137 ? 21.5 -4.359 -29.516 1 98.56 137 ASN B O 1
ATOM 6166 N N . ILE B 1 138 ? 20.281 -4.828 -31.359 1 98.69 138 ILE B N 1
ATOM 6167 C CA . ILE B 1 138 ? 19.422 -5.797 -30.672 1 98.69 138 ILE B CA 1
ATOM 6168 C C . ILE B 1 138 ? 20.281 -6.945 -30.141 1 98.69 138 ILE B C 1
ATOM 6170 O O . ILE B 1 138 ? 20.156 -7.316 -28.969 1 98.69 138 ILE B O 1
ATOM 6174 N N . CYS B 1 139 ? 21.141 -7.449 -30.938 1 98.69 139 CYS B N 1
ATOM 6175 C CA . CYS B 1 139 ? 22.016 -8.555 -30.531 1 98.69 139 CYS B CA 1
ATOM 6176 C C . CYS B 1 139 ? 22.969 -8.109 -29.438 1 98.69 139 CYS B C 1
ATOM 6178 O O . CYS B 1 139 ? 23.234 -8.859 -28.484 1 98.69 139 CYS B O 1
ATOM 6180 N N . ALA B 1 140 ? 23.484 -6.891 -29.578 1 98.31 140 ALA B N 1
ATOM 6181 C CA . ALA B 1 140 ? 24.406 -6.352 -28.562 1 98.31 140 ALA B CA 1
ATOM 6182 C C . ALA B 1 140 ? 23.703 -6.199 -27.219 1 98.31 140 ALA B C 1
ATOM 6184 O O . ALA B 1 140 ? 24.297 -6.453 -26.172 1 98.31 140 ALA B O 1
ATOM 6185 N N . PHE B 1 141 ? 22.516 -5.789 -27.234 1 98.38 141 PHE B N 1
ATOM 6186 C CA . PHE B 1 141 ? 21.734 -5.637 -26.016 1 98.38 141 PHE B CA 1
ATOM 6187 C C . PHE B 1 141 ? 21.5 -6.992 -25.359 1 98.38 141 PHE B C 1
ATOM 6189 O O . PHE B 1 141 ? 21.719 -7.148 -24.156 1 98.38 141 PHE B O 1
ATOM 6196 N N . LEU B 1 142 ? 21.047 -7.988 -26.094 1 98.38 142 LEU B N 1
ATOM 6197 C CA . LEU B 1 142 ? 20.781 -9.32 -25.562 1 98.38 142 LEU B CA 1
ATOM 6198 C C . LEU B 1 142 ? 22.047 -9.953 -25.016 1 98.38 142 LEU B C 1
ATOM 6200 O O . LEU B 1 142 ? 22.016 -10.633 -24 1 98.38 142 LEU B O 1
ATOM 6204 N N . GLN B 1 143 ? 23.125 -9.711 -25.672 1 97.19 143 GLN B N 1
ATOM 6205 C CA . GLN B 1 143 ? 24.391 -10.328 -25.297 1 97.19 143 GLN B CA 1
ATOM 6206 C C . GLN B 1 143 ? 24.938 -9.695 -24.016 1 97.19 143 GLN B C 1
ATOM 6208 O O . GLN B 1 143 ? 25.781 -10.289 -23.344 1 97.19 143 GLN B O 1
ATOM 6213 N N . SER B 1 144 ? 24.406 -8.562 -23.641 1 96.75 144 SER B N 1
ATOM 6214 C CA . SER B 1 144 ? 24.969 -7.816 -22.516 1 96.75 144 SER B CA 1
ATOM 6215 C C . SER B 1 144 ? 24.797 -8.586 -21.203 1 96.75 144 SER B C 1
ATOM 6217 O O . SER B 1 144 ? 25.5 -8.312 -20.234 1 96.75 144 SER B O 1
ATOM 6219 N N . CYS B 1 145 ? 23.875 -9.539 -21.141 1 96.19 145 CYS B N 1
ATOM 6220 C CA . CYS B 1 145 ? 23.688 -10.312 -19.922 1 96.19 145 CYS B CA 1
ATOM 6221 C C . CYS B 1 145 ? 24.594 -11.539 -19.891 1 96.19 145 CYS B C 1
ATOM 6223 O O . CYS B 1 145 ? 24.719 -12.195 -18.859 1 96.19 145 CYS B O 1
ATOM 6225 N N . ILE B 1 146 ? 25.203 -11.891 -21.031 1 95.75 146 ILE B N 1
ATOM 6226 C CA . ILE B 1 146 ? 26.078 -13.062 -21.109 1 95.75 146 ILE B CA 1
ATOM 6227 C C . ILE B 1 146 ? 27.375 -12.781 -20.359 1 95.75 146 ILE B C 1
ATOM 6229 O O . ILE B 1 146 ? 28.047 -11.773 -20.609 1 95.75 146 ILE B O 1
ATOM 6233 N N . GLY B 1 147 ? 27.734 -13.602 -19.438 1 92.06 147 GLY B N 1
ATOM 6234 C CA . GLY B 1 147 ? 28.922 -13.438 -18.609 1 92.06 147 GLY B CA 1
ATOM 6235 C C . GLY B 1 147 ? 28.672 -12.625 -17.359 1 92.06 147 GLY B C 1
ATOM 6236 O O . GLY B 1 147 ? 29.562 -12.492 -16.516 1 92.06 147 GLY B O 1
ATOM 6237 N N . LYS B 1 148 ? 27.5 -12.078 -17.234 1 94.12 148 LYS B N 1
ATOM 6238 C CA . LYS B 1 148 ? 27.172 -11.32 -16.016 1 94.12 148 LYS B CA 1
ATOM 6239 C C . LYS B 1 148 ? 26.703 -12.25 -14.906 1 94.12 148 LYS B C 1
ATOM 6241 O O . LYS B 1 148 ? 26.25 -13.367 -15.164 1 94.12 148 LYS B O 1
ATOM 6246 N N . ARG B 1 149 ? 26.891 -11.836 -13.648 1 95.06 149 ARG B N 1
ATOM 6247 C CA . ARG B 1 149 ? 26.375 -12.602 -12.516 1 95.06 149 ARG B CA 1
ATOM 6248 C C . ARG B 1 149 ? 24.844 -12.602 -12.508 1 95.06 149 ARG B C 1
ATOM 6250 O O . ARG B 1 149 ? 24.219 -11.547 -12.664 1 95.06 149 ARG B O 1
ATOM 6257 N N . MET B 1 150 ? 24.234 -13.703 -12.422 1 94 150 MET B N 1
ATOM 6258 C CA . MET B 1 150 ? 22.797 -13.914 -12.281 1 94 150 MET B CA 1
ATOM 6259 C C . MET B 1 150 ? 22.438 -14.422 -10.891 1 94 150 MET B C 1
ATOM 6261 O O . MET B 1 150 ? 23.219 -15.172 -10.289 1 94 150 MET B O 1
ATOM 6265 N N . PRO B 1 151 ? 21.297 -13.898 -10.297 1 92.62 151 PRO B N 1
ATOM 6266 C CA . PRO B 1 151 ? 20.812 -14.672 -9.148 1 92.62 151 PRO B CA 1
ATOM 6267 C C . PRO B 1 151 ? 20.703 -16.172 -9.453 1 92.62 151 PRO B C 1
ATOM 6269 O O . PRO B 1 151 ? 20.297 -16.547 -10.555 1 92.62 151 PRO B O 1
ATOM 6272 N N . ASP B 1 152 ? 21.062 -16.922 -8.453 1 93.75 152 ASP B N 1
ATOM 6273 C CA . ASP B 1 152 ? 21.078 -18.375 -8.609 1 93.75 152 ASP B CA 1
ATOM 6274 C C . ASP B 1 152 ? 19.672 -18.953 -8.5 1 93.75 152 ASP B C 1
ATOM 6276 O O . ASP B 1 152 ? 19.391 -19.766 -7.617 1 93.75 152 ASP B O 1
ATOM 6280 N N . THR B 1 153 ? 18.797 -18.578 -9.422 1 93.94 153 THR B N 1
ATOM 6281 C CA . THR B 1 153 ? 17.375 -18.875 -9.469 1 93.94 153 THR B CA 1
ATOM 6282 C C . THR B 1 153 ? 16.906 -19.031 -10.914 1 93.94 153 THR B C 1
ATOM 6284 O O . THR B 1 153 ? 17.719 -19.266 -11.812 1 93.94 153 THR B O 1
ATOM 6287 N N . ASN B 1 154 ? 15.609 -18.906 -11.141 1 94.5 154 ASN B N 1
ATOM 6288 C CA . ASN B 1 154 ? 15.039 -18.984 -12.484 1 94.5 154 ASN B CA 1
ATOM 6289 C C . ASN B 1 154 ? 15.633 -17.922 -13.406 1 94.5 154 ASN B C 1
ATOM 6291 O O . ASN B 1 154 ? 15.492 -18.016 -14.625 1 94.5 154 ASN B O 1
ATOM 6295 N N . TRP B 1 155 ? 16.391 -16.984 -12.867 1 95.5 155 TRP B N 1
ATOM 6296 C CA . TRP B 1 155 ? 17.016 -15.938 -13.68 1 95.5 155 TRP B CA 1
ATOM 6297 C C . TRP B 1 155 ? 17.938 -16.547 -14.734 1 95.5 155 TRP B C 1
ATOM 6299 O O . TRP B 1 155 ? 18.141 -15.945 -15.797 1 95.5 155 TRP B O 1
ATOM 6309 N N . LEU B 1 156 ? 18.406 -17.688 -14.438 1 96.75 156 LEU B N 1
ATOM 6310 C CA . LEU B 1 156 ? 19.281 -18.359 -15.398 1 96.75 156 LEU B CA 1
ATOM 6311 C C . LEU B 1 156 ? 18.547 -18.641 -16.703 1 96.75 156 LEU B C 1
ATOM 6313 O O . LEU B 1 156 ? 19.156 -18.688 -17.766 1 96.75 156 LEU B O 1
ATOM 6317 N N . TRP B 1 157 ? 17.25 -18.828 -16.625 1 96.94 157 TRP B N 1
ATOM 6318 C CA . TRP B 1 157 ? 16.453 -19.016 -17.828 1 96.94 157 TRP B CA 1
ATOM 6319 C C . TRP B 1 157 ? 16.453 -17.766 -18.703 1 96.94 157 TRP B C 1
ATOM 6321 O O . TRP B 1 157 ? 16.391 -17.844 -19.922 1 96.94 157 TRP B O 1
ATOM 6331 N N . PHE B 1 158 ? 16.578 -16.578 -18.109 1 97.44 158 PHE B N 1
ATOM 6332 C CA . PHE B 1 158 ? 16.562 -15.336 -18.859 1 97.44 158 PHE B CA 1
ATOM 6333 C C . PHE B 1 158 ? 17.781 -15.227 -19.766 1 97.44 158 PHE B C 1
ATOM 6335 O O . PHE B 1 158 ? 17.656 -14.82 -20.922 1 97.44 158 PHE B O 1
ATOM 6342 N N . ARG B 1 159 ? 18.875 -15.57 -19.188 1 97.69 159 ARG B N 1
ATOM 6343 C CA . ARG B 1 159 ? 20.078 -15.578 -20 1 97.69 159 ARG B CA 1
ATOM 6344 C C . ARG B 1 159 ? 20.031 -16.688 -21.047 1 97.69 159 ARG B C 1
ATOM 6346 O O . ARG B 1 159 ? 20.516 -16.531 -22.156 1 97.69 159 ARG B O 1
ATOM 6353 N N . THR B 1 160 ? 19.484 -17.844 -20.672 1 97.88 160 THR B N 1
ATOM 6354 C CA . THR B 1 160 ? 19.281 -18.922 -21.641 1 97.88 160 THR B CA 1
ATOM 6355 C C . THR B 1 160 ? 18.422 -18.453 -22.812 1 97.88 160 THR B C 1
ATOM 6357 O O . THR B 1 160 ? 18.75 -18.734 -23.969 1 97.88 160 THR B O 1
ATOM 6360 N N . PHE B 1 161 ? 17.375 -17.703 -22.547 1 98.25 161 PHE B N 1
ATOM 6361 C CA . PHE B 1 161 ? 16.5 -17.188 -23.594 1 98.25 161 PHE B CA 1
ATOM 6362 C C . PHE B 1 161 ? 17.266 -16.219 -24.5 1 98.25 161 PHE B C 1
ATOM 6364 O O . PHE B 1 161 ? 17.094 -16.234 -25.719 1 98.25 161 PHE B O 1
ATOM 6371 N N . ALA B 1 162 ? 18.062 -15.383 -23.891 1 98.38 162 ALA B N 1
ATOM 6372 C CA . ALA B 1 162 ? 18.875 -14.477 -24.703 1 98.38 162 ALA B CA 1
ATOM 6373 C C . ALA B 1 162 ? 19.766 -15.258 -25.672 1 98.38 162 ALA B C 1
ATOM 6375 O O . ALA B 1 162 ? 19.859 -14.914 -26.844 1 98.38 162 ALA B O 1
ATOM 6376 N N . ASN B 1 163 ? 20.375 -16.328 -25.172 1 97.88 163 ASN B N 1
ATOM 6377 C CA . ASN B 1 163 ? 21.234 -17.172 -26.016 1 97.88 163 ASN B CA 1
ATOM 6378 C C . ASN B 1 163 ? 20.438 -17.844 -27.109 1 97.88 163 ASN B C 1
ATOM 6380 O O . ASN B 1 163 ? 20.906 -17.984 -28.25 1 97.88 163 ASN B O 1
ATOM 6384 N N . LEU B 1 164 ? 19.266 -18.297 -26.781 1 97.62 164 LEU B N 1
ATOM 6385 C CA . LEU B 1 164 ? 18.406 -18.953 -27.766 1 97.62 164 LEU B CA 1
ATOM 6386 C C . LEU B 1 164 ? 18.031 -18 -28.891 1 97.62 164 LEU B C 1
ATOM 6388 O O . LEU B 1 164 ? 18 -18.391 -30.062 1 97.62 164 LEU B O 1
ATOM 6392 N N . ALA B 1 165 ? 17.703 -16.75 -28.531 1 98.5 165 ALA B N 1
ATOM 6393 C CA . ALA B 1 165 ? 17.359 -15.758 -29.547 1 98.5 165 ALA B CA 1
ATOM 6394 C C . ALA B 1 165 ? 18.562 -15.461 -30.438 1 98.5 165 ALA B C 1
ATOM 6396 O O . ALA B 1 165 ? 18.422 -15.375 -31.656 1 98.5 165 ALA B O 1
ATOM 6397 N N . LEU B 1 166 ? 19.734 -15.266 -29.828 1 98.5 166 LEU B N 1
ATOM 6398 C CA . LEU B 1 166 ? 20.953 -15 -30.578 1 98.5 166 LEU B CA 1
ATOM 6399 C C . LEU B 1 166 ? 21.266 -16.156 -31.531 1 98.5 166 LEU B C 1
ATOM 6401 O O . LEU B 1 166 ? 21.688 -15.93 -32.656 1 98.5 166 LEU B O 1
ATOM 6405 N N . ARG B 1 167 ? 21.078 -17.359 -31.031 1 97.56 167 ARG B N 1
ATOM 6406 C CA . ARG B 1 167 ? 21.25 -18.516 -31.891 1 97.56 167 ARG B CA 1
ATOM 6407 C C . ARG B 1 167 ? 20.281 -18.484 -33.062 1 97.56 167 ARG B C 1
ATOM 6409 O O . ARG B 1 167 ? 20.672 -18.75 -34.219 1 97.56 167 ARG B O 1
ATOM 6416 N N . THR B 1 168 ? 19.047 -18.219 -32.781 1 97 168 THR B N 1
ATOM 6417 C CA . THR B 1 168 ? 17.969 -18.234 -33.75 1 97 168 THR B CA 1
ATOM 6418 C C . THR B 1 168 ? 18.266 -17.281 -34.906 1 97 168 THR B C 1
ATOM 6420 O O . THR B 1 168 ? 18.016 -17.594 -36.062 1 97 168 THR B O 1
ATOM 6423 N N . VAL B 1 169 ? 18.859 -16.156 -34.656 1 97.69 169 VAL B N 1
ATOM 6424 C CA . VAL B 1 169 ? 19.047 -15.141 -35.688 1 97.69 169 VAL B CA 1
ATOM 6425 C C . VAL B 1 169 ? 20.469 -15.242 -36.219 1 97.69 169 VAL B C 1
ATOM 6427 O O . VAL B 1 169 ? 20.891 -14.398 -37.031 1 97.69 169 VAL B O 1
ATOM 6430 N N . GLY B 1 170 ? 21.234 -16.203 -35.781 1 97 170 GLY B N 1
ATOM 6431 C CA . GLY B 1 170 ? 22.547 -16.469 -36.344 1 97 170 GLY B CA 1
ATOM 6432 C C . GLY B 1 170 ? 23.594 -15.453 -35.906 1 97 170 GLY B C 1
ATOM 6433 O O . GLY B 1 170 ? 24.531 -15.148 -36.656 1 97 170 GLY B O 1
ATOM 6434 N N . SER B 1 171 ? 23.406 -14.961 -34.75 1 97.75 171 SER B N 1
ATOM 6435 C CA . SER B 1 171 ? 24.344 -13.945 -34.281 1 97.75 171 SER B CA 1
ATOM 6436 C C . SER B 1 171 ? 25.641 -14.57 -33.781 1 97.75 171 SER B C 1
ATOM 6438 O O . SER B 1 171 ? 25.625 -15.641 -33.156 1 97.75 171 SER B O 1
ATOM 6440 N N . ASP B 1 172 ? 26.797 -13.797 -33.906 1 96.38 172 ASP B N 1
ATOM 6441 C CA . ASP B 1 172 ? 28.109 -14.227 -33.406 1 96.38 172 ASP B CA 1
ATOM 6442 C C . ASP B 1 172 ? 28.188 -14.156 -31.891 1 96.38 172 ASP B C 1
ATOM 6444 O O . ASP B 1 172 ? 29.094 -14.727 -31.281 1 96.38 172 ASP B O 1
ATOM 6448 N N . PHE B 1 173 ? 27.188 -13.586 -31.344 1 96.69 173 PHE B N 1
ATOM 6449 C CA . PHE B 1 173 ? 27.188 -13.438 -29.891 1 96.69 173 PHE B CA 1
ATOM 6450 C C . PHE B 1 173 ? 26.641 -14.68 -29.219 1 96.69 173 PHE B C 1
ATOM 6452 O O . PHE B 1 173 ? 26.734 -14.82 -28 1 96.69 173 PHE B O 1
ATOM 6459 N N . HIS B 1 174 ? 26.031 -15.531 -29.969 1 97.31 174 HIS B N 1
ATOM 6460 C CA . HIS B 1 174 ? 25.578 -16.797 -29.391 1 97.31 174 HIS B CA 1
ATOM 6461 C C . HIS B 1 174 ? 26.703 -17.5 -28.656 1 97.31 174 HIS B C 1
ATOM 6463 O O . HIS B 1 174 ? 27.797 -17.656 -29.188 1 97.31 174 HIS B O 1
ATOM 6469 N N . ASN B 1 175 ? 26.438 -17.906 -27.406 1 97.88 175 ASN B N 1
ATOM 6470 C CA . ASN B 1 175 ? 27.422 -18.562 -26.547 1 97.88 175 ASN B CA 1
ATOM 6471 C C . ASN B 1 175 ? 26.906 -19.891 -26.016 1 97.88 175 ASN B C 1
ATOM 6473 O O . ASN B 1 175 ? 26.391 -19.953 -24.891 1 97.88 175 ASN B O 1
ATOM 6477 N N . PRO B 1 176 ? 27.156 -20.938 -26.719 1 96.5 176 PRO B N 1
ATOM 6478 C CA . PRO B 1 176 ? 26.625 -22.234 -26.344 1 96.5 176 PRO B CA 1
ATOM 6479 C C . PRO B 1 176 ? 27.188 -22.734 -25.016 1 96.5 176 PRO B C 1
ATOM 6481 O O . PRO B 1 176 ? 26.5 -23.438 -24.266 1 96.5 176 PRO B O 1
ATOM 6484 N N . GLU B 1 177 ? 28.422 -22.359 -24.672 1 97.19 177 GLU B N 1
ATOM 6485 C CA . GLU B 1 177 ? 29.031 -22.781 -23.422 1 97.19 177 GLU B CA 1
ATOM 6486 C C . GLU B 1 177 ? 28.297 -22.203 -22.219 1 97.19 177 GLU B C 1
ATOM 6488 O O . GLU B 1 177 ? 27.984 -22.906 -21.266 1 97.19 177 GLU B O 1
ATOM 6493 N N . GLN B 1 178 ? 28.062 -20.906 -22.297 1 97.44 178 GLN B N 1
ATOM 6494 C CA . GLN B 1 178 ? 27.312 -20.266 -21.219 1 97.44 178 GLN B CA 1
ATOM 6495 C C . GLN B 1 178 ? 25.906 -20.844 -21.109 1 97.44 178 GLN B C 1
ATOM 6497 O O . GLN B 1 178 ? 25.406 -21.047 -20 1 97.44 178 GLN B O 1
ATOM 6502 N N . MET B 1 179 ? 25.25 -21.031 -22.188 1 97.56 179 MET B N 1
ATOM 6503 C CA . MET B 1 179 ? 23.906 -21.578 -22.172 1 97.56 179 MET B CA 1
ATOM 6504 C C . MET B 1 179 ? 23.891 -22.953 -21.516 1 97.56 179 MET B C 1
ATOM 6506 O O . MET B 1 179 ? 23 -23.25 -20.703 1 97.56 179 MET B O 1
ATOM 6510 N N . GLU B 1 180 ? 24.844 -23.797 -21.859 1 97.75 180 GLU B N 1
ATOM 6511 C CA . GLU B 1 180 ? 24.922 -25.141 -21.281 1 97.75 180 GLU B CA 1
ATOM 6512 C C . GLU B 1 180 ? 25.172 -25.078 -19.781 1 97.75 180 GLU B C 1
ATOM 6514 O O . GLU B 1 180 ? 24.594 -25.844 -19.016 1 97.75 180 GLU B O 1
ATOM 6519 N N . LYS B 1 181 ? 26.047 -24.203 -19.406 1 97.88 181 LYS B N 1
ATOM 6520 C CA . LYS B 1 181 ? 26.312 -24.016 -17.984 1 97.88 181 LYS B CA 1
ATOM 6521 C C . LYS B 1 181 ? 25.047 -23.656 -17.219 1 97.88 181 LYS B C 1
ATOM 6523 O O . LYS B 1 181 ? 24.781 -24.188 -16.141 1 97.88 181 LYS B O 1
ATOM 6528 N N . ASP B 1 182 ? 24.297 -22.734 -17.766 1 98 182 ASP B N 1
ATOM 6529 C CA . ASP B 1 182 ? 23.047 -22.328 -17.141 1 98 182 ASP B CA 1
ATOM 6530 C C . ASP B 1 182 ? 22.047 -23.484 -17.078 1 98 182 ASP B C 1
ATOM 6532 O O . ASP B 1 182 ? 21.391 -23.703 -16.047 1 98 182 ASP B O 1
ATOM 6536 N N . LEU B 1 183 ? 21.938 -24.188 -18.156 1 98.25 183 LEU B N 1
ATOM 6537 C CA . LEU B 1 183 ? 20.984 -25.297 -18.234 1 98.25 183 LEU B CA 1
ATOM 6538 C C . LEU B 1 183 ? 21.344 -26.391 -17.25 1 98.25 183 LEU B C 1
ATOM 6540 O O . LEU B 1 183 ? 20.469 -26.984 -16.625 1 98.25 183 LEU B O 1
ATOM 6544 N N . LEU B 1 184 ? 22.625 -26.656 -17.109 1 98.06 184 LEU B N 1
ATOM 6545 C CA . LEU B 1 184 ? 23.078 -27.672 -16.156 1 98.06 184 LEU B CA 1
ATOM 6546 C C . LEU B 1 184 ? 22.781 -27.234 -14.727 1 98.06 184 LEU B C 1
ATOM 6548 O O . LEU B 1 184 ? 22.359 -28.047 -13.898 1 98.06 184 LEU B O 1
ATOM 6552 N N . ARG B 1 185 ? 23.031 -25.969 -14.43 1 97.44 185 ARG B N 1
ATOM 6553 C CA . ARG B 1 185 ? 22.719 -25.453 -13.094 1 97.44 185 ARG B CA 1
ATOM 6554 C C . ARG B 1 185 ? 21.219 -25.531 -12.812 1 97.44 185 ARG B C 1
ATOM 6556 O O . ARG B 1 185 ? 20.812 -25.906 -11.711 1 97.44 185 ARG B O 1
ATOM 6563 N N . LEU B 1 186 ? 20.406 -25.172 -13.766 1 96.56 186 LEU B N 1
ATOM 6564 C CA . LEU B 1 186 ? 18.969 -25.234 -13.633 1 96.56 186 LEU B CA 1
ATOM 6565 C C . LEU B 1 186 ? 18.5 -26.656 -13.359 1 96.56 186 LEU B C 1
ATOM 6567 O O . LEU B 1 186 ? 17.547 -26.875 -12.625 1 96.56 186 LEU B O 1
ATOM 6571 N N . GLU B 1 187 ? 19.156 -27.609 -13.93 1 96 187 GLU B N 1
ATOM 6572 C CA . GLU B 1 187 ? 18.844 -29 -13.688 1 96 187 GLU B CA 1
ATOM 6573 C C . GLU B 1 187 ? 19 -29.359 -12.211 1 96 187 GLU B C 1
ATOM 6575 O O . GLU B 1 187 ? 18.266 -30.203 -11.695 1 96 187 GLU B O 1
ATOM 6580 N N . GLU B 1 188 ? 19.906 -28.703 -11.586 1 95.88 188 GLU B N 1
ATOM 6581 C CA . GLU B 1 188 ? 20.172 -28.969 -10.18 1 95.88 188 GLU B CA 1
ATOM 6582 C C . GLU B 1 188 ? 19.016 -28.484 -9.305 1 95.88 188 GLU B C 1
ATOM 6584 O O . GLU B 1 188 ? 18.891 -28.891 -8.141 1 95.88 188 GLU B O 1
ATOM 6589 N N . PHE B 1 189 ? 18.203 -27.641 -9.844 1 94.81 189 PHE B N 1
ATOM 6590 C CA . PHE B 1 189 ? 17.078 -27.125 -9.078 1 94.81 189 PHE B CA 1
ATOM 6591 C C . PHE B 1 189 ? 15.883 -28.078 -9.172 1 94.81 189 PHE B C 1
ATOM 6593 O O . PHE B 1 189 ? 14.93 -27.969 -8.391 1 94.81 189 PHE B O 1
ATOM 6600 N N . GLN B 1 190 ? 15.914 -28.953 -10.133 1 94.88 190 GLN B N 1
ATOM 6601 C CA . GLN B 1 190 ? 14.844 -29.938 -10.305 1 94.88 190 GLN B CA 1
ATOM 6602 C C . GLN B 1 190 ? 14.727 -30.844 -9.094 1 94.88 190 GLN B C 1
ATOM 6604 O O . GLN B 1 190 ? 15.727 -31.391 -8.617 1 94.88 190 GLN B O 1
ATOM 6609 N N . LEU B 1 191 ? 13.523 -31 -8.57 1 94.38 191 LEU B N 1
ATOM 6610 C CA . LEU B 1 191 ? 13.297 -31.922 -7.449 1 94.38 191 LEU B CA 1
ATOM 6611 C C . LEU B 1 191 ? 13.227 -33.375 -7.93 1 94.38 191 LEU B C 1
ATOM 6613 O O . LEU B 1 191 ? 12.711 -33.625 -9.016 1 94.38 191 LEU B O 1
ATOM 6617 N N . PRO B 1 192 ? 13.789 -34.219 -7.137 1 92.25 192 PRO B N 1
ATOM 6618 C CA . PRO B 1 192 ? 13.648 -35.625 -7.496 1 92.25 192 PRO B CA 1
ATOM 6619 C C . PRO B 1 192 ? 12.211 -36.125 -7.402 1 92.25 192 PRO B C 1
ATOM 6621 O O . PRO B 1 192 ? 11.398 -35.562 -6.672 1 92.25 192 PRO B O 1
ATOM 6624 N N . PRO B 1 193 ? 11.961 -37.156 -8.219 1 91.56 193 PRO B N 1
ATOM 6625 C CA . PRO B 1 193 ? 10.609 -37.719 -8.086 1 91.56 193 PRO B CA 1
ATOM 6626 C C . PRO B 1 193 ? 10.352 -38.312 -6.695 1 91.56 193 PRO B C 1
ATOM 6628 O O . PRO B 1 193 ? 11.273 -38.75 -6.027 1 91.56 193 PRO B O 1
ATOM 6631 N N . HIS B 1 194 ? 9.234 -38.188 -6.254 1 88.5 194 HIS B N 1
ATOM 6632 C CA . HIS B 1 194 ? 8.836 -38.938 -5.07 1 88.5 194 HIS B CA 1
ATOM 6633 C C . HIS B 1 194 ? 8.039 -40.188 -5.453 1 88.5 194 HIS B C 1
ATOM 6635 O O . HIS B 1 194 ? 7.34 -40.188 -6.469 1 88.5 194 HIS B O 1
ATOM 6641 N N . ASP B 1 195 ? 8.164 -41.188 -4.621 1 88.19 195 ASP B N 1
ATOM 6642 C CA . ASP B 1 195 ? 7.516 -42.469 -4.867 1 88.19 195 ASP B CA 1
ATOM 6643 C C . ASP B 1 195 ? 6.016 -42.406 -4.598 1 88.19 195 ASP B C 1
ATOM 6645 O O . ASP B 1 195 ? 5.566 -41.562 -3.814 1 88.19 195 ASP B O 1
ATOM 6649 N N . PRO B 1 196 ? 5.316 -43.156 -5.457 1 89.44 196 PRO B N 1
ATOM 6650 C CA . PRO B 1 196 ? 3.906 -43.25 -5.078 1 89.44 196 PRO B CA 1
ATOM 6651 C C . PRO B 1 196 ? 3.715 -43.781 -3.652 1 89.44 196 PRO B C 1
ATOM 6653 O O . PRO B 1 196 ? 4.539 -44.531 -3.158 1 89.44 196 PRO B O 1
ATOM 6656 N N . GLU B 1 197 ? 2.832 -43.375 -2.977 1 89.5 197 GLU B N 1
ATOM 6657 C CA . GLU B 1 197 ? 2.463 -43.812 -1.642 1 89.5 197 GLU B CA 1
ATOM 6658 C C . GLU B 1 197 ? 0.952 -43.969 -1.51 1 89.5 197 GLU B C 1
ATOM 6660 O O . GLU B 1 197 ? 0.202 -43.031 -1.702 1 89.5 197 GLU B O 1
ATOM 6665 N N . GLY B 1 198 ? 0.575 -45.188 -1.179 1 86.25 198 GLY B N 1
ATOM 6666 C CA . GLY B 1 198 ? -0.857 -45.438 -1.129 1 86.25 198 GLY B CA 1
ATOM 6667 C C . GLY B 1 198 ? -1.564 -45.125 -2.432 1 86.25 198 GLY B C 1
ATOM 6668 O O . GLY B 1 198 ? -1.162 -45.594 -3.496 1 86.25 198 GLY B O 1
ATOM 6669 N N . ASP B 1 199 ? -2.533 -44.219 -2.318 1 79.75 199 ASP B N 1
ATOM 6670 C CA . ASP B 1 199 ? -3.344 -43.875 -3.477 1 79.75 199 ASP B CA 1
ATOM 6671 C C . ASP B 1 199 ? -2.74 -42.688 -4.227 1 79.75 199 ASP B C 1
ATOM 6673 O O . ASP B 1 199 ? -3.217 -42.312 -5.301 1 79.75 199 ASP B O 1
ATOM 6677 N N . ASP B 1 200 ? -1.721 -42.156 -3.648 1 86.62 200 ASP B N 1
ATOM 6678 C CA . ASP B 1 200 ? -1.12 -41 -4.281 1 86.62 200 ASP B CA 1
ATOM 6679 C C . ASP B 1 200 ? -0.041 -41.406 -5.281 1 86.62 200 ASP B C 1
ATOM 6681 O O . ASP B 1 200 ? 0.774 -42.281 -4.996 1 86.62 200 ASP B O 1
ATOM 6685 N N . ALA B 1 201 ? -0.071 -40.812 -6.34 1 81.69 201 ALA B N 1
ATOM 6686 C CA . ALA B 1 201 ? 0.863 -41.156 -7.414 1 81.69 201 ALA B CA 1
ATOM 6687 C C . ALA B 1 201 ? 2.225 -40.5 -7.176 1 81.69 201 ALA B C 1
ATOM 6689 O O . ALA B 1 201 ? 2.35 -39.594 -6.355 1 81.69 201 ALA B O 1
ATOM 6690 N N . ALA B 1 202 ? 3.174 -40.969 -7.867 1 84.94 202 ALA B N 1
ATOM 6691 C CA . ALA B 1 202 ? 4.496 -40.344 -7.922 1 84.94 202 ALA B CA 1
ATOM 6692 C C . ALA B 1 202 ? 4.465 -39.062 -8.734 1 84.94 202 ALA B C 1
ATOM 6694 O O . ALA B 1 202 ? 3.541 -38.844 -9.516 1 84.94 202 ALA B O 1
ATOM 6695 N N . SER B 1 203 ? 5.301 -38.156 -8.484 1 85.31 203 SER B N 1
ATOM 6696 C CA . SER B 1 203 ? 5.449 -36.938 -9.266 1 85.31 203 SER B CA 1
ATOM 6697 C C . SER B 1 203 ? 6.914 -36.531 -9.391 1 85.31 203 SER B C 1
ATOM 6699 O O . SER B 1 203 ? 7.723 -36.812 -8.508 1 85.31 203 SER B O 1
ATOM 6701 N N . ALA B 1 204 ? 7.289 -35.875 -10.547 1 88.88 204 ALA B N 1
ATOM 6702 C CA . ALA B 1 204 ? 8.656 -35.438 -10.797 1 88.88 204 ALA B CA 1
ATOM 6703 C C . ALA B 1 204 ? 8.664 -34.094 -11.539 1 88.88 204 ALA B C 1
ATOM 6705 O O . ALA B 1 204 ? 9.656 -33.75 -12.18 1 88.88 204 ALA B O 1
ATOM 6706 N N . GLY B 1 205 ? 7.617 -33.375 -11.383 1 92 205 GLY B N 1
ATOM 6707 C CA . GLY B 1 205 ? 7.488 -32.219 -12.242 1 92 205 GLY B CA 1
ATOM 6708 C C . GLY B 1 205 ? 7.922 -30.922 -11.562 1 92 205 GLY B C 1
ATOM 6709 O O . GLY B 1 205 ? 8.086 -29.891 -12.227 1 92 205 GLY B O 1
ATOM 6710 N N . TRP B 1 206 ? 8.18 -30.953 -10.242 1 93.88 206 TRP B N 1
ATOM 6711 C CA . TRP B 1 206 ? 8.406 -29.703 -9.5 1 93.88 206 TRP B CA 1
ATOM 6712 C C . TRP B 1 206 ? 9.891 -29.344 -9.492 1 93.88 206 TRP B C 1
ATOM 6714 O O . TRP B 1 206 ? 10.75 -30.234 -9.398 1 93.88 206 TRP B O 1
ATOM 6724 N N . SER B 1 207 ? 10.18 -28.062 -9.641 1 93.56 207 SER B N 1
ATOM 6725 C CA . SER B 1 207 ? 11.516 -27.5 -9.492 1 93.56 207 SER B CA 1
ATOM 6726 C C . SER B 1 207 ? 11.539 -26.422 -8.414 1 93.56 207 SER B C 1
ATOM 6728 O O . SER B 1 207 ? 10.562 -25.688 -8.234 1 93.56 207 SER B O 1
ATOM 6730 N N . ARG B 1 208 ? 12.664 -26.328 -7.758 1 92.5 208 ARG B N 1
ATOM 6731 C CA . ARG B 1 208 ? 12.891 -25.203 -6.852 1 92.5 208 ARG B CA 1
ATOM 6732 C C . ARG B 1 208 ? 13.367 -23.969 -7.609 1 92.5 208 ARG B C 1
ATOM 6734 O O . ARG B 1 208 ? 14.07 -24.078 -8.617 1 92.5 208 ARG B O 1
ATOM 6741 N N . ASP B 1 209 ? 13.008 -22.812 -7.102 1 93.38 209 ASP B N 1
ATOM 6742 C CA . ASP B 1 209 ? 13.547 -21.578 -7.664 1 93.38 209 ASP B CA 1
ATOM 6743 C C . ASP B 1 209 ? 14.852 -21.172 -6.98 1 93.38 209 ASP B C 1
ATOM 6745 O O . ASP B 1 209 ? 14.961 -20.078 -6.422 1 93.38 209 ASP B O 1
ATOM 6749 N N . GLY B 1 210 ? 15.773 -22.062 -7.074 1 93.62 210 GLY B N 1
ATOM 6750 C CA . GLY B 1 210 ? 17.047 -21.812 -6.426 1 93.62 210 GLY B CA 1
ATOM 6751 C C . GLY B 1 210 ? 17.656 -23.047 -5.793 1 93.62 210 GLY B C 1
ATOM 6752 O O . GLY B 1 210 ? 17.219 -24.172 -6.082 1 93.62 210 GLY B O 1
ATOM 6753 N N . PRO B 1 211 ? 18.688 -22.891 -4.945 1 93.31 211 PRO B N 1
ATOM 6754 C CA . PRO B 1 211 ? 19.391 -24.016 -4.34 1 93.31 211 PRO B CA 1
ATOM 6755 C C . PRO B 1 211 ? 18.547 -24.75 -3.291 1 93.31 211 PRO B C 1
ATOM 6757 O O . PRO B 1 211 ? 17.375 -24.422 -3.096 1 93.31 211 PRO B O 1
ATOM 6760 N N . GLU B 1 212 ? 19.109 -25.656 -2.693 1 90 212 GLU B N 1
ATOM 6761 C CA . GLU B 1 212 ? 18.391 -26.641 -1.891 1 90 212 GLU B CA 1
ATOM 6762 C C . GLU B 1 212 ? 17.703 -26 -0.693 1 90 212 GLU B C 1
ATOM 6764 O O . GLU B 1 212 ? 16.656 -26.469 -0.237 1 90 212 GLU B O 1
ATOM 6769 N N . ASP B 1 213 ? 18.172 -24.922 -0.242 1 88.69 213 ASP B N 1
ATOM 6770 C CA . ASP B 1 213 ? 17.641 -24.312 0.966 1 88.69 213 ASP B CA 1
ATOM 6771 C C . ASP B 1 213 ? 16.406 -23.453 0.644 1 88.69 213 ASP B C 1
ATOM 6773 O O . ASP B 1 213 ? 15.68 -23.031 1.549 1 88.69 213 ASP B O 1
ATOM 6777 N N . VAL B 1 214 ? 16.125 -23.281 -0.597 1 91 214 VAL B N 1
ATOM 6778 C CA . VAL B 1 214 ? 14.938 -22.531 -1.013 1 91 214 VAL B CA 1
ATOM 6779 C C . VAL B 1 214 ? 13.703 -23.422 -0.889 1 91 214 VAL B C 1
ATOM 6781 O O . VAL B 1 214 ? 13.617 -24.469 -1.519 1 91 214 VAL B O 1
ATOM 6784 N N . ARG B 1 215 ? 12.695 -22.984 -0.104 1 90.81 215 ARG B N 1
ATOM 6785 C CA . ARG B 1 215 ? 11.508 -23.781 0.189 1 90.81 215 ARG B CA 1
ATOM 6786 C C . ARG B 1 215 ? 10.281 -23.219 -0.518 1 90.81 215 ARG B C 1
ATOM 6788 O O . ARG B 1 215 ? 9.18 -23.766 -0.401 1 90.81 215 ARG B O 1
ATOM 6795 N N . GLN B 1 216 ? 10.477 -22.172 -1.265 1 92.81 216 GLN B N 1
ATOM 6796 C CA . GLN B 1 216 ? 9.367 -21.531 -1.951 1 92.81 216 GLN B CA 1
ATOM 6797 C C . GLN B 1 216 ? 9 -22.281 -3.229 1 92.81 216 GLN B C 1
ATOM 6799 O O . GLN B 1 216 ? 9.641 -22.094 -4.266 1 92.81 216 GLN B O 1
ATOM 6804 N N . LEU B 1 217 ? 7.98 -23.031 -3.127 1 94 217 LEU B N 1
ATOM 6805 C CA . LEU B 1 217 ? 7.445 -23.703 -4.309 1 94 217 LEU B CA 1
ATOM 6806 C C . LEU B 1 217 ? 6.082 -23.125 -4.688 1 94 217 LEU B C 1
ATOM 6808 O O . LEU B 1 217 ? 5.066 -23.828 -4.586 1 94 217 LEU B O 1
ATOM 6812 N N . ASP B 1 218 ? 6.145 -21.844 -5.129 1 93.88 218 ASP B N 1
ATOM 6813 C CA . ASP B 1 218 ? 4.965 -21.094 -5.531 1 93.88 218 ASP B CA 1
ATOM 6814 C C . ASP B 1 218 ? 4.766 -21.141 -7.043 1 93.88 218 ASP B C 1
ATOM 6816 O O . ASP B 1 218 ? 5.121 -22.125 -7.688 1 93.88 218 ASP B O 1
ATOM 6820 N N . TYR B 1 219 ? 4.152 -20.141 -7.641 1 93.19 219 TYR B N 1
ATOM 6821 C CA . TYR B 1 219 ? 3.789 -20.188 -9.055 1 93.19 219 TYR B CA 1
ATOM 6822 C C . TYR B 1 219 ? 4.996 -19.906 -9.938 1 93.19 219 TYR B C 1
ATOM 6824 O O . TYR B 1 219 ? 4.922 -20.047 -11.164 1 93.19 219 TYR B O 1
ATOM 6832 N N . TYR B 1 220 ? 6.211 -19.547 -9.367 1 85.44 220 TYR B N 1
ATOM 6833 C CA . TYR B 1 220 ? 7.434 -19.453 -10.148 1 85.44 220 TYR B CA 1
ATOM 6834 C C . TYR B 1 220 ? 7.875 -20.812 -10.648 1 85.44 220 TYR B C 1
ATOM 6836 O O . TYR B 1 220 ? 8.273 -20.969 -11.812 1 85.44 220 TYR B O 1
ATOM 6844 N N . SER B 1 221 ? 7.855 -21.766 -9.719 1 75.81 221 SER B N 1
ATOM 6845 C CA . SER B 1 221 ? 8.195 -23.141 -10.109 1 75.81 221 SER B CA 1
ATOM 6846 C C . SER B 1 221 ? 7.125 -23.734 -11.016 1 75.81 221 SER B C 1
ATOM 6848 O O . SER B 1 221 ? 7.426 -24.562 -11.883 1 75.81 221 SER B O 1
ATOM 6850 N N . SER B 1 222 ? 5.898 -23.375 -10.773 1 69.06 222 SER B N 1
ATOM 6851 C CA . SER B 1 222 ? 4.793 -24.047 -11.453 1 69.06 222 SER B CA 1
ATOM 6852 C C . SER B 1 222 ? 4.375 -23.281 -12.703 1 69.06 222 SER B C 1
ATOM 6854 O O . SER B 1 222 ? 4.477 -23.797 -13.82 1 69.06 222 SER B O 1
ATOM 6856 N N . SER B 1 223 ? 4.09 -22.031 -12.578 1 76.06 223 SER B N 1
ATOM 6857 C CA . SER B 1 223 ? 3.045 -21.594 -13.5 1 76.06 223 SER B CA 1
ATOM 6858 C C . SER B 1 223 ? 3.508 -20.422 -14.344 1 76.06 223 SER B C 1
ATOM 6860 O O . SER B 1 223 ? 3.102 -20.281 -15.5 1 76.06 223 SER B O 1
ATOM 6862 N N . PHE B 1 224 ? 4.406 -19.625 -13.812 1 86.62 224 PHE B N 1
ATOM 6863 C CA . PHE B 1 224 ? 4.566 -18.547 -14.781 1 86.62 224 PHE B CA 1
ATOM 6864 C C . PHE B 1 224 ? 6.043 -18.281 -15.062 1 86.62 224 PHE B C 1
ATOM 6866 O O . PHE B 1 224 ? 6.379 -17.391 -15.844 1 86.62 224 PHE B O 1
ATOM 6873 N N . ALA B 1 225 ? 6.918 -19.25 -14.516 1 92.62 225 ALA B N 1
ATOM 6874 C CA . ALA B 1 225 ? 8.32 -18.984 -14.812 1 92.62 225 ALA B CA 1
ATOM 6875 C C . ALA B 1 225 ? 9.023 -20.234 -15.336 1 92.62 225 ALA B C 1
ATOM 6877 O O . ALA B 1 225 ? 9.18 -20.406 -16.547 1 92.62 225 ALA B O 1
ATOM 6878 N N . ILE B 1 226 ? 9.203 -21.219 -14.492 1 95.62 226 ILE B N 1
ATOM 6879 C CA . ILE B 1 226 ? 10.125 -22.297 -14.805 1 95.62 226 ILE B CA 1
ATOM 6880 C C . ILE B 1 226 ? 9.477 -23.266 -15.797 1 95.62 226 ILE B C 1
ATOM 6882 O O . ILE B 1 226 ? 10.086 -23.625 -16.812 1 95.62 226 ILE B O 1
ATOM 6886 N N . GLN B 1 227 ? 8.266 -23.719 -15.555 1 95.81 227 GLN B N 1
ATOM 6887 C CA . GLN B 1 227 ? 7.609 -24.672 -16.438 1 95.81 227 GLN B CA 1
ATOM 6888 C C . GLN B 1 227 ? 7.473 -24.109 -17.844 1 95.81 227 GLN B C 1
ATOM 6890 O O . GLN B 1 227 ? 7.867 -24.734 -18.828 1 95.81 227 GLN B O 1
ATOM 6895 N N . PRO B 1 228 ? 6.965 -22.875 -17.969 1 97.25 228 PRO B N 1
ATOM 6896 C CA . PRO B 1 228 ? 6.891 -22.312 -19.328 1 97.25 228 PRO B CA 1
ATOM 6897 C C . PRO B 1 228 ? 8.258 -22.172 -19.984 1 97.25 228 PRO B C 1
ATOM 6899 O O . PRO B 1 228 ? 8.398 -22.406 -21.188 1 97.25 228 PRO B O 1
ATOM 6902 N N . ALA B 1 229 ? 9.25 -21.828 -19.219 1 97.5 229 ALA B N 1
ATOM 6903 C CA . ALA B 1 229 ? 10.594 -21.672 -19.766 1 97.5 229 ALA B CA 1
ATOM 6904 C C . ALA B 1 229 ? 11.109 -23 -20.328 1 97.5 229 ALA B C 1
ATOM 6906 O O . ALA B 1 229 ? 11.656 -23.031 -21.438 1 97.5 229 ALA B O 1
ATOM 6907 N N . GLN B 1 230 ? 10.93 -24.062 -19.594 1 97.31 230 GLN B N 1
ATOM 6908 C CA . GLN B 1 230 ? 11.344 -25.375 -20.047 1 97.31 230 GLN B CA 1
ATOM 6909 C C . GLN B 1 230 ? 10.617 -25.781 -21.328 1 97.31 230 GLN B C 1
ATOM 6911 O O . GLN B 1 230 ? 11.234 -26.312 -22.25 1 97.31 230 GLN B O 1
ATOM 6916 N N . MET B 1 231 ? 9.398 -25.547 -21.391 1 97.75 231 MET B N 1
ATOM 6917 C CA . MET B 1 231 ? 8.602 -25.953 -22.547 1 97.75 231 MET B CA 1
ATOM 6918 C C . MET B 1 231 ? 8.969 -25.141 -23.781 1 97.75 231 MET B C 1
ATOM 6920 O O . MET B 1 231 ? 9.031 -25.672 -24.891 1 97.75 231 MET B O 1
ATOM 6924 N N . ILE B 1 232 ? 9.164 -23.828 -23.562 1 98.25 232 ILE B N 1
ATOM 6925 C CA . ILE B 1 232 ? 9.578 -22.984 -24.672 1 98.25 232 ILE B CA 1
ATOM 6926 C C . ILE B 1 232 ? 10.945 -23.438 -25.188 1 98.25 232 ILE B C 1
ATOM 6928 O O . ILE B 1 232 ? 11.18 -23.5 -26.391 1 98.25 232 ILE B O 1
ATOM 6932 N N . TYR B 1 233 ? 11.828 -23.75 -24.25 1 98.25 233 TYR B N 1
ATOM 6933 C CA . TYR B 1 233 ? 13.117 -24.312 -24.625 1 98.25 233 TYR B CA 1
ATOM 6934 C C . TYR B 1 233 ? 12.938 -25.578 -25.453 1 98.25 233 TYR B C 1
ATOM 6936 O O . TYR B 1 233 ? 13.578 -25.766 -26.484 1 98.25 233 TYR B O 1
ATOM 6944 N N . ALA B 1 234 ? 12.094 -26.469 -24.922 1 98.12 234 ALA B N 1
ATOM 6945 C CA . ALA B 1 234 ? 11.852 -27.734 -25.609 1 98.12 234 ALA B CA 1
ATOM 6946 C C . ALA B 1 234 ? 11.375 -27.5 -27.047 1 98.12 234 ALA B C 1
ATOM 6948 O O . ALA B 1 234 ? 11.734 -28.266 -27.953 1 98.12 234 ALA B O 1
ATOM 6949 N N . LYS B 1 235 ? 10.594 -26.484 -27.234 1 97.56 235 LYS B N 1
ATOM 6950 C CA . LYS B 1 235 ? 10.109 -26.141 -28.562 1 97.56 235 LYS B CA 1
ATOM 6951 C C . LYS B 1 235 ? 11.234 -25.594 -29.438 1 97.56 235 LYS B C 1
ATOM 6953 O O . LYS B 1 235 ? 11.438 -26.062 -30.562 1 97.56 235 LYS B O 1
ATOM 6958 N N . LEU B 1 236 ? 12 -24.672 -28.953 1 97.12 236 LEU B N 1
ATOM 6959 C CA . LEU B 1 236 ? 12.992 -23.938 -29.719 1 97.12 236 LEU B CA 1
ATOM 6960 C C . LEU B 1 236 ? 14.25 -24.766 -29.938 1 97.12 236 LEU B C 1
ATOM 6962 O O . LEU B 1 236 ? 14.984 -24.547 -30.906 1 97.12 236 LEU B O 1
ATOM 6966 N N . ALA B 1 237 ? 14.461 -25.734 -29.047 1 96.88 237 ALA B N 1
ATOM 6967 C CA . ALA B 1 237 ? 15.688 -26.531 -29.109 1 96.88 237 ALA B CA 1
ATOM 6968 C C . ALA B 1 237 ? 15.367 -27.984 -29.406 1 96.88 237 ALA B C 1
ATOM 6970 O O . ALA B 1 237 ? 16.188 -28.875 -29.156 1 96.88 237 ALA B O 1
ATOM 6971 N N . ALA B 1 238 ? 14.227 -28.328 -29.875 1 96.25 238 ALA B N 1
ATOM 6972 C CA . ALA B 1 238 ? 13.766 -29.703 -30.125 1 96.25 238 ALA B CA 1
ATOM 6973 C C . ALA B 1 238 ? 14.773 -30.469 -30.953 1 96.25 238 ALA B C 1
ATOM 6975 O O . ALA B 1 238 ? 15 -31.656 -30.734 1 96.25 238 ALA B O 1
ATOM 6976 N N . LYS B 1 239 ? 15.406 -29.859 -31.938 1 95.62 239 LYS B N 1
ATOM 6977 C CA . LYS B 1 239 ? 16.328 -30.531 -32.844 1 95.62 239 LYS B CA 1
ATOM 6978 C C . LYS B 1 239 ? 17.75 -30.516 -32.312 1 95.62 239 LYS B C 1
ATOM 6980 O O . LYS B 1 239 ? 18.5 -31.484 -32.438 1 95.62 239 LYS B O 1
ATOM 6985 N N . THR B 1 240 ? 18.094 -29.422 -31.641 1 94.81 240 THR B N 1
ATOM 6986 C CA . THR B 1 240 ? 19.469 -29.234 -31.234 1 94.81 240 THR B CA 1
ATOM 6987 C C . THR B 1 240 ? 19.734 -29.875 -29.875 1 94.81 240 THR B C 1
ATOM 6989 O O . THR B 1 240 ? 20.891 -30.156 -29.531 1 94.81 240 THR B O 1
ATOM 6992 N N . ASP B 1 241 ? 18.703 -30.078 -29.141 1 97.25 241 ASP B N 1
ATOM 6993 C CA . ASP B 1 241 ? 18.828 -30.672 -27.828 1 97.25 241 ASP B CA 1
ATOM 6994 C C . ASP B 1 241 ? 17.625 -31.578 -27.516 1 97.25 241 ASP B C 1
ATOM 6996 O O . ASP B 1 241 ? 16.891 -31.359 -26.562 1 97.25 241 ASP B O 1
ATOM 7000 N N . PRO B 1 242 ? 17.469 -32.625 -28.266 1 97.69 242 PRO B N 1
ATOM 7001 C CA . PRO B 1 242 ? 16.25 -33.438 -28.219 1 97.69 242 PRO B CA 1
ATOM 7002 C C . PRO B 1 242 ? 16.062 -34.156 -26.891 1 97.69 242 PRO B C 1
ATOM 7004 O O . PRO B 1 242 ? 14.93 -34.281 -26.406 1 97.69 242 PRO B O 1
ATOM 7007 N N . GLU B 1 243 ? 17.156 -34.656 -26.234 1 98 243 GLU B N 1
ATOM 7008 C CA . GLU B 1 243 ? 17.047 -35.406 -24.969 1 98 243 GLU B CA 1
ATOM 7009 C C . GLU B 1 243 ? 16.516 -34.5 -23.859 1 98 243 GLU B C 1
ATOM 7011 O O . GLU B 1 243 ? 15.578 -34.875 -23.141 1 98 243 GLU B O 1
ATOM 7016 N N . ARG B 1 244 ? 17.094 -33.344 -23.75 1 97.88 244 ARG B N 1
ATOM 7017 C CA . ARG B 1 244 ? 16.641 -32.406 -22.734 1 97.88 244 ARG B CA 1
ATOM 7018 C C . ARG B 1 244 ? 15.211 -31.953 -23.031 1 97.88 244 ARG B C 1
ATOM 7020 O O . ARG B 1 244 ? 14.406 -31.797 -22.109 1 97.88 244 ARG B O 1
ATOM 7027 N N . ALA B 1 245 ? 14.945 -31.656 -24.266 1 98.12 245 ALA B N 1
ATOM 7028 C CA . ALA B 1 245 ? 13.602 -31.25 -24.672 1 98.12 245 ALA B CA 1
ATOM 7029 C C . ALA B 1 245 ? 12.562 -32.281 -24.234 1 98.12 245 ALA B C 1
ATOM 7031 O O . ALA B 1 245 ? 11.5 -31.922 -23.719 1 98.12 245 ALA B O 1
ATOM 7032 N N . GLU B 1 246 ? 12.891 -33.5 -24.453 1 97.88 246 GLU B N 1
ATOM 7033 C CA . GLU B 1 246 ? 11.938 -34.562 -24.078 1 97.88 246 GLU B CA 1
ATOM 7034 C C . GLU B 1 246 ? 11.766 -34.625 -22.578 1 97.88 246 GLU B C 1
ATOM 7036 O O . GLU B 1 246 ? 10.664 -34.875 -22.078 1 97.88 246 GLU B O 1
ATOM 7041 N N . ARG B 1 247 ? 12.844 -34.469 -21.844 1 97.06 247 ARG B N 1
ATOM 7042 C CA . ARG B 1 247 ? 12.75 -34.438 -20.391 1 97.06 247 ARG B CA 1
ATOM 7043 C C . ARG B 1 247 ? 11.836 -33.312 -19.938 1 97.06 247 ARG B C 1
ATOM 7045 O O . ARG B 1 247 ? 11.016 -33.5 -19.031 1 97.06 247 ARG B O 1
ATOM 7052 N N . TYR B 1 248 ? 12.023 -32.188 -20.562 1 97.31 248 TYR B N 1
ATOM 7053 C CA . TYR B 1 248 ? 11.203 -31.047 -20.203 1 97.31 248 TYR B CA 1
ATOM 7054 C C . TYR B 1 248 ? 9.734 -31.297 -20.547 1 97.31 248 TYR B C 1
ATOM 7056 O O . TYR B 1 248 ? 8.844 -30.891 -19.797 1 97.31 248 TYR B O 1
ATOM 7064 N N . ARG B 1 249 ? 9.469 -31.938 -21.656 1 97.69 249 ARG B N 1
ATOM 7065 C CA . ARG B 1 249 ? 8.094 -32.281 -22.016 1 97.69 249 ARG B CA 1
ATOM 7066 C C . ARG B 1 249 ? 7.484 -33.219 -20.984 1 97.69 249 ARG B C 1
ATOM 7068 O O . ARG B 1 249 ? 6.324 -33.062 -20.594 1 97.69 249 ARG B O 1
ATOM 7075 N N . GLN B 1 250 ? 8.273 -34.156 -20.547 1 96.75 250 GLN B N 1
ATOM 7076 C CA . GLN B 1 250 ? 7.789 -35.094 -19.547 1 96.75 250 GLN B CA 1
ATOM 7077 C C . GLN B 1 250 ? 7.535 -34.406 -18.219 1 96.75 250 GLN B C 1
ATOM 7079 O O . GLN B 1 250 ? 6.539 -34.656 -17.547 1 96.75 250 GLN B O 1
ATOM 7084 N N . ARG B 1 251 ? 8.398 -33.531 -17.844 1 95.81 251 ARG B N 1
ATOM 7085 C CA . ARG B 1 251 ? 8.227 -32.75 -16.609 1 95.81 251 ARG B CA 1
ATOM 7086 C C . ARG B 1 251 ? 6.938 -31.953 -16.641 1 95.81 251 ARG B C 1
ATOM 7088 O O . ARG B 1 251 ? 6.266 -31.797 -15.617 1 95.81 251 ARG B O 1
ATOM 7095 N N . ALA B 1 252 ? 6.684 -31.406 -17.797 1 96.25 252 ALA B N 1
ATOM 7096 C CA . ALA B 1 252 ? 5.449 -30.641 -17.953 1 96.25 252 ALA B CA 1
ATOM 7097 C C . ALA B 1 252 ? 4.227 -31.516 -17.672 1 96.25 252 ALA B C 1
ATOM 7099 O O . ALA B 1 252 ? 3.287 -31.078 -17 1 96.25 252 ALA B O 1
ATOM 7100 N N . ARG B 1 253 ? 4.25 -32.75 -18.234 1 96.12 253 ARG B N 1
ATOM 7101 C CA . ARG B 1 253 ? 3.164 -33.719 -18 1 96.12 253 ARG B CA 1
ATOM 7102 C C . ARG B 1 253 ? 3.039 -34.031 -16.531 1 96.12 253 ARG B C 1
ATOM 7104 O O . ARG B 1 253 ? 1.938 -34.031 -15.969 1 96.12 253 ARG B O 1
ATOM 7111 N N . ASP B 1 254 ? 4.18 -34.281 -15.922 1 94.44 254 ASP B N 1
ATOM 7112 C CA . ASP B 1 254 ? 4.199 -34.625 -14.508 1 94.44 254 ASP B CA 1
ATOM 7113 C C . ASP B 1 254 ? 3.703 -33.469 -13.648 1 94.44 254 ASP B C 1
ATOM 7115 O O . ASP B 1 254 ? 2.936 -33.688 -12.703 1 94.44 254 ASP B O 1
ATOM 7119 N N . PHE B 1 255 ? 4.113 -32.406 -13.961 1 95.19 255 PHE B N 1
ATOM 7120 C CA . PHE B 1 255 ? 3.752 -31.219 -13.18 1 95.19 255 PHE B CA 1
ATOM 7121 C C . PHE B 1 255 ? 2.26 -30.938 -13.297 1 95.19 255 PHE B C 1
ATOM 7123 O O . PHE B 1 255 ? 1.606 -30.594 -12.305 1 95.19 255 PHE B O 1
ATOM 7130 N N . LEU B 1 256 ? 1.699 -30.922 -14.5 1 94.75 256 LEU B N 1
ATOM 7131 C CA . LEU B 1 256 ? 0.3 -30.578 -14.734 1 94.75 256 LEU B CA 1
ATOM 7132 C C . LEU B 1 256 ? -0.623 -31.469 -13.906 1 94.75 256 LEU B C 1
ATOM 7134 O O . LEU B 1 256 ? -1.68 -31.016 -13.461 1 94.75 256 LEU B O 1
ATOM 7138 N N . SER B 1 257 ? -0.2 -32.688 -13.641 1 91.88 257 SER B N 1
ATOM 7139 C CA . SER B 1 257 ? -1.013 -33.625 -12.883 1 91.88 257 SER B CA 1
ATOM 7140 C C . SER B 1 257 ? -1.207 -33.156 -11.445 1 91.88 257 SER B C 1
ATOM 7142 O O . SER B 1 257 ? -2.174 -33.531 -10.781 1 91.88 257 SER B O 1
ATOM 7144 N N . ASP B 1 258 ? -0.246 -32.344 -10.984 1 92.75 258 ASP B N 1
ATOM 7145 C CA . ASP B 1 258 ? -0.366 -31.719 -9.672 1 92.75 258 ASP B CA 1
ATOM 7146 C C . ASP B 1 258 ? -1.046 -30.359 -9.781 1 92.75 258 ASP B C 1
ATOM 7148 O O . ASP B 1 258 ? -1.909 -30.031 -8.969 1 92.75 258 ASP B O 1
ATOM 7152 N N . PHE B 1 259 ? -0.691 -29.734 -10.797 1 94.31 259 PHE B N 1
ATOM 7153 C CA . PHE B 1 259 ? -0.994 -28.312 -10.938 1 94.31 259 PHE B CA 1
ATOM 7154 C C . PHE B 1 259 ? -2.492 -28.094 -11.117 1 94.31 259 PHE B C 1
ATOM 7156 O O . PHE B 1 259 ? -3.035 -27.078 -10.68 1 94.31 259 PHE B O 1
ATOM 7163 N N . VAL B 1 260 ? -3.186 -29 -11.711 1 94.62 260 VAL B N 1
ATOM 7164 C CA . VAL B 1 260 ? -4.609 -28.891 -12 1 94.62 260 VAL B CA 1
ATOM 7165 C C . VAL B 1 260 ? -5.387 -28.703 -10.703 1 94.62 260 VAL B C 1
ATOM 7167 O O . VAL B 1 260 ? -6.414 -28.016 -10.672 1 94.62 260 VAL B O 1
ATOM 7170 N N . TYR B 1 261 ? -4.832 -29.156 -9.57 1 95.19 261 TYR B N 1
ATOM 7171 C CA . TYR B 1 261 ? -5.531 -29.125 -8.289 1 95.19 261 TYR B CA 1
ATOM 7172 C C . TYR B 1 261 ? -5.539 -27.703 -7.719 1 95.19 261 TYR B C 1
ATOM 7174 O O . TYR B 1 261 ? -6.277 -27.422 -6.773 1 95.19 261 TYR B O 1
ATOM 7182 N N . TYR B 1 262 ? -4.77 -26.797 -8.25 1 96.56 262 TYR B N 1
ATOM 7183 C CA . TYR B 1 262 ? -4.695 -25.422 -7.746 1 96.56 262 TYR B CA 1
ATOM 7184 C C . TYR B 1 262 ? -5.852 -24.594 -8.281 1 96.56 262 TYR B C 1
ATOM 7186 O O . TYR B 1 262 ? -5.965 -23.406 -7.957 1 96.56 262 TYR B O 1
ATOM 7194 N N . PHE B 1 263 ? -6.746 -25.203 -9.07 1 96.38 263 PHE B N 1
ATOM 7195 C CA . PHE B 1 263 ? -7.816 -24.453 -9.711 1 96.38 263 PHE B CA 1
ATOM 7196 C C . PHE B 1 263 ? -9.18 -25 -9.305 1 96.38 263 PHE B C 1
ATOM 7198 O O . PHE B 1 263 ? -9.352 -26.203 -9.172 1 96.38 263 PHE B O 1
ATOM 7205 N N . SER B 1 264 ? -10.133 -24.094 -9.125 1 95.81 264 SER B N 1
ATOM 7206 C CA . SER B 1 264 ? -11.516 -24.5 -8.93 1 95.81 264 SER B CA 1
ATOM 7207 C C . SER B 1 264 ? -12.156 -24.953 -10.242 1 95.81 264 SER B C 1
ATOM 7209 O O . SER B 1 264 ? -11.594 -24.719 -11.32 1 95.81 264 SER B O 1
ATOM 7211 N N . ASP B 1 265 ? -13.367 -25.484 -10.164 1 92.81 265 ASP B N 1
ATOM 7212 C CA . ASP B 1 265 ? -14.102 -25.953 -11.336 1 92.81 265 ASP B CA 1
ATOM 7213 C C . ASP B 1 265 ? -14.508 -24.781 -12.227 1 92.81 265 ASP B C 1
ATOM 7215 O O . ASP B 1 265 ? -14.734 -24.953 -13.422 1 92.81 265 ASP B O 1
ATOM 7219 N N . GLU B 1 266 ? -14.484 -23.609 -11.602 1 92.38 266 GLU B N 1
ATOM 7220 C CA . GLU B 1 266 ? -14.922 -22.438 -12.344 1 92.38 266 GLU B CA 1
ATOM 7221 C C . GLU B 1 266 ? -13.727 -21.672 -12.906 1 92.38 266 GLU B C 1
ATOM 7223 O O . GLU B 1 266 ? -13.898 -20.688 -13.625 1 92.38 266 GLU B O 1
ATOM 7228 N N . GLY B 1 267 ? -12.57 -22.141 -12.594 1 95.44 267 GLY B N 1
ATOM 7229 C CA . GLY B 1 267 ? -11.398 -21.562 -13.227 1 95.44 267 GLY B CA 1
ATOM 7230 C C . GLY B 1 267 ? -10.602 -20.656 -12.305 1 95.44 267 GLY B C 1
ATOM 7231 O O . GLY B 1 267 ? -9.539 -20.172 -12.672 1 95.44 267 GLY B O 1
ATOM 7232 N N . ALA B 1 268 ? -11.062 -20.484 -11.047 1 96.62 268 ALA B N 1
ATOM 7233 C CA . ALA B 1 268 ? -10.32 -19.656 -10.094 1 96.62 268 ALA B CA 1
ATOM 7234 C C . ALA B 1 268 ? -9.062 -20.375 -9.617 1 96.62 268 ALA B C 1
ATOM 7236 O O . ALA B 1 268 ? -9.109 -21.531 -9.234 1 96.62 268 ALA B O 1
ATOM 7237 N N . ALA B 1 269 ? -7.934 -19.719 -9.672 1 97.31 269 ALA B N 1
ATOM 7238 C CA . ALA B 1 269 ? -6.711 -20.219 -9.055 1 97.31 269 ALA B CA 1
ATOM 7239 C C . ALA B 1 269 ? -6.672 -19.906 -7.566 1 97.31 269 ALA B C 1
ATOM 7241 O O . ALA B 1 269 ? -7.246 -18.906 -7.125 1 97.31 269 ALA B O 1
ATOM 7242 N N . ILE B 1 270 ? -6.023 -20.719 -6.766 1 98 270 ILE B N 1
ATOM 7243 C CA . ILE B 1 270 ? -5.75 -20.406 -5.371 1 98 270 ILE B CA 1
ATOM 7244 C C . ILE B 1 270 ? -4.629 -19.359 -5.289 1 98 270 ILE B C 1
ATOM 7246 O O . ILE B 1 270 ? -3.484 -19.656 -5.641 1 98 270 ILE B O 1
ATOM 7250 N N . PRO B 1 271 ? -4.98 -18.109 -4.875 1 97.75 271 PRO B N 1
ATOM 7251 C CA . PRO B 1 271 ? -3.863 -17.188 -4.676 1 97.75 271 PRO B CA 1
ATOM 7252 C C . PRO B 1 271 ? -2.934 -17.609 -3.545 1 97.75 271 PRO B C 1
ATOM 7254 O O . PRO B 1 271 ? -3.387 -17.859 -2.424 1 97.75 271 PRO B O 1
ATOM 7257 N N . PHE B 1 272 ? -1.694 -17.703 -3.826 1 96.62 272 PHE B N 1
ATOM 7258 C CA . PHE B 1 272 ? -0.654 -18.203 -2.932 1 96.62 272 PHE B CA 1
ATOM 7259 C C . PHE B 1 272 ? 0.721 -17.734 -3.387 1 96.62 272 PHE B C 1
ATOM 7261 O O . PHE B 1 272 ? 0.992 -17.656 -4.586 1 96.62 272 PHE B O 1
ATOM 7268 N N . GLY B 1 273 ? 1.508 -17.328 -2.379 1 95.94 273 GLY B N 1
ATOM 7269 C CA . GLY B 1 273 ? 2.881 -16.984 -2.715 1 95.94 273 GLY B CA 1
ATOM 7270 C C . GLY B 1 273 ? 3.029 -15.57 -3.248 1 95.94 273 GLY B C 1
ATOM 7271 O O . GLY B 1 273 ? 2.086 -14.781 -3.199 1 95.94 273 GLY B O 1
ATOM 7272 N N . ARG B 1 274 ? 4.18 -15.195 -3.68 1 94.5 274 ARG B N 1
ATOM 7273 C CA . ARG B 1 274 ? 4.504 -13.875 -4.219 1 94.5 274 ARG B CA 1
ATOM 7274 C C . ARG B 1 274 ? 4.008 -13.734 -5.652 1 94.5 274 ARG B C 1
ATOM 7276 O O . ARG B 1 274 ? 3.613 -14.719 -6.281 1 94.5 274 ARG B O 1
ATOM 7283 N N . SER B 1 275 ? 3.969 -12.547 -6.191 1 95.31 275 SER B N 1
ATOM 7284 C CA . SER B 1 275 ? 3.811 -12.195 -7.598 1 95.31 275 SER B CA 1
ATOM 7285 C C . SER B 1 275 ? 2.402 -12.508 -8.094 1 95.31 275 SER B C 1
ATOM 7287 O O . SER B 1 275 ? 2.197 -12.75 -9.281 1 95.31 275 SER B O 1
ATOM 7289 N N . MET B 1 276 ? 1.45 -12.516 -7.18 1 96.25 276 MET B N 1
ATOM 7290 C CA . MET B 1 276 ? 0.064 -12.703 -7.598 1 96.25 276 MET B CA 1
ATOM 7291 C C . MET B 1 276 ? -0.428 -11.516 -8.414 1 96.25 276 MET B C 1
ATOM 7293 O O . MET B 1 276 ? -1.464 -11.602 -9.078 1 96.25 276 MET B O 1
ATOM 7297 N N . VAL B 1 277 ? 0.381 -10.453 -8.484 1 96.94 277 VAL B N 1
ATOM 7298 C CA . VAL B 1 277 ? 0.049 -9.281 -9.297 1 96.94 277 VAL B CA 1
ATOM 7299 C C . VAL B 1 277 ? 0.012 -9.672 -10.773 1 96.94 277 VAL B C 1
ATOM 7301 O O . VAL B 1 277 ? -0.592 -8.977 -11.586 1 96.94 277 VAL B O 1
ATOM 7304 N N . TYR B 1 278 ? 0.615 -10.844 -11.109 1 97.5 278 TYR B N 1
ATOM 7305 C CA . TYR B 1 278 ? 0.635 -11.289 -12.5 1 97.5 278 TYR B CA 1
ATOM 7306 C C . TYR B 1 278 ? -0.688 -11.938 -12.883 1 97.5 278 TYR B C 1
ATOM 7308 O O . TYR B 1 278 ? -0.927 -12.234 -14.055 1 97.5 278 TYR B O 1
ATOM 7316 N N . ARG B 1 279 ? -1.534 -12.234 -11.938 1 97.5 279 ARG B N 1
ATOM 7317 C CA . ARG B 1 279 ? -2.941 -12.578 -12.117 1 97.5 279 ARG B CA 1
ATOM 7318 C C . ARG B 1 279 ? -3.092 -13.836 -12.969 1 97.5 279 ARG B C 1
ATOM 7320 O O . ARG B 1 279 ? -2.676 -14.922 -12.57 1 97.5 279 ARG B O 1
ATOM 7327 N N . PHE B 1 280 ? -3.543 -13.703 -14.172 1 97.62 280 PHE B N 1
ATOM 7328 C CA . PHE B 1 280 ? -3.904 -14.891 -14.945 1 97.62 280 PHE B CA 1
ATOM 7329 C C . PHE B 1 280 ? -2.678 -15.492 -15.625 1 97.62 280 PHE B C 1
ATOM 7331 O O . PHE B 1 280 ? -2.777 -16.516 -16.312 1 97.62 280 PHE B O 1
ATOM 7338 N N . ALA B 1 281 ? -1.469 -14.961 -15.281 1 97.75 281 ALA B N 1
ATOM 7339 C CA . ALA B 1 281 ? -0.24 -15.617 -15.719 1 97.75 281 ALA B CA 1
ATOM 7340 C C . ALA B 1 281 ? -0.142 -17.031 -15.141 1 97.75 281 ALA B C 1
ATOM 7342 O O . ALA B 1 281 ? 0.615 -17.859 -15.648 1 97.75 281 ALA B O 1
ATOM 7343 N N . VAL B 1 282 ? -0.883 -17.344 -14.141 1 96.88 282 VAL B N 1
ATOM 7344 C CA . VAL B 1 282 ? -0.782 -18.625 -13.445 1 96.88 282 VAL B CA 1
ATOM 7345 C C . VAL B 1 282 ? -1.16 -19.766 -14.398 1 96.88 282 VAL B C 1
ATOM 7347 O O . VAL B 1 282 ? -0.745 -20.906 -14.203 1 96.88 282 VAL B O 1
ATOM 7350 N N . ILE B 1 283 ? -1.862 -19.438 -15.484 1 97.31 283 ILE B N 1
ATOM 7351 C CA . ILE B 1 283 ? -2.35 -20.484 -16.375 1 97.31 283 ILE B CA 1
ATOM 7352 C C . ILE B 1 283 ? -1.326 -20.75 -17.484 1 97.31 283 ILE B C 1
ATOM 7354 O O . ILE B 1 283 ? -1.558 -21.562 -18.375 1 97.31 283 ILE B O 1
ATOM 7358 N N . ALA B 1 284 ? -0.176 -20.078 -17.391 1 97.62 284 ALA B N 1
ATOM 7359 C CA . ALA B 1 284 ? 0.811 -20.062 -18.469 1 97.62 284 ALA B CA 1
ATOM 7360 C C . ALA B 1 284 ? 1.311 -21.484 -18.766 1 97.62 284 ALA B C 1
ATOM 7362 O O . ALA B 1 284 ? 1.605 -21.812 -19.922 1 97.62 284 ALA B O 1
ATOM 7363 N N . THR B 1 285 ? 1.425 -22.328 -17.75 1 96.56 285 THR B N 1
ATOM 7364 C CA . THR B 1 285 ? 1.872 -23.703 -17.969 1 96.56 285 THR B CA 1
ATOM 7365 C C . THR B 1 285 ? 0.949 -24.422 -18.953 1 96.56 285 THR B C 1
ATOM 7367 O O . THR B 1 285 ? 1.409 -24.984 -19.938 1 96.56 285 THR B O 1
ATOM 7370 N N . ALA B 1 286 ? -0.345 -24.375 -18.688 1 97.06 286 ALA B N 1
ATOM 7371 C CA . ALA B 1 286 ? -1.319 -25.047 -19.547 1 97.06 286 ALA B CA 1
ATOM 7372 C C . ALA B 1 286 ? -1.331 -24.406 -20.938 1 97.06 286 ALA B C 1
ATOM 7374 O O . ALA B 1 286 ? -1.439 -25.109 -21.953 1 97.06 286 ALA B O 1
ATOM 7375 N N . SER B 1 287 ? -1.214 -23.125 -20.984 1 98.06 287 SER B N 1
ATOM 7376 C CA . SER B 1 287 ? -1.179 -22.406 -22.266 1 98.06 287 SER B CA 1
ATOM 7377 C C . SER B 1 287 ? 0.046 -22.797 -23.078 1 98.06 287 SER B C 1
ATOM 7379 O O . SER B 1 287 ? -0.042 -22.953 -24.297 1 98.06 287 SER B O 1
ATOM 7381 N N . THR B 1 288 ? 1.174 -22.922 -22.453 1 98.19 288 THR B N 1
ATOM 7382 C CA . THR B 1 288 ? 2.436 -23.188 -23.125 1 98.19 288 THR B CA 1
ATOM 7383 C C . THR B 1 288 ? 2.477 -24.609 -23.656 1 98.19 288 THR B C 1
ATOM 7385 O O . THR B 1 288 ? 3.193 -24.906 -24.609 1 98.19 288 THR B O 1
ATOM 7388 N N . MET B 1 289 ? 1.716 -25.531 -23.047 1 98.06 289 MET B N 1
ATOM 7389 C CA . MET B 1 289 ? 1.631 -26.891 -23.578 1 98.06 289 MET B CA 1
ATOM 7390 C C . MET B 1 289 ? 1.138 -26.875 -25.016 1 98.06 289 MET B C 1
ATOM 7392 O O . MET B 1 289 ? 1.57 -27.703 -25.828 1 98.06 289 MET B O 1
ATOM 7396 N N . ALA B 1 290 ? 0.241 -25.969 -25.312 1 98.31 290 ALA B N 1
ATOM 7397 C CA . ALA B 1 290 ? -0.254 -25.844 -26.688 1 98.31 290 ALA B CA 1
ATOM 7398 C C . ALA B 1 290 ? 0.86 -25.406 -27.641 1 98.31 290 ALA B C 1
ATOM 7400 O O . ALA B 1 290 ? 0.997 -25.953 -28.734 1 98.31 290 ALA B O 1
ATOM 7401 N N . LEU B 1 291 ? 1.601 -24.422 -27.25 1 97.81 291 LEU B N 1
ATOM 7402 C CA . LEU B 1 291 ? 2.723 -23.953 -28.062 1 97.81 291 LEU B CA 1
ATOM 7403 C C . LEU B 1 291 ? 3.727 -25.078 -28.297 1 97.81 291 LEU B C 1
ATOM 7405 O O . LEU B 1 291 ? 4.195 -25.266 -29.422 1 97.81 291 LEU B O 1
ATOM 7409 N N . ALA B 1 292 ? 4.078 -25.828 -27.234 1 97.5 292 ALA B N 1
ATOM 7410 C CA . ALA B 1 292 ? 5.137 -26.828 -27.297 1 97.5 292 ALA B CA 1
ATOM 7411 C C . ALA B 1 292 ? 4.602 -28.156 -27.781 1 97.5 292 ALA B C 1
ATOM 7413 O O . ALA B 1 292 ? 5.355 -29.141 -27.906 1 97.5 292 ALA B O 1
ATOM 7414 N N . ASP B 1 293 ? 3.32 -28.219 -28.078 1 97.19 293 ASP B N 1
ATOM 7415 C CA . ASP B 1 293 ? 2.676 -29.422 -28.578 1 97.19 293 ASP B CA 1
ATOM 7416 C C . ASP B 1 293 ? 2.928 -30.609 -27.641 1 97.19 293 ASP B C 1
ATOM 7418 O O . ASP B 1 293 ? 3.432 -31.656 -28.078 1 97.19 293 ASP B O 1
ATOM 7422 N N . ILE B 1 294 ? 2.639 -30.422 -26.453 1 98.06 294 ILE B N 1
ATOM 7423 C CA . ILE B 1 294 ? 2.816 -31.453 -25.438 1 98.06 294 ILE B CA 1
ATOM 7424 C C . ILE B 1 294 ? 1.463 -32.062 -25.078 1 98.06 294 ILE B C 1
ATOM 7426 O O . ILE B 1 294 ? 0.7 -31.469 -24.312 1 98.06 294 ILE B O 1
ATOM 7430 N N . GLU B 1 295 ? 1.234 -33.25 -25.484 1 97.5 295 GLU B N 1
ATOM 7431 C CA . GLU B 1 295 ? -0.002 -33.969 -25.156 1 97.5 295 GLU B CA 1
ATOM 7432 C C . GLU B 1 295 ? -0.084 -34.25 -23.656 1 97.5 295 GLU B C 1
ATOM 7434 O O . GLU B 1 295 ? 0.857 -34.781 -23.062 1 97.5 295 GLU B O 1
ATOM 7439 N N . PRO B 1 296 ? -1.196 -33.844 -23.062 1 96.88 296 PRO B N 1
ATOM 7440 C CA . PRO B 1 296 ? -1.316 -34.125 -21.625 1 96.88 296 PRO B CA 1
ATOM 7441 C C . PRO B 1 296 ? -1.333 -35.625 -21.328 1 96.88 296 PRO B C 1
ATOM 7443 O O . PRO B 1 296 ? -1.729 -36.438 -22.172 1 96.88 296 PRO B O 1
ATOM 7446 N N . ALA B 1 297 ? -0.852 -36 -20.172 1 94.69 297 ALA B N 1
ATOM 7447 C CA . ALA B 1 297 ? -0.903 -37.375 -19.734 1 94.69 297 ALA B CA 1
ATOM 7448 C C . ALA B 1 297 ? -2.295 -37.75 -19.234 1 94.69 297 ALA B C 1
ATOM 7450 O O . ALA B 1 297 ? -2.977 -36.906 -18.625 1 94.69 297 ALA B O 1
ATOM 7451 N N . ALA B 1 298 ? -2.717 -38.969 -19.391 1 93.31 298 ALA B N 1
ATOM 7452 C CA . ALA B 1 298 ? -3.975 -39.469 -18.844 1 93.31 298 ALA B CA 1
ATOM 7453 C C . ALA B 1 298 ? -4.047 -39.25 -17.344 1 93.31 298 ALA B C 1
ATOM 7455 O O . ALA B 1 298 ? -3.041 -39.375 -16.641 1 93.31 298 ALA B O 1
ATOM 7456 N N . PRO B 1 299 ? -5.113 -38.938 -16.906 1 93.75 299 PRO B N 1
ATOM 7457 C CA . PRO B 1 299 ? -6.426 -38.938 -17.562 1 93.75 299 PRO B CA 1
ATOM 7458 C C . PRO B 1 299 ? -6.75 -37.594 -18.234 1 93.75 299 PRO B C 1
ATOM 7460 O O . PRO B 1 299 ? -7.859 -37.406 -18.734 1 93.75 299 PRO B O 1
ATOM 7463 N N . LEU B 1 300 ? -5.906 -36.656 -18.234 1 96.44 300 LEU B N 1
ATOM 7464 C CA . LEU B 1 300 ? -6.156 -35.375 -18.875 1 96.44 300 LEU B CA 1
ATOM 7465 C C . LEU B 1 300 ? -6.016 -35.5 -20.391 1 96.44 300 LEU B C 1
ATOM 7467 O O . LEU B 1 300 ? -5.195 -36.25 -20.891 1 96.44 300 LEU B O 1
ATOM 7471 N N . THR B 1 301 ? -6.875 -34.812 -21.078 1 97.31 301 THR B N 1
ATOM 7472 C CA . THR B 1 301 ? -6.832 -34.688 -22.531 1 97.31 301 THR B CA 1
ATOM 7473 C C . THR B 1 301 ? -6.703 -33.219 -22.953 1 97.31 301 THR B C 1
ATOM 7475 O O . THR B 1 301 ? -6.73 -32.312 -22.109 1 97.31 301 THR B O 1
ATOM 7478 N N . TRP B 1 302 ? -6.582 -32.969 -24.25 1 98.25 302 TRP B N 1
ATOM 7479 C CA . TRP B 1 302 ? -6.523 -31.609 -24.75 1 98.25 302 TRP B CA 1
ATOM 7480 C C . TRP B 1 302 ? -7.785 -30.844 -24.375 1 98.25 302 TRP B C 1
ATOM 7482 O O . TRP B 1 302 ? -7.734 -29.641 -24.109 1 98.25 302 TRP B O 1
ATOM 7492 N N . GLY B 1 303 ? -8.906 -31.547 -24.328 1 98.19 303 GLY B N 1
ATOM 7493 C CA . GLY B 1 303 ? -10.141 -30.906 -23.906 1 98.19 303 GLY B CA 1
ATOM 7494 C C . GLY B 1 303 ? -10.094 -30.375 -22.484 1 98.19 303 GLY B C 1
ATOM 7495 O O . GLY B 1 303 ? -10.648 -29.328 -22.188 1 98.19 303 GLY B O 1
ATOM 7496 N N . HIS B 1 304 ? -9.438 -31.156 -21.625 1 97.62 304 HIS B N 1
ATOM 7497 C CA . HIS B 1 304 ? -9.297 -30.734 -20.25 1 97.62 304 HIS B CA 1
ATOM 7498 C C . HIS B 1 304 ? -8.359 -29.531 -20.125 1 97.62 304 HIS B C 1
ATOM 7500 O O . HIS B 1 304 ? -8.633 -28.594 -19.375 1 97.62 304 HIS B O 1
ATOM 7506 N N . VAL B 1 305 ? -7.258 -29.547 -20.891 1 98 305 VAL B N 1
ATOM 7507 C CA . VAL B 1 305 ? -6.285 -28.453 -20.859 1 98 305 VAL B CA 1
ATOM 7508 C C . VAL B 1 305 ? -6.914 -27.188 -21.438 1 98 305 VAL B C 1
ATOM 7510 O O . VAL B 1 305 ? -6.773 -26.109 -20.859 1 98 305 VAL B O 1
ATOM 7513 N N . LYS B 1 306 ? -7.629 -27.328 -22.562 1 98.5 306 LYS B N 1
ATOM 7514 C CA . LYS B 1 306 ? -8.375 -26.203 -23.141 1 98.5 306 LYS B CA 1
ATOM 7515 C C . LYS B 1 306 ? -9.367 -25.625 -22.141 1 98.5 306 LYS B C 1
ATOM 7517 O O . LYS B 1 306 ? -9.43 -24.422 -21.953 1 98.5 306 LYS B O 1
ATOM 7522 N N . GLY B 1 307 ? -10.117 -26.547 -21.516 1 98.19 307 GLY B N 1
ATOM 7523 C CA . GLY B 1 307 ? -11.086 -26.109 -20.516 1 98.19 307 GLY B CA 1
ATOM 7524 C C . GLY B 1 307 ? -10.453 -25.359 -19.375 1 98.19 307 GLY B C 1
ATOM 7525 O O . GLY B 1 307 ? -11.008 -24.359 -18.891 1 98.19 307 GLY B O 1
ATOM 7526 N N . LEU B 1 308 ? -9.297 -25.812 -18.922 1 97.5 308 LEU B N 1
ATOM 7527 C CA . LEU B 1 308 ? -8.578 -25.156 -17.828 1 97.5 308 LEU B CA 1
ATOM 7528 C C . LEU B 1 308 ? -8.203 -23.719 -18.203 1 97.5 308 LEU B C 1
ATOM 7530 O O . LEU B 1 308 ? -8.43 -22.797 -17.438 1 97.5 308 LEU B O 1
ATOM 7534 N N . VAL B 1 309 ? -7.641 -23.484 -19.375 1 98.44 309 VAL B N 1
ATOM 7535 C CA . VAL B 1 309 ? -7.188 -22.172 -19.828 1 98.44 309 VAL B CA 1
ATOM 7536 C C . VAL B 1 309 ? -8.383 -21.25 -20.016 1 98.44 309 VAL B C 1
ATOM 7538 O O . VAL B 1 309 ? -8.398 -20.125 -19.5 1 98.44 309 VAL B O 1
ATOM 7541 N N . LEU B 1 310 ? -9.422 -21.734 -20.703 1 98.69 310 LEU B N 1
ATOM 7542 C CA . LEU B 1 310 ? -10.555 -20.875 -21.047 1 98.69 310 LEU B CA 1
ATOM 7543 C C . LEU B 1 310 ? -11.367 -20.516 -19.812 1 98.69 310 LEU B C 1
ATOM 7545 O O . LEU B 1 310 ? -11.805 -19.375 -19.672 1 98.69 310 LEU B O 1
ATOM 7549 N N . ARG B 1 311 ? -11.586 -21.484 -18.953 1 97.94 311 ARG B N 1
ATOM 7550 C CA . ARG B 1 311 ? -12.336 -21.188 -17.734 1 97.94 311 ARG B CA 1
ATOM 7551 C C . ARG B 1 311 ? -11.586 -20.203 -16.844 1 97.94 311 ARG B C 1
ATOM 7553 O O . ARG B 1 311 ? -12.203 -19.344 -16.203 1 97.94 311 ARG B O 1
ATOM 7560 N N . HIS B 1 312 ? -10.281 -20.344 -16.812 1 98.12 312 HIS B N 1
ATOM 7561 C CA . HIS B 1 312 ? -9.5 -19.391 -16.031 1 98.12 312 HIS B CA 1
ATOM 7562 C C . HIS B 1 312 ? -9.633 -17.969 -16.594 1 98.12 312 HIS B C 1
ATOM 7564 O O . HIS B 1 312 ? -9.789 -17.016 -15.844 1 98.12 312 HIS B O 1
ATOM 7570 N N . LEU B 1 313 ? -9.531 -17.828 -17.891 1 98.56 313 LEU B N 1
ATOM 7571 C CA . LEU B 1 313 ? -9.703 -16.516 -18.516 1 98.56 313 LEU B CA 1
ATOM 7572 C C . LEU B 1 313 ? -11.109 -15.977 -18.25 1 98.56 313 LEU B C 1
ATOM 7574 O O . LEU B 1 313 ? -11.281 -14.789 -17.984 1 98.56 313 LEU B O 1
ATOM 7578 N N . ARG B 1 314 ? -12.094 -16.875 -18.359 1 97.56 314 ARG B N 1
ATOM 7579 C CA . ARG B 1 314 ? -13.469 -16.469 -18.094 1 97.56 314 ARG B CA 1
ATOM 7580 C C . ARG B 1 314 ? -13.641 -16 -16.656 1 97.56 314 ARG B C 1
ATOM 7582 O O . ARG B 1 314 ? -14.406 -15.078 -16.375 1 97.56 314 ARG B O 1
ATOM 7589 N N . TYR B 1 315 ? -12.961 -16.641 -15.773 1 96.5 315 TYR B N 1
ATOM 7590 C CA . TYR B 1 315 ? -13 -16.25 -14.375 1 96.5 315 TYR B CA 1
ATOM 7591 C C . TYR B 1 315 ? -12.578 -14.789 -14.211 1 96.5 315 TYR B C 1
ATOM 7593 O O . TYR B 1 315 ? -13.086 -14.078 -13.336 1 96.5 315 TYR B O 1
ATOM 7601 N N . TRP B 1 316 ? -11.742 -14.273 -15.031 1 97.44 316 TRP B N 1
ATOM 7602 C CA . TRP B 1 316 ? -11.195 -12.93 -14.898 1 97.44 316 TRP B CA 1
ATOM 7603 C C . TRP B 1 316 ? -12 -11.93 -15.719 1 97.44 316 TRP B C 1
ATOM 7605 O O . TRP B 1 316 ? -11.781 -10.719 -15.625 1 97.44 316 TRP B O 1
ATOM 7615 N N . ASN B 1 317 ? -12.93 -12.336 -16.516 1 95.44 317 ASN B N 1
ATOM 7616 C CA . ASN B 1 317 ? -13.531 -11.469 -17.531 1 95.44 317 ASN B CA 1
ATOM 7617 C C . ASN B 1 317 ? -14.57 -10.531 -16.906 1 95.44 317 ASN B C 1
ATOM 7619 O O . ASN B 1 317 ? -15.156 -9.703 -17.609 1 95.44 317 ASN B O 1
ATOM 7623 N N . ASP B 1 318 ? -14.805 -10.57 -15.594 1 92.81 318 ASP B N 1
ATOM 7624 C CA . ASP B 1 318 ? -15.664 -9.609 -14.914 1 92.81 318 ASP B CA 1
ATOM 7625 C C . ASP B 1 318 ? -14.852 -8.703 -13.984 1 92.81 318 ASP B C 1
ATOM 7627 O O . ASP B 1 318 ? -15.414 -7.918 -13.227 1 92.81 318 ASP B O 1
ATOM 7631 N N . ALA B 1 319 ? -13.602 -8.883 -13.969 1 94.5 319 ALA B N 1
ATOM 7632 C CA . ALA B 1 319 ? -12.742 -8.172 -13.023 1 94.5 319 ALA B CA 1
ATOM 7633 C C . ALA B 1 319 ? -12.469 -6.75 -13.5 1 94.5 319 ALA B C 1
ATOM 7635 O O . ALA B 1 319 ? -11.32 -6.391 -13.773 1 94.5 319 ALA B O 1
ATOM 7636 N N . LYS B 1 320 ? -13.469 -5.883 -13.461 1 94.75 320 LYS B N 1
ATOM 7637 C CA . LYS B 1 320 ? -13.336 -4.512 -13.945 1 94.75 320 LYS B CA 1
ATOM 7638 C C . LYS B 1 320 ? -12.328 -3.725 -13.109 1 94.75 320 LYS B C 1
ATOM 7640 O O . LYS B 1 320 ? -11.664 -2.822 -13.625 1 94.75 320 LYS B O 1
ATOM 7645 N N . ASP B 1 321 ? -12.172 -4.152 -11.875 1 95.75 321 ASP B N 1
ATOM 7646 C CA . ASP B 1 321 ? -11.398 -3.365 -10.922 1 95.75 321 ASP B CA 1
ATOM 7647 C C . ASP B 1 321 ? -9.898 -3.602 -11.102 1 95.75 321 ASP B C 1
ATOM 7649 O O . ASP B 1 321 ? -9.078 -2.963 -10.438 1 95.75 321 ASP B O 1
ATOM 7653 N N . ILE B 1 322 ? -9.469 -4.465 -12.023 1 97.06 322 ILE B N 1
ATOM 7654 C CA . ILE B 1 322 ? -8.047 -4.66 -12.266 1 97.06 322 ILE B CA 1
ATOM 7655 C C . ILE B 1 322 ? -7.555 -3.66 -13.312 1 97.06 322 ILE B C 1
ATOM 7657 O O . ILE B 1 322 ? -6.352 -3.57 -13.578 1 97.06 322 ILE B O 1
ATOM 7661 N N . PHE B 1 323 ? -8.453 -2.852 -13.875 1 96.19 323 PHE B N 1
ATOM 7662 C CA . PHE B 1 323 ? -8.117 -1.879 -14.906 1 96.19 323 PHE B CA 1
ATOM 7663 C C . PHE B 1 323 ? -8.203 -0.458 -14.359 1 96.19 323 PHE B C 1
ATOM 7665 O O . PHE B 1 323 ? -9.023 -0.174 -13.484 1 96.19 323 PHE B O 1
ATOM 7672 N N . ARG B 1 324 ? -7.355 0.39 -14.852 1 93.62 324 ARG B N 1
ATOM 7673 C CA . ARG B 1 324 ? -7.488 1.832 -14.672 1 93.62 324 ARG B CA 1
ATOM 7674 C C . ARG B 1 324 ? -8.492 2.42 -15.656 1 93.62 324 ARG B C 1
ATOM 7676 O O . ARG B 1 324 ? -8.984 1.718 -16.547 1 93.62 324 ARG B O 1
ATOM 7683 N N . SER B 1 325 ? -8.781 3.707 -15.484 1 91.75 325 SER B N 1
ATOM 7684 C CA . SER B 1 325 ? -9.789 4.348 -16.328 1 91.75 325 SER B CA 1
ATOM 7685 C C . SER B 1 325 ? -9.352 4.379 -17.797 1 91.75 325 SER B C 1
ATOM 7687 O O . SER B 1 325 ? -10.188 4.465 -18.688 1 91.75 325 SER B O 1
ATOM 7689 N N . ASP B 1 326 ? -8.055 4.289 -18.062 1 91.75 326 ASP B N 1
ATOM 7690 C CA . ASP B 1 326 ? -7.551 4.289 -19.438 1 91.75 326 ASP B CA 1
ATOM 7691 C C . ASP B 1 326 ? -7.406 2.865 -19.969 1 91.75 326 ASP B C 1
ATOM 7693 O O . ASP B 1 326 ? -6.77 2.643 -21 1 91.75 326 ASP B O 1
ATOM 7697 N N . SER B 1 327 ? -7.828 1.84 -19.234 1 94.12 327 SER B N 1
ATOM 7698 C CA . SER B 1 327 ? -7.918 0.43 -19.609 1 94.12 327 SER B CA 1
ATOM 7699 C C . SER B 1 327 ? -6.566 -0.264 -19.469 1 94.12 327 SER B C 1
ATOM 7701 O O . SER B 1 327 ? -6.402 -1.402 -19.922 1 94.12 327 SER B O 1
ATOM 7703 N N . THR B 1 328 ? -5.555 0.421 -18.922 1 96.12 328 THR B N 1
ATOM 7704 C CA . THR B 1 328 ? -4.336 -0.289 -18.547 1 96.12 328 THR B CA 1
ATOM 7705 C C . THR B 1 328 ? -4.527 -1.037 -17.234 1 96.12 328 THR B C 1
ATOM 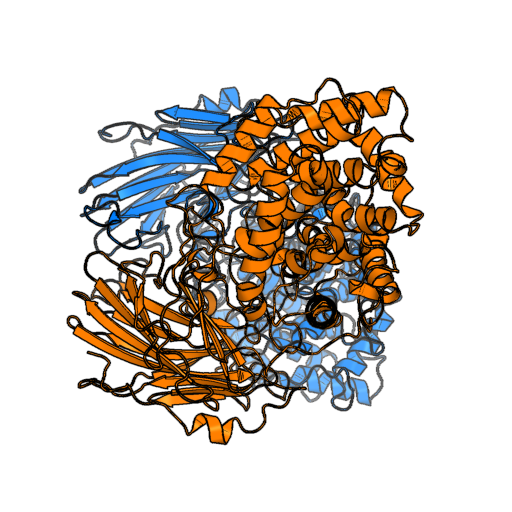7707 O O . THR B 1 328 ? -5.457 -0.749 -16.469 1 96.12 328 THR B O 1
ATOM 7710 N N . LEU B 1 329 ? -3.717 -1.969 -16.969 1 97.06 329 LEU B N 1
ATOM 7711 C CA . LEU B 1 329 ? -3.811 -2.764 -15.758 1 97.06 329 LEU B CA 1
ATOM 7712 C C . LEU B 1 329 ? -3.221 -2.008 -14.57 1 97.06 329 LEU B C 1
ATOM 7714 O O . LEU B 1 329 ? -2.236 -1.278 -14.719 1 97.06 329 LEU B O 1
ATOM 7718 N N . ASN B 1 330 ? -3.826 -2.084 -13.477 1 96.12 330 ASN B N 1
ATOM 7719 C CA . ASN B 1 330 ? -3.242 -1.555 -12.242 1 96.12 330 ASN B CA 1
ATOM 7720 C C . ASN B 1 330 ? -2.445 -2.619 -11.5 1 96.12 330 ASN B C 1
ATOM 7722 O O . ASN B 1 330 ? -2.34 -3.758 -11.961 1 96.12 330 ASN B O 1
ATOM 7726 N N . VAL B 1 331 ? -1.74 -2.273 -10.391 1 97 331 VAL B N 1
ATOM 7727 C CA . VAL B 1 331 ? -0.973 -3.182 -9.547 1 97 331 VAL B CA 1
ATOM 7728 C C . VAL B 1 331 ? -1.875 -3.764 -8.461 1 97 331 VAL B C 1
ATOM 7730 O O . VAL B 1 331 ? -2.561 -3.023 -7.754 1 97 331 VAL B O 1
ATOM 7733 N N . GLY B 1 332 ? -1.884 -5.016 -8.297 1 96.56 332 GLY B N 1
ATOM 7734 C CA . GLY B 1 332 ? -2.719 -5.73 -7.348 1 96.56 332 GLY B CA 1
ATOM 7735 C C . GLY B 1 332 ? -3.119 -7.113 -7.824 1 96.56 332 GLY B C 1
ATOM 7736 O O . GLY B 1 332 ? -2.338 -7.797 -8.492 1 96.56 332 GLY B O 1
ATOM 7737 N N . TYR B 1 333 ? -4.352 -7.59 -7.363 1 97.44 333 TYR B N 1
ATOM 7738 C CA . TYR B 1 333 ? -4.852 -8.891 -7.789 1 97.44 333 TYR B CA 1
ATOM 7739 C C . TYR B 1 333 ? -6.281 -8.781 -8.305 1 97.44 333 TYR B C 1
ATOM 7741 O O . TYR B 1 333 ? -6.508 -8.367 -9.445 1 97.44 333 TYR B O 1
ATOM 7749 N N . ARG B 1 334 ? -7.27 -8.688 -7.457 1 97.56 334 ARG B N 1
ATOM 7750 C CA . ARG B 1 334 ? -8.633 -8.523 -7.949 1 97.56 334 ARG B CA 1
ATOM 7751 C C . ARG B 1 334 ? -9.008 -7.051 -8.047 1 97.56 334 ARG B C 1
ATOM 7753 O O . ARG B 1 334 ? -10.016 -6.699 -8.672 1 97.56 334 ARG B O 1
ATOM 7760 N N . PHE B 1 335 ? -8.281 -6.172 -7.535 1 96.69 335 PHE B N 1
ATOM 7761 C CA . PHE B 1 335 ? -8.406 -4.719 -7.527 1 96.69 335 PHE B CA 1
ATOM 7762 C C . PHE B 1 335 ? -7.059 -4.066 -7.234 1 96.69 335 PHE B C 1
ATOM 7764 O O . PHE B 1 335 ? -6.062 -4.758 -7.004 1 96.69 335 PHE B O 1
ATOM 7771 N N . ASP B 1 336 ? -6.969 -2.764 -7.305 1 95.62 336 ASP B N 1
ATOM 7772 C CA . ASP B 1 336 ? -5.758 -2.025 -6.957 1 95.62 336 ASP B CA 1
ATOM 7773 C C . ASP B 1 336 ? -5.367 -2.27 -5.5 1 95.62 336 ASP B C 1
ATOM 7775 O O . ASP B 1 336 ? -6.184 -2.082 -4.594 1 95.62 336 ASP B O 1
ATOM 7779 N N . ASN B 1 337 ? -4.141 -2.807 -5.305 1 95.25 337 ASN B N 1
ATOM 7780 C CA . ASN B 1 337 ? -3.701 -3.197 -3.971 1 95.25 337 ASN B CA 1
ATOM 7781 C C . ASN B 1 337 ? -2.178 -3.199 -3.861 1 95.25 337 ASN B C 1
ATOM 7783 O O . ASN B 1 337 ? -1.511 -4.055 -4.441 1 95.25 337 ASN B O 1
ATOM 7787 N N . MET B 1 338 ? -1.614 -2.363 -3.027 1 94.31 338 MET B N 1
ATOM 7788 C CA . MET B 1 338 ? -0.161 -2.281 -2.906 1 94.31 338 MET B CA 1
ATOM 7789 C C . MET B 1 338 ? 0.331 -3.076 -1.702 1 94.31 338 MET B C 1
ATOM 7791 O O . MET B 1 338 ? 1.531 -3.314 -1.558 1 94.31 338 MET B O 1
ATOM 7795 N N . ASN B 1 339 ? -0.539 -3.594 -0.908 1 94.62 339 ASN B N 1
ATOM 7796 C CA . ASN B 1 339 ? -0.107 -4.344 0.267 1 94.62 339 ASN B CA 1
ATOM 7797 C C . ASN B 1 339 ? 0.516 -5.68 -0.118 1 94.62 339 ASN B C 1
ATOM 7799 O O . ASN B 1 339 ? 1.404 -6.18 0.575 1 94.62 339 ASN B O 1
ATOM 7803 N N . MET B 1 340 ? 0.103 -6.238 -1.18 1 94.25 340 MET B N 1
ATOM 7804 C CA . MET B 1 340 ? 0.582 -7.559 -1.575 1 94.25 340 MET B CA 1
ATOM 7805 C C . MET B 1 340 ? 1.8 -7.445 -2.484 1 94.25 340 MET B C 1
ATOM 7807 O O . MET B 1 340 ? 2.354 -8.461 -2.916 1 94.25 340 MET B O 1
ATOM 7811 N N . THR B 1 341 ? 2.305 -6.246 -2.777 1 95.25 341 THR B N 1
ATOM 7812 C CA . THR B 1 341 ? 3.35 -6.047 -3.775 1 95.25 341 THR B CA 1
ATOM 7813 C C . THR B 1 341 ? 4.723 -6.383 -3.197 1 95.25 341 THR B C 1
ATOM 7815 O O . THR B 1 341 ? 4.91 -6.355 -1.98 1 95.25 341 THR B O 1
ATOM 7818 N N . GLU B 1 342 ? 5.617 -6.742 -4.094 1 95.5 342 GLU B N 1
ATOM 7819 C CA . GLU B 1 342 ? 7.051 -6.809 -3.814 1 95.5 342 GLU B CA 1
ATOM 7820 C C . GLU B 1 342 ? 7.758 -5.527 -4.242 1 95.5 342 GLU B C 1
ATOM 7822 O O . GLU B 1 342 ? 7.16 -4.672 -4.902 1 95.5 342 GLU B O 1
ATOM 7827 N N . ASN B 1 343 ? 9.016 -5.398 -3.842 1 95.5 343 ASN B N 1
ATOM 7828 C CA . ASN B 1 343 ? 9.758 -4.18 -4.148 1 95.5 343 ASN B CA 1
ATOM 7829 C C . ASN B 1 343 ? 10.148 -4.117 -5.625 1 95.5 343 ASN B C 1
ATOM 7831 O O . ASN B 1 343 ? 10.75 -3.141 -6.07 1 95.5 343 ASN B O 1
ATOM 7835 N N . TYR B 1 344 ? 9.727 -5.141 -6.406 1 95.69 344 TYR B N 1
ATOM 7836 C CA . TYR B 1 344 ? 10.039 -5.145 -7.832 1 95.69 344 TYR B CA 1
ATOM 7837 C C . TYR B 1 344 ? 8.766 -5.02 -8.664 1 95.69 344 TYR B C 1
ATOM 7839 O O . TYR B 1 344 ? 8.773 -5.316 -9.867 1 95.69 344 TYR B O 1
ATOM 7847 N N . ASN B 1 345 ? 7.668 -4.66 -8.086 1 97.25 345 ASN B N 1
ATOM 7848 C CA . ASN B 1 345 ? 6.434 -4.52 -8.852 1 97.25 345 ASN B CA 1
ATOM 7849 C C . ASN B 1 345 ? 6.203 -3.072 -9.281 1 97.25 345 ASN B C 1
ATOM 7851 O O . ASN B 1 345 ? 5.891 -2.217 -8.445 1 97.25 345 ASN B O 1
ATOM 7855 N N . ALA B 1 346 ? 6.328 -2.852 -10.531 1 96.81 346 ALA B N 1
ATOM 7856 C CA . ALA B 1 346 ? 6.059 -1.568 -11.172 1 96.81 346 ALA B CA 1
ATOM 7857 C C . ALA B 1 346 ? 4.723 -1.593 -11.906 1 96.81 346 ALA B C 1
ATOM 7859 O O . ALA B 1 346 ? 4.082 -2.643 -12.008 1 96.81 346 ALA B O 1
ATOM 7860 N N . PRO B 1 347 ? 4.258 -0.433 -12.438 1 96.31 347 PRO B N 1
ATOM 7861 C CA . PRO B 1 347 ? 2.965 -0.393 -13.117 1 96.31 347 PRO B CA 1
ATOM 7862 C C . PRO B 1 347 ? 2.898 -1.347 -14.312 1 96.31 347 PRO B C 1
ATOM 7864 O O . PRO B 1 347 ? 1.82 -1.84 -14.656 1 96.31 347 PRO B O 1
ATOM 7867 N N . GLY B 1 348 ? 4.004 -1.688 -14.883 1 97.88 348 GLY B N 1
ATOM 7868 C CA . GLY B 1 348 ? 4.035 -2.59 -16.031 1 97.88 348 GLY B CA 1
ATOM 7869 C C . GLY B 1 348 ? 4.168 -4.047 -15.625 1 97.88 348 GLY B C 1
ATOM 7870 O O . GLY B 1 348 ? 4.008 -4.941 -16.469 1 97.88 348 GLY B O 1
ATOM 7871 N N . SER B 1 349 ? 4.402 -4.309 -14.359 1 98.12 349 SER B N 1
ATOM 7872 C CA . SER B 1 349 ? 4.688 -5.66 -13.891 1 98.12 349 SER B CA 1
ATOM 7873 C C . SER B 1 349 ? 3.518 -6.602 -14.164 1 98.12 349 SER B C 1
ATOM 7875 O O . SER B 1 349 ? 3.719 -7.758 -14.539 1 98.12 349 SER B O 1
ATOM 7877 N N . PRO B 1 350 ? 2.289 -6.141 -14.031 1 98.25 350 PRO B N 1
ATOM 7878 C CA . PRO B 1 350 ? 1.156 -7.051 -14.203 1 98.25 350 PRO B CA 1
ATOM 7879 C C . PRO B 1 350 ? 1.074 -7.633 -15.609 1 98.25 350 PRO B C 1
ATOM 7881 O O . PRO B 1 350 ? 0.417 -8.656 -15.828 1 98.25 350 PRO B O 1
ATOM 7884 N N . TYR B 1 351 ? 1.747 -7.086 -16.562 1 98.69 351 TYR B N 1
ATOM 7885 C CA . TYR B 1 351 ? 1.632 -7.535 -17.938 1 98.69 351 TYR B CA 1
ATOM 7886 C C . TYR B 1 351 ? 2.391 -8.836 -18.156 1 98.69 351 TYR B C 1
ATOM 7888 O O . TYR B 1 351 ? 2.336 -9.422 -19.25 1 98.69 351 TYR B O 1
ATOM 7896 N N . TRP B 1 352 ? 3.062 -9.312 -17.062 1 98.12 352 TRP B N 1
ATOM 7897 C CA . TRP B 1 352 ? 3.512 -10.695 -17.109 1 98.12 352 TRP B CA 1
ATOM 7898 C C . TRP B 1 352 ? 2.342 -11.641 -17.375 1 98.12 352 TRP B C 1
ATOM 7900 O O . TRP B 1 352 ? 2.535 -12.758 -17.844 1 98.12 352 TRP B O 1
ATOM 7910 N N . CYS B 1 353 ? 1.133 -11.18 -17.125 1 98.25 353 CYS B N 1
ATOM 7911 C CA . CYS B 1 353 ? -0.094 -11.945 -17.328 1 98.25 353 CYS B CA 1
ATOM 7912 C C . CYS B 1 353 ? -0.274 -12.32 -18.797 1 98.25 353 CYS B C 1
ATOM 7914 O O . CYS B 1 353 ? -1.032 -13.242 -19.125 1 98.25 353 CYS B O 1
ATOM 7916 N N . MET B 1 354 ? 0.444 -11.664 -19.719 1 98.62 354 MET B N 1
ATOM 7917 C CA . MET B 1 354 ? 0.318 -11.914 -21.141 1 98.62 354 MET B CA 1
ATOM 7918 C C . MET B 1 354 ? 0.783 -13.32 -21.5 1 98.62 354 MET B C 1
ATOM 7920 O O . MET B 1 354 ? 0.47 -13.836 -22.578 1 98.62 354 MET B O 1
ATOM 7924 N N . LYS B 1 355 ? 1.422 -13.977 -20.578 1 98.38 355 LYS B N 1
ATOM 7925 C CA . LYS B 1 355 ? 1.826 -15.367 -20.766 1 98.38 355 LYS B CA 1
ATOM 7926 C C . LYS B 1 355 ? 0.611 -16.281 -20.891 1 98.38 355 LYS B C 1
ATOM 7928 O O . LYS B 1 355 ? 0.706 -17.375 -21.453 1 98.38 355 LYS B O 1
ATOM 7933 N N . ALA B 1 356 ? -0.49 -15.836 -20.328 1 98.5 356 ALA B N 1
ATOM 7934 C CA . ALA B 1 356 ? -1.713 -16.625 -20.453 1 98.5 356 ALA B CA 1
ATOM 7935 C C . ALA B 1 356 ? -2.08 -16.859 -21.906 1 98.5 356 ALA B C 1
ATOM 7937 O O . ALA B 1 356 ? -2.758 -17.828 -22.25 1 98.5 356 ALA B O 1
ATOM 7938 N N . PHE B 1 357 ? -1.589 -16.016 -22.844 1 98.81 357 PHE B N 1
ATOM 7939 C CA . PHE B 1 357 ? -2.02 -16.031 -24.234 1 98.81 357 PHE B CA 1
ATOM 7940 C C . PHE B 1 357 ? -0.998 -16.75 -25.109 1 98.81 357 PHE B C 1
ATOM 7942 O O . PHE B 1 357 ? -1.073 -16.672 -26.344 1 98.81 357 PHE B O 1
ATOM 7949 N N . ILE B 1 358 ? -0.071 -17.422 -24.531 1 98.75 358 ILE B N 1
ATOM 7950 C CA . ILE B 1 358 ? 0.943 -18.156 -25.281 1 98.75 358 ILE B CA 1
ATOM 7951 C C . ILE B 1 358 ? 0.275 -19.219 -26.141 1 98.75 358 ILE B C 1
ATOM 7953 O O . ILE B 1 358 ? 0.786 -19.578 -27.219 1 98.75 358 ILE B O 1
ATOM 7957 N N . CYS B 1 359 ? -0.923 -19.719 -25.781 1 98.75 359 CYS B N 1
ATOM 7958 C CA . CYS B 1 359 ? -1.649 -20.719 -26.547 1 98.75 359 CYS B CA 1
ATOM 7959 C C . CYS B 1 359 ? -1.987 -20.219 -27.938 1 98.75 359 CYS B C 1
ATOM 7961 O O . CYS B 1 359 ? -2.213 -21.016 -28.859 1 98.75 359 CYS B O 1
ATOM 7963 N N . LEU B 1 360 ? -2.006 -18.906 -28.109 1 98.81 360 LEU B N 1
ATOM 7964 C CA . LEU B 1 360 ? -2.303 -18.328 -29.422 1 98.81 360 LEU B CA 1
ATOM 7965 C C . LEU B 1 360 ? -1.205 -18.656 -30.422 1 98.81 360 LEU B C 1
ATOM 7967 O O . LEU B 1 360 ? -1.399 -18.5 -31.641 1 98.81 360 LEU B O 1
ATOM 7971 N N . ALA B 1 361 ? -0.04 -19.062 -29.953 1 98.69 361 ALA B N 1
ATOM 7972 C CA . ALA B 1 361 ? 1.059 -19.422 -30.844 1 98.69 361 ALA B CA 1
ATOM 7973 C C . ALA B 1 361 ? 0.765 -20.734 -31.562 1 98.69 361 ALA B C 1
ATOM 7975 O O . ALA B 1 361 ? 1.365 -21.016 -32.594 1 98.69 361 ALA B O 1
ATOM 7976 N N . ALA B 1 362 ? -0.082 -21.594 -30.953 1 98.19 362 ALA B N 1
ATOM 7977 C CA . ALA B 1 362 ? -0.504 -22.812 -31.625 1 98.19 362 ALA B CA 1
ATOM 7978 C C . ALA B 1 362 ? -1.44 -22.5 -32.781 1 98.19 362 ALA B C 1
ATOM 7980 O O . ALA B 1 362 ? -2.342 -21.672 -32.656 1 98.19 362 ALA B O 1
ATOM 7981 N N . PRO B 1 363 ? -1.215 -23.141 -33.906 1 95.88 363 PRO B N 1
ATOM 7982 C CA . PRO B 1 363 ? -2.088 -22.875 -35.062 1 95.88 363 PRO B CA 1
ATOM 7983 C C . PRO B 1 363 ? -3.527 -23.328 -34.812 1 95.88 363 PRO B C 1
ATOM 7985 O O . PRO B 1 363 ? -3.781 -24.156 -33.938 1 95.88 363 PRO B O 1
ATOM 7988 N N . VAL B 1 364 ? -4.453 -22.859 -35.594 1 95.81 364 VAL B N 1
ATOM 7989 C CA . VAL B 1 364 ? -5.883 -23.109 -35.469 1 95.81 364 VAL B CA 1
ATOM 7990 C C . VAL B 1 364 ? -6.168 -24.594 -35.594 1 95.81 364 VAL B C 1
ATOM 7992 O O . VAL B 1 364 ? -7.129 -25.109 -35 1 95.81 364 VAL B O 1
ATOM 7995 N N . SER B 1 365 ? -5.336 -25.375 -36.281 1 97.12 365 SER B N 1
ATOM 7996 C CA . SER B 1 365 ? -5.527 -26.797 -36.531 1 97.12 365 SER B CA 1
ATOM 7997 C C . SER B 1 365 ? -5.023 -27.625 -35.344 1 97.12 365 SER B C 1
ATOM 7999 O O . SER B 1 365 ? -5.258 -28.828 -35.281 1 97.12 365 SER B O 1
ATOM 8001 N N . HIS B 1 366 ? -4.332 -27.031 -34.469 1 97.88 366 HIS B N 1
ATOM 8002 C CA . HIS B 1 366 ? -3.797 -27.766 -33.344 1 97.88 366 HIS B CA 1
ATOM 8003 C C . HIS B 1 366 ? -4.914 -28.375 -32.5 1 97.88 366 HIS B C 1
ATOM 8005 O O . HIS B 1 366 ? -5.957 -27.75 -32.281 1 97.88 366 HIS B O 1
ATOM 8011 N N . PRO B 1 367 ? -4.707 -29.531 -31.844 1 98.25 367 PRO B N 1
ATOM 8012 C CA . PRO B 1 367 ? -5.727 -30.219 -31.047 1 98.25 367 PRO B CA 1
ATOM 8013 C C . PRO B 1 367 ? -6.219 -29.375 -29.875 1 98.25 367 PRO B C 1
ATOM 8015 O O . PRO B 1 367 ? -7.367 -29.516 -29.453 1 98.25 367 PRO B O 1
ATOM 8018 N N . PHE B 1 368 ? -5.441 -28.516 -29.391 1 98.25 368 PHE B N 1
ATOM 8019 C CA . PHE B 1 368 ? -5.883 -27.609 -28.344 1 98.25 368 PHE B CA 1
ATOM 8020 C C . PHE B 1 368 ? -7.105 -26.812 -28.781 1 98.25 368 PHE B C 1
ATOM 8022 O O . PHE B 1 368 ? -8.055 -26.656 -28.016 1 98.25 368 PHE B O 1
ATOM 8029 N N . TRP B 1 369 ? -7.09 -26.359 -29.969 1 98.31 369 TRP B N 1
ATOM 8030 C CA . TRP B 1 369 ? -8.172 -25.5 -30.453 1 98.31 369 TRP B CA 1
ATOM 8031 C C . TRP B 1 369 ? -9.305 -26.344 -31.047 1 98.31 369 TRP B C 1
ATOM 8033 O O . TRP B 1 369 ? -10.477 -25.969 -30.969 1 98.31 369 TRP B O 1
ATOM 8043 N N . THR B 1 370 ? -8.984 -27.5 -31.609 1 98.12 370 THR B N 1
ATOM 8044 C CA . THR B 1 370 ? -10 -28.266 -32.344 1 98.12 370 THR B CA 1
ATOM 8045 C C . THR B 1 370 ? -10.758 -29.188 -31.375 1 98.12 370 THR B C 1
ATOM 8047 O O . THR B 1 370 ? -11.852 -29.656 -31.703 1 98.12 370 THR B O 1
ATOM 8050 N N . SER B 1 371 ? -10.211 -29.438 -30.234 1 98.38 371 SER B N 1
ATOM 8051 C CA . SER B 1 371 ? -10.891 -30.281 -29.266 1 98.38 371 SER B CA 1
ATOM 8052 C C . SER B 1 371 ? -12.07 -29.562 -28.625 1 98.38 371 SER B C 1
ATOM 8054 O O . SER B 1 371 ? -12.07 -28.328 -28.516 1 98.38 371 SER B O 1
ATOM 8056 N N . GLU B 1 372 ? -13.062 -30.359 -28.188 1 98.19 372 GLU B N 1
ATOM 8057 C CA . GLU B 1 372 ? -14.156 -29.812 -27.391 1 98.19 372 GLU B CA 1
ATOM 8058 C C . GLU B 1 372 ? -13.672 -29.406 -26 1 98.19 372 GLU B C 1
ATOM 8060 O O . GLU B 1 372 ? -12.891 -30.141 -25.375 1 98.19 372 GLU B O 1
ATOM 8065 N N . GLU B 1 373 ? -14.086 -28.219 -25.578 1 98.12 373 GLU B N 1
ATOM 8066 C CA . GLU B 1 373 ? -13.789 -27.828 -24.203 1 98.12 373 GLU B CA 1
ATOM 8067 C C . GLU B 1 373 ? -14.438 -28.766 -23.203 1 98.12 373 GLU B C 1
ATOM 8069 O O . GLU B 1 373 ? -15.656 -28.984 -23.234 1 98.12 373 GLU B O 1
ATOM 8074 N N . LEU B 1 374 ? -13.688 -29.344 -22.328 1 97.69 374 LEU B N 1
ATOM 8075 C CA . LEU B 1 374 ? -14.219 -30.234 -21.297 1 97.69 374 LEU B CA 1
ATOM 8076 C C . LEU B 1 374 ? -14.195 -29.562 -19.922 1 97.69 374 LEU B C 1
ATOM 8078 O O . LEU B 1 374 ? -13.328 -28.734 -19.656 1 97.69 374 LEU B O 1
ATOM 8082 N N . PRO B 1 375 ? -15.172 -29.875 -19.062 1 95.38 375 PRO B N 1
ATOM 8083 C CA . PRO B 1 375 ? -15.148 -29.344 -17.703 1 95.38 375 PRO B CA 1
ATOM 8084 C C . PRO B 1 375 ? -14.008 -29.922 -16.859 1 95.38 375 PRO B C 1
ATOM 8086 O O . PRO B 1 375 ? -13.297 -30.812 -17.312 1 95.38 375 PRO B O 1
ATOM 8089 N N . TRP B 1 376 ? -13.812 -29.297 -15.734 1 91.81 376 TRP B N 1
ATOM 8090 C CA . TRP B 1 376 ? -12.875 -29.891 -14.789 1 91.81 376 TRP B CA 1
ATOM 8091 C C . TRP B 1 376 ? -13.203 -31.359 -14.555 1 91.81 376 TRP B C 1
ATOM 8093 O O . TRP B 1 376 ? -14.367 -31.734 -14.391 1 91.81 376 TRP B O 1
ATOM 8103 N N . PRO B 1 377 ? -12.195 -32.188 -14.547 1 91.5 377 PRO B N 1
ATOM 8104 C CA . PRO B 1 377 ? -12.477 -33.625 -14.492 1 91.5 377 PRO B CA 1
ATOM 8105 C C . PRO B 1 377 ? -12.742 -34.125 -13.07 1 91.5 377 PRO B C 1
ATOM 8107 O O . PRO B 1 377 ? -11.992 -34.938 -12.547 1 91.5 377 PRO B O 1
ATOM 8110 N N . THR B 1 378 ? -13.805 -33.781 -12.516 1 88.75 378 THR B N 1
ATOM 8111 C CA . THR B 1 378 ? -14.195 -34.094 -11.141 1 88.75 378 THR B CA 1
ATOM 8112 C C . THR B 1 378 ? -14.25 -35.594 -10.891 1 88.75 378 THR B C 1
ATOM 8114 O O . THR B 1 378 ? -13.922 -36.062 -9.797 1 88.75 378 THR B O 1
ATOM 8117 N N . ASP B 1 379 ? -14.594 -36.312 -11.938 1 88.69 379 ASP B N 1
ATOM 8118 C CA . ASP B 1 379 ? -14.797 -37.75 -11.789 1 88.69 379 ASP B CA 1
ATOM 8119 C C . ASP B 1 379 ? -13.469 -38.5 -11.875 1 88.69 379 ASP B C 1
ATOM 8121 O O . ASP B 1 379 ? -13.391 -39.688 -11.508 1 88.69 379 ASP B O 1
ATOM 8125 N N . LYS B 1 380 ? -12.484 -37.812 -12.25 1 89.06 380 LYS B N 1
ATOM 8126 C CA . LYS B 1 380 ? -11.219 -38.5 -12.5 1 89.06 380 LYS B CA 1
ATOM 8127 C C . LYS B 1 380 ? -10.188 -38.156 -11.43 1 89.06 380 LYS B C 1
ATOM 8129 O O . LYS B 1 380 ? -9.203 -38.875 -11.258 1 89.06 380 LYS B O 1
ATOM 8134 N N . LEU B 1 381 ? -10.359 -37.156 -10.766 1 89.62 381 LEU B N 1
ATOM 8135 C CA . LEU B 1 381 ? -9.375 -36.688 -9.805 1 89.62 381 LEU B CA 1
ATOM 8136 C C . LEU B 1 381 ? -9.93 -36.719 -8.383 1 89.62 381 LEU B C 1
ATOM 8138 O O . LEU B 1 381 ? -11.062 -36.281 -8.141 1 89.62 381 LEU B O 1
ATOM 8142 N N . PRO B 1 382 ? -9.102 -37.25 -7.43 1 90.56 382 PRO B N 1
ATOM 8143 C CA . PRO B 1 382 ? -9.555 -37.312 -6.039 1 90.56 382 PRO B CA 1
ATOM 8144 C C . PRO B 1 382 ? -9.828 -35.906 -5.461 1 90.56 382 PRO B C 1
ATOM 8146 O O . PRO B 1 382 ? -9.234 -34.938 -5.906 1 90.56 382 PRO B O 1
ATOM 8149 N N . LEU B 1 383 ? -10.672 -35.875 -4.457 1 92.38 383 LEU B N 1
ATOM 8150 C CA . LEU B 1 383 ? -11.047 -34.625 -3.805 1 92.38 383 LEU B CA 1
ATOM 8151 C C . LEU B 1 383 ? -9.898 -34.125 -2.939 1 92.38 383 LEU B C 1
ATOM 8153 O O . LEU B 1 383 ? -9.828 -32.906 -2.656 1 92.38 383 LEU B O 1
ATOM 8157 N N . THR B 1 384 ? -9.078 -35.031 -2.447 1 94.38 384 THR B N 1
ATOM 8158 C CA . THR B 1 384 ? -7.914 -34.688 -1.635 1 94.38 384 THR B CA 1
ATOM 8159 C C . THR B 1 384 ? -6.637 -35.25 -2.252 1 94.38 384 THR B C 1
ATOM 8161 O O . THR B 1 384 ? -6.582 -36.438 -2.604 1 94.38 384 THR B O 1
ATOM 8164 N N . LYS B 1 385 ? -5.672 -34.406 -2.461 1 93.75 385 LYS B N 1
ATOM 8165 C CA . LYS B 1 385 ? -4.395 -34.812 -3.029 1 93.75 385 LYS B CA 1
ATOM 8166 C C . LYS B 1 385 ? -3.225 -34.219 -2.238 1 93.75 385 LYS B C 1
ATOM 8168 O O . LYS B 1 385 ? -3.154 -33.031 -2.025 1 93.75 385 LYS B O 1
ATOM 8173 N N . SER B 1 386 ? -2.34 -35.094 -1.757 1 95.38 386 SER B N 1
ATOM 8174 C CA . SER B 1 386 ? -1.114 -34.656 -1.109 1 95.38 386 SER B CA 1
ATOM 8175 C C . SER B 1 386 ? -0.037 -34.312 -2.137 1 95.38 386 SER B C 1
ATOM 8177 O O . SER B 1 386 ? 0.16 -35.062 -3.1 1 95.38 386 SER B O 1
ATOM 8179 N N . LEU B 1 387 ? 0.548 -33.219 -1.996 1 94.5 387 LEU B N 1
ATOM 8180 C CA . LEU B 1 387 ? 1.683 -32.812 -2.811 1 94.5 387 LEU B CA 1
ATOM 8181 C C . LEU B 1 387 ? 2.941 -32.656 -1.96 1 94.5 387 LEU B C 1
ATOM 8183 O O . LEU B 1 387 ? 3.191 -31.609 -1.381 1 94.5 387 LEU B O 1
ATOM 8187 N N . PRO B 1 388 ? 3.803 -33.656 -1.975 1 94.19 388 PRO B N 1
ATOM 8188 C CA . PRO B 1 388 ? 4.98 -33.656 -1.103 1 94.19 388 PRO B CA 1
ATOM 8189 C C . PRO B 1 388 ? 5.938 -32.5 -1.387 1 94.19 388 PRO B C 1
ATOM 8191 O O . PRO B 1 388 ? 6.5 -31.922 -0.458 1 94.19 388 PRO B O 1
ATOM 8194 N N . ASP B 1 389 ? 6.113 -32.188 -2.627 1 92.81 389 ASP B N 1
ATOM 8195 C CA . ASP B 1 389 ? 7.125 -31.188 -2.998 1 92.81 389 ASP B CA 1
ATOM 8196 C C . ASP B 1 389 ? 6.816 -29.828 -2.377 1 92.81 389 ASP B C 1
ATOM 8198 O O . ASP B 1 389 ? 7.617 -29.297 -1.608 1 92.81 389 ASP B O 1
ATOM 8202 N N . PRO B 1 390 ? 5.68 -29.25 -2.582 1 94.44 390 PRO B N 1
ATOM 8203 C CA . PRO B 1 390 ? 5.367 -27.969 -1.937 1 94.44 390 PRO B CA 1
ATOM 8204 C C . PRO B 1 390 ? 4.871 -28.141 -0.503 1 94.44 390 PRO B C 1
ATOM 8206 O O . PRO B 1 390 ? 4.605 -27.141 0.183 1 94.44 390 PRO B O 1
ATOM 8209 N N . SER B 1 391 ? 4.719 -29.344 0.014 1 95 391 SER B N 1
ATOM 8210 C CA . SER B 1 391 ? 4.199 -29.625 1.348 1 95 391 SER B CA 1
ATOM 8211 C C . SER B 1 391 ? 2.762 -29.156 1.5 1 95 391 SER B C 1
ATOM 8213 O O . SER B 1 391 ? 2.426 -28.484 2.482 1 95 391 SER B O 1
ATOM 8215 N N . HIS B 1 392 ? 1.943 -29.469 0.499 1 96.88 392 HIS B N 1
ATOM 8216 C CA . HIS B 1 392 ? 0.537 -29.078 0.488 1 96.88 392 HIS B CA 1
ATOM 8217 C C . HIS B 1 392 ? -0.37 -30.312 0.488 1 96.88 392 HIS B C 1
ATOM 8219 O O . HIS B 1 392 ? 0.032 -31.391 0.037 1 96.88 392 HIS B O 1
ATOM 8225 N N . ILE B 1 393 ? -1.503 -30.203 1.059 1 97.88 393 ILE B N 1
ATOM 8226 C CA . ILE B 1 393 ? -2.646 -31.062 0.772 1 97.88 393 ILE B CA 1
ATOM 8227 C C . ILE B 1 393 ? -3.738 -30.25 0.074 1 97.88 393 ILE B C 1
ATOM 8229 O O . ILE B 1 393 ? -4.262 -29.281 0.637 1 97.88 393 ILE B O 1
ATOM 8233 N N . MET B 1 394 ? -4.039 -30.672 -1.142 1 96.88 394 MET B N 1
ATOM 8234 C CA . MET B 1 394 ? -5.082 -30 -1.923 1 96.88 394 MET B CA 1
ATOM 8235 C C . MET B 1 394 ? -6.461 -30.562 -1.563 1 96.88 394 MET B C 1
ATOM 8237 O O . MET B 1 394 ? -6.637 -31.766 -1.435 1 96.88 394 MET B O 1
ATOM 8241 N N . CYS B 1 395 ? -7.414 -29.609 -1.365 1 97.56 395 CYS B N 1
ATOM 8242 C CA . CYS B 1 395 ? -8.758 -30 -0.95 1 97.56 395 CYS B CA 1
ATOM 8243 C C . CYS B 1 395 ? -9.805 -29.406 -1.878 1 97.56 395 CYS B C 1
ATOM 8245 O O . CYS B 1 395 ? -9.742 -28.219 -2.215 1 97.56 395 CYS B O 1
ATOM 8247 N N . ARG B 1 396 ? -10.75 -30.203 -2.305 1 94.94 396 ARG B N 1
ATOM 8248 C CA . ARG B 1 396 ? -11.859 -29.766 -3.154 1 94.94 396 ARG B CA 1
ATOM 8249 C C . ARG B 1 396 ? -13.188 -30.297 -2.627 1 94.94 396 ARG B C 1
ATOM 8251 O O . ARG B 1 396 ? -13.961 -30.906 -3.371 1 94.94 396 ARG B O 1
ATOM 8258 N N . GLN B 1 397 ? -13.523 -30.062 -1.466 1 93.06 397 GLN B N 1
ATOM 8259 C CA . GLN B 1 397 ? -14.75 -30.531 -0.823 1 93.06 397 GLN B CA 1
ATOM 8260 C C . GLN B 1 397 ? -15.781 -29.406 -0.71 1 93.06 397 GLN B C 1
ATOM 8262 O O . GLN B 1 397 ? -15.422 -28.25 -0.502 1 93.06 397 GLN B O 1
ATOM 8267 N N . ALA B 1 398 ? -17.094 -29.75 -0.767 1 90.88 398 ALA B N 1
ATOM 8268 C CA . ALA B 1 398 ? -18.219 -28.875 -0.521 1 90.88 398 ALA B CA 1
ATOM 8269 C C . ALA B 1 398 ? -18.109 -27.594 -1.349 1 90.88 398 ALA B C 1
ATOM 8271 O O . ALA B 1 398 ? -18.312 -26.484 -0.831 1 90.88 398 ALA B O 1
ATOM 8272 N N . ASP B 1 399 ? -17.656 -27.719 -2.555 1 89.44 399 ASP B N 1
ATOM 8273 C CA . ASP B 1 399 ? -17.547 -26.641 -3.537 1 89.44 399 ASP B CA 1
ATOM 8274 C C . ASP B 1 399 ? -16.469 -25.656 -3.145 1 89.44 399 ASP B C 1
ATOM 8276 O O . ASP B 1 399 ? -16.469 -24.5 -3.588 1 89.44 399 ASP B O 1
ATOM 8280 N N . HIS B 1 400 ? -15.648 -26.094 -2.24 1 95.69 400 HIS B N 1
ATOM 8281 C CA . HIS B 1 400 ? -14.539 -25.25 -1.801 1 95.69 400 HIS B CA 1
ATOM 8282 C C . HIS B 1 400 ? -13.203 -25.812 -2.268 1 95.69 400 HIS B C 1
ATOM 8284 O O . HIS B 1 400 ? -12.891 -26.969 -2.016 1 95.69 400 HIS B O 1
ATOM 8290 N N . THR B 1 401 ? -12.438 -25.031 -3.029 1 97.25 401 THR B N 1
ATOM 8291 C CA . THR B 1 401 ? -11.102 -25.391 -3.488 1 97.25 401 THR B CA 1
ATOM 8292 C C . THR B 1 401 ? -10.031 -24.625 -2.705 1 97.25 401 THR B C 1
ATOM 8294 O O . THR B 1 401 ? -9.938 -23.406 -2.809 1 97.25 401 THR B O 1
ATOM 8297 N N . PHE B 1 402 ? -9.273 -25.328 -1.87 1 98.56 402 PHE B N 1
ATOM 8298 C CA . PHE B 1 402 ? -8.258 -24.703 -1.038 1 98.56 402 PHE B CA 1
ATOM 8299 C C . PHE B 1 402 ? -7.102 -25.672 -0.781 1 98.56 402 PHE B C 1
ATOM 8301 O O . PHE B 1 402 ? -7.172 -26.844 -1.153 1 98.56 402 PHE B O 1
ATOM 8308 N N . LEU B 1 403 ? -6.012 -25.156 -0.302 1 98.5 403 LEU B N 1
ATOM 8309 C CA . LEU B 1 403 ? -4.891 -26 0.093 1 98.5 403 LEU B CA 1
ATOM 8310 C C . LEU B 1 403 ? -4.543 -25.797 1.563 1 98.5 403 LEU B C 1
ATOM 8312 O O . LEU B 1 403 ? -4.758 -24.703 2.107 1 98.5 403 LEU B O 1
ATOM 8316 N N . LEU B 1 404 ? -4.152 -26.812 2.234 1 98.75 404 LEU B N 1
ATOM 8317 C CA . LEU B 1 404 ? -3.461 -26.766 3.52 1 98.75 404 LEU B CA 1
ATOM 8318 C C . LEU B 1 404 ? -1.949 -26.734 3.322 1 98.75 404 LEU B C 1
ATOM 8320 O O . LEU B 1 404 ? -1.426 -27.375 2.408 1 98.75 404 LEU B O 1
ATOM 8324 N N . SER B 1 405 ? -1.324 -25.922 4.121 1 98.19 405 SER B N 1
ATOM 8325 C CA . SER B 1 405 ? 0.106 -25.703 3.93 1 98.19 405 SER B CA 1
ATOM 8326 C C . SER B 1 405 ? 0.873 -25.875 5.238 1 98.19 405 SER B C 1
ATOM 8328 O O . SER B 1 405 ? 0.388 -25.5 6.301 1 98.19 405 SER B O 1
ATOM 8330 N N . SER B 1 406 ? 2.189 -26.422 5.23 1 94.31 406 SER B N 1
ATOM 8331 C CA . SER B 1 406 ? 2.934 -26.594 6.473 1 94.31 406 SER B CA 1
ATOM 8332 C C . SER B 1 406 ? 4.434 -26.406 6.254 1 94.31 406 SER B C 1
ATOM 8334 O O . SER B 1 406 ? 5.195 -26.297 7.211 1 94.31 406 SER B O 1
ATOM 8336 N N . GLY B 1 407 ? 4.879 -26.312 5.047 1 93.19 407 GLY B N 1
ATOM 8337 C CA . GLY B 1 407 ? 6.32 -26.406 4.875 1 93.19 407 GLY B CA 1
ATOM 8338 C C . GLY B 1 407 ? 6.902 -25.281 4.059 1 93.19 407 GLY B C 1
ATOM 8339 O O . GLY B 1 407 ? 8.109 -25.234 3.812 1 93.19 407 GLY B O 1
ATOM 8340 N N . GLN B 1 408 ? 6.168 -24.391 3.615 1 95.44 408 GLN B N 1
ATOM 8341 C CA . GLN B 1 408 ? 6.641 -23.266 2.803 1 95.44 408 GLN B CA 1
ATOM 8342 C C . GLN B 1 408 ? 7.156 -22.125 3.678 1 95.44 408 GLN B C 1
ATOM 8344 O O . GLN B 1 408 ? 6.609 -21.875 4.754 1 95.44 408 GLN B O 1
ATOM 8349 N N . ALA B 1 409 ? 8.234 -21.422 3.295 1 94.25 409 ALA B N 1
ATOM 8350 C CA . ALA B 1 409 ? 8.781 -20.25 3.975 1 94.25 409 ALA B CA 1
ATOM 8351 C C . ALA B 1 409 ? 9.555 -19.359 3.004 1 94.25 409 ALA B C 1
ATOM 8353 O O . ALA B 1 409 ? 10.188 -19.859 2.074 1 94.25 409 ALA B O 1
ATOM 8354 N N . PRO B 1 410 ? 9.5 -18.078 3.213 1 91.62 410 PRO B N 1
ATOM 8355 C CA . PRO B 1 410 ? 10.328 -17.203 2.371 1 91.62 410 PRO B CA 1
ATOM 8356 C C . PRO B 1 410 ? 11.828 -17.422 2.604 1 91.62 410 PRO B C 1
ATOM 8358 O O . PRO B 1 410 ? 12.25 -17.641 3.74 1 91.62 410 PRO B O 1
ATOM 8361 N N . HIS B 1 411 ? 12.641 -17.328 1.593 1 89.12 411 HIS B N 1
ATOM 8362 C CA . HIS B 1 411 ? 14.07 -17.578 1.735 1 89.12 411 HIS B CA 1
ATOM 8363 C C . HIS B 1 411 ? 14.852 -16.281 1.878 1 89.12 411 HIS B C 1
ATOM 8365 O O . HIS B 1 411 ? 16.078 -16.297 2.004 1 89.12 411 HIS B O 1
ATOM 8371 N N . TYR B 1 412 ? 14.203 -15.164 1.744 1 88.38 412 TYR B N 1
ATOM 8372 C CA . TYR B 1 412 ? 14.781 -13.852 2.008 1 88.38 412 TYR B CA 1
ATOM 8373 C C . TYR B 1 412 ? 13.758 -12.914 2.631 1 88.38 412 TYR B C 1
ATOM 8375 O O . TYR B 1 412 ? 12.617 -13.312 2.883 1 88.38 412 TYR B O 1
ATOM 8383 N N . ALA B 1 413 ? 14.164 -11.711 2.953 1 89.88 413 ALA B N 1
ATOM 8384 C CA . ALA B 1 413 ? 13.281 -10.742 3.602 1 89.88 413 ALA B CA 1
ATOM 8385 C C . ALA B 1 413 ? 12.234 -10.219 2.623 1 89.88 413 ALA B C 1
ATOM 8387 O O . ALA B 1 413 ? 12.18 -9.023 2.346 1 89.88 413 ALA B O 1
ATOM 8388 N N . MET B 1 414 ? 11.344 -11.141 2.254 1 93.56 414 MET B N 1
ATOM 8389 C CA . MET B 1 414 ? 10.242 -10.805 1.355 1 93.56 414 MET B CA 1
ATOM 8390 C C . MET B 1 414 ? 9.156 -10.023 2.094 1 93.56 414 MET B C 1
ATOM 8392 O O . MET B 1 414 ? 8.812 -10.359 3.227 1 93.56 414 MET B O 1
ATOM 8396 N N . ARG B 1 415 ? 8.648 -9.016 1.396 1 94.38 415 ARG B N 1
ATOM 8397 C CA . ARG B 1 415 ? 7.539 -8.281 1.992 1 94.38 415 ARG B CA 1
ATOM 8398 C C . ARG B 1 415 ? 6.383 -9.219 2.33 1 94.38 415 ARG B C 1
ATOM 8400 O O . ARG B 1 415 ? 5.887 -9.938 1.463 1 94.38 415 ARG B O 1
ATOM 8407 N N . HIS B 1 416 ? 5.945 -9.258 3.531 1 96.25 416 HIS B N 1
ATOM 8408 C CA . HIS B 1 416 ? 4.848 -10.062 4.047 1 96.25 416 HIS B CA 1
ATOM 8409 C C . HIS B 1 416 ? 5.035 -11.539 3.711 1 96.25 416 HIS B C 1
ATOM 8411 O O . HIS B 1 416 ? 4.078 -12.219 3.342 1 96.25 416 HIS B O 1
ATOM 8417 N N . GLY B 1 417 ? 6.262 -12 3.842 1 95.81 417 GLY B N 1
ATOM 8418 C CA . GLY B 1 417 ? 6.594 -13.391 3.545 1 95.81 417 GLY B CA 1
ATOM 8419 C C . GLY B 1 417 ? 5.723 -14.383 4.293 1 95.81 417 GLY B C 1
ATOM 8420 O O . GLY B 1 417 ? 5.188 -15.32 3.693 1 95.81 417 GLY B O 1
ATOM 8421 N N . PRO B 1 418 ? 5.559 -14.211 5.582 1 95.88 418 PRO B N 1
ATOM 8422 C CA . PRO B 1 418 ? 4.73 -15.148 6.344 1 95.88 418 PRO B CA 1
ATOM 8423 C C . PRO B 1 418 ? 3.305 -15.25 5.809 1 95.88 418 PRO B C 1
ATOM 8425 O O . PRO B 1 418 ? 2.734 -16.344 5.762 1 95.88 418 PRO B O 1
ATOM 8428 N N . ALA B 1 419 ? 2.697 -14.133 5.414 1 97.31 419 ALA B N 1
ATOM 8429 C CA . ALA B 1 419 ? 1.341 -14.148 4.875 1 97.31 419 ALA B CA 1
ATOM 8430 C C . ALA B 1 419 ? 1.289 -14.898 3.547 1 97.31 419 ALA B C 1
ATOM 8432 O O . ALA B 1 419 ? 0.303 -15.586 3.252 1 97.31 419 ALA B O 1
ATOM 8433 N N . LYS B 1 420 ? 2.318 -14.844 2.826 1 97.25 420 LYS B N 1
ATOM 8434 C CA . LYS B 1 420 ? 2.338 -15.391 1.473 1 97.25 420 LYS B CA 1
ATOM 8435 C C . LYS B 1 420 ? 2.689 -16.875 1.485 1 97.25 420 LYS B C 1
ATOM 8437 O O . LYS B 1 420 ? 2.312 -17.625 0.576 1 97.25 420 LYS B O 1
ATOM 8442 N N . TYR B 1 421 ? 3.387 -17.344 2.574 1 97 421 TYR B N 1
ATOM 8443 C CA . TYR B 1 421 ? 3.92 -18.688 2.457 1 97 421 TYR B CA 1
ATOM 8444 C C . TYR B 1 421 ? 3.625 -19.5 3.713 1 97 421 TYR B C 1
ATOM 8446 O O . TYR B 1 421 ? 3.697 -20.734 3.693 1 97 421 TYR B O 1
ATOM 8454 N N . CYS B 1 422 ? 3.344 -18.859 4.836 1 97.69 422 CYS B N 1
ATOM 8455 C CA . CYS B 1 422 ? 3.449 -19.594 6.082 1 97.69 422 CYS B CA 1
ATOM 8456 C C . CYS B 1 422 ? 2.076 -19.797 6.715 1 97.69 422 CYS B C 1
ATOM 8458 O O . CYS B 1 422 ? 1.972 -20.297 7.836 1 97.69 422 CYS B O 1
ATOM 8460 N N . LYS B 1 423 ? 1.008 -19.406 6.082 1 98.31 423 LYS B N 1
ATOM 8461 C CA . LYS B 1 423 ? -0.326 -19.672 6.613 1 98.31 423 LYS B CA 1
ATOM 8462 C C . LYS B 1 423 ? -0.646 -21.156 6.586 1 98.31 423 LYS B C 1
ATOM 8464 O O . LYS B 1 423 ? 0.019 -21.938 5.895 1 98.31 423 LYS B O 1
ATOM 8469 N N . PHE B 1 424 ? -1.685 -21.5 7.316 1 98.75 424 PHE B N 1
ATOM 8470 C CA . PHE B 1 424 ? -2.057 -22.906 7.43 1 98.75 424 PHE B CA 1
ATOM 8471 C C . PHE B 1 424 ? -2.922 -23.344 6.246 1 98.75 424 PHE B C 1
ATOM 8473 O O . PHE B 1 424 ? -3.041 -24.531 5.957 1 98.75 424 PHE B O 1
ATOM 8480 N N . SER B 1 425 ? -3.545 -22.359 5.598 1 98.75 425 SER B N 1
ATOM 8481 C CA . SER B 1 425 ? -4.375 -22.672 4.441 1 98.75 425 SER B CA 1
ATOM 8482 C C . SER B 1 425 ? -4.52 -21.469 3.518 1 98.75 425 SER B C 1
ATOM 8484 O O . SER B 1 425 ? -4.352 -20.328 3.949 1 98.75 425 SER B O 1
ATOM 8486 N N . TYR B 1 426 ? -4.797 -21.703 2.27 1 98.62 426 TYR B N 1
ATOM 8487 C CA . TYR B 1 426 ? -5.098 -20.719 1.23 1 98.62 426 TYR B CA 1
ATOM 8488 C C . TYR B 1 426 ? -6.309 -21.156 0.411 1 98.62 426 TYR B C 1
ATOM 8490 O O . TYR B 1 426 ? -6.457 -22.328 0.082 1 98.62 426 TYR B O 1
ATOM 8498 N N . SER B 1 427 ? -7.168 -20.203 0.052 1 98.69 427 SER B N 1
ATOM 8499 C CA . SER B 1 427 ? -8.453 -20.516 -0.572 1 98.69 427 SER B CA 1
ATOM 8500 C C . SER B 1 427 ? -8.602 -19.797 -1.908 1 98.69 427 SER B C 1
ATOM 8502 O O . SER B 1 427 ? -8.227 -18.625 -2.035 1 98.69 427 SER B O 1
ATOM 8504 N N . ALA B 1 428 ? -9.148 -20.516 -2.875 1 97.88 428 ALA B N 1
ATOM 8505 C CA . ALA B 1 428 ? -9.445 -19.906 -4.168 1 97.88 428 ALA B CA 1
ATOM 8506 C C . ALA B 1 428 ? -10.594 -18.906 -4.055 1 97.88 428 ALA B C 1
ATOM 8508 O O . ALA B 1 428 ? -10.672 -17.953 -4.832 1 97.88 428 ALA B O 1
ATOM 8509 N N . ALA B 1 429 ? -11.453 -19.109 -3.068 1 97.38 429 ALA B N 1
ATOM 8510 C CA . ALA B 1 429 ? -12.664 -18.297 -2.965 1 97.38 429 ALA B CA 1
ATOM 8511 C C . ALA B 1 429 ? -12.453 -17.094 -2.045 1 97.38 429 ALA B C 1
ATOM 8513 O O . ALA B 1 429 ? -13 -16.016 -2.283 1 97.38 429 ALA B O 1
ATOM 8514 N N . PHE B 1 430 ? -11.641 -17.344 -1.013 1 98.31 430 PHE B N 1
ATOM 8515 C CA . PHE B 1 430 ? -11.617 -16.359 0.056 1 98.31 430 PHE B CA 1
ATOM 8516 C C . PHE B 1 430 ? -10.297 -15.586 0.05 1 98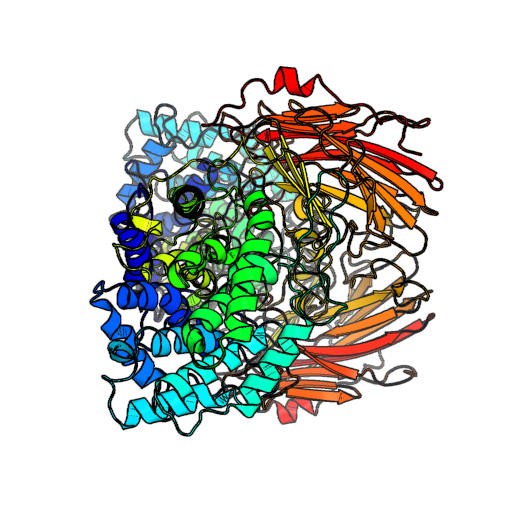.31 430 PHE B C 1
ATOM 8518 O O . PHE B 1 430 ? -10.164 -14.57 0.739 1 98.31 430 PHE B O 1
ATOM 8525 N N . GLY B 1 431 ? -9.336 -16 -0.763 1 97.81 431 GLY B N 1
ATOM 8526 C CA . GLY B 1 431 ? -8.062 -15.305 -0.861 1 97.81 431 GLY B CA 1
ATOM 8527 C C . GLY B 1 431 ? -7.281 -15.305 0.44 1 97.81 431 GLY B C 1
ATOM 8528 O O . GLY B 1 431 ? -7.633 -16.016 1.38 1 97.81 431 GLY B O 1
ATOM 8529 N N . PHE B 1 432 ? -6.172 -14.633 0.52 1 98.62 432 PHE B N 1
ATOM 8530 C CA . PHE B 1 432 ? -5.398 -14.445 1.74 1 98.62 432 PHE B CA 1
ATOM 8531 C C . PHE B 1 432 ? -5.129 -12.969 1.991 1 98.62 432 PHE B C 1
ATOM 8533 O O . PHE B 1 432 ? -5.305 -12.141 1.097 1 98.62 432 PHE B O 1
ATOM 8540 N N . CYS B 1 433 ? -4.77 -12.633 3.178 1 98.56 433 CYS B N 1
ATOM 8541 C CA . CYS B 1 433 ? -4.543 -11.25 3.58 1 98.56 433 CYS B CA 1
ATOM 8542 C C . CYS B 1 433 ? -3.053 -10.969 3.736 1 98.56 433 CYS B C 1
ATOM 8544 O O . CYS B 1 433 ? -2.295 -11.836 4.18 1 98.56 433 CYS B O 1
ATOM 8546 N N . CYS B 1 434 ? -2.668 -9.812 3.354 1 97.75 434 CYS B N 1
ATOM 8547 C CA . CYS B 1 434 ? -1.387 -9.234 3.74 1 97.75 434 CYS B CA 1
ATOM 8548 C C . CYS B 1 434 ? -1.579 -8.133 4.773 1 97.75 434 CYS B C 1
ATOM 8550 O O . CYS B 1 434 ? -2.504 -7.324 4.664 1 97.75 434 CYS B O 1
ATOM 8552 N N . PRO B 1 435 ? -0.69 -8.102 5.754 1 96.94 435 PRO B N 1
ATOM 8553 C CA . PRO B 1 435 ? -0.835 -7.066 6.777 1 96.94 435 PRO B CA 1
ATOM 8554 C C . PRO B 1 435 ? -0.674 -5.652 6.215 1 96.94 435 PRO B C 1
ATOM 8556 O O . PRO B 1 435 ? 0.104 -5.441 5.281 1 96.94 435 PRO B O 1
ATOM 8559 N N . THR B 1 436 ? -1.414 -4.688 6.793 1 96.31 436 THR B N 1
ATOM 8560 C CA . THR B 1 436 ? -1.26 -3.268 6.484 1 96.31 436 THR B CA 1
ATOM 8561 C C . THR B 1 436 ? -0.491 -2.555 7.594 1 96.31 436 THR B C 1
ATOM 8563 O O . THR B 1 436 ? -0.122 -1.387 7.445 1 96.31 436 THR B O 1
ATOM 8566 N N . GLY B 1 437 ? -0.251 -3.195 8.617 1 93.19 437 GLY B N 1
ATOM 8567 C CA . GLY B 1 437 ? 0.408 -2.799 9.852 1 93.19 437 GLY B CA 1
ATOM 8568 C C . GLY B 1 437 ? 0.385 -3.881 10.922 1 93.19 437 GLY B C 1
ATOM 8569 O O . GLY B 1 437 ? 0.1 -5.043 10.625 1 93.19 437 GLY B O 1
ATOM 8570 N N . ASP B 1 438 ? 0.737 -3.533 12.164 1 88.75 438 ASP B N 1
ATOM 8571 C CA . ASP B 1 438 ? 0.812 -4.578 13.18 1 88.75 438 ASP B CA 1
ATOM 8572 C C . ASP B 1 438 ? 0.333 -4.062 14.531 1 88.75 438 ASP B C 1
ATOM 8574 O O . ASP B 1 438 ? 0.668 -4.633 15.578 1 88.75 438 ASP B O 1
ATOM 8578 N N . MET B 1 439 ? -0.404 -3.018 14.508 1 89.88 439 MET B N 1
ATOM 8579 C CA . MET B 1 439 ? -0.785 -2.404 15.781 1 89.88 439 MET B CA 1
ATOM 8580 C C . MET B 1 439 ? -1.993 -3.111 16.375 1 89.88 439 MET B C 1
ATOM 8582 O O . MET B 1 439 ? -2.227 -3.029 17.594 1 89.88 439 MET B O 1
ATOM 8586 N N . ASP B 1 440 ? -2.795 -3.689 15.516 1 94.06 440 ASP B N 1
ATOM 8587 C CA . ASP B 1 440 ? -3.939 -4.461 15.992 1 94.06 440 ASP B CA 1
ATOM 8588 C C . ASP B 1 440 ? -4.281 -5.59 15.023 1 94.06 440 ASP B C 1
ATOM 8590 O O . ASP B 1 440 ? -3.57 -5.805 14.039 1 94.06 440 ASP B O 1
ATOM 8594 N N . LEU B 1 441 ? -5.34 -6.328 15.359 1 96.88 441 LEU B N 1
ATOM 8595 C CA . LEU B 1 441 ? -5.699 -7.496 14.562 1 96.88 441 LEU B CA 1
ATOM 8596 C C . LEU B 1 441 ? -6.258 -7.082 13.203 1 96.88 441 LEU B C 1
ATOM 8598 O O . LEU B 1 441 ? -6.129 -7.816 12.219 1 96.88 441 LEU B O 1
ATOM 8602 N N . GLY B 1 442 ? -6.93 -5.918 13.188 1 96.88 442 GLY B N 1
ATOM 8603 C CA . GLY B 1 442 ? -7.414 -5.43 11.906 1 96.88 442 GLY B CA 1
ATOM 8604 C C . GLY B 1 442 ? -6.301 -5.16 10.906 1 96.88 442 GLY B C 1
ATOM 8605 O O . GLY B 1 442 ? -6.441 -5.453 9.719 1 96.88 442 GLY B O 1
ATOM 8606 N N . GLN B 1 443 ? -5.195 -4.637 11.375 1 96.62 443 GLN B N 1
ATOM 8607 C CA . GLN B 1 443 ? -4.031 -4.355 10.539 1 96.62 443 GLN B CA 1
ATOM 8608 C C . GLN B 1 443 ? -3.271 -5.633 10.203 1 96.62 443 GLN B C 1
ATOM 8610 O O . GLN B 1 443 ? -2.824 -5.82 9.07 1 96.62 443 GLN B O 1
ATOM 8615 N N . LEU B 1 444 ? -3.141 -6.492 11.18 1 97.38 444 LEU B N 1
ATOM 8616 C CA . LEU B 1 444 ? -2.402 -7.734 10.992 1 97.38 444 LEU B CA 1
ATOM 8617 C C . LEU B 1 444 ? -3.141 -8.664 10.031 1 97.38 444 LEU B C 1
ATOM 8619 O O . LEU B 1 444 ? -2.512 -9.398 9.266 1 97.38 444 LEU B O 1
ATOM 8623 N N . ALA B 1 445 ? -4.469 -8.711 10.164 1 98.12 445 ALA B N 1
ATOM 8624 C CA . ALA B 1 445 ? -5.336 -9.555 9.352 1 98.12 445 ALA B CA 1
ATOM 8625 C C . ALA B 1 445 ? -4.785 -10.977 9.266 1 98.12 445 ALA B C 1
ATOM 8627 O O . ALA B 1 445 ? -4.559 -11.492 8.172 1 98.12 445 ALA B O 1
ATOM 8628 N N . PRO B 1 446 ? -4.656 -11.672 10.328 1 98.44 446 PRO B N 1
ATOM 8629 C CA . PRO B 1 446 ? -3.982 -12.969 10.328 1 98.44 446 PRO B CA 1
ATOM 8630 C C . PRO B 1 446 ? -4.914 -14.117 9.93 1 98.44 446 PRO B C 1
ATOM 8632 O O . PRO B 1 446 ? -5.055 -15.086 10.68 1 98.44 446 PRO B O 1
ATOM 8635 N N . ASP B 1 447 ? -5.512 -14 8.719 1 98.88 447 ASP B N 1
ATOM 8636 C CA . ASP B 1 447 ? -6.34 -15.086 8.219 1 98.88 447 ASP B CA 1
ATOM 8637 C C . ASP B 1 447 ? -5.543 -16.391 8.117 1 98.88 447 ASP B C 1
ATOM 8639 O O . ASP B 1 447 ? -4.363 -16.375 7.766 1 98.88 447 ASP B O 1
ATOM 8643 N N . SER B 1 448 ? -6.234 -17.5 8.531 1 98.81 448 SER B N 1
ATOM 8644 C CA . SER B 1 448 ? -5.676 -18.844 8.445 1 98.81 448 SER B CA 1
ATOM 8645 C C . SER B 1 448 ? -4.371 -18.953 9.227 1 98.81 448 SER B C 1
ATOM 8647 O O . SER B 1 448 ? -3.453 -19.672 8.82 1 98.81 448 SER B O 1
ATOM 8649 N N . MET B 1 449 ? -4.258 -18.219 10.312 1 98.62 449 MET B N 1
ATOM 8650 C CA . MET B 1 449 ? -3.062 -18.25 11.148 1 98.62 449 MET B CA 1
ATOM 8651 C C . MET B 1 449 ? -3.434 -18.234 12.625 1 98.62 449 MET B C 1
ATOM 8653 O O . MET B 1 449 ? -4.582 -17.969 12.984 1 98.62 449 MET B O 1
ATOM 8657 N N . LEU B 1 450 ? -2.479 -18.625 13.492 1 98.62 450 LEU B N 1
ATOM 8658 C CA . LEU B 1 450 ? -2.467 -18.375 14.922 1 98.62 450 LEU B CA 1
ATOM 8659 C C . LEU B 1 450 ? -1.527 -17.219 15.266 1 98.62 450 LEU B C 1
ATOM 8661 O O . LEU B 1 450 ? -0.322 -17.312 15.016 1 98.62 450 LEU B O 1
ATOM 8665 N N . ALA B 1 451 ? -2.127 -16.141 15.758 1 98.5 451 ALA B N 1
ATOM 8666 C CA . ALA B 1 451 ? -1.335 -14.992 16.203 1 98.5 451 ALA B CA 1
ATOM 8667 C C . ALA B 1 451 ? -1.176 -14.984 17.719 1 98.5 451 ALA B C 1
ATOM 8669 O O . ALA B 1 451 ? -2.145 -15.195 18.453 1 98.5 451 ALA B O 1
ATOM 8670 N N . LEU B 1 452 ? 0.037 -14.773 18.156 1 97.88 452 LEU B N 1
ATOM 8671 C CA . LEU B 1 452 ? 0.336 -14.75 19.594 1 97.88 452 LEU B CA 1
ATOM 8672 C C . LEU B 1 452 ? 0.988 -13.43 19.984 1 97.88 452 LEU B C 1
ATOM 8674 O O . LEU B 1 452 ? 1.742 -12.844 19.203 1 97.88 452 LEU B O 1
ATOM 8678 N N . LYS B 1 453 ? 0.677 -12.992 21.109 1 96.56 453 LYS B N 1
ATOM 8679 C CA . LYS B 1 453 ? 1.237 -11.766 21.672 1 96.56 453 LYS B CA 1
ATOM 8680 C C . LYS B 1 453 ? 1.656 -11.961 23.125 1 96.56 453 LYS B C 1
ATOM 8682 O O . LYS B 1 453 ? 0.945 -12.609 23.891 1 96.56 453 LYS B O 1
ATOM 8687 N N . ASP B 1 454 ? 2.852 -11.484 23.469 1 95.44 454 ASP B N 1
ATOM 8688 C CA . ASP B 1 454 ? 3.322 -11.57 24.844 1 95.44 454 ASP B CA 1
ATOM 8689 C C . ASP B 1 454 ? 2.406 -10.789 25.797 1 95.44 454 ASP B C 1
ATOM 8691 O O . ASP B 1 454 ? 2.152 -9.602 25.578 1 95.44 454 ASP B O 1
ATOM 8695 N N . ALA B 1 455 ? 1.902 -11.453 26.703 1 95.62 455 ALA B N 1
ATOM 8696 C CA . ALA B 1 455 ? 1.024 -10.844 27.703 1 95.62 455 ALA B CA 1
ATOM 8697 C C . ALA B 1 455 ? 1.599 -11 29.109 1 95.62 455 ALA B C 1
ATOM 8699 O O . ALA B 1 455 ? 0.851 -11.109 30.078 1 95.62 455 ALA B O 1
ATOM 8700 N N . SER B 1 456 ? 2.873 -11.109 29.188 1 94.25 456 SER B N 1
ATOM 8701 C CA . SER B 1 456 ? 3.535 -11.219 30.484 1 94.25 456 SER B CA 1
ATOM 8702 C C . SER B 1 456 ? 3.398 -9.922 31.281 1 94.25 456 SER B C 1
ATOM 8704 O O . SER B 1 456 ? 3.154 -8.859 30.703 1 94.25 456 SER B O 1
ATOM 8706 N N . ASP B 1 457 ? 3.611 -10.023 32.531 1 91.19 457 ASP B N 1
ATOM 8707 C CA . ASP B 1 457 ? 3.525 -8.852 33.406 1 91.19 457 ASP B CA 1
ATOM 8708 C C . ASP B 1 457 ? 4.574 -7.812 33.031 1 91.19 457 ASP B C 1
ATOM 8710 O O . ASP B 1 457 ? 5.727 -8.148 32.75 1 91.19 457 ASP B O 1
ATOM 8714 N N . GLY B 1 458 ? 4.168 -6.598 32.969 1 88.25 458 GLY B N 1
ATOM 8715 C CA . GLY B 1 458 ? 5.094 -5.5 32.781 1 88.25 458 GLY B CA 1
ATOM 8716 C C . GLY B 1 458 ? 5.234 -5.109 31.312 1 88.25 458 GLY B C 1
ATOM 8717 O O . GLY B 1 458 ? 5.785 -4.051 30.984 1 88.25 458 GLY B O 1
ATOM 8718 N N . VAL B 1 459 ? 4.699 -5.914 30.422 1 89.38 459 VAL B N 1
ATOM 8719 C CA . VAL B 1 459 ? 4.836 -5.641 29 1 89.38 459 VAL B CA 1
ATOM 8720 C C . VAL B 1 459 ? 4.102 -4.348 28.641 1 89.38 459 VAL B C 1
ATOM 8722 O O . VAL B 1 459 ? 4.547 -3.594 27.781 1 89.38 459 VAL B O 1
ATOM 8725 N N . ASP B 1 460 ? 3.139 -3.996 29.297 1 85.81 460 ASP B N 1
ATOM 8726 C CA . ASP B 1 460 ? 2.301 -2.842 28.984 1 85.81 460 ASP B CA 1
ATOM 8727 C C . ASP B 1 460 ? 2.969 -1.543 29.438 1 85.81 460 ASP B C 1
ATOM 8729 O O . ASP B 1 460 ? 2.549 -0.454 29.031 1 85.81 460 ASP B O 1
ATOM 8733 N N . ALA B 1 461 ? 3.975 -1.628 30.219 1 86.88 461 ALA B N 1
ATOM 8734 C CA . ALA B 1 461 ? 4.691 -0.448 30.703 1 86.88 461 ALA B CA 1
ATOM 8735 C C . ALA B 1 461 ? 5.715 0.025 29.672 1 86.88 461 ALA B C 1
ATOM 8737 O O . ALA B 1 461 ? 6.312 1.094 29.828 1 86.88 461 ALA B O 1
ATOM 8738 N N . ALA B 1 462 ? 5.836 -0.7 28.672 1 91.94 462 ALA B N 1
ATOM 8739 C CA . ALA B 1 462 ? 6.754 -0.369 27.578 1 91.94 462 ALA B CA 1
ATOM 8740 C C . ALA B 1 462 ? 5.992 -0.035 26.297 1 91.94 462 ALA B C 1
ATOM 8742 O O . ALA B 1 462 ? 4.859 0.448 26.359 1 91.94 462 ALA B O 1
ATOM 8743 N N . ASP B 1 463 ? 6.633 -0.07 25.156 1 90.5 463 ASP B N 1
ATOM 8744 C CA . ASP B 1 463 ? 6.027 0.248 23.875 1 90.5 463 ASP B CA 1
ATOM 8745 C C . ASP B 1 463 ? 5.07 -0.855 23.422 1 90.5 463 ASP B C 1
ATOM 8747 O O . ASP B 1 463 ? 4.512 -0.794 22.328 1 90.5 463 ASP B O 1
ATOM 8751 N N . GLY B 1 464 ? 4.785 -1.761 24.375 1 83.94 464 GLY B N 1
ATOM 8752 C CA . GLY B 1 464 ? 3.885 -2.857 24.047 1 83.94 464 GLY B CA 1
ATOM 8753 C C . GLY B 1 464 ? 4.512 -3.904 23.156 1 83.94 464 GLY B C 1
ATOM 8754 O O . GLY B 1 464 ? 5.691 -3.811 22.812 1 83.94 464 GLY B O 1
ATOM 8755 N N . GLU B 1 465 ? 3.68 -4.98 22.875 1 85.56 465 GLU B N 1
ATOM 8756 C CA . GLU B 1 465 ? 4.109 -6.082 22.016 1 85.56 465 GLU B CA 1
ATOM 8757 C C . GLU B 1 465 ? 3.277 -6.145 20.734 1 85.56 465 GLU B C 1
ATOM 8759 O O . GLU B 1 465 ? 2.15 -5.645 20.703 1 85.56 465 GLU B O 1
ATOM 8764 N N . THR B 1 466 ? 3.939 -6.617 19.719 1 88.5 466 THR B N 1
ATOM 8765 C CA . THR B 1 466 ? 3.213 -6.871 18.484 1 88.5 466 THR B CA 1
ATOM 8766 C C . THR B 1 466 ? 2.85 -8.352 18.359 1 88.5 466 THR B C 1
ATOM 8768 O O . THR B 1 466 ? 3.459 -9.195 19.016 1 88.5 466 THR B O 1
ATOM 8771 N N . TRP B 1 467 ? 1.842 -8.586 17.625 1 95.56 467 TRP B N 1
ATOM 8772 C CA . TRP B 1 467 ? 1.423 -9.953 17.344 1 95.56 467 TRP B CA 1
ATOM 8773 C C . TRP B 1 467 ? 2.471 -10.688 16.516 1 95.56 467 TRP B C 1
ATOM 8775 O O . TRP B 1 467 ? 3.088 -10.102 15.625 1 95.56 467 TRP B O 1
ATOM 8785 N N . ARG B 1 468 ? 2.68 -11.938 16.875 1 96 468 ARG B N 1
ATOM 8786 C CA . ARG B 1 468 ? 3.58 -12.797 16.109 1 96 468 ARG B CA 1
ATOM 8787 C C . ARG B 1 468 ? 2.816 -13.945 15.453 1 96 468 ARG B C 1
ATOM 8789 O O . ARG B 1 468 ? 1.899 -14.508 16.047 1 96 468 ARG B O 1
ATOM 8796 N N . VAL B 1 469 ? 3.152 -14.203 14.211 1 97.06 469 VAL B N 1
ATOM 8797 C CA . VAL B 1 469 ? 2.621 -15.344 13.469 1 97.06 469 VAL B CA 1
ATOM 8798 C C . VAL B 1 469 ? 3.768 -16.234 13 1 97.06 469 VAL B C 1
ATOM 8800 O O . VAL B 1 469 ? 4.938 -15.859 13.102 1 97.06 469 VAL B O 1
ATOM 8803 N N . ARG B 1 470 ? 3.461 -17.438 12.531 1 97.25 470 ARG B N 1
ATOM 8804 C CA . ARG B 1 470 ? 4.473 -18.375 12.055 1 97.25 470 ARG B CA 1
ATOM 8805 C C . ARG B 1 470 ? 5.281 -17.766 10.914 1 97.25 470 ARG B C 1
ATOM 8807 O O . ARG B 1 470 ? 4.715 -17.281 9.93 1 97.25 470 ARG B O 1
ATOM 8814 N N . ARG B 1 471 ? 6.602 -17.812 11.078 1 94.62 471 ARG B N 1
ATOM 8815 C CA . ARG B 1 471 ? 7.492 -17.297 10.047 1 94.62 471 ARG B CA 1
ATOM 8816 C C . ARG B 1 471 ? 8.375 -18.406 9.477 1 94.62 471 ARG B C 1
ATOM 8818 O O . ARG B 1 471 ? 8.797 -18.328 8.328 1 94.62 471 ARG B O 1
ATOM 8825 N N . ASN B 1 472 ? 8.664 -19.359 10.312 1 93.75 472 ASN B N 1
ATOM 8826 C CA . ASN B 1 472 ? 9.555 -20.453 9.938 1 93.75 472 ASN B CA 1
ATOM 8827 C C . ASN B 1 472 ? 9.039 -21.797 10.43 1 93.75 472 ASN B C 1
ATOM 8829 O O . ASN B 1 472 ? 9.352 -22.219 11.547 1 93.75 472 ASN B O 1
ATOM 8833 N N . PRO B 1 473 ? 8.398 -22.516 9.531 1 96 473 PRO B N 1
ATOM 8834 C CA . PRO B 1 473 ? 7.973 -23.859 9.938 1 96 473 PRO B CA 1
ATOM 8835 C C . PRO B 1 473 ? 9.148 -24.797 10.188 1 96 473 PRO B C 1
ATOM 8837 O O . PRO B 1 473 ? 10.125 -24.781 9.438 1 96 473 PRO B O 1
ATOM 8840 N N . ILE B 1 474 ? 9.023 -25.547 11.242 1 95.81 474 ILE B N 1
ATOM 8841 C CA . ILE B 1 474 ? 10.047 -26.5 11.656 1 95.81 474 ILE B CA 1
ATOM 8842 C C . ILE B 1 474 ? 9.484 -27.922 11.586 1 95.81 474 ILE B C 1
ATOM 8844 O O . ILE B 1 474 ? 8.328 -28.156 11.953 1 95.81 474 ILE B O 1
ATOM 8848 N N . ASP B 1 475 ? 10.258 -28.891 11.07 1 96.38 475 ASP B N 1
ATOM 8849 C CA . ASP B 1 475 ? 9.945 -30.312 11.039 1 96.38 475 ASP B CA 1
ATOM 8850 C C . ASP B 1 475 ? 8.609 -30.562 10.336 1 96.38 475 ASP B C 1
ATOM 8852 O O . ASP B 1 475 ? 7.766 -31.297 10.844 1 96.38 475 ASP B O 1
ATOM 8856 N N . ALA B 1 476 ? 8.391 -29.891 9.211 1 97.12 476 ALA B N 1
ATOM 8857 C CA . ALA B 1 476 ? 7.145 -30.047 8.461 1 97.12 476 ALA B CA 1
ATOM 8858 C C . ALA B 1 476 ? 7.109 -31.391 7.73 1 97.12 476 ALA B C 1
ATOM 8860 O O . ALA B 1 476 ? 8.102 -31.812 7.129 1 97.12 476 ALA B O 1
ATOM 8861 N N . LYS B 1 477 ? 5.988 -32.094 7.797 1 96.5 477 LYS B N 1
ATOM 8862 C CA . LYS B 1 477 ? 5.859 -33.375 7.109 1 96.5 477 LYS B CA 1
ATOM 8863 C C . LYS B 1 477 ? 4.402 -33.688 6.77 1 96.5 477 LYS B C 1
ATOM 8865 O O . LYS B 1 477 ? 3.488 -33.188 7.438 1 96.5 477 LYS B O 1
ATOM 8870 N N . ILE B 1 478 ? 4.25 -34.375 5.707 1 96.94 478 ILE B N 1
ATOM 8871 C CA . ILE B 1 478 ? 2.975 -35 5.395 1 96.94 478 ILE B CA 1
ATOM 8872 C C . ILE B 1 478 ? 2.926 -36.406 6.02 1 96.94 478 ILE B C 1
ATOM 8874 O O . ILE B 1 478 ? 3.771 -37.25 5.73 1 96.94 478 ILE B O 1
ATOM 8878 N N . VAL B 1 479 ? 1.964 -36.594 6.891 1 96.88 479 VAL B N 1
ATOM 8879 C CA . VAL B 1 479 ? 1.821 -37.875 7.582 1 96.88 479 VAL B CA 1
ATOM 8880 C C . VAL B 1 479 ? 0.634 -38.656 7.004 1 96.88 479 VAL B C 1
ATOM 8882 O O . VAL B 1 479 ? -0.435 -38.062 6.781 1 96.88 479 VAL B O 1
ATOM 8885 N N . GLY B 1 480 ? 0.84 -39.906 6.73 1 95.56 480 GLY B N 1
ATOM 8886 C CA . GLY B 1 480 ? -0.239 -40.781 6.258 1 95.56 480 GLY B CA 1
ATOM 8887 C C . GLY B 1 480 ? -0.593 -40.531 4.805 1 95.56 480 GLY B C 1
ATOM 8888 O O . GLY B 1 480 ? -1.757 -40.656 4.414 1 95.56 480 GLY B O 1
ATOM 8889 N N . ARG B 1 481 ? 0.304 -40.125 4 1 94.31 481 ARG B N 1
ATOM 8890 C CA . ARG B 1 481 ? 0.079 -39.875 2.578 1 94.31 481 ARG B CA 1
ATOM 8891 C C . ARG B 1 481 ? -0.551 -41.094 1.907 1 94.31 481 ARG B C 1
ATOM 8893 O O . ARG B 1 481 ? -0.109 -42.219 2.117 1 94.31 481 ARG B O 1
ATOM 8900 N N . GLY B 1 482 ? -1.574 -40.844 1.121 1 90.94 482 GLY B N 1
ATOM 8901 C CA . GLY B 1 482 ? -2.23 -41.906 0.376 1 90.94 482 GLY B CA 1
ATOM 8902 C C . GLY B 1 482 ? -3.258 -42.656 1.196 1 90.94 482 GLY B C 1
ATOM 8903 O O . GLY B 1 482 ? -3.803 -43.656 0.741 1 90.94 482 GLY B O 1
ATOM 8904 N N . THR B 1 483 ? -3.441 -42.219 2.428 1 93 483 THR B N 1
ATOM 8905 C CA . THR B 1 483 ? -4.438 -42.844 3.279 1 93 483 THR B CA 1
ATOM 8906 C C . THR B 1 483 ? -5.492 -41.844 3.729 1 93 483 THR B C 1
ATOM 8908 O O . THR B 1 483 ? -5.352 -40.656 3.486 1 93 483 THR B O 1
ATOM 8911 N N . ASP B 1 484 ? -6.535 -42.406 4.367 1 90.88 484 ASP B N 1
ATOM 8912 C CA . ASP B 1 484 ? -7.617 -41.562 4.867 1 90.88 484 ASP B CA 1
ATOM 8913 C C . ASP B 1 484 ? -7.191 -40.812 6.137 1 90.88 484 ASP B C 1
ATOM 8915 O O . ASP B 1 484 ? -7.938 -39.969 6.656 1 90.88 484 ASP B O 1
ATOM 8919 N N . LYS B 1 485 ? -5.945 -41.031 6.582 1 94.94 485 LYS B N 1
ATOM 8920 C CA . LYS B 1 485 ? -5.445 -40.375 7.793 1 94.94 485 LYS B CA 1
ATOM 8921 C C . LYS B 1 485 ? -4.418 -39.312 7.461 1 94.94 485 LYS B C 1
ATOM 8923 O O . LYS B 1 485 ? -3.654 -38.875 8.328 1 94.94 485 LYS B O 1
ATOM 8928 N N . VAL B 1 486 ? -4.395 -38.969 6.23 1 96.31 486 VAL B N 1
ATOM 8929 C CA . VAL B 1 486 ? -3.377 -38.031 5.789 1 96.31 486 VAL B CA 1
ATOM 8930 C C . VAL B 1 486 ? -3.566 -36.688 6.508 1 96.31 486 VAL B C 1
ATOM 8932 O O . VAL B 1 486 ? -4.699 -36.25 6.715 1 96.31 486 VAL B O 1
ATOM 8935 N N . HIS B 1 487 ? -2.514 -36.125 7.027 1 97.62 487 HIS B N 1
ATOM 8936 C CA . HIS B 1 487 ? -2.51 -34.781 7.641 1 97.62 487 HIS B CA 1
ATOM 8937 C C . HIS B 1 487 ? -1.119 -34.156 7.594 1 97.62 487 HIS B C 1
ATOM 8939 O O . HIS B 1 487 ? -0.152 -34.812 7.203 1 97.62 487 HIS B O 1
ATOM 8945 N N . LEU B 1 488 ? -1.051 -32.844 7.852 1 98.44 488 LEU B N 1
ATOM 8946 C CA . LEU B 1 488 ? 0.223 -32.156 7.941 1 98.44 488 LEU B CA 1
ATOM 8947 C C . LEU B 1 488 ? 0.614 -31.922 9.398 1 98.44 488 LEU B C 1
ATOM 8949 O O . LEU B 1 488 ? -0.245 -31.656 10.242 1 98.44 488 LEU B O 1
ATOM 8953 N N . ARG B 1 489 ? 1.887 -32.031 9.703 1 98 489 ARG B N 1
ATOM 8954 C CA . ARG B 1 489 ? 2.436 -31.75 11.023 1 98 489 ARG B CA 1
ATOM 8955 C C . ARG B 1 489 ? 3.658 -30.844 10.922 1 98 489 ARG B C 1
ATOM 8957 O O . ARG B 1 489 ? 4.504 -31.031 10.039 1 98 489 ARG B O 1
ATOM 8964 N N . SER B 1 490 ? 3.715 -29.828 11.75 1 97.81 490 SER B N 1
ATOM 8965 C CA . SER B 1 490 ? 4.859 -28.922 11.781 1 97.81 490 SER B CA 1
ATOM 8966 C C . SER B 1 490 ? 4.949 -28.188 13.117 1 97.81 490 SER B C 1
ATOM 8968 O O . SER B 1 490 ? 4.023 -28.25 13.922 1 97.81 490 SER B O 1
ATOM 8970 N N . LYS B 1 491 ? 6.086 -27.547 13.336 1 98 491 LYS B N 1
ATOM 8971 C CA . LYS B 1 491 ? 6.293 -26.719 14.516 1 98 491 LYS B CA 1
ATOM 8972 C C . LYS B 1 491 ? 6.73 -25.312 14.133 1 98 491 LYS B C 1
ATOM 8974 O O . LYS B 1 491 ? 7.055 -25.047 12.969 1 98 491 LYS B O 1
ATOM 8979 N N . TRP B 1 492 ? 6.652 -24.391 15.047 1 97.88 492 TRP B N 1
ATOM 8980 C CA . TRP B 1 492 ? 7.289 -23.078 14.969 1 97.88 492 TRP B CA 1
ATOM 8981 C C . TRP B 1 492 ? 7.512 -22.5 16.359 1 97.88 492 TRP B C 1
ATOM 8983 O O . TRP B 1 492 ? 6.957 -22.984 17.344 1 97.88 492 TRP B O 1
ATOM 8993 N N . ARG B 1 493 ? 8.43 -21.578 16.484 1 97.5 493 ARG B N 1
ATOM 8994 C CA . ARG B 1 493 ? 8.812 -20.953 17.75 1 97.5 493 ARG B CA 1
ATOM 8995 C C . ARG B 1 493 ? 8.766 -19.438 17.656 1 97.5 493 ARG B C 1
ATOM 8997 O O . ARG B 1 493 ? 9.758 -18.797 17.312 1 97.5 493 ARG B O 1
ATOM 9004 N N . PRO B 1 494 ? 7.602 -18.844 18.094 1 96.31 494 PRO B N 1
ATOM 9005 C CA . PRO B 1 494 ? 7.547 -17.375 18.047 1 96.31 494 PRO B CA 1
ATOM 9006 C C . PRO B 1 494 ? 8.609 -16.719 18.922 1 96.31 494 PRO B C 1
ATOM 9008 O O . PRO B 1 494 ? 9.086 -15.633 18.594 1 96.31 494 PRO B O 1
ATOM 9011 N N . TRP B 1 495 ? 8.938 -17.281 20.047 1 94.69 495 TRP B N 1
ATOM 9012 C CA . TRP B 1 495 ? 10.023 -16.906 20.938 1 94.69 495 TRP B CA 1
ATOM 9013 C C . TRP B 1 495 ? 10.859 -18.141 21.312 1 94.69 495 TRP B C 1
ATOM 9015 O O . TRP B 1 495 ? 10.438 -19.266 21.094 1 94.69 495 TRP B O 1
ATOM 9025 N N . LYS B 1 496 ? 12.023 -17.859 21.922 1 92.81 496 LYS B N 1
ATOM 9026 C CA . LYS B 1 496 ? 12.922 -18.953 22.281 1 92.81 496 LYS B CA 1
ATOM 9027 C C . LYS B 1 496 ? 12.305 -19.859 23.328 1 92.81 496 LYS B C 1
ATOM 9029 O O . LYS B 1 496 ? 12.648 -21.047 23.422 1 92.81 496 LYS B O 1
ATOM 9034 N N . ASP B 1 497 ? 11.344 -19.359 24.109 1 94.5 497 ASP B N 1
ATOM 9035 C CA . ASP B 1 497 ? 10.773 -20.125 25.219 1 94.5 497 ASP B CA 1
ATOM 9036 C C . ASP B 1 497 ? 9.32 -20.5 24.922 1 94.5 497 ASP B C 1
ATOM 9038 O O . ASP B 1 497 ? 8.547 -20.766 25.844 1 94.5 497 ASP B O 1
ATOM 9042 N N . VAL B 1 498 ? 8.852 -20.422 23.703 1 97.25 498 VAL B N 1
ATOM 9043 C CA . VAL B 1 498 ? 7.516 -20.828 23.266 1 97.25 498 VAL B CA 1
ATOM 9044 C C . VAL B 1 498 ? 7.621 -21.734 22.047 1 97.25 498 VAL B C 1
ATOM 9046 O O . VAL B 1 498 ? 8.344 -21.438 21.094 1 97.25 498 VAL B O 1
ATOM 9049 N N . GLU B 1 499 ? 6.973 -22.828 22.031 1 98.19 499 GLU B N 1
ATOM 9050 C CA . GLU B 1 499 ? 6.891 -23.734 20.891 1 98.19 499 GLU B CA 1
ATOM 9051 C C . GLU B 1 499 ? 5.445 -24.109 20.578 1 98.19 499 GLU B C 1
ATOM 9053 O O . GLU B 1 499 ? 4.664 -24.375 21.5 1 98.19 499 GLU B O 1
ATOM 9058 N N . VAL B 1 500 ? 5.07 -24.062 19.359 1 98.38 500 VAL B N 1
ATOM 9059 C CA . VAL B 1 500 ? 3.748 -24.469 18.891 1 98.38 500 VAL B CA 1
ATOM 9060 C C . VAL B 1 500 ? 3.875 -25.641 17.922 1 98.38 500 VAL B C 1
ATOM 9062 O O . VAL B 1 500 ? 4.547 -25.531 16.891 1 98.38 500 VAL B O 1
ATOM 9065 N N . GLU B 1 501 ? 3.322 -26.719 18.219 1 98 501 GLU B N 1
ATOM 9066 C CA . GLU B 1 501 ? 3.178 -27.844 17.297 1 98 501 GLU B CA 1
ATOM 9067 C C . GLU B 1 501 ? 1.768 -27.906 16.719 1 98 501 GLU B C 1
ATOM 9069 O O . GLU B 1 501 ? 0.782 -27.828 17.453 1 98 501 GLU B O 1
ATOM 9074 N N . THR B 1 502 ? 1.651 -28.062 15.383 1 98.25 502 THR B N 1
ATOM 9075 C CA . THR B 1 502 ? 0.357 -27.938 14.719 1 98.25 502 THR B CA 1
ATOM 9076 C C . THR B 1 502 ? 0.077 -29.172 13.852 1 98.25 502 THR B C 1
ATOM 9078 O O . THR B 1 502 ? 0.959 -29.641 13.133 1 98.25 502 THR B O 1
ATOM 9081 N N . TRP B 1 503 ? -1.093 -29.734 13.953 1 98.12 503 TRP B N 1
ATOM 9082 C CA . TRP B 1 503 ? -1.656 -30.719 13.039 1 98.12 503 TRP B CA 1
ATOM 9083 C C . TRP B 1 503 ? -2.764 -30.109 12.188 1 98.12 503 TRP B C 1
ATOM 9085 O O . TRP B 1 503 ? -3.67 -29.453 12.711 1 98.12 503 TRP B O 1
ATOM 9095 N N . LEU B 1 504 ? -2.676 -30.25 10.883 1 98.62 504 LEU B N 1
ATOM 9096 C CA . LEU B 1 504 ? -3.73 -29.828 9.961 1 98.62 504 LEU B CA 1
ATOM 9097 C C . LEU B 1 504 ? -4.406 -31.047 9.328 1 98.62 504 LEU B C 1
ATOM 9099 O O . LEU B 1 504 ? -3.76 -31.812 8.617 1 98.62 504 LEU B O 1
ATOM 9103 N N . LEU B 1 505 ? -5.664 -31.188 9.547 1 98.12 505 LEU B N 1
ATOM 9104 C CA . LEU B 1 505 ? -6.422 -32.312 9.008 1 98.12 505 LEU B CA 1
ATOM 9105 C C . LEU B 1 505 ? -7.379 -31.859 7.914 1 98.12 505 LEU B C 1
ATOM 9107 O O . LEU B 1 505 ? -8.273 -31.047 8.172 1 98.12 505 LEU B O 1
ATOM 9111 N N . PRO B 1 506 ? -7.211 -32.375 6.688 1 97.94 506 PRO B N 1
ATOM 9112 C CA . PRO B 1 506 ? -8.195 -32.031 5.66 1 97.94 506 PRO B CA 1
ATOM 9113 C C . PRO B 1 506 ? -9.594 -32.562 5.992 1 97.94 506 PRO B C 1
ATOM 9115 O O . PRO B 1 506 ? -9.766 -33.312 6.945 1 97.94 506 PRO B O 1
ATOM 9118 N N . PRO B 1 507 ? -10.609 -32.031 5.227 1 96.25 507 PRO B N 1
ATOM 9119 C CA . PRO B 1 507 ? -11.953 -32.562 5.465 1 96.25 507 PRO B CA 1
ATOM 9120 C C . PRO B 1 507 ? -12 -34.094 5.383 1 96.25 507 PRO B C 1
ATOM 9122 O O . PRO B 1 507 ? -11.422 -34.688 4.469 1 96.25 507 PRO B O 1
ATOM 9125 N N . GLN B 1 508 ? -12.703 -34.656 6.336 1 84.44 508 GLN B N 1
ATOM 9126 C CA . GLN B 1 508 ? -12.719 -36.125 6.453 1 84.44 508 GLN B CA 1
ATOM 9127 C C . GLN B 1 508 ? -13.867 -36.719 5.645 1 84.44 508 GLN B C 1
ATOM 9129 O O . GLN B 1 508 ? -13.844 -37.906 5.324 1 84.44 508 GLN B O 1
ATOM 9134 N N . ASP B 1 509 ? -14.82 -35.906 5.43 1 88.38 509 ASP B N 1
ATOM 9135 C CA . ASP B 1 509 ? -15.984 -36.344 4.656 1 88.38 509 ASP B CA 1
ATOM 9136 C C . ASP B 1 509 ? -16.156 -35.469 3.404 1 88.38 509 ASP B C 1
ATOM 9138 O O . ASP B 1 509 ? -15.805 -34.312 3.395 1 88.38 509 ASP B O 1
ATOM 9142 N N . VAL B 1 510 ? -16.75 -36.094 2.336 1 87.5 510 VAL B N 1
ATOM 9143 C CA . VAL B 1 510 ? -16.922 -35.438 1.034 1 87.5 510 VAL B CA 1
ATOM 9144 C C . VAL B 1 510 ? -17.812 -34.219 1.172 1 87.5 510 VAL B C 1
ATOM 9146 O O . VAL B 1 510 ? -17.688 -33.25 0.403 1 87.5 510 VAL B O 1
ATOM 9149 N N . GLN B 1 511 ? -18.578 -34.219 2.111 1 90.56 511 GLN B N 1
ATOM 9150 C CA . GLN B 1 511 ? -19.562 -33.125 2.23 1 90.56 511 GLN B CA 1
ATOM 9151 C C . GLN B 1 511 ? -19.141 -32.125 3.295 1 90.56 511 GLN B C 1
ATOM 9153 O O . GLN B 1 511 ? -19.828 -31.125 3.525 1 90.56 511 GLN B O 1
ATOM 9158 N N . SER B 1 512 ? -18.016 -32.375 3.816 1 94.5 512 SER B N 1
ATOM 9159 C CA . SER B 1 512 ? -17.609 -31.516 4.926 1 94.5 512 SER B CA 1
ATOM 9160 C C . SER B 1 512 ? -17.156 -30.156 4.43 1 94.5 512 SER B C 1
ATOM 9162 O O . SER B 1 512 ? -16.391 -30.062 3.459 1 94.5 512 SER B O 1
ATOM 9164 N N . SER B 1 513 ? -17.609 -29.141 5.098 1 97 513 SER B N 1
ATOM 9165 C CA . SER B 1 513 ? -17.172 -27.766 4.836 1 97 513 SER B CA 1
ATOM 9166 C C . SER B 1 513 ? -16.156 -27.312 5.875 1 97 513 SER B C 1
ATOM 9168 O O . SER B 1 513 ? -15.93 -26.109 6.031 1 97 513 SER B O 1
ATOM 9170 N N . TYR B 1 514 ? -15.617 -28.328 6.656 1 98.19 514 TYR B N 1
ATOM 9171 C CA . TYR B 1 514 ? -14.672 -28.016 7.727 1 98.19 514 TYR B CA 1
ATOM 9172 C C . TYR B 1 514 ? -13.328 -28.672 7.465 1 98.19 514 TYR B C 1
ATOM 9174 O O . TYR B 1 514 ? -13.258 -29.766 6.879 1 98.19 514 TYR B O 1
ATOM 9182 N N . TYR B 1 515 ? -12.273 -28.016 7.824 1 98.25 515 TYR B N 1
ATOM 9183 C CA . TYR B 1 515 ? -11.039 -28.734 8.164 1 98.25 515 TYR B CA 1
ATOM 9184 C C . TYR B 1 515 ? -10.633 -28.453 9.602 1 98.25 515 TYR B C 1
ATOM 9186 O O . TYR B 1 515 ? -11.188 -27.562 10.25 1 98.25 515 TYR B O 1
ATOM 9194 N N . LEU B 1 516 ? -9.688 -29.266 10.18 1 97.81 516 LEU B N 1
ATOM 9195 C CA . LEU B 1 516 ? -9.312 -29.141 11.586 1 97.81 516 LEU B CA 1
ATOM 9196 C C . LEU B 1 516 ? -7.871 -28.656 11.727 1 97.81 516 LEU B C 1
ATOM 9198 O O . LEU B 1 516 ? -6.992 -29.109 10.984 1 97.81 516 LEU B O 1
ATOM 9202 N N . ARG B 1 517 ? -7.672 -27.75 12.656 1 98.19 517 ARG B N 1
ATOM 9203 C CA . ARG B 1 517 ? -6.359 -27.297 13.094 1 98.19 517 ARG B CA 1
ATOM 9204 C C . ARG B 1 517 ? -6.156 -27.562 14.578 1 98.19 517 ARG B C 1
ATOM 9206 O O . ARG B 1 517 ? -6.93 -27.094 15.414 1 98.19 517 ARG B O 1
ATOM 9213 N N . ILE B 1 518 ? -5.137 -28.281 14.898 1 97.44 518 ILE B N 1
ATOM 9214 C CA . ILE B 1 518 ? -4.824 -28.625 16.281 1 97.44 518 ILE B CA 1
ATOM 9215 C C . ILE B 1 518 ? -3.455 -28.062 16.656 1 97.44 518 ILE B C 1
ATOM 9217 O O . ILE B 1 518 ? -2.469 -28.281 15.953 1 97.44 518 ILE B O 1
ATOM 9221 N N . HIS B 1 519 ? -3.383 -27.344 17.75 1 97.31 519 HIS B N 1
ATOM 9222 C CA . HIS B 1 519 ? -2.117 -26.812 18.234 1 97.31 519 HIS B CA 1
ATOM 9223 C C . HIS B 1 519 ? -1.797 -27.328 19.625 1 97.31 519 HIS B C 1
ATOM 9225 O O . HIS B 1 519 ? -2.666 -27.344 20.5 1 97.31 519 HIS B O 1
ATOM 9231 N N . LYS B 1 520 ? -0.64 -27.766 19.844 1 96.94 520 LYS B N 1
ATOM 9232 C CA . LYS B 1 520 ? -0.031 -27.906 21.156 1 96.94 520 LYS B CA 1
ATOM 9233 C C . LYS B 1 520 ? 0.946 -26.781 21.453 1 96.94 520 LYS B C 1
ATOM 9235 O O . LYS B 1 520 ? 1.983 -26.656 20.781 1 96.94 520 LYS B O 1
ATOM 9240 N N . VAL B 1 521 ? 0.626 -25.938 22.422 1 97.38 521 VAL B N 1
ATOM 9241 C CA . VAL B 1 521 ? 1.452 -24.797 22.75 1 97.38 521 VAL B CA 1
ATOM 9242 C C . VAL B 1 521 ? 2.193 -25.047 24.062 1 97.38 521 VAL B C 1
ATOM 9244 O O . VAL B 1 521 ? 1.572 -25.328 25.094 1 97.38 521 VAL B O 1
ATOM 9247 N N . THR B 1 522 ? 3.449 -25 24.031 1 98 522 THR B N 1
ATOM 9248 C CA . THR B 1 522 ? 4.293 -25.016 25.219 1 98 522 THR B CA 1
ATOM 9249 C C . THR B 1 522 ? 4.957 -23.656 25.438 1 98 522 THR B C 1
ATOM 9251 O O . THR B 1 522 ? 5.742 -23.203 24.594 1 98 522 THR B O 1
ATOM 9254 N N . SER B 1 523 ? 4.625 -23.047 26.531 1 97.56 523 SER B N 1
ATOM 9255 C CA . SER B 1 523 ? 5.086 -21.688 26.734 1 97.56 523 SER B CA 1
ATOM 9256 C C . SER B 1 523 ? 5.52 -21.453 28.188 1 97.56 523 SER B C 1
ATOM 9258 O O . SER B 1 523 ? 4.875 -21.938 29.109 1 97.56 523 SER B O 1
ATOM 9260 N N . SER B 1 524 ? 6.578 -20.656 28.391 1 96.44 524 SER B N 1
ATOM 9261 C CA . SER B 1 524 ? 7.004 -20.219 29.719 1 96.44 524 SER B CA 1
ATOM 9262 C C . SER B 1 524 ? 6.438 -18.844 30.047 1 96.44 524 SER B C 1
ATOM 9264 O O . SER B 1 524 ? 6.73 -18.281 31.109 1 96.44 524 SER B O 1
ATOM 9266 N N . ARG B 1 525 ? 5.691 -18.266 29.141 1 95.44 525 ARG B N 1
ATOM 9267 C CA . ARG B 1 525 ? 5.129 -16.938 29.328 1 95.44 525 ARG B CA 1
ATOM 9268 C C . ARG B 1 525 ? 3.621 -16.938 29.109 1 95.44 525 ARG B C 1
ATOM 9270 O O . ARG B 1 525 ? 3.082 -17.859 28.484 1 95.44 525 ARG B O 1
ATOM 9277 N N . LYS B 1 526 ? 2.938 -15.922 29.719 1 96.69 526 LYS B N 1
ATOM 9278 C CA . LYS B 1 526 ? 1.528 -15.695 29.406 1 96.69 526 LYS B CA 1
ATOM 9279 C C . LYS B 1 526 ? 1.359 -15.086 28.016 1 96.69 526 LYS B C 1
ATOM 9281 O O . LYS B 1 526 ? 2.117 -14.203 27.625 1 96.69 526 LYS B O 1
ATOM 9286 N N . LEU B 1 527 ? 0.367 -15.617 27.25 1 97.38 527 LEU B N 1
ATOM 9287 C CA . LEU B 1 527 ? 0.172 -15.148 25.891 1 97.38 527 LEU B CA 1
ATOM 9288 C C . LEU B 1 527 ? -1.283 -14.758 25.641 1 97.38 527 LEU B C 1
ATOM 9290 O O . LEU B 1 527 ? -2.189 -15.328 26.266 1 97.38 527 LEU B O 1
ATOM 9294 N N . GLU B 1 528 ? -1.482 -13.758 24.875 1 97.12 528 GLU B N 1
ATOM 9295 C CA . GLU B 1 528 ? -2.754 -13.586 24.188 1 97.12 528 GLU B CA 1
ATOM 9296 C C . GLU B 1 528 ? -2.754 -14.312 22.844 1 97.12 528 GLU B C 1
ATOM 9298 O O . GLU B 1 528 ? -1.735 -14.352 22.141 1 97.12 528 GLU B O 1
ATOM 9303 N N . SER B 1 529 ? -3.879 -14.922 22.516 1 98.06 529 SER B N 1
ATOM 9304 C CA . SER B 1 529 ? -3.979 -15.656 21.266 1 98.06 529 SER B CA 1
ATOM 9305 C C . SER B 1 529 ? -5.16 -15.172 20.438 1 98.06 529 SER B C 1
ATOM 9307 O O . SER B 1 529 ? -6.203 -14.805 20.984 1 98.06 529 SER B O 1
ATOM 9309 N N . ALA B 1 530 ? -4.988 -15.039 19.172 1 98.62 530 ALA B N 1
ATOM 9310 C CA . ALA B 1 530 ? -6.031 -14.828 18.172 1 98.62 530 ALA B CA 1
ATOM 9311 C C . ALA B 1 530 ? -5.891 -15.82 17.031 1 98.62 530 ALA B C 1
ATOM 9313 O O . ALA B 1 530 ? -4.883 -15.82 16.312 1 98.62 530 ALA B O 1
ATOM 9314 N N . GLU B 1 531 ? -6.805 -16.672 16.828 1 98.62 531 GLU B N 1
ATOM 9315 C CA . GLU B 1 531 ? -6.797 -17.688 15.766 1 98.62 531 GLU B CA 1
ATOM 9316 C C . GLU B 1 531 ? -7.93 -17.438 14.773 1 98.62 531 GLU B C 1
ATOM 9318 O O . GLU B 1 531 ? -9.102 -17.438 15.148 1 98.62 531 GLU B O 1
ATOM 9323 N N . ALA B 1 532 ? -7.543 -17.297 13.516 1 98.81 532 ALA B N 1
ATOM 9324 C CA . ALA B 1 532 ? -8.547 -16.875 12.547 1 98.81 532 ALA B CA 1
ATOM 9325 C C . ALA B 1 532 ? -8.75 -17.922 11.461 1 98.81 532 ALA B C 1
ATOM 9327 O O . ALA B 1 532 ? -7.855 -18.734 11.203 1 98.81 532 ALA B O 1
ATOM 9328 N N . GLY B 1 533 ? -9.984 -17.953 10.875 1 98.75 533 GLY B N 1
ATOM 9329 C CA . GLY B 1 533 ? -10.289 -18.75 9.688 1 98.75 533 GLY B CA 1
ATOM 9330 C C . GLY B 1 533 ? -10.047 -18 8.398 1 98.75 533 GLY B C 1
ATOM 9331 O O . GLY B 1 533 ? -9.023 -17.312 8.242 1 98.75 533 GLY B O 1
ATOM 9332 N N . TRP B 1 534 ? -10.906 -18.234 7.438 1 98.75 534 TRP B N 1
ATOM 9333 C CA . TRP B 1 534 ? -10.836 -17.531 6.164 1 98.75 534 TRP B CA 1
ATOM 9334 C C . TRP B 1 534 ? -11.562 -16.188 6.246 1 98.75 534 TRP B C 1
ATOM 9336 O O . TRP B 1 534 ? -12.461 -16.016 7.07 1 98.75 534 TRP B O 1
ATOM 9346 N N . THR B 1 535 ? -11.141 -15.273 5.426 1 98.5 535 THR B N 1
ATOM 9347 C CA . THR B 1 535 ? -11.812 -13.992 5.285 1 98.5 535 THR B CA 1
ATOM 9348 C C . THR B 1 535 ? -13.062 -14.125 4.43 1 98.5 535 THR B C 1
ATOM 9350 O O . THR B 1 535 ? -13.148 -15 3.566 1 98.5 535 THR B O 1
ATOM 9353 N N . ASN B 1 536 ? -14.047 -13.344 4.723 1 97.81 536 ASN B N 1
ATOM 9354 C CA . ASN B 1 536 ? -15.211 -13.164 3.855 1 97.81 536 ASN B CA 1
ATOM 9355 C C . ASN B 1 536 ? -15.383 -11.703 3.447 1 97.81 536 ASN B C 1
ATOM 9357 O O . ASN B 1 536 ? -14.672 -10.828 3.945 1 97.81 536 ASN B O 1
ATOM 9361 N N . TYR B 1 537 ? -16.297 -11.516 2.389 1 96.75 537 TYR B N 1
ATOM 9362 C CA . TYR B 1 537 ? -16.719 -10.148 2.098 1 96.75 537 TYR B CA 1
ATOM 9363 C C . TYR B 1 537 ? -17.312 -9.492 3.336 1 96.75 537 TYR B C 1
ATOM 9365 O O . TYR B 1 537 ? -18.125 -10.094 4.043 1 96.75 537 TYR B O 1
ATOM 9373 N N . GLY B 1 538 ? -16.922 -8.258 3.633 1 96.75 538 GLY B N 1
ATOM 9374 C CA . GLY B 1 538 ? -17.156 -7.676 4.945 1 96.75 538 GLY B CA 1
ATOM 9375 C C . GLY B 1 538 ? -18.406 -6.82 5.004 1 96.75 538 GLY B C 1
ATOM 9376 O O . GLY B 1 538 ? -18.625 -6.105 5.98 1 96.75 538 GLY B O 1
ATOM 9377 N N . GLN B 1 539 ? -19.219 -6.805 3.926 1 95.31 539 GLN B N 1
ATOM 9378 C CA . GLN B 1 539 ? -20.422 -5.965 3.926 1 95.31 539 GLN B CA 1
ATOM 9379 C C . GLN B 1 539 ? -21.688 -6.805 4.074 1 95.31 539 GLN B C 1
ATOM 9381 O O . GLN B 1 539 ? -21.75 -7.926 3.57 1 95.31 539 GLN B O 1
ATOM 9386 N N . GLY B 1 540 ? -22.656 -6.238 4.816 1 92.81 540 GLY B N 1
ATOM 9387 C CA . GLY B 1 540 ? -23.969 -6.871 4.926 1 92.81 540 GLY B CA 1
ATOM 9388 C C . GLY B 1 540 ? -24.875 -6.57 3.75 1 92.81 540 GLY B C 1
ATOM 9389 O O . GLY B 1 540 ? -24.469 -5.891 2.803 1 92.81 540 GLY B O 1
ATOM 9390 N N . GLU B 1 541 ? -26.078 -7.074 3.816 1 89.31 541 GLU B N 1
ATOM 9391 C CA . GLU B 1 541 ? -27.047 -6.914 2.736 1 89.31 541 GLU B CA 1
ATOM 9392 C C . GLU B 1 541 ? -27.406 -5.445 2.531 1 89.31 541 GLU B C 1
ATOM 9394 O O . GLU B 1 541 ? -27.766 -5.039 1.423 1 89.31 541 GLU B O 1
ATOM 9399 N N . ASP B 1 542 ? -27.281 -4.645 3.551 1 88.56 542 ASP B N 1
ATOM 9400 C CA . ASP B 1 542 ? -27.609 -3.227 3.465 1 88.56 542 ASP B CA 1
ATOM 9401 C C . ASP B 1 542 ? -26.453 -2.422 2.873 1 88.56 542 ASP B C 1
ATOM 9403 O O . ASP B 1 542 ? -26.562 -1.202 2.727 1 88.56 542 ASP B O 1
ATOM 9407 N N . GLY B 1 543 ? -25.438 -3.094 2.596 1 90.5 543 GLY B N 1
ATOM 9408 C CA . GLY B 1 543 ? -24.281 -2.439 1.998 1 90.5 543 GLY B CA 1
ATOM 9409 C C . GLY B 1 543 ? -23.297 -1.906 3.023 1 90.5 543 GLY B C 1
ATOM 9410 O O . GLY B 1 543 ? -22.172 -1.532 2.68 1 90.5 543 GLY B O 1
ATOM 9411 N N . ARG B 1 544 ? -23.641 -1.883 4.25 1 92.88 544 ARG B N 1
ATOM 9412 C CA . ARG B 1 544 ? -22.75 -1.408 5.305 1 92.88 544 ARG B CA 1
ATOM 9413 C C . ARG B 1 544 ? -21.859 -2.539 5.824 1 92.88 544 ARG B C 1
ATOM 9415 O O . ARG B 1 544 ? -22.109 -3.709 5.523 1 92.88 544 ARG B O 1
ATOM 9422 N N . ALA B 1 545 ? -20.812 -2.164 6.578 1 93.88 545 ALA B N 1
ATOM 9423 C CA . ALA B 1 545 ? -19.906 -3.16 7.148 1 93.88 545 ALA B CA 1
ATOM 9424 C C . ALA B 1 545 ? -20.656 -4.117 8.07 1 93.88 545 ALA B C 1
ATOM 9426 O O . ALA B 1 545 ? -21.547 -3.703 8.812 1 93.88 545 ALA B O 1
ATOM 9427 N N . LEU B 1 546 ? -20.328 -5.371 7.992 1 94.69 546 LEU B N 1
ATOM 9428 C CA . LEU B 1 546 ? -20.953 -6.355 8.875 1 94.69 546 LEU B CA 1
ATOM 9429 C C . LEU B 1 546 ? -20.766 -5.953 10.336 1 94.69 546 LEU B C 1
ATOM 9431 O O . LEU B 1 546 ? -21.703 -6.062 11.141 1 94.69 546 LEU B O 1
ATOM 9435 N N . ILE B 1 547 ? -19.578 -5.598 10.594 1 91.81 547 ILE B N 1
ATOM 9436 C CA . ILE B 1 547 ? -19.266 -4.992 11.883 1 91.81 547 ILE B CA 1
ATOM 9437 C C . ILE B 1 547 ? -18.516 -3.678 11.664 1 91.81 547 ILE B C 1
ATOM 9439 O O . ILE B 1 547 ? -17.531 -3.633 10.914 1 91.81 547 ILE B O 1
ATOM 9443 N N . GLN B 1 548 ? -19.047 -2.686 12.242 1 86.31 548 GLN B N 1
ATOM 9444 C CA . GLN B 1 548 ? -18.375 -1.396 12.219 1 86.31 548 GLN B CA 1
ATOM 9445 C C . GLN B 1 548 ? -17.547 -1.185 13.477 1 86.31 548 GLN B C 1
ATOM 9447 O O . GLN B 1 548 ? -18.062 -0.749 14.508 1 86.31 548 GLN B O 1
ATOM 9452 N N . SER B 1 549 ? -16.281 -1.292 13.383 1 79.69 549 SER B N 1
ATOM 9453 C CA . SER B 1 549 ? -15.406 -1.326 14.547 1 79.69 549 SER B CA 1
ATOM 9454 C C . SER B 1 549 ? -15.445 -0.002 15.305 1 79.69 549 SER B C 1
ATOM 9456 O O . SER B 1 549 ? -15.258 0.027 16.516 1 79.69 549 SER B O 1
ATOM 9458 N N . PHE B 1 550 ? -15.719 1.042 14.617 1 80.44 550 PHE B N 1
ATOM 9459 C CA . PHE B 1 550 ? -15.688 2.359 15.242 1 80.44 550 PHE B CA 1
ATOM 9460 C C . PHE B 1 550 ? -16.922 2.57 16.109 1 80.44 550 PHE B C 1
ATOM 9462 O O . PHE B 1 550 ? -16.828 3.162 17.188 1 80.44 550 PHE B O 1
ATOM 9469 N N . SER B 1 551 ? -18.094 2.045 15.617 1 84 551 SER B N 1
ATOM 9470 C CA . SER B 1 551 ? -19.344 2.293 16.328 1 84 551 SER B CA 1
ATOM 9471 C C . SER B 1 551 ? -19.812 1.055 17.094 1 84 551 SER B C 1
ATOM 9473 O O . SER B 1 551 ? -20.625 1.153 18.016 1 84 551 SER B O 1
ATOM 9475 N N . GLY B 1 552 ? -19.359 -0.055 16.719 1 83.5 552 GLY B N 1
ATOM 9476 C CA . GLY B 1 552 ? -19.812 -1.318 17.281 1 83.5 552 GLY B CA 1
ATOM 9477 C C . GLY B 1 552 ? -21.094 -1.828 16.672 1 83.5 552 GLY B C 1
ATOM 9478 O O . GLY B 1 552 ? -21.547 -2.928 17 1 83.5 552 GLY B O 1
ATOM 9479 N N . LEU B 1 553 ? -21.609 -1.056 15.719 1 86.44 553 LEU B N 1
ATOM 9480 C CA . LEU B 1 553 ? -22.828 -1.471 15.047 1 86.44 553 LEU B CA 1
ATOM 9481 C C . LEU B 1 553 ? -22.594 -2.697 14.172 1 86.44 553 LEU B C 1
ATOM 9483 O O . LEU B 1 553 ? -21.531 -2.828 13.57 1 86.44 553 LEU B O 1
ATOM 9487 N N . MET B 1 554 ? -23.594 -3.627 14.172 1 88.5 554 MET B N 1
ATOM 9488 C CA . MET B 1 554 ? -23.469 -4.852 13.391 1 88.5 554 MET B CA 1
ATOM 9489 C C . MET B 1 554 ? -24.625 -5 12.414 1 88.5 554 MET B C 1
ATOM 9491 O O . MET B 1 554 ? -25.781 -4.707 12.766 1 88.5 554 MET B O 1
ATOM 9495 N N . SER B 1 555 ? -24.328 -5.367 11.25 1 88.38 555 SER B N 1
ATOM 9496 C CA . SER B 1 555 ? -25.344 -5.77 10.273 1 88.38 555 SER B CA 1
ATOM 9497 C C . SER B 1 555 ? -25.641 -7.262 10.375 1 88.38 555 SER B C 1
ATOM 9499 O O . SER B 1 555 ? -24.953 -7.992 11.086 1 88.38 555 SER B O 1
ATOM 9501 N N . LYS B 1 556 ? -26.734 -7.637 9.656 1 90.94 556 LYS B N 1
ATOM 9502 C CA . LYS B 1 556 ? -27.078 -9.055 9.633 1 90.94 556 LYS B CA 1
ATOM 9503 C C . LYS B 1 556 ? -26.016 -9.867 8.891 1 90.94 556 LYS B C 1
ATOM 9505 O O . LYS B 1 556 ? -25.453 -9.406 7.891 1 90.94 556 LYS B O 1
ATOM 9510 N N . GLY B 1 557 ? -25.766 -11.086 9.445 1 94.19 557 GLY B N 1
ATOM 9511 C CA . GLY B 1 557 ? -24.875 -12 8.75 1 94.19 557 GLY B CA 1
ATOM 9512 C C . GLY B 1 557 ? -23.625 -12.336 9.555 1 94.19 557 GLY B C 1
ATOM 9513 O O . GLY B 1 557 ? -22.844 -13.211 9.172 1 94.19 557 GLY B O 1
ATOM 9514 N N . GLY B 1 558 ? -23.422 -11.594 10.625 1 94.94 558 GLY B N 1
ATOM 9515 C CA . GLY B 1 558 ? -22.281 -11.867 11.492 1 94.94 558 GLY B CA 1
ATOM 9516 C C . GLY B 1 558 ? -22.688 -12.336 12.883 1 94.94 558 GLY B C 1
ATOM 9517 O O . GLY B 1 558 ? -23.688 -11.852 13.438 1 94.94 558 GLY B O 1
ATOM 9518 N N . ASP B 1 559 ? -21.953 -13.281 13.422 1 95.94 559 ASP B N 1
ATOM 9519 C CA . ASP B 1 559 ? -22.219 -13.828 14.75 1 95.94 559 ASP B CA 1
ATOM 9520 C C . ASP B 1 559 ? -20.922 -13.953 15.555 1 95.94 559 ASP B C 1
ATOM 9522 O O . ASP B 1 559 ? -19.891 -14.391 15.031 1 95.94 559 ASP B O 1
ATOM 9526 N N . GLN B 1 560 ? -20.953 -13.484 16.781 1 96.19 560 GLN B N 1
ATOM 9527 C CA . GLN B 1 560 ? -19.891 -13.633 17.766 1 96.19 560 GLN B CA 1
ATOM 9528 C C . GLN B 1 560 ? -20.406 -14.289 19.031 1 96.19 560 GLN B C 1
ATOM 9530 O O . GLN B 1 560 ? -21.312 -13.773 19.688 1 96.19 560 GLN B O 1
ATOM 9535 N N . GLU B 1 561 ? -19.875 -15.406 19.375 1 97.19 561 GLU B N 1
ATOM 9536 C CA . GLU B 1 561 ? -20.312 -16.172 20.547 1 97.19 561 GLU B CA 1
ATOM 9537 C C . GLU B 1 561 ? -19.125 -16.781 21.281 1 97.19 561 GLU B C 1
ATOM 9539 O O . GLU B 1 561 ? -18.016 -16.797 20.766 1 97.19 561 GLU B O 1
ATOM 9544 N N . VAL B 1 562 ? -19.359 -17.219 22.531 1 97.69 562 VAL B N 1
ATOM 9545 C CA . VAL B 1 562 ? -18.359 -18.031 23.219 1 97.69 562 VAL B CA 1
ATOM 9546 C C . VAL B 1 562 ? -18.141 -19.344 22.469 1 97.69 562 VAL B C 1
ATOM 9548 O O . VAL B 1 562 ? -19.094 -20.094 22.25 1 97.69 562 VAL B O 1
ATOM 9551 N N . GLY B 1 563 ? -17.031 -19.469 21.984 1 97.81 563 GLY B N 1
ATOM 9552 C CA . GLY B 1 563 ? -16.672 -20.734 21.359 1 97.81 563 GLY B CA 1
ATOM 9553 C C . GLY B 1 563 ? -16.703 -20.672 19.844 1 97.81 563 GLY B C 1
ATOM 9554 O O . GLY B 1 563 ? -16.281 -21.609 19.172 1 97.81 563 GLY B O 1
ATOM 9555 N N . TRP B 1 564 ? -17.312 -19.672 19.281 1 98.31 564 TRP B N 1
ATOM 9556 C CA . TRP B 1 564 ? -17.328 -19.656 17.812 1 98.31 564 TRP B CA 1
ATOM 9557 C C . TRP B 1 564 ? -17.656 -18.266 17.297 1 98.31 564 TRP B C 1
ATOM 9559 O O . TRP B 1 564 ? -18.156 -17.422 18.031 1 98.31 564 TRP B O 1
ATOM 9569 N N . SER B 1 565 ? -17.312 -17.891 16.078 1 98.5 565 SER B N 1
ATOM 9570 C CA . SER B 1 565 ? -17.703 -16.734 15.297 1 98.5 565 SER B CA 1
ATOM 9571 C C . SER B 1 565 ? -17.938 -17.109 13.836 1 98.5 565 SER B C 1
ATOM 9573 O O . SER B 1 565 ? -17.359 -18.078 13.344 1 98.5 565 SER B O 1
ATOM 9575 N N . ARG B 1 566 ? -18.859 -16.391 13.141 1 98.25 566 ARG B N 1
ATOM 9576 C CA . ARG B 1 566 ? -19.234 -16.734 11.773 1 98.25 566 ARG B CA 1
ATOM 9577 C C . ARG B 1 566 ? -19.703 -15.508 11.008 1 98.25 566 ARG B C 1
ATOM 9579 O O . ARG B 1 566 ? -20.312 -14.602 11.586 1 98.25 566 ARG B O 1
ATOM 9586 N N . ALA B 1 567 ? -19.406 -15.469 9.797 1 97.69 567 ALA B N 1
ATOM 9587 C CA . ALA B 1 567 ? -19.906 -14.438 8.883 1 97.69 567 ALA B CA 1
ATOM 9588 C C . ALA B 1 567 ? -20.516 -15.062 7.629 1 97.69 567 ALA B C 1
ATOM 9590 O O . ALA B 1 567 ? -19.875 -15.875 6.957 1 97.69 567 ALA B O 1
ATOM 9591 N N . VAL B 1 568 ? -21.734 -14.781 7.309 1 96.88 568 VAL B N 1
ATOM 9592 C CA . VAL B 1 568 ? -22.422 -15.195 6.094 1 96.88 568 VAL B CA 1
ATOM 9593 C C . VAL B 1 568 ? -22.797 -13.969 5.258 1 96.88 568 VAL B C 1
ATOM 9595 O O . VAL B 1 568 ? -23.703 -13.219 5.621 1 96.88 568 VAL B O 1
ATOM 9598 N N . THR B 1 569 ? -22.078 -13.742 4.215 1 95.5 569 THR B N 1
ATOM 9599 C CA . THR B 1 569 ? -22.281 -12.602 3.326 1 95.5 569 THR B CA 1
ATOM 9600 C C . THR B 1 569 ? -22.312 -13.055 1.867 1 95.5 569 THR B C 1
ATOM 9602 O O . THR B 1 569 ? -22.484 -14.242 1.58 1 95.5 569 THR B O 1
ATOM 9605 N N . ALA B 1 570 ? -22.266 -12.055 0.936 1 93.81 570 ALA B N 1
ATOM 9606 C CA . ALA B 1 570 ? -22.328 -12.352 -0.493 1 93.81 570 ALA B CA 1
ATOM 9607 C C . ALA B 1 570 ? -21.156 -13.211 -0.937 1 93.81 570 ALA B C 1
ATOM 9609 O O . ALA B 1 570 ? -21.219 -13.898 -1.958 1 93.81 570 ALA B O 1
ATOM 9610 N N . GLY B 1 571 ? -20.047 -13.219 -0.137 1 94.62 571 GLY B N 1
ATOM 9611 C CA . GLY B 1 571 ? -18.875 -14.008 -0.481 1 94.62 571 GLY B CA 1
ATOM 9612 C C . GLY B 1 571 ? -19 -15.469 -0.095 1 94.62 571 GLY B C 1
ATOM 9613 O O . GLY B 1 571 ? -18.219 -16.312 -0.557 1 94.62 571 GLY B O 1
ATOM 9614 N N . GLY B 1 572 ? -19.938 -15.766 0.723 1 97.06 572 GLY B N 1
ATOM 9615 C CA . GLY B 1 572 ? -20.141 -17.109 1.253 1 97.06 572 GLY B CA 1
ATOM 9616 C C . GLY B 1 572 ? -20.234 -17.141 2.768 1 97.06 572 GLY B C 1
ATOM 9617 O O . GLY B 1 572 ? -20.641 -16.156 3.389 1 97.06 572 GLY B O 1
ATOM 9618 N N . ALA B 1 573 ? -20.078 -18.328 3.262 1 97.88 573 ALA B N 1
ATOM 9619 C CA . ALA B 1 573 ? -20.109 -18.516 4.707 1 97.88 573 ALA B CA 1
ATOM 9620 C C . ALA B 1 573 ? -18.766 -19 5.234 1 97.88 573 ALA B C 1
ATOM 9622 O O . ALA B 1 573 ? -18.172 -19.922 4.688 1 97.88 573 ALA B O 1
ATOM 9623 N N . VAL B 1 574 ? -18.25 -18.297 6.184 1 98.62 574 VAL B N 1
ATOM 9624 C CA . VAL B 1 574 ? -17 -18.703 6.828 1 98.62 574 VAL B CA 1
ATOM 9625 C C . VAL B 1 574 ? -17.156 -18.625 8.344 1 98.62 574 VAL B C 1
ATOM 9627 O O . VAL B 1 574 ? -18.016 -17.891 8.852 1 98.62 574 VAL B O 1
ATOM 9630 N N . GLY B 1 575 ? -16.359 -19.391 9.039 1 98.75 575 GLY B N 1
ATOM 9631 C CA . GLY B 1 575 ? -16.406 -19.359 10.492 1 98.75 575 GLY B CA 1
ATOM 9632 C C . GLY B 1 575 ? -15.367 -20.25 11.141 1 98.75 575 GLY B C 1
ATOM 9633 O O . GLY B 1 575 ? -14.633 -20.953 10.453 1 98.75 575 GLY B O 1
ATOM 9634 N N . VAL B 1 576 ? -15.25 -20.109 12.469 1 98.88 576 VAL B N 1
ATOM 9635 C CA . VAL B 1 576 ? -14.375 -20.938 13.289 1 98.88 576 VAL B CA 1
ATOM 9636 C C . VAL B 1 576 ? -15.125 -21.406 14.531 1 98.88 576 VAL B C 1
ATOM 9638 O O . VAL B 1 576 ? -15.945 -20.672 15.086 1 98.88 576 VAL B O 1
ATOM 9641 N N . VAL B 1 577 ? -14.875 -22.578 14.93 1 98.56 577 VAL B N 1
ATOM 9642 C CA . VAL B 1 577 ? -15.461 -23.172 16.125 1 98.56 577 VAL B CA 1
ATOM 9643 C C . VAL B 1 577 ? -14.352 -23.703 17.031 1 98.56 577 VAL B C 1
ATOM 9645 O O . VAL B 1 577 ? -13.469 -24.422 16.562 1 98.56 577 VAL B O 1
ATOM 9648 N N . ASP B 1 578 ? -14.367 -23.297 18.281 1 97.94 578 ASP B N 1
ATOM 9649 C CA . ASP B 1 578 ? -13.484 -23.844 19.297 1 97.94 578 ASP B CA 1
ATOM 9650 C C . ASP B 1 578 ? -13.93 -25.234 19.719 1 97.94 578 ASP B C 1
ATOM 9652 O O . ASP B 1 578 ? -14.977 -25.391 20.344 1 97.94 578 ASP B O 1
ATOM 9656 N N . VAL B 1 579 ? -13.141 -26.219 19.406 1 96.25 579 VAL B N 1
ATOM 9657 C CA . VAL B 1 579 ? -13.492 -27.594 19.703 1 96.25 579 VAL B CA 1
ATOM 9658 C C . VAL B 1 579 ? -12.789 -28.047 20.984 1 96.25 579 VAL B C 1
ATOM 9660 O O . VAL B 1 579 ? -11.57 -27.922 21.094 1 96.25 579 VAL B O 1
ATOM 9663 N N . SER B 1 580 ? -13.531 -28.531 22 1 91.69 580 SER B N 1
ATOM 9664 C CA . SER B 1 580 ? -12.953 -29.016 23.25 1 91.69 580 SER B CA 1
ATOM 9665 C C . SER B 1 580 ? -12.062 -30.234 23.016 1 91.69 580 SER B C 1
ATOM 9667 O O . SER B 1 580 ? -12.414 -31.125 22.25 1 91.69 580 SER B O 1
ATOM 9669 N N . TYR B 1 581 ? -10.945 -30.109 23.656 1 90.69 581 TYR B N 1
ATOM 9670 C CA . TYR B 1 581 ? -9.977 -31.188 23.516 1 90.69 581 TYR B CA 1
ATOM 9671 C C . TYR B 1 581 ? -9.062 -31.281 24.734 1 90.69 581 TYR B C 1
ATOM 9673 O O . TYR B 1 581 ? -8.656 -30.25 25.281 1 90.69 581 TYR B O 1
ATOM 9681 N N . ARG B 1 582 ? -8.688 -32.5 25.188 1 84.06 582 ARG B N 1
ATOM 9682 C CA . ARG B 1 582 ? -7.734 -32.906 26.219 1 84.06 582 ARG B CA 1
ATOM 9683 C C . ARG B 1 582 ? -7.84 -31.984 27.438 1 84.06 582 ARG B C 1
ATOM 9685 O O . ARG B 1 582 ? -6.828 -31.469 27.938 1 84.06 582 ARG B O 1
ATOM 9692 N N . GLY B 1 583 ? -8.891 -31.609 27.969 1 71.31 583 GLY B N 1
ATOM 9693 C CA . GLY B 1 583 ? -9.07 -30.875 29.203 1 71.31 583 GLY B CA 1
ATOM 9694 C C . GLY B 1 583 ? -8.984 -29.375 29.031 1 71.31 583 GLY B C 1
ATOM 9695 O O . GLY B 1 583 ? -8.586 -28.656 29.953 1 71.31 583 GLY B O 1
ATOM 9696 N N . SER B 1 584 ? -9.281 -28.922 28 1 70.25 584 SER B N 1
ATOM 9697 C CA . SER B 1 584 ? -9.32 -27.484 27.75 1 70.25 584 SER B CA 1
ATOM 9698 C C . SER B 1 584 ? -10.039 -26.734 28.859 1 70.25 584 SER B C 1
ATOM 9700 O O . SER B 1 584 ? -11.008 -27.25 29.422 1 70.25 584 SER B O 1
ATOM 9702 N N . SER B 1 585 ? -9.352 -25.688 29.406 1 67.94 585 SER B N 1
ATOM 9703 C CA . SER B 1 585 ? -9.828 -24.922 30.562 1 67.94 585 SER B CA 1
ATOM 9704 C C . SER B 1 585 ? -10.852 -23.875 30.141 1 67.94 585 SER B C 1
ATOM 9706 O O . SER B 1 585 ? -11.039 -22.875 30.828 1 67.94 585 SER B O 1
ATOM 9708 N N . GLY B 1 586 ? -11.531 -24.062 29.172 1 80.62 586 GLY B N 1
ATOM 9709 C CA . GLY B 1 586 ? -12.516 -23.062 28.75 1 80.62 586 GLY B CA 1
ATOM 9710 C C . GLY B 1 586 ? -12.492 -22.797 27.25 1 80.62 586 GLY B C 1
ATOM 9711 O O . GLY B 1 586 ? -11.555 -23.203 26.562 1 80.62 586 GLY B O 1
ATOM 9712 N N . LYS B 1 587 ? -13.648 -22.125 26.797 1 91.94 587 LYS B N 1
ATOM 9713 C CA . LYS B 1 587 ? -13.758 -21.797 25.375 1 91.94 587 LYS B CA 1
ATOM 9714 C C . LYS B 1 587 ? -13.195 -20.406 25.094 1 91.94 587 LYS B C 1
ATOM 9716 O O . LYS B 1 587 ? -13.352 -19.484 25.891 1 91.94 587 LYS B O 1
ATOM 9721 N N . ARG B 1 588 ? -12.508 -20.391 24.062 1 97.06 588 ARG B N 1
ATOM 9722 C CA . ARG B 1 588 ? -12.102 -19.094 23.547 1 97.06 588 ARG B CA 1
ATOM 9723 C C . ARG B 1 588 ? -13.312 -18.266 23.109 1 97.06 588 ARG B C 1
ATOM 9725 O O . ARG B 1 588 ? -14.406 -18.812 22.938 1 97.06 588 ARG B O 1
ATOM 9732 N N . HIS B 1 589 ? -13.148 -16.922 22.984 1 98.06 589 HIS B N 1
ATOM 9733 C CA . HIS B 1 589 ? -14.234 -16.031 22.594 1 98.06 589 HIS B CA 1
ATOM 9734 C C . HIS B 1 589 ? -14.234 -15.789 21.094 1 98.06 589 HIS B C 1
ATOM 9736 O O . HIS B 1 589 ? -13.203 -15.469 20.5 1 98.06 589 HIS B O 1
ATOM 9742 N N . GLY B 1 590 ? -15.461 -16.031 20.516 1 98.25 590 GLY B N 1
ATOM 9743 C CA . GLY B 1 590 ? -15.594 -15.672 19.109 1 98.25 590 GLY B CA 1
ATOM 9744 C C . GLY B 1 590 ? -15.609 -14.18 18.875 1 98.25 590 GLY B C 1
ATOM 9745 O O . GLY B 1 590 ? -16.281 -13.438 19.578 1 98.25 590 GLY B O 1
ATOM 9746 N N . GLN B 1 591 ? -14.844 -13.75 17.906 1 97.44 591 GLN B N 1
ATOM 9747 C CA . GLN B 1 591 ? -14.766 -12.336 17.562 1 97.44 591 GLN B CA 1
ATOM 9748 C C . GLN B 1 591 ? -14.695 -12.141 16.047 1 97.44 591 GLN B C 1
ATOM 9750 O O . GLN B 1 591 ? -13.898 -12.797 15.367 1 97.44 591 GLN B O 1
ATOM 9755 N N . LEU B 1 592 ? -15.586 -11.32 15.516 1 97.56 592 LEU B N 1
ATOM 9756 C CA . LEU B 1 592 ? -15.461 -10.875 14.133 1 97.56 592 LEU B CA 1
ATOM 9757 C C . LEU B 1 592 ? -14.547 -9.656 14.031 1 97.56 592 LEU B C 1
ATOM 9759 O O . LEU B 1 592 ? -14.812 -8.625 14.648 1 97.56 592 LEU B O 1
ATOM 9763 N N . VAL B 1 593 ? -13.484 -9.789 13.289 1 97.5 593 VAL B N 1
ATOM 9764 C CA . VAL B 1 593 ? -12.531 -8.695 13.125 1 97.5 593 VAL B CA 1
ATOM 9765 C C . VAL B 1 593 ? -12.742 -8.008 11.781 1 97.5 593 VAL B C 1
ATOM 9767 O O . VAL B 1 593 ? -12.609 -8.641 10.727 1 97.5 593 VAL B O 1
ATOM 9770 N N . GLN B 1 594 ? -13.18 -6.773 11.758 1 97.38 594 GLN B N 1
ATOM 9771 C CA . GLN B 1 594 ? -13.102 -5.988 10.531 1 97.38 594 GLN B CA 1
ATOM 9772 C C . GLN B 1 594 ? -11.656 -5.719 10.141 1 97.38 594 GLN B C 1
ATOM 9774 O O . GLN B 1 594 ? -10.977 -4.902 10.766 1 97.38 594 GLN B O 1
ATOM 9779 N N . ILE B 1 595 ? -11.219 -6.398 9.141 1 97.5 595 ILE B N 1
ATOM 9780 C CA . ILE B 1 595 ? -9.82 -6.211 8.766 1 97.5 595 ILE B CA 1
ATOM 9781 C C . ILE B 1 595 ? -9.664 -4.914 7.973 1 97.5 595 ILE B C 1
ATOM 9783 O O . ILE B 1 595 ? -10.633 -4.41 7.406 1 97.5 595 ILE B O 1
ATOM 9787 N N . ASP B 1 596 ? -8.469 -4.391 7.961 1 97.06 596 ASP B N 1
ATOM 9788 C CA . ASP B 1 596 ? -8.195 -3.168 7.211 1 97.06 596 ASP B CA 1
ATOM 9789 C C . ASP B 1 596 ? -8.539 -3.34 5.734 1 97.06 596 ASP B C 1
ATOM 9791 O O . ASP B 1 596 ? -8.328 -4.41 5.16 1 97.06 596 ASP B O 1
ATOM 9795 N N . PRO B 1 597 ? -9.055 -2.229 5.188 1 97 597 PRO B N 1
ATOM 9796 C CA . PRO B 1 597 ? -9.336 -2.297 3.75 1 97 597 PRO B CA 1
ATOM 9797 C C . PRO B 1 597 ? -8.102 -2.682 2.93 1 97 597 PRO B C 1
ATOM 9799 O O . PRO B 1 597 ? -6.984 -2.289 3.27 1 97 597 PRO B O 1
ATOM 9802 N N . ASN B 1 598 ? -8.328 -3.471 1.879 1 97.31 598 ASN B N 1
ATOM 9803 C CA . ASN B 1 598 ? -7.336 -3.857 0.879 1 97.31 598 ASN B CA 1
ATOM 9804 C C . ASN B 1 598 ? -6.32 -4.84 1.449 1 97.31 598 ASN B C 1
ATOM 9806 O O . ASN B 1 598 ? -5.273 -5.078 0.843 1 97.31 598 ASN B O 1
ATOM 9810 N N . ALA B 1 599 ? -6.574 -5.344 2.631 1 97.75 599 ALA B N 1
ATOM 9811 C CA . ALA B 1 599 ? -5.66 -6.336 3.191 1 97.75 599 ALA B CA 1
ATOM 9812 C C . ALA B 1 599 ? -5.797 -7.676 2.469 1 97.75 599 ALA B C 1
ATOM 9814 O O . ALA B 1 599 ? -4.805 -8.383 2.266 1 97.75 599 ALA B O 1
ATOM 9815 N N . ASN B 1 600 ? -7.016 -8.062 2.113 1 98.5 600 ASN B N 1
ATOM 9816 C CA . ASN B 1 600 ? -7.266 -9.305 1.391 1 98.5 600 ASN B CA 1
ATOM 9817 C C . ASN B 1 600 ? -7.098 -9.117 -0.115 1 98.5 600 ASN B C 1
ATOM 9819 O O . ASN B 1 600 ? -7.391 -8.047 -0.651 1 98.5 600 ASN B O 1
ATOM 9823 N N . VAL B 1 601 ? -6.676 -10.133 -0.786 1 98.06 601 VAL B N 1
ATOM 9824 C CA . VAL B 1 601 ? -6.344 -9.992 -2.199 1 98.06 601 VAL B CA 1
ATOM 9825 C C . VAL B 1 601 ? -7.613 -10.094 -3.041 1 98.06 601 VAL B C 1
ATOM 9827 O O . VAL B 1 601 ? -7.637 -9.664 -4.195 1 98.06 601 VAL B O 1
ATOM 9830 N N . ILE B 1 602 ? -8.648 -10.711 -2.49 1 97.69 602 ILE B N 1
ATOM 9831 C CA . ILE B 1 602 ? -9.875 -10.906 -3.258 1 97.69 602 ILE B CA 1
ATOM 9832 C C . ILE B 1 602 ? -10.93 -9.891 -2.816 1 97.69 602 ILE B C 1
ATOM 9834 O O . ILE B 1 602 ? -11.625 -9.305 -3.65 1 97.69 602 ILE B O 1
ATOM 9838 N N . PHE B 1 603 ? -11.055 -9.672 -1.494 1 97.31 603 PHE B N 1
ATOM 9839 C CA . PHE B 1 603 ? -12.031 -8.742 -0.943 1 97.31 603 PHE B CA 1
ATOM 9840 C C . PHE B 1 603 ? -11.367 -7.438 -0.524 1 97.31 603 PHE B C 1
ATOM 9842 O O . PHE B 1 603 ? -10.578 -7.414 0.421 1 97.31 603 PHE B O 1
ATOM 9849 N N . SER B 1 604 ? -11.773 -6.348 -1.127 1 97.06 604 SER B N 1
ATOM 9850 C CA . SER B 1 604 ? -11.219 -5.059 -0.732 1 97.06 604 SER B CA 1
ATOM 9851 C C . SER B 1 604 ? -11.711 -4.641 0.649 1 97.06 604 SER B C 1
ATOM 9853 O O . SER B 1 604 ? -11.062 -3.848 1.334 1 97.06 604 SER B O 1
ATOM 9855 N N . ARG B 1 605 ? -12.883 -5.129 1.026 1 97.44 605 ARG B N 1
ATOM 9856 C CA . ARG B 1 605 ? -13.438 -5.055 2.375 1 97.44 605 ARG B CA 1
ATOM 9857 C C . ARG B 1 605 ? -13.711 -6.445 2.934 1 97.44 605 ARG B C 1
ATOM 9859 O O . ARG B 1 605 ? -14.508 -7.199 2.371 1 97.44 605 ARG B O 1
ATOM 9866 N N . GLY B 1 606 ? -13.016 -6.734 4.023 1 97.69 606 GLY B N 1
ATOM 9867 C CA . GLY B 1 606 ? -13.141 -8.102 4.504 1 97.69 606 GLY B CA 1
ATOM 9868 C C . GLY B 1 606 ? -13.484 -8.188 5.98 1 97.69 606 GLY B C 1
ATOM 9869 O O . GLY B 1 606 ? -13.328 -7.207 6.715 1 97.69 606 GLY B O 1
ATOM 9870 N N . ILE B 1 607 ? -14.078 -9.266 6.367 1 98.25 607 ILE B N 1
ATOM 9871 C CA . ILE B 1 607 ? -14.375 -9.641 7.746 1 98.25 607 ILE B CA 1
ATOM 9872 C C . ILE B 1 607 ? -13.703 -10.969 8.078 1 98.25 607 ILE B C 1
ATOM 9874 O O . ILE B 1 607 ? -13.617 -11.859 7.223 1 98.25 607 ILE B O 1
ATOM 9878 N N . LEU B 1 608 ? -13.18 -11.062 9.227 1 98.69 608 LEU B N 1
ATOM 9879 C CA . LEU B 1 608 ? -12.367 -12.219 9.602 1 98.69 608 LEU B CA 1
ATOM 9880 C C . LEU B 1 608 ? -12.883 -12.852 10.891 1 98.69 608 LEU B C 1
ATOM 9882 O O . LEU B 1 608 ? -12.609 -12.344 11.984 1 98.69 608 LEU B O 1
ATOM 9886 N N . PRO B 1 609 ? -13.617 -13.969 10.828 1 98.81 609 PRO B N 1
ATOM 9887 C CA . PRO B 1 609 ? -13.984 -14.703 12.047 1 98.81 609 PRO B CA 1
ATOM 9888 C C . PRO B 1 609 ? -12.773 -15.242 12.797 1 98.81 609 PRO B C 1
ATOM 9890 O O . PRO B 1 609 ? -11.883 -15.852 12.195 1 98.81 609 PRO B O 1
ATOM 9893 N N . SER B 1 610 ? -12.758 -15.039 14.094 1 98.81 610 SER B N 1
ATOM 9894 C CA . SER B 1 610 ? -11.602 -15.391 14.906 1 98.81 610 SER B CA 1
ATOM 9895 C C . SER B 1 610 ? -12.023 -15.93 16.266 1 98.81 610 SER B C 1
ATOM 9897 O O . SER B 1 610 ? -13.172 -15.75 16.688 1 98.81 610 SER B O 1
ATOM 9899 N N . LEU B 1 611 ? -11.141 -16.688 16.891 1 98.75 611 LEU B N 1
ATOM 9900 C CA . LEU B 1 611 ? -11.195 -17.062 18.297 1 98.75 611 LEU B CA 1
ATOM 9901 C C . LEU B 1 611 ? -10.07 -16.391 19.094 1 98.75 611 LEU B C 1
ATOM 9903 O O . LEU B 1 611 ? -8.898 -16.5 18.719 1 98.75 611 LEU B O 1
ATOM 9907 N N . VAL B 1 612 ? -10.484 -15.688 20.156 1 98.44 612 VAL B N 1
ATOM 9908 C CA . VAL B 1 612 ? -9.484 -14.977 20.938 1 98.44 612 VAL B CA 1
ATOM 9909 C C . VAL B 1 612 ? -9.484 -15.508 22.375 1 98.44 612 VAL B C 1
ATOM 9911 O O . VAL B 1 612 ? -10.523 -15.93 22.891 1 98.44 612 VAL B O 1
ATOM 9914 N N . GLY B 1 613 ? -8.328 -15.539 22.969 1 97.06 613 GLY B N 1
ATOM 9915 C CA . GLY B 1 613 ? -8.211 -16 24.344 1 97.06 613 GLY B CA 1
ATOM 9916 C C . GLY B 1 613 ? -6.816 -15.82 24.922 1 97.06 613 GLY B C 1
ATOM 9917 O O . GLY B 1 613 ? -5.945 -15.242 24.266 1 97.06 613 GLY B O 1
ATOM 9918 N N . THR B 1 614 ? -6.676 -16.203 26.172 1 96.56 614 THR B N 1
ATOM 9919 C CA . THR B 1 614 ? -5.398 -16.141 26.875 1 96.56 614 THR B CA 1
ATOM 9920 C C . THR B 1 614 ? -4.824 -17.547 27.078 1 96.56 614 THR B C 1
ATOM 9922 O O . THR B 1 614 ? -5.566 -18.484 27.359 1 96.56 614 THR B O 1
ATOM 9925 N N . ILE B 1 615 ? -3.541 -17.672 26.906 1 96.56 615 ILE B N 1
ATOM 9926 C CA . ILE B 1 615 ? -2.822 -18.922 27.156 1 96.56 615 ILE B CA 1
ATOM 9927 C C . ILE B 1 615 ? -1.908 -18.75 28.375 1 96.56 615 ILE B C 1
ATOM 9929 O O . ILE B 1 615 ? -1.021 -17.891 28.375 1 96.56 615 ILE B O 1
ATOM 9933 N N . GLN B 1 616 ? -2.098 -19.531 29.391 1 95.44 616 GLN B N 1
ATOM 9934 C CA . GLN B 1 616 ? -1.256 -19.5 30.578 1 95.44 616 GLN B CA 1
ATOM 9935 C C . GLN B 1 616 ? 0.057 -20.25 30.344 1 95.44 616 GLN B C 1
ATOM 9937 O O . GLN B 1 616 ? 0.139 -21.125 29.469 1 95.44 616 GLN B O 1
ATOM 9942 N N . PRO B 1 617 ? 1.111 -19.891 31.109 1 96.69 617 PRO B N 1
ATOM 9943 C CA . PRO B 1 617 ? 2.344 -20.688 31 1 96.69 617 PRO B CA 1
ATOM 9944 C C . PRO B 1 617 ? 2.109 -22.172 31.219 1 96.69 617 PRO B C 1
ATOM 9946 O O . PRO B 1 617 ? 1.293 -22.562 32.062 1 96.69 617 PRO B O 1
ATOM 9949 N N . GLY B 1 618 ? 2.881 -23.016 30.469 1 96.06 618 GLY B N 1
ATOM 9950 C CA . GLY B 1 618 ? 2.699 -24.453 30.469 1 96.06 618 GLY B CA 1
ATOM 9951 C C . GLY B 1 618 ? 2.295 -25.016 29.125 1 96.06 618 GLY B C 1
ATOM 9952 O O . GLY B 1 618 ? 2.717 -24.5 28.078 1 96.06 618 GLY B O 1
ATOM 9953 N N . GLU B 1 619 ? 1.627 -26.141 29.203 1 95.69 619 GLU B N 1
ATOM 9954 C CA . GLU B 1 619 ? 1.144 -26.797 27.984 1 95.69 619 GLU B CA 1
ATOM 9955 C C . GLU B 1 619 ? -0.341 -26.531 27.766 1 95.69 619 GLU B C 1
ATOM 9957 O O . GLU B 1 619 ? -1.145 -26.641 28.688 1 95.69 619 GLU B O 1
ATOM 9962 N N . SER B 1 620 ? -0.677 -26.078 26.641 1 94.94 620 SER B N 1
ATOM 9963 C CA . SER B 1 620 ? -2.066 -25.828 26.266 1 94.94 620 SER B CA 1
ATOM 9964 C C . SER B 1 620 ? -2.379 -26.422 24.891 1 94.94 620 SER B C 1
ATOM 9966 O O . SER B 1 620 ? -1.524 -26.422 24 1 94.94 620 SER B O 1
ATOM 9968 N N . TRP B 1 621 ? -3.611 -26.938 24.766 1 95.56 621 TRP B N 1
ATOM 9969 C CA . TRP B 1 621 ? -4.09 -27.438 23.484 1 95.56 621 TRP B CA 1
ATOM 9970 C C . TRP B 1 621 ? -5.188 -26.547 22.922 1 95.56 621 TRP B C 1
ATOM 9972 O O . TRP B 1 621 ? -6.113 -26.156 23.641 1 95.56 621 TRP B O 1
ATOM 9982 N N . LEU B 1 622 ? -5.078 -26.141 21.719 1 96.56 622 LEU B N 1
ATOM 9983 C CA . LEU B 1 622 ? -6.102 -25.406 20.984 1 96.56 622 LEU B CA 1
ATOM 9984 C C . LEU B 1 622 ? -6.57 -26.203 19.766 1 96.56 622 LEU B C 1
ATOM 9986 O O . LEU B 1 622 ? -5.754 -26.641 18.953 1 96.56 622 LEU B O 1
ATOM 9990 N N . VAL B 1 623 ? -7.875 -26.438 19.625 1 97.38 623 VAL B N 1
ATOM 9991 C CA . VAL B 1 623 ? -8.453 -27.109 18.469 1 97.38 623 VAL B CA 1
ATOM 9992 C C . VAL B 1 623 ? -9.5 -26.219 17.812 1 97.38 623 VAL B C 1
ATOM 9994 O O . VAL B 1 623 ? -10.445 -25.781 18.469 1 97.38 623 VAL B O 1
ATOM 9997 N N . THR B 1 624 ? -9.266 -25.922 16.594 1 98.19 624 THR B N 1
ATOM 9998 C CA . THR B 1 624 ? -10.172 -25.062 15.852 1 98.19 624 THR B CA 1
ATOM 9999 C C . THR B 1 624 ? -10.719 -25.766 14.617 1 98.19 624 THR B C 1
ATOM 10001 O O . THR B 1 624 ? -9.945 -26.25 13.781 1 98.19 624 THR B O 1
ATOM 10004 N N . ALA B 1 625 ? -12.055 -25.906 14.5 1 98.5 625 ALA B N 1
ATOM 10005 C CA . ALA B 1 625 ? -12.703 -26.281 13.25 1 98.5 625 ALA B CA 1
ATOM 10006 C C . ALA B 1 625 ? -12.93 -25.062 12.359 1 98.5 625 ALA B C 1
ATOM 10008 O O . ALA B 1 625 ? -13.625 -24.125 12.758 1 98.5 625 ALA B O 1
ATOM 10009 N N . VAL B 1 626 ? -12.312 -25.047 11.242 1 98.81 626 VAL B N 1
ATOM 10010 C CA . VAL B 1 626 ? -12.398 -23.906 10.328 1 98.81 626 VAL B CA 1
ATOM 10011 C C . VAL B 1 626 ? -13.43 -24.203 9.25 1 98.81 626 VAL B C 1
ATOM 10013 O O . VAL B 1 626 ? -13.312 -25.188 8.508 1 98.81 626 VAL B O 1
ATOM 10016 N N . PHE B 1 627 ? -14.398 -23.359 9.117 1 98.62 627 PHE B N 1
ATOM 10017 C CA . PHE B 1 627 ? -15.531 -23.547 8.227 1 98.62 627 PHE B CA 1
ATOM 10018 C C . PHE B 1 627 ? -15.422 -22.641 7.008 1 98.62 627 PHE B C 1
ATOM 10020 O O . PHE B 1 627 ? -15.086 -21.453 7.137 1 98.62 627 PHE B O 1
ATOM 10027 N N . GLY B 1 628 ? -15.656 -23.141 5.836 1 98 628 GLY B N 1
ATOM 10028 C CA . GLY B 1 628 ? -15.758 -22.359 4.617 1 98 628 GLY B CA 1
ATOM 10029 C C . GLY B 1 628 ? -16.688 -22.969 3.588 1 98 628 GLY B C 1
ATOM 10030 O O . GLY B 1 628 ? -16.609 -24.156 3.291 1 98 628 GLY B O 1
ATOM 10031 N N . LYS B 1 629 ? -17.609 -22.203 3.133 1 97.19 629 LYS B N 1
ATOM 10032 C CA . LYS B 1 629 ? -18.516 -22.547 2.043 1 97.19 629 LYS B CA 1
ATOM 10033 C C . LYS B 1 629 ? -18.703 -21.375 1.089 1 97.19 629 LYS B C 1
ATOM 10035 O O . LYS B 1 629 ? -19.531 -20.5 1.339 1 97.19 629 LYS B O 1
ATOM 10040 N N . PRO B 1 630 ? -18.062 -21.406 -0.065 1 96 630 PRO B N 1
ATOM 10041 C CA . PRO B 1 630 ? -18.141 -20.297 -1.014 1 96 630 PRO B CA 1
ATOM 10042 C C . PRO B 1 630 ? -19.547 -20.078 -1.555 1 96 630 PRO B C 1
ATOM 10044 O O . PRO B 1 630 ? -20.344 -21.016 -1.581 1 96 630 PRO B O 1
ATOM 10047 N N . SER B 1 631 ? -19.766 -18.859 -1.935 1 93 631 SER B N 1
ATOM 10048 C CA . SER B 1 631 ? -21.031 -18.5 -2.562 1 93 631 SER B CA 1
ATOM 10049 C C . SER B 1 631 ? -21.062 -18.906 -4.035 1 93 631 SER B C 1
ATOM 10051 O O . SER B 1 631 ? -20 -19 -4.672 1 93 631 SER B O 1
ATOM 10053 N N . LYS B 1 632 ? -22.172 -19.297 -4.434 1 83.19 632 LYS B N 1
ATOM 10054 C CA . LYS B 1 632 ? -22.453 -19.438 -5.859 1 83.19 632 LYS B CA 1
ATOM 10055 C C . LYS B 1 632 ? -23.562 -18.469 -6.293 1 83.19 632 LYS B C 1
ATOM 10057 O O . LYS B 1 632 ? -24.688 -18.531 -5.805 1 83.19 632 LYS B O 1
ATOM 10062 N N . GLU B 1 633 ? -23.219 -17.531 -7.129 1 76.44 633 GLU B N 1
ATOM 10063 C CA . GLU B 1 633 ? -24.125 -16.5 -7.621 1 76.44 633 GLU B CA 1
ATOM 10064 C C . GLU B 1 633 ? -24.719 -15.695 -6.469 1 76.44 633 GLU B C 1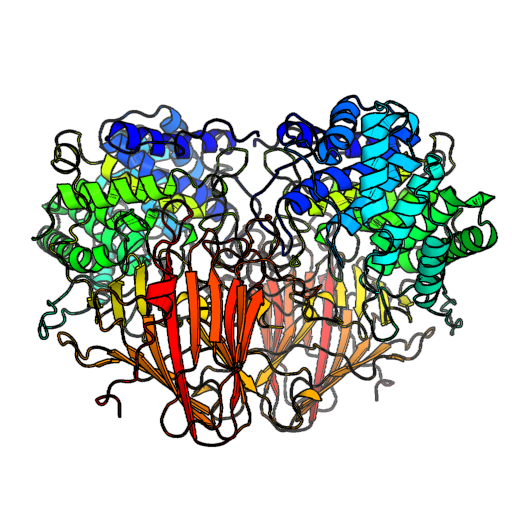
ATOM 10066 O O . GLU B 1 633 ? -25.938 -15.484 -6.414 1 76.44 633 GLU B O 1
ATOM 10071 N N . GLY B 1 634 ? -23.953 -15.43 -5.469 1 73.19 634 GLY B N 1
ATOM 10072 C CA . GLY B 1 634 ? -24.344 -14.555 -4.375 1 73.19 634 GLY B CA 1
ATOM 10073 C C . GLY B 1 634 ? -25.094 -15.289 -3.27 1 73.19 634 GLY B C 1
ATOM 10074 O O . GLY B 1 634 ? -25.516 -14.672 -2.293 1 73.19 634 GLY B O 1
ATOM 10075 N N . LYS B 1 635 ? -25.469 -16.625 -3.408 1 76.12 635 LYS B N 1
ATOM 10076 C CA . LYS B 1 635 ? -26.172 -17.406 -2.4 1 76.12 635 LYS B CA 1
ATOM 10077 C C . LYS B 1 635 ? -25.312 -18.562 -1.901 1 76.12 635 LYS B C 1
ATOM 10079 O O . LYS B 1 635 ? -24.578 -19.172 -2.676 1 76.12 635 LYS B O 1
ATOM 10084 N N . THR B 1 636 ? -25.234 -18.656 -0.616 1 84.12 636 THR B N 1
ATOM 10085 C CA . THR B 1 636 ? -24.547 -19.797 -0.02 1 84.12 636 THR B CA 1
ATOM 10086 C C . THR B 1 636 ? -25.531 -20.875 0.415 1 84.12 636 THR B C 1
ATOM 10088 O O . THR B 1 636 ? -25.859 -20.969 1.597 1 84.12 636 THR B O 1
ATOM 10091 N N . ALA B 1 637 ? -25.891 -21.703 -0.453 1 84.56 637 ALA B N 1
ATOM 10092 C CA . ALA B 1 637 ? -26.922 -22.703 -0.202 1 84.56 637 ALA B CA 1
ATOM 10093 C C . ALA B 1 637 ? -26.406 -23.797 0.747 1 84.56 637 ALA B C 1
ATOM 10095 O O . ALA B 1 637 ? -25.266 -24.234 0.633 1 84.56 637 ALA B O 1
ATOM 10096 N N . GLY B 1 638 ? -27.219 -24.109 1.741 1 91 638 GLY B N 1
ATOM 10097 C CA . GLY B 1 638 ? -26.984 -25.266 2.588 1 91 638 GLY B CA 1
ATOM 10098 C C . GLY B 1 638 ? -25.953 -25 3.674 1 91 638 GLY B C 1
ATOM 10099 O O . GLY B 1 638 ? -25.5 -25.938 4.34 1 91 638 GLY B O 1
ATOM 10100 N N . TRP B 1 639 ? -25.5 -23.766 3.832 1 95 639 TRP B N 1
ATOM 10101 C CA . TRP B 1 639 ? -24.422 -23.484 4.781 1 95 639 TRP B CA 1
ATOM 10102 C C . TRP B 1 639 ? -24.859 -23.781 6.211 1 95 639 TRP B C 1
ATOM 10104 O O . TRP B 1 639 ? -24.062 -24.219 7.039 1 95 639 TRP B O 1
ATOM 10114 N N . GLU B 1 640 ? -26.172 -23.656 6.496 1 96.5 640 GLU B N 1
ATOM 10115 C CA . GLU B 1 640 ? -26.656 -23.875 7.852 1 96.5 640 GLU B CA 1
ATOM 10116 C C . GLU B 1 640 ? -26.5 -25.328 8.273 1 96.5 640 GLU B C 1
ATOM 10118 O O . GLU B 1 640 ? -26.062 -25.609 9.391 1 96.5 640 GLU B O 1
ATOM 10123 N N . GLU B 1 641 ? -26.922 -26.172 7.402 1 96.38 641 GLU B N 1
ATOM 10124 C CA . GLU B 1 641 ? -26.766 -27.594 7.684 1 96.38 641 GLU B CA 1
ATOM 10125 C C . GLU B 1 641 ? -25.297 -27.984 7.789 1 96.38 641 GLU B C 1
ATOM 10127 O O . GLU B 1 641 ? -24.906 -28.75 8.672 1 96.38 641 GLU B O 1
ATOM 10132 N N . ALA B 1 642 ? -24.5 -27.5 6.906 1 96.44 642 ALA B N 1
ATOM 10133 C CA . ALA B 1 642 ? -23.062 -27.781 6.914 1 96.44 642 ALA B CA 1
ATOM 10134 C C . ALA B 1 642 ? -22.406 -27.266 8.195 1 96.44 642 ALA B C 1
ATOM 10136 O O . ALA B 1 642 ? -21.5 -27.906 8.734 1 96.44 642 ALA B O 1
ATOM 10137 N N . TRP B 1 643 ? -22.812 -26.141 8.703 1 97.31 643 TRP B N 1
ATOM 10138 C CA . TRP B 1 643 ? -22.266 -25.516 9.891 1 97.31 643 TRP B CA 1
ATOM 10139 C C . TRP B 1 643 ? -22.453 -26.391 11.117 1 97.31 643 TRP B C 1
ATOM 10141 O O . TRP B 1 643 ? -21.594 -26.422 12.008 1 97.31 643 TRP B O 1
ATOM 10151 N N . LYS B 1 644 ? -23.531 -27.094 11.141 1 97.12 644 LYS B N 1
ATOM 10152 C CA . LYS B 1 644 ? -23.875 -27.906 12.297 1 97.12 644 LYS B CA 1
ATOM 10153 C C . LYS B 1 644 ? -23.031 -29.172 12.352 1 97.12 644 LYS B C 1
ATOM 10155 O O . LYS B 1 644 ? -22.953 -29.844 13.391 1 97.12 644 LYS B O 1
ATOM 10160 N N . GLN B 1 645 ? -22.375 -29.438 11.297 1 96.31 645 GLN B N 1
ATOM 10161 C CA . GLN B 1 645 ? -21.609 -30.672 11.219 1 96.31 645 GLN B CA 1
ATOM 10162 C C . GLN B 1 645 ? -20.156 -30.438 11.625 1 96.31 645 GLN B C 1
ATOM 10164 O O . GLN B 1 645 ? -19.234 -30.719 10.859 1 96.31 645 GLN B O 1
ATOM 10169 N N . VAL B 1 646 ? -19.906 -30.078 12.852 1 96.88 646 VAL B N 1
ATOM 10170 C CA . VAL B 1 646 ? -18.578 -29.781 13.367 1 96.88 646 VAL B CA 1
ATOM 10171 C C . VAL B 1 646 ? -17.797 -31.078 13.57 1 96.88 646 VAL B C 1
ATOM 10173 O O . VAL B 1 646 ? -18.266 -31.984 14.258 1 96.88 646 VAL B O 1
ATOM 10176 N N . PRO B 1 647 ? -16.656 -31.141 13.008 1 95.62 647 PRO B N 1
ATOM 10177 C CA . PRO B 1 647 ? -15.875 -32.375 13.18 1 95.62 647 PRO B CA 1
ATOM 10178 C C . PRO B 1 647 ? -15.242 -32.469 14.57 1 95.62 647 PRO B C 1
ATOM 10180 O O . PRO B 1 647 ? -15.031 -31.469 15.234 1 95.62 647 PRO B O 1
ATOM 10183 N N . GLN B 1 648 ? -14.953 -33.719 14.945 1 93.06 648 GLN B N 1
ATOM 10184 C CA . GLN B 1 648 ? -14.219 -34 16.172 1 93.06 648 GLN B CA 1
ATOM 10185 C C . GLN B 1 648 ? -12.773 -34.406 15.875 1 93.06 648 GLN B C 1
ATOM 10187 O O . GLN B 1 648 ? -12.461 -34.812 14.75 1 93.06 648 GLN B O 1
ATOM 10192 N N . VAL B 1 649 ? -11.984 -34.25 16.859 1 95.06 649 VAL B N 1
ATOM 10193 C CA . VAL B 1 649 ? -10.609 -34.719 16.688 1 95.06 649 VAL B CA 1
ATOM 10194 C C . VAL B 1 649 ? -10.578 -36.25 16.594 1 95.06 649 VAL B C 1
ATOM 10196 O O . VAL B 1 649 ? -11.094 -36.938 17.469 1 95.06 649 VAL B O 1
ATOM 10199 N N . PRO B 1 650 ? -9.953 -36.688 15.539 1 94.25 650 PRO B N 1
ATOM 10200 C CA . PRO B 1 650 ? -9.875 -38.156 15.438 1 94.25 650 PRO B CA 1
ATOM 10201 C C . PRO B 1 650 ? -9.039 -38.781 16.547 1 94.25 650 PRO B C 1
ATOM 10203 O O . PRO B 1 650 ? -8.055 -38.188 17 1 94.25 650 PRO B O 1
ATOM 10206 N N . SER B 1 651 ? -9.266 -40.062 16.812 1 91.62 651 SER B N 1
ATOM 10207 C CA . SER B 1 651 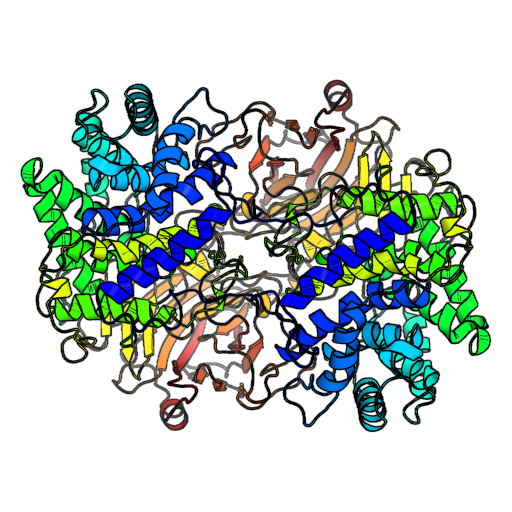? -8.609 -40.75 17.906 1 91.62 651 SER B CA 1
ATOM 10208 C C . SER B 1 651 ? -7.145 -41.031 17.578 1 91.62 651 SER B C 1
ATOM 10210 O O . SER B 1 651 ? -6.332 -41.25 18.484 1 91.62 651 SER B O 1
ATOM 10212 N N . TRP B 1 652 ? -6.867 -41.031 16.297 1 89.62 652 TRP B N 1
ATOM 10213 C CA . TRP B 1 652 ? -5.508 -41.406 15.906 1 89.62 652 TRP B CA 1
ATOM 10214 C C . TRP B 1 652 ? -4.566 -40.219 16.047 1 89.62 652 TRP B C 1
ATOM 10216 O O . TRP B 1 652 ? -3.355 -40.344 15.859 1 89.62 652 TRP B O 1
ATOM 10226 N N . ILE B 1 653 ? -5.098 -39.094 16.391 1 88.94 653 ILE B N 1
ATOM 10227 C CA . ILE B 1 653 ? -4.246 -37.938 16.719 1 88.94 653 ILE B CA 1
ATOM 10228 C C . ILE B 1 653 ? -3.729 -38.094 18.141 1 88.94 653 ILE B C 1
ATOM 10230 O O . ILE B 1 653 ? -4.512 -38.219 19.078 1 88.94 653 ILE B O 1
ATOM 10234 N N . GLN B 1 654 ? -2.381 -38.281 18.359 1 74.69 654 GLN B N 1
ATOM 10235 C CA . GLN B 1 654 ? -1.743 -38.469 19.656 1 74.69 654 GLN B CA 1
ATOM 10236 C C . GLN B 1 654 ? -0.899 -37.25 20.031 1 74.69 654 GLN B C 1
ATOM 10238 O O . GLN B 1 654 ? -0.33 -36.594 19.156 1 74.69 654 GLN B O 1
#

Organism: NCBI:txid1296121

Radius of gyration: 31.06 Å; Cα contacts (8 Å, |Δi|>4): 3320; chains: 2; bounding box: 74×89×74 Å

InterPro domains:
  IPR016624 Uncharacterised conserved protein UCP014753 [PIRSF014753] (6-653)
  IPR016624 Uncharacterised conserved protein UCP014753 [PTHR35339] (4-654)
  IPR049237 DUF2264, C-terminal domain [PF20938] (384-654)
  IPR049349 DUF2264, N-terminal domain [PF10022] (15-376)

pLDDT: mean 95.08, std 5.76, range [39.72, 98.88]

Foldseek 3Di:
DLQPDQLLFPQLLAALVSLVSNLVSQVVLQVVQADPLLQFGDDDDDAFPADRLLLRNLLLQLSLLQVLQLVLQPDDDPCLVSNLSNLQQCLDPVHPSDSDAAAAQRSLLVSLQSVLVSCQSPVVRNAVPDDPVSNVSNLVRLLSCQPHHHPQFLSLLSNLSSLLSCVRVVHPSRDVVSNVVSVVSQVQQFDDWDPADAQAHIARQFGFGHHDVALDRPLCRPFQTDLLSLLSCLQSCCPVCVVSSVVSLVSLLRRCLVLLLQAALQQFGFQFAALLQLEQSRLLSLLSCLVSVRAHDPPDGLLASLQNLSSNSVVLNNLPQQADSSRHGAGAYSHHFDLRHWSHDDRSSNSSNSSSNSNSSHYCPGCNRVPHRDTNPPVGDDQWHADFSSLWIWHCAQSWTKIAHFAHAGPDPTRQGCQRTVAGMTTSQQFTFGACDFPDCQRRVRARWKWKAFPAPPQVVDPHTTIDTFHHWAPWDFPPHNDLATWIWTKGDSDPFKIKIWIKAYDSDRHAQKIKIKIKMAGQGKMKIKGWHGKFAQAAPVRHGCADPVVRDGDPQWDKAFFKIWGAWLFGIKMKGWADDDPAPGTFTWDKHFHQASRGRNHSTIIIIIGIDMDHHGIDMTMMIIGTAGDDPSDRPPSVVNVVPGDDDDPPPD/DLQPDQLLFPQLLAALVSLVSNLVSQVVLQVVQADPLLQFGDDDDDAFPADRLLLRNLLLQLSLLQVLQLVLQPDDDPCLVSNLSNLQQCLDPPHPSDSDAAAAQRSLLVSLQSVLVSCQSPVVRNAVPDDPVSNVSSLVRLLSCPPHHHPQFLSLLSNLSSLLSCVNVVHPSRDVVSNVVSVVSQVQQFDDWDPADAQAHIFRQFGFGHHDVALDRPLCRAFQGDLLSLLSCLQSCCPVCVVSSVVSLVSLLRRCLVLLLQAALQQFGFQFAADLQLEQSRLLSLLSCLVSVRAHDPPDGLLASLQNLSSNSVVLNNLPQQADSSRHGAGAYSHHFDLRHWSHDDRSSNSNNSSSNSNSSHYCPGCNRVPHRDTNPPVGDDQWHADFSSLWIWHCAQSWTKIAHFAHAGPDPTRQGCQRTVAGMTTSQQFTFGACDFPDCQRRVRARWKWKAFPAPPQVVDPHTTIDTFHHWAPWDFPPHNDLATWIWTKGDSDPFKIKIKIWAYDSDRHAQKTKIKIKMAGQGKMKIKGWHGKFAQAAPVRHGCADPVVRDGDPAWDKAFFKIWGAWLFGIKMKGWADDDPAPGTFTWDKHFHQASRGRNHRTIIIIIGIDMDHHGIDMTMMIIGTAGDDPSDRPPSVVSVVPGDDDDPPPD

Nearest PDB structures (foldseek):
  8oi4-assembly1_B  TM=7.815E-01  e=5.665E-17  organismal metagenomes
  8oi4-assembly1_D  TM=7.758E-01  e=8.060E-17  organismal metagenomes
  5noa-assembly1_A  TM=5.573E-01  e=1.268E-02  Bacteroides thetaiotaomicron
  5dhf-assembly1_C  TM=1.719E-01  e=3.399E+00  Saccharomyces cerevisiae S288C
  8oi4-assembly1_B  TM=7.815E-01  e=4.581E-17  organismal metagenomes

Secondary structure (DSSP, 8-state):
------TTTT----SHHHHHHHHHHHHGGGGGGB-TTS--B-------SS-HHHHHHHHHHTTHHHHHHHHHTT---TTHHHHHHHHHHHH-TTSTT------TT-HHHHHHHHHHHHHHH-HHHHTTTS-HHHHHHHHHHHHTTTTS---SSTHHHHHHHHHHHHHHTT-TT--HHHHHHHHHHHHTTBPPPBPPBTTBPPB---B-SSSTT----STIIIIISHHHHHHHHHHHTTTTSHHHHHHHHHHHHHHHHHHGGGB-TTS-B---SS-GGGGGGGGHHHHHHHHHT-PPPTT--HHHHHHHHHHHHHHHTT-GGGB-TTS-B-SBSSSB-STT--TT--TTGGGGGGGGGGGGGS-TTSHHHHSPP----TTTS-SEEEETTTTEEEEEETTEEEEEESS---SS--TTHHHHHSSSEEETTT--B--S-SSSHHHH--TTSEEEEE--TTGGGTT----B---S-EEEEEESTTSTT-EEEEEEEEETTEEEEEEEE--SSTT--EEEEEEEEEESS-EEEEEE---EE-B-TTSSBSB-TTT--B-TTEEEEBTEEEEEETTEEEEEEE---TT-SSPPEEEEEEPPTT-BSS-SSEEEEEEEEEE-SEEEEEEEEEEEEE-BTTB-TTHHHHHT------TT--/------TTTT----SHHHHHHHHHHHHGGGGGGB-TTS--B-------SS-HHHHHHHHHHTTHHHHHHHHHTT---TTHHHHHHHHHHHH-TTSTT------TT-HHHHHHHHHHHHHHH-HHHHTTTS-HHHHHHHHHHHHTTTTS---SSTHHHHHHHHHHHHHHTT-TT--HHHHHHHHHHHHTTBPPPBPPBTTBPPB---B-SSSTT----SHIIIIISHHHHHHHHHHHTTTTSHHHHHHHHHHHHHHHHHHGGGB-TTS-B---SS-GGGGGGGGHHHHHHHHHT-PPPTT--HHHHHHHHHHHHHHHTT-GGGB-TTS-B-SBSSSB-STT--TT--TTGGGGGGGGGGGGGS-TTSHHHHSPP----TTTS-SEEEETTTTEEEEEETTEEEEEESS---SS--TTHHHHHSSSEEETTT--B--S-SSSHHHH--TTSEEEEE--TTGGGTT----B---S-EEEEEESTTSTT-EEEEEE-SSTTEEEEEEEE--SSTT--EEEEEEEEEESS-EEEEEE---EE-B-TTSSBSB-TTT--B-TTEEEEBTEEEEEETTEEEEEEE---TT-SSPPEEEEEEPPTT-BSS-SSEEEEEEEEEE-SEEEEEEEEEEEEE-BTTB-TTHHHHHH------TT--

Solvent-accessible surface area (backbone atoms only — not comparable to full-atom values): 63668 Å² total; per-residue (Å²): 101,55,55,64,93,49,52,41,41,83,35,79,37,82,46,74,65,42,48,50,43,29,53,48,35,64,52,57,45,49,61,54,25,37,40,95,52,29,22,39,32,64,84,61,59,50,37,25,67,60,30,66,48,46,50,15,38,38,36,48,21,30,46,28,36,24,53,27,13,34,43,47,28,68,50,85,61,82,69,53,55,44,52,41,41,9,49,39,29,23,33,28,85,87,43,93,50,34,49,67,72,40,58,54,58,31,72,50,40,61,37,30,26,31,47,16,48,23,36,52,58,26,31,69,65,61,38,70,67,46,54,74,66,36,43,52,26,41,51,53,46,49,43,38,46,64,90,45,58,60,57,76,32,64,53,40,54,18,51,36,31,24,35,51,22,28,49,68,73,66,41,90,70,38,46,68,67,61,38,50,53,38,53,54,55,55,54,69,20,46,42,75,62,46,75,57,35,76,75,36,70,54,45,49,31,55,31,38,60,20,58,89,83,44,42,52,55,39,47,52,30,46,13,65,39,45,42,34,49,40,32,52,45,22,52,78,29,40,83,85,38,44,69,60,16,49,52,32,49,49,26,50,38,38,28,48,76,57,54,58,65,50,40,38,81,64,24,41,53,44,57,58,36,75,69,50,41,23,54,61,11,57,42,11,34,61,17,32,31,43,51,43,67,50,77,54,50,82,91,47,42,46,22,39,46,38,22,50,48,33,32,30,53,37,57,53,13,75,50,65,41,31,39,40,66,72,53,41,60,45,51,21,53,51,26,44,28,70,54,73,47,55,53,74,48,33,46,36,46,31,34,49,22,25,34,38,38,24,34,40,30,31,43,76,82,36,58,53,66,66,38,64,72,32,68,65,60,67,90,77,47,75,54,63,45,77,39,77,88,52,33,32,38,34,38,52,32,47,84,28,39,33,35,38,39,45,48,26,26,60,81,58,80,48,59,54,28,34,56,36,37,35,29,45,44,37,22,37,79,41,27,51,32,29,45,71,37,55,71,42,65,31,28,33,31,55,48,24,31,60,34,37,26,71,53,42,88,58,39,76,80,26,55,43,71,55,70,38,58,58,51,49,58,37,80,47,45,77,42,49,62,44,50,97,67,36,29,37,36,25,28,35,23,72,40,75,61,29,40,39,39,38,40,41,34,64,52,87,45,72,70,33,35,39,34,40,41,36,34,43,36,39,26,78,49,31,29,37,37,41,38,27,21,49,39,37,44,23,40,20,92,87,48,41,35,24,54,32,84,86,60,66,48,66,34,70,43,54,45,64,38,83,23,26,11,31,39,48,31,58,50,13,36,29,16,29,35,56,45,87,48,98,75,52,92,67,71,35,37,20,37,68,38,54,28,38,31,34,24,31,48,62,31,40,41,26,28,32,17,22,37,34,45,76,43,66,56,41,79,45,65,49,35,37,38,33,31,46,33,51,36,58,95,58,41,47,80,66,50,69,67,45,63,71,63,70,80,74,85,59,84,84,66,128,103,54,54,64,93,49,52,40,40,83,35,80,37,82,49,73,65,43,48,50,43,30,53,48,37,66,53,58,45,48,59,55,25,36,41,95,52,29,22,38,32,65,85,62,58,51,38,26,68,61,31,66,50,46,50,14,38,37,36,48,22,29,46,29,36,24,54,27,14,34,43,47,30,68,50,85,60,83,69,51,55,44,53,39,41,9,48,39,30,24,34,28,84,88,43,94,52,34,49,69,74,39,59,54,60,30,71,52,40,60,37,30,26,31,47,17,48,24,35,53,58,26,31,70,65,62,37,70,65,46,54,72,67,37,44,52,25,43,52,52,46,48,43,38,45,63,90,46,58,60,56,75,33,63,53,41,53,18,53,36,31,23,34,50,22,28,49,67,72,67,42,89,72,39,46,69,68,61,38,48,53,38,52,56,54,55,54,70,20,46,42,74,62,45,72,56,36,77,75,35,72,52,45,50,30,54,31,38,61,19,58,89,84,47,42,52,56,40,45,51,29,49,13,62,40,45,42,32,49,40,31,51,45,22,52,79,30,39,85,84,37,43,70,60,20,51,50,32,50,49,25,50,38,38,29,49,75,57,53,58,66,50,39,36,82,63,24,39,52,45,57,59,37,75,69,51,40,22,53,62,12,58,42,12,34,62,16,33,31,43,51,43,68,51,76,54,49,84,91,46,42,44,22,38,46,38,22,50,48,32,30,30,53,37,56,52,14,75,48,64,41,32,39,41,64,72,54,42,60,44,51,22,53,50,25,45,30,68,55,74,46,53,52,74,48,32,48,35,47,32,35,49,22,26,33,38,40,24,35,41,29,30,44,76,83,36,58,53,64,66,39,62,74,33,68,66,62,68,92,77,47,75,53,63,43,78,37,76,86,51,34,32,38,34,37,49,34,48,83,28,40,33,35,37,40,45,48,24,27,59,80,59,78,47,60,53,27,34,56,35,36,35,29,47,45,38,22,37,79,40,26,50,32,27,45,73,37,55,72,43,66,32,28,33,31,56,49,23,30,60,33,38,26,72,54,42,89,58,40,76,79,24,55,45,72,56,70,39,58,58,51,47,58,35,81,47,45,76,42,48,62,45,46,98,66,36,30,37,36,25,28,33,26,72,40,74,63,29,41,39,38,38,41,41,33,64,54,89,46,74,69,34,36,40,34,40,40,37,35,43,36,40,26,78,49,32,29,36,38,42,38,27,20,49,39,38,43,21,40,21,92,87,49,38,35,23,52,32,84,87,58,65,50,65,36,70,45,57,45,62,36,84,23,26,11,32,38,47,32,57,49,12,36,31,16,30,34,56,46,89,48,96,74,51,91,65,73,34,37,20,37,69,38,56,28,39,32,36,23,31,49,62,31,39,40,26,28,34,17,20,37,35,46,76,43,66,57,40,78,45,64,48,36,37,38,34,31,46,33,50,35,58,94,59,41,46,81,66,49,69,66,45,63,70,62,69,81,74,85,58,83,86,65,127

Sequence (1308 aa):
MLLGTNDFLNNPYKTREDVLKGCIALLDPLAAHTSPGGALLDIGSTATHYDVKAVALEAFARPLWGLASLLAGGDQYAGAERWVRGFDSGTDPKGKEYWGESMDKDQRMVEMSPLSFAVAMAPDVFYNNQSPEAKKNICAFLQSCIGKRMPDTNWLWFRTFANLALRTVGSDFHNPEQMEKDLLRLEEFQLPPHDPEGDDAASAGWSRDGPEDVRQLDYYSSSFAIQPAQMIYAKLAAKTDPERAERYRQRARDFLSDFVYYFSDEGAAIPFGRSMVYRFAVIATASTMALADIEPAAPLTWGHVKGLVLRHLRYWNDAKDIFRSDSTLNVGYRFDNMNMTENYNAPGSPYWCMKAFICLAAPVSHPFWTSEELPWPTDKLPLTKSLPDPSHIMCRQADHTFLLSSGQAPHYAMRHGPAKYCKFSYSAAFGFCCPTGDMDLGQLAPDSMLALKDASDGVDAADGETWRVRRNPIDAKIVGRGTDKVHLRSKWRPWKDVEVETWLLPPQDVQSSYYLRIHKVTSSRKLESAEAGWTNYGQGEDGRALIQSFSGLMSKGGDQEVGWSRAVTAGGAVGVVDVSYRGSSGKRHGQLVQIDPNANVIFSRGILPSLVGTIQPGESWLVTAVFGKPSKEGKTAGWEEAWKQVPQVPSWIQMLLGTNDFLNNPYKTREDVLKGCIALLDPLAAHTSPGGALLDIGSTATHYDVKAVALEAFARPLWGLASLLAGGDQYAGAERWVRGFDSGTDPKGKEYWGESMDKDQRMVEMSPLSFAVAMAPDVFYNNQSPEAKKNICAFLQSCIGKRMPDTNWLWFRTFANLALRTVGSDFHNPEQMEKDLLRLEEFQLPPHDPEGDDAASAGWSRDGPEDVRQLDYYSSSFAIQPAQMIYAKLAAKTDPERAERYRQRARDFLSDFVYYFSDEGAAIPFGRSMVYRFAVIATASTMALADIEPAAPLTWGHVKGLVLRHLRYWNDAKDIFRSDSTLNVGYRFDNMNMTENYNAPGSPYWCMKAFICLAAPVSHPFWTSEELPWPTDKLPLTKSLPDPSHIMCRQADHTFLLSSGQAPHYAMRHGPAKYCKFSYSAAFGFCCPTGDMDLGQLAPDSMLALKDASDGVDAADGETWRVRRNPIDAKIVGRGTDKVHLRSKWRPWKDVEVETWLLPPQDVQSSYYLRIHKVTSSRKLESAEAGWTNYGQGEDGRALIQSFSGLMSKGGDQEVGWSRAVTAGGAVGVVDVSYRGSSGKRHGQLVQIDPNANVIFSRGILPSLVGTIQPGESWLVTAVFGKPSKEGKTAGWEEAWKQVPQVPSWIQ